Protein 8I6O (pdb70)

Secondary structure (DSSP, 8-state):
--THHHHHHHHHHHHHHHHSSHHHHHHHHHHHHHHHHHHHHHHHHHHHHGGGHHHHSSSSPEE----SS--HHHHHHHHHHHHT-TTEEEEEEE-HHHHHHHHHHHH------SS-SS--PPPEEEEEES---HHHHHHHHHHHTTSTT-------HHHHHHHHHHHHHHHHHHHHHHHHHHHHHHHHHHHHHHHHHHH--HHHHHHHHSS--HHHHHHHHHHHHHHHHHHHHHHHHTTHHHHHHHHHHHHHHHHHHHTS--------HHHHHHHHHHHHHHHHHHHHHHHHHHHHHT---/--EEEEEEE--SSS---EEEE------SSB----S--SS-THHHHHHHTTSS--SEEEEESSS-BTTS--TTTSTTTGGG-EE--SS----TTS-HHHHTTHHHHHH---HHHHHHHHHHHHHHSS--S-SSS-STTSPTTHHHHHHHHHTTSS--SEEE-S-TTSSS-HHHHHHHHHHHHHHHHS--EEE-----HHHHTSS----EEEETTEEEEE----/--HHHHHHHHHHHHHHHHHTSTTSSSHHHHHHHHHHHHHHTTHHHHHHHHH-TTTTSSSS-EEEEE-SS--HHHHHHHHHHHHHSSS-S-EEEE-HHHHHHHHHHSSSS-SSTTTSSS--PPPEEEE--S---HHHHHHHHHHHH--TTEEEEE--HHHHSSSHHHHHHHHHHHHHHHHHHHHHHHHHHHHHHHHHHHTTTTHHHHHHHS---HHHHHHHHHHHHHHHHHHHHHHHHHHHHHHHHHHHHHHHHHHHHSS---------HHHHHHHHHHTTTTTTTHHHHHHHHHHHHSS--/--EEEEEE-B-SSS-B---SB--B--SSSBEEE---GGGTHHHHHHHHTTSS--SEEEEESSS-BTTS--TTTHHHHHTSEEEE-SS----TTS-HHHHTTHHHHHH---HHHHHHHHHHHHHHHT--S-SSS-SSSS-TTHHHHHHHHHTTSS--SEEEEE--SSSS-HHHHHHHHHHHHHHHHTT-EEEEE---SGGGTTS--EEE--BTTB---EEE--/-TTHHHHHHHHHHHHHHHHHHHHHHHHHHHHHHHHHHHHHHHHHHHHTTHHHHHHHHHHHHHHHHTS---THHHHTTT--TTTTTHHHHHHHHHHHHHHHHHHHHHHHHHHHHHHHHHHHHHHHHHHHHHHHHHHTTHHHHHHHHHHHH-

B-factor: mean 118.04, std 97.19, range [27.87, 594.45]

Structure (mmCIF, N/CA/C/O backbone):
data_8I6O
#
_entry.id   8I6O
#
_cell.length_a   1.00
_cell.length_b   1.00
_cell.length_c   1.00
_cell.angle_alpha   90.00
_cell.angle_beta   90.00
_cell.angle_gamma   90.00
#
_symmetry.space_group_name_H-M   'P 1'
#
loop_
_entity.id
_entity.type
_entity.pdbx_description
1 polymer 'Cell division protein FtsX'
2 polymer 'Cell division ATP-binding protein FtsE'
3 polymer 'Membrane-bound metallopeptidase'
#
loop_
_atom_site.group_PDB
_atom_site.id
_atom_site.type_symbol
_atom_site.label_atom_id
_atom_site.label_alt_id
_atom_site.label_comp_id
_atom_site.label_asym_id
_atom_site.label_entity_id
_atom_site.label_seq_id
_atom_site.pdbx_PDB_ins_code
_atom_site.Cartn_x
_atom_site.Cartn_y
_atom_site.Cartn_z
_atom_site.occupancy
_atom_site.B_iso_or_equiv
_atom_site.auth_seq_id
_atom_site.auth_comp_id
_atom_site.auth_asym_id
_atom_site.auth_atom_id
_atom_site.pdbx_PDB_model_num
ATOM 1 N N . SER A 1 35 ? 203.381 246.577 193.238 1.00 77.53 35 SER A N 1
ATOM 2 C CA . SER A 1 35 ? 203.090 246.463 191.814 1.00 77.53 35 SER A CA 1
ATOM 3 C C . SER A 1 35 ? 201.994 245.437 191.560 1.00 77.53 35 SER A C 1
ATOM 4 O O . SER A 1 35 ? 201.055 245.310 192.345 1.00 77.53 35 SER A O 1
ATOM 7 N N . ALA A 1 36 ? 202.120 244.707 190.456 1.00 76.07 36 ALA A N 1
ATOM 8 C CA . ALA A 1 36 ? 201.165 243.676 190.069 1.00 76.07 36 ALA A CA 1
ATOM 9 C C . ALA A 1 36 ? 201.766 242.281 190.211 1.00 76.07 36 ALA A C 1
ATOM 10 O O . ALA A 1 36 ? 201.491 241.384 189.412 1.00 76.07 36 ALA A O 1
ATOM 12 N N . TYR A 1 37 ? 202.599 242.084 191.235 1.00 77.65 37 TYR A N 1
ATOM 13 C CA . TYR A 1 37 ? 203.206 240.779 191.461 1.00 77.65 37 TYR A CA 1
ATOM 14 C C . TYR A 1 37 ? 202.369 239.892 192.374 1.00 77.65 37 TYR A C 1
ATOM 15 O O . TYR A 1 37 ? 202.780 238.764 192.664 1.00 77.65 37 TYR A O 1
ATOM 24 N N . LEU A 1 38 ? 201.203 240.368 192.818 1.00 74.31 38 LEU A N 1
ATOM 25 C CA . LEU A 1 38 ? 200.313 239.537 193.621 1.00 74.31 38 LEU A CA 1
ATOM 26 C C . LEU A 1 38 ? 199.850 238.299 192.868 1.00 74.31 38 LEU A C 1
ATOM 27 O O . LEU A 1 38 ? 199.439 237.314 193.498 1.00 74.31 38 LEU A O 1
ATOM 32 N N . GLU A 1 39 ? 199.894 238.329 191.534 1.00 73.37 39 GLU A N 1
ATOM 33 C CA . GLU A 1 39 ? 199.577 237.136 190.760 1.00 73.37 39 GLU A CA 1
ATOM 34 C C . GLU A 1 39 ? 200.538 236.001 191.078 1.00 73.37 39 GLU A C 1
ATOM 35 O O . GLU A 1 39 ? 200.136 234.832 191.082 1.00 73.37 39 GLU A O 1
ATOM 41 N N . SER A 1 40 ? 201.805 236.322 191.349 1.00 68.47 40 SER A N 1
ATOM 42 C CA . SER A 1 40 ? 202.762 235.293 191.740 1.00 68.47 40 SER A CA 1
ATOM 43 C C . SER A 1 40 ? 202.328 234.607 193.029 1.00 68.47 40 SER A C 1
ATOM 44 O O . SER A 1 40 ? 202.339 233.373 193.123 1.00 68.47 40 SER A O 1
ATOM 47 N N . HIS A 1 41 ? 201.932 235.394 194.033 1.00 63.08 41 HIS A N 1
ATOM 48 C CA . HIS A 1 41 ? 201.467 234.812 195.289 1.00 63.08 41 HIS A CA 1
ATOM 49 C C . HIS A 1 41 ? 200.214 233.977 195.076 1.00 63.08 41 HIS A C 1
ATOM 50 O O . HIS A 1 41 ? 200.088 232.880 195.632 1.00 63.08 41 HIS A O 1
ATOM 57 N N . ARG A 1 42 ? 199.273 234.484 194.276 1.00 66.77 42 ARG A N 1
ATOM 58 C CA . ARG A 1 42 ? 198.044 233.740 194.020 1.00 66.77 42 ARG A CA 1
ATOM 59 C C . ARG A 1 42 ? 198.344 232.392 193.377 1.00 66.77 42 ARG A C 1
ATOM 60 O O . ARG A 1 42 ? 197.840 231.350 193.821 1.00 66.77 42 ARG A O 1
ATOM 66 N N . ALA A 1 43 ? 199.173 232.395 192.330 1.00 66.76 43 ALA A N 1
ATOM 67 C CA . ALA A 1 43 ? 199.506 231.153 191.641 1.00 66.76 43 ALA A CA 1
ATOM 68 C C . ALA A 1 43 ? 200.247 230.194 192.561 1.00 66.76 43 ALA A C 1
ATOM 69 O O . ALA A 1 43 ? 199.958 228.991 192.577 1.00 66.76 43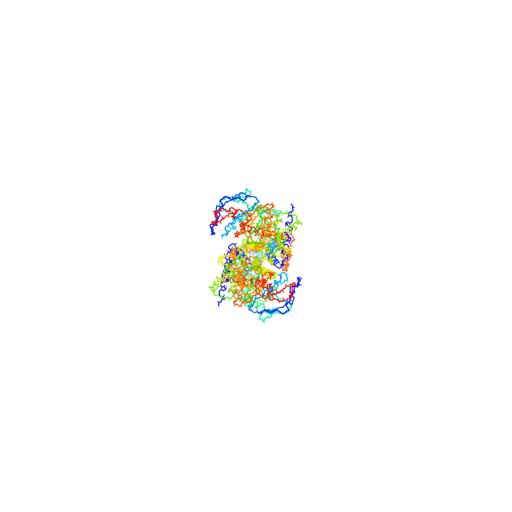 ALA A O 1
ATOM 71 N N . SER A 1 44 ? 201.198 230.707 193.343 1.00 60.20 44 SER A N 1
ATOM 72 C CA . SER A 1 44 ? 201.945 229.848 194.252 1.00 60.20 44 SER A CA 1
ATOM 73 C C . SER A 1 44 ? 201.021 229.196 195.270 1.00 60.20 44 SER A C 1
ATOM 74 O O . SER A 1 44 ? 201.110 227.989 195.523 1.00 60.20 44 SER A O 1
ATOM 77 N N . LEU A 1 45 ? 200.111 229.978 195.854 1.00 59.68 45 LEU A N 1
ATOM 78 C CA . LEU A 1 45 ? 199.236 229.430 196.885 1.00 59.68 45 LEU A CA 1
ATOM 79 C C . LEU A 1 45 ? 198.263 228.412 196.304 1.00 59.68 45 LEU A C 1
ATOM 80 O O . LEU A 1 45 ? 198.036 227.355 196.907 1.00 59.68 45 LEU A O 1
ATOM 85 N N . VAL A 1 46 ? 197.677 228.699 195.137 1.00 61.62 46 VAL A N 1
ATOM 86 C CA . VAL A 1 46 ? 196.732 227.741 194.570 1.00 61.62 46 VAL A CA 1
ATOM 87 C C . VAL A 1 46 ? 197.452 226.464 194.150 1.00 61.62 46 VAL A C 1
ATOM 88 O O . VAL A 1 46 ? 196.925 225.358 194.322 1.00 61.62 46 VAL A O 1
ATOM 92 N N . ASP A 1 47 ? 198.674 226.584 193.621 1.00 62.03 47 ASP A N 1
ATOM 93 C CA . ASP A 1 47 ? 199.437 225.392 193.265 1.00 62.03 47 ASP A CA 1
ATOM 94 C C . ASP A 1 47 ? 199.783 224.572 194.500 1.00 62.03 47 ASP A C 1
ATOM 95 O O . ASP A 1 47 ? 199.694 223.337 194.481 1.00 62.03 47 ASP A O 1
ATOM 100 N N . SER A 1 48 ? 200.185 225.239 195.584 1.00 54.32 48 SER A N 1
ATOM 101 C CA . SER A 1 48 ? 200.514 224.521 196.809 1.00 54.32 48 SER A CA 1
ATOM 102 C C . SER A 1 48 ? 199.295 223.801 197.368 1.00 54.32 48 SER A C 1
ATOM 103 O O . SER A 1 48 ? 199.391 222.645 197.795 1.00 54.32 48 SER A O 1
ATOM 106 N N . LEU A 1 49 ? 198.135 224.464 197.366 1.00 57.60 49 LEU A N 1
ATOM 107 C CA . LEU A 1 49 ? 196.917 223.811 197.838 1.00 57.60 49 LEU A CA 1
ATOM 108 C C . LEU A 1 49 ? 196.554 222.617 196.964 1.00 57.60 49 LEU A C 1
ATOM 109 O O . LEU A 1 49 ? 196.182 221.554 197.477 1.00 57.60 49 LEU A O 1
ATOM 114 N N . ARG A 1 50 ? 196.658 222.770 195.641 1.00 61.83 50 ARG A N 1
ATOM 115 C CA . ARG A 1 50 ? 196.322 221.668 194.747 1.00 61.83 50 ARG A CA 1
ATOM 116 C C . ARG A 1 50 ? 197.242 220.476 194.968 1.00 61.83 50 ARG A C 1
ATOM 117 O O . ARG A 1 50 ? 196.787 219.327 194.986 1.00 61.83 50 ARG A O 1
ATOM 123 N N . ARG A 1 51 ? 198.542 220.727 195.137 1.00 61.07 51 ARG A N 1
ATOM 124 C CA . ARG A 1 51 ? 199.471 219.627 195.371 1.00 61.07 51 ARG A CA 1
ATOM 125 C C . ARG A 1 51 ? 199.236 218.978 196.729 1.00 61.07 51 ARG A C 1
ATOM 126 O O . ARG A 1 51 ? 199.320 217.751 196.857 1.00 61.07 51 ARG A O 1
ATOM 132 N N . LEU A 1 52 ? 198.942 219.779 197.756 1.00 60.24 52 LEU A N 1
ATOM 133 C CA . LEU A 1 52 ? 198.753 219.220 199.090 1.00 60.24 52 LEU A CA 1
ATOM 134 C C . LEU A 1 52 ? 197.481 218.387 199.166 1.00 60.24 52 LEU A C 1
ATOM 135 O O . LEU A 1 52 ? 197.448 217.359 199.851 1.00 60.24 52 LEU A O 1
ATOM 140 N N . PHE A 1 53 ? 196.422 218.812 198.477 1.00 68.33 53 PHE A N 1
ATOM 141 C CA . PHE A 1 53 ? 195.164 218.077 198.521 1.00 68.33 53 PHE A CA 1
ATOM 142 C C . PHE A 1 53 ? 195.178 216.814 197.671 1.00 68.33 53 PHE A C 1
ATOM 143 O O . PHE A 1 53 ? 194.247 216.009 197.775 1.00 68.33 53 PHE A O 1
ATOM 151 N N . GLY A 1 54 ? 196.197 216.619 196.837 1.00 69.53 54 GLY A N 1
ATOM 152 C CA . GLY A 1 54 ? 196.312 215.381 196.083 1.00 69.53 54 GLY A CA 1
ATOM 153 C C . GLY A 1 54 ? 197.051 214.319 196.882 1.00 69.53 54 GLY A C 1
ATOM 154 O O . GLY A 1 54 ? 198.060 214.589 197.533 1.00 69.53 54 GLY A O 1
ATOM 155 N N . HIS A 1 55 ? 196.537 213.089 196.810 1.00 77.49 55 HIS A N 1
ATOM 156 C CA . HIS A 1 55 ? 197.040 211.956 197.582 1.00 77.49 55 HIS A CA 1
ATOM 157 C C . HIS A 1 55 ? 197.093 212.325 199.061 1.00 77.49 55 HIS A C 1
ATOM 158 O O . HIS A 1 55 ? 198.180 212.543 199.609 1.00 77.49 55 HIS A O 1
ATOM 165 N N . PRO A 1 56 ? 195.939 212.415 199.729 1.00 72.40 56 PRO A N 1
ATOM 166 C CA . PRO A 1 56 ? 195.923 212.964 201.097 1.00 72.40 56 PRO A CA 1
ATOM 167 C C . PRO A 1 56 ? 196.774 212.198 202.095 1.00 72.40 56 PRO A C 1
ATOM 168 O O . PRO A 1 56 ? 197.323 212.811 203.018 1.00 72.40 56 PRO A O 1
ATOM 172 N N . PHE A 1 57 ? 196.895 210.876 201.946 1.00 68.70 57 PHE A N 1
ATOM 173 C CA . PHE A 1 57 ? 197.584 210.078 202.958 1.00 68.70 57 PHE A CA 1
ATOM 174 C C . PHE A 1 57 ? 199.054 210.460 203.085 1.00 68.70 57 PHE A C 1
ATOM 175 O O . PHE A 1 57 ? 199.589 210.509 204.202 1.00 68.70 57 PHE A O 1
ATOM 183 N N . GLY A 1 58 ? 199.723 210.718 201.960 1.00 66.53 58 GLY A N 1
ATOM 184 C CA . GLY A 1 58 ? 201.131 211.079 202.015 1.00 66.53 58 GLY A CA 1
ATOM 185 C C . GLY A 1 58 ? 201.377 212.355 202.796 1.00 66.53 58 GLY A C 1
ATOM 186 O O . GLY A 1 58 ? 202.332 212.445 203.571 1.00 66.53 58 GLY A O 1
ATOM 187 N N . SER A 1 59 ? 200.522 213.358 202.602 1.00 58.55 59 SER A N 1
ATOM 188 C CA . SER A 1 59 ? 200.638 214.588 203.376 1.00 58.55 59 SER A CA 1
ATOM 189 C C . SER A 1 59 ? 200.247 214.371 204.833 1.00 58.55 59 SER A C 1
ATOM 190 O O . SER A 1 59 ? 200.880 214.928 205.740 1.00 58.55 59 SER A O 1
ATOM 193 N N . PHE A 1 60 ? 199.208 213.567 205.071 1.00 54.65 60 PHE A N 1
ATOM 194 C CA . PHE A 1 60 ? 198.715 213.369 206.429 1.00 54.65 60 PHE A CA 1
ATOM 195 C C . PHE A 1 60 ? 199.755 212.689 207.306 1.00 54.65 60 PHE A C 1
ATOM 196 O O . PHE A 1 60 ? 199.933 213.064 208.470 1.00 54.65 60 PHE A O 1
ATOM 204 N N . PHE A 1 61 ? 200.442 211.676 206.773 1.00 52.35 61 PHE A N 1
ATOM 205 C CA . PHE A 1 61 ? 201.440 210.979 207.581 1.00 52.35 61 PHE A CA 1
ATOM 206 C C . PHE A 1 61 ? 202.593 211.902 207.959 1.00 52.35 61 PHE A C 1
ATOM 207 O O . PHE A 1 61 ? 203.052 211.892 209.109 1.00 52.35 61 PHE A O 1
ATOM 215 N N . THR A 1 62 ? 203.067 212.711 207.010 1.00 45.35 62 THR A N 1
ATOM 216 C CA . THR A 1 62 ? 204.133 213.662 207.308 1.00 45.35 62 THR A CA 1
ATOM 217 C C . THR A 1 62 ? 203.685 214.671 208.358 1.00 45.35 62 THR A C 1
ATOM 218 O O . THR A 1 62 ? 204.423 214.975 209.308 1.00 45.35 62 THR A O 1
ATOM 222 N N . CYS A 1 63 ? 202.463 215.191 208.209 1.00 47.48 63 CYS A N 1
ATOM 223 C CA . CYS A 1 63 ? 201.950 216.142 209.187 1.00 47.48 63 CYS A CA 1
ATOM 224 C C . CYS A 1 63 ? 201.866 215.512 210.569 1.00 47.48 63 CYS A C 1
ATOM 225 O O . CYS A 1 63 ? 202.215 216.147 211.569 1.00 47.48 63 CYS A O 1
ATOM 228 N N . LEU A 1 64 ? 201.422 214.256 210.645 1.00 44.67 64 LEU A N 1
ATOM 229 C CA . LEU A 1 64 ? 201.277 213.603 211.942 1.00 44.67 64 LEU A CA 1
ATOM 230 C C . LEU A 1 64 ? 202.635 213.348 212.587 1.00 44.67 64 LEU A C 1
ATOM 231 O O . LEU A 1 64 ? 202.791 213.509 213.805 1.00 44.67 64 LEU A O 1
ATOM 236 N N . VAL A 1 65 ? 203.628 212.944 211.790 1.00 40.15 65 VAL A N 1
ATOM 237 C CA . VAL A 1 65 ? 204.967 212.717 212.332 1.00 40.15 65 VAL A CA 1
ATOM 238 C C . VAL A 1 65 ? 205.538 214.011 212.897 1.00 40.15 65 VAL A C 1
ATOM 239 O O . VAL A 1 65 ? 206.052 214.047 214.027 1.00 40.15 65 VAL A O 1
ATOM 243 N N . MET A 1 66 ? 205.448 215.097 212.124 1.00 44.90 66 MET A N 1
ATOM 244 C CA . MET A 1 66 ? 205.945 216.375 212.621 1.00 44.90 66 MET A CA 1
ATOM 245 C C . MET A 1 66 ? 205.173 216.818 213.857 1.00 44.90 66 MET A C 1
ATOM 246 O O . MET A 1 66 ? 205.757 217.369 214.799 1.00 44.90 66 MET A O 1
ATOM 251 N N . GLY A 1 67 ? 203.864 216.561 213.885 1.00 44.49 67 GLY A N 1
ATOM 252 C CA . GLY A 1 67 ? 203.068 216.944 215.038 1.00 44.49 67 GLY A CA 1
ATOM 253 C C . GLY A 1 67 ? 203.488 216.228 216.306 1.00 44.49 67 GLY A C 1
ATOM 254 O O . GLY A 1 67 ? 203.619 216.844 217.362 1.00 44.49 67 GLY A O 1
ATOM 255 N N . ILE A 1 68 ? 203.706 214.914 216.218 1.00 39.28 68 ILE A N 1
ATOM 256 C CA . ILE A 1 68 ? 204.135 214.156 217.395 1.00 39.28 68 ILE A CA 1
ATOM 257 C C . ILE A 1 68 ? 205.510 214.624 217.858 1.00 39.28 68 ILE A C 1
ATOM 258 O O . ILE A 1 68 ? 205.756 214.833 219.062 1.00 39.28 68 ILE A O 1
ATOM 263 N N . THR A 1 69 ? 206.433 214.789 216.905 1.00 39.92 69 THR A N 1
ATOM 264 C CA . THR A 1 69 ? 207.793 215.170 217.264 1.00 39.92 69 THR A CA 1
ATOM 265 C C . THR A 1 69 ? 207.822 216.547 217.914 1.00 39.92 69 THR A C 1
ATOM 266 O O . THR A 1 69 ? 208.625 216.796 218.820 1.00 39.92 69 THR A O 1
ATOM 270 N N . LEU A 1 70 ? 206.948 217.455 217.471 1.00 41.37 70 LEU A N 1
ATOM 271 C CA . LEU A 1 70 ? 206.853 218.754 218.127 1.00 41.37 70 LEU A CA 1
ATOM 272 C C . LEU A 1 70 ? 206.124 218.660 219.461 1.00 41.37 70 LEU A C 1
ATOM 273 O O . LEU A 1 70 ? 206.437 219.410 220.392 1.00 41.37 70 LEU A O 1
ATOM 278 N N . SER A 1 71 ? 205.158 217.746 219.576 1.00 41.94 71 SER A N 1
ATOM 279 C CA . SER A 1 71 ? 204.376 217.637 220.801 1.00 41.94 71 SER A CA 1
ATOM 280 C C . SER A 1 71 ? 205.220 217.168 221.971 1.00 41.94 71 SER A C 1
ATOM 281 O O . SER A 1 71 ? 204.952 217.550 223.116 1.00 41.94 71 SER A O 1
ATOM 284 N N . LEU A 1 72 ? 206.222 216.325 221.714 1.00 42.91 72 LEU A N 1
ATOM 285 C CA . LEU A 1 72 ? 207.025 215.803 222.822 1.00 42.91 72 LEU A CA 1
ATOM 286 C C . LEU A 1 72 ? 207.663 216.905 223.673 1.00 42.91 72 LEU A C 1
ATOM 287 O O . LEU A 1 72 ? 207.328 217.012 224.870 1.00 42.91 72 LEU A O 1
ATOM 292 N N . PRO A 1 73 ? 208.570 217.746 223.148 1.00 42.08 73 PRO A N 1
ATOM 293 C CA . PRO A 1 73 ? 209.209 218.743 224.024 1.00 42.08 73 PRO A CA 1
ATOM 294 C C . PRO A 1 73 ? 208.233 219.749 224.603 1.00 42.08 73 PRO A C 1
ATOM 295 O O . PRO A 1 73 ? 208.408 220.195 225.744 1.00 42.08 73 PRO A O 1
ATOM 299 N N . MET A 1 74 ? 207.207 220.126 223.838 1.00 42.13 74 MET A N 1
ATOM 300 C CA . MET A 1 74 ? 206.200 221.039 224.364 1.00 42.13 74 MET A CA 1
ATOM 301 C C . MET A 1 74 ? 205.468 220.414 225.542 1.00 42.13 74 MET A C 1
ATOM 302 O O . MET A 1 74 ? 205.188 221.089 226.539 1.00 42.13 74 MET A O 1
ATOM 307 N N . GLY A 1 75 ? 205.152 219.122 225.443 1.00 44.27 75 GLY A N 1
ATOM 308 C CA . GLY A 1 75 ? 204.539 218.435 226.565 1.00 44.27 75 GLY A CA 1
ATOM 309 C C . GLY A 1 75 ? 205.430 218.419 227.790 1.00 44.27 75 GLY A C 1
ATOM 310 O O . GLY A 1 75 ? 204.963 218.643 228.912 1.00 44.27 75 GLY A O 1
ATOM 311 N N . LEU A 1 76 ? 206.726 218.159 227.596 1.00 44.17 76 LEU A N 1
ATOM 312 C CA . LEU A 1 76 ? 207.638 218.183 228.738 1.00 44.17 76 LEU A CA 1
ATOM 313 C C . LEU A 1 76 ? 207.682 219.563 229.383 1.00 44.17 76 LEU A C 1
ATOM 314 O O . LEU A 1 76 ? 207.646 219.685 230.615 1.00 44.17 76 LEU A O 1
ATOM 319 N N . SER A 1 77 ? 207.765 220.615 228.566 1.00 48.34 77 SER A N 1
ATOM 320 C CA . SER A 1 77 ? 207.816 221.968 229.112 1.00 48.34 77 SER A CA 1
ATOM 321 C C . SER A 1 77 ? 206.537 222.305 229.866 1.00 48.34 77 SER A C 1
ATOM 322 O O . SER A 1 77 ? 206.581 222.930 230.933 1.00 48.34 77 SER A O 1
ATOM 325 N N . LEU A 1 78 ? 205.387 221.900 229.325 1.00 49.98 78 LEU A N 1
ATOM 326 C CA . LEU A 1 78 ? 204.122 222.177 229.996 1.00 49.98 78 LEU A CA 1
ATOM 327 C C . LEU A 1 78 ? 204.040 221.445 231.330 1.00 49.98 78 LEU A C 1
ATOM 328 O O . LEU A 1 78 ? 203.574 222.009 232.327 1.00 49.98 78 LEU A O 1
ATOM 333 N N . LEU A 1 79 ? 204.488 220.187 231.368 1.00 51.08 79 LEU A N 1
ATOM 334 C CA . LEU A 1 79 ? 204.482 219.448 232.627 1.00 51.08 79 LEU A CA 1
ATOM 335 C C . LEU A 1 79 ? 205.394 220.105 233.655 1.00 51.08 79 LEU A C 1
ATOM 336 O O . LEU A 1 79 ? 205.040 220.207 234.836 1.00 51.08 79 LEU A O 1
ATOM 341 N N . LEU A 1 80 ? 206.575 220.556 233.225 1.00 59.29 80 LEU A N 1
ATOM 342 C CA . LEU A 1 80 ? 207.483 221.231 234.148 1.00 59.29 80 LEU A CA 1
ATOM 343 C C . LEU A 1 80 ? 206.858 222.511 234.692 1.00 59.29 80 LEU A C 1
ATOM 344 O O . LEU A 1 80 ? 206.927 222.791 235.896 1.00 59.29 80 LEU A O 1
ATOM 349 N N . ASN A 1 81 ? 206.228 223.297 233.815 1.00 62.16 81 ASN A N 1
ATOM 350 C CA . ASN A 1 81 ? 205.577 224.525 234.259 1.00 62.16 81 ASN A CA 1
ATOM 351 C C . ASN A 1 81 ? 204.461 224.230 235.251 1.00 62.16 81 ASN A C 1
ATOM 352 O O . ASN A 1 81 ? 204.290 224.953 236.239 1.00 62.16 81 ASN A O 1
ATOM 357 N N . ASN A 1 82 ? 203.685 223.174 235.000 1.00 68.95 82 ASN A N 1
ATOM 358 C CA . ASN A 1 82 ? 202.600 222.828 235.911 1.00 68.95 82 ASN A CA 1
ATOM 359 C C . ASN A 1 82 ? 203.134 222.375 237.265 1.00 68.95 82 ASN A C 1
ATOM 360 O O . ASN A 1 82 ? 202.557 222.707 238.307 1.00 68.95 82 ASN A O 1
ATOM 365 N N . VAL A 1 83 ? 204.230 221.611 237.273 1.00 71.13 83 VAL A N 1
ATOM 366 C CA . VAL A 1 83 ? 204.828 221.197 238.542 1.00 71.13 83 VAL A CA 1
ATOM 367 C C . VAL A 1 83 ? 205.395 222.397 239.291 1.00 71.13 83 VAL A C 1
ATOM 368 O O . VAL A 1 83 ? 205.417 222.412 240.528 1.00 71.13 83 VAL A O 1
ATOM 372 N N . GLU A 1 84 ? 205.843 223.425 238.565 1.00 79.65 84 GLU A N 1
ATOM 373 C CA . GLU A 1 84 ? 206.446 224.588 239.212 1.00 79.65 84 GLU A CA 1
ATOM 374 C C . GLU A 1 84 ? 205.488 225.308 240.159 1.00 79.65 84 GLU A C 1
ATOM 375 O O . GLU A 1 84 ? 205.946 226.061 241.025 1.00 79.65 84 GLU A O 1
ATOM 381 N N . ARG A 1 85 ? 204.177 225.092 240.025 1.00 78.99 85 ARG A N 1
ATOM 382 C CA . ARG A 1 85 ? 203.216 225.830 240.842 1.00 78.99 85 ARG A CA 1
ATOM 383 C C . ARG A 1 85 ? 203.393 225.539 242.329 1.00 78.99 85 ARG A C 1
ATOM 384 O O . ARG A 1 85 ? 203.117 226.400 243.172 1.00 78.99 85 ARG A O 1
ATOM 390 N N . LEU A 1 86 ? 203.847 224.336 242.672 1.00 87.12 86 LEU A N 1
ATOM 391 C CA . LEU A 1 86 ? 204.014 223.923 244.065 1.00 87.12 86 LEU A CA 1
ATOM 392 C C . LEU A 1 86 ? 205.465 224.015 244.520 1.00 87.12 86 LEU A C 1
ATOM 393 O O . LEU A 1 86 ? 205.930 223.187 245.308 1.00 87.12 86 LEU A O 1
ATOM 398 N N . GLY A 1 87 ? 206.200 225.019 244.043 1.00 92.50 87 GLY A N 1
ATOM 399 C CA . GLY A 1 87 ? 207.615 225.139 244.351 1.00 92.50 87 GLY A CA 1
ATOM 400 C C . GLY A 1 87 ? 207.929 225.492 245.790 1.00 92.50 87 GLY A C 1
ATOM 401 O O . GLY A 1 87 ? 209.088 225.360 246.198 1.00 92.50 87 GLY A O 1
ATOM 402 N N . GLY A 1 88 ? 206.937 225.936 246.564 1.00 98.41 88 GLY A N 1
ATOM 403 C CA . GLY A 1 88 ? 207.200 226.314 247.942 1.00 98.41 88 GLY A CA 1
ATOM 404 C C . GLY A 1 88 ? 207.501 225.135 248.845 1.00 98.41 88 GLY A C 1
ATOM 405 O O . GLY A 1 88 ? 208.155 225.294 249.879 1.00 98.41 88 GLY A O 1
ATOM 406 N N . SER A 1 89 ? 207.032 223.942 248.475 1.00 100.11 89 SER A N 1
ATOM 407 C CA . SER A 1 89 ? 207.256 222.770 249.315 1.00 100.11 89 SER A CA 1
ATOM 408 C C . SER A 1 89 ? 208.697 222.282 249.220 1.00 100.11 89 SER A C 1
ATOM 409 O O . SER A 1 89 ? 209.270 221.832 250.219 1.00 100.11 89 SER A O 1
ATOM 412 N N . TRP A 1 90 ? 209.296 222.353 248.028 1.00 101.16 90 TRP A N 1
ATOM 413 C CA . TRP A 1 90 ? 210.677 221.905 247.864 1.00 101.16 90 TRP A CA 1
ATOM 414 C C . TRP A 1 90 ? 211.625 222.728 248.726 1.00 101.16 90 TRP A C 1
ATOM 415 O O . TRP A 1 90 ? 212.517 222.183 249.385 1.00 101.16 90 TRP A O 1
ATOM 426 N N . GLN A 1 91 ? 211.446 224.044 248.735 1.00 102.62 91 GLN A N 1
ATOM 427 C CA . GLN A 1 91 ? 212.237 224.920 249.583 1.00 102.62 91 GLN A CA 1
ATOM 428 C C . GLN A 1 91 ? 211.630 224.935 250.984 1.00 102.62 91 GLN A C 1
ATOM 429 O O . GLN A 1 91 ? 210.698 224.185 251.287 1.00 102.62 91 GLN A O 1
ATOM 435 N N . ARG A 1 92 ? 212.165 225.787 251.858 1.00 98.25 92 ARG A N 1
ATOM 436 C CA . ARG A 1 92 ? 211.696 225.934 253.234 1.00 98.25 92 ARG A CA 1
ATOM 437 C C . ARG A 1 92 ? 211.771 224.626 254.016 1.00 98.25 92 ARG A C 1
ATOM 438 O O . ARG A 1 92 ? 211.091 224.465 255.033 1.00 98.25 92 ARG A O 1
ATOM 444 N N . ALA A 1 93 ? 212.588 223.679 253.558 1.00 93.29 93 ALA A N 1
ATOM 445 C CA . ALA A 1 93 ? 212.747 222.405 254.245 1.00 93.29 93 ALA A CA 1
ATOM 446 C C . ALA A 1 93 ? 213.902 222.401 255.232 1.00 93.29 93 ALA A C 1
ATOM 447 O O . ALA A 1 93 ? 213.811 221.741 256.271 1.00 93.29 93 ALA A O 1
ATOM 449 N N . ALA A 1 94 ? 214.978 223.124 254.937 1.00 91.99 94 ALA A N 1
ATOM 450 C CA . ALA A 1 94 ? 216.144 223.221 255.810 1.00 91.99 94 ALA A CA 1
ATOM 451 C C . ALA A 1 94 ? 216.255 224.670 256.267 1.00 91.99 94 ALA A C 1
ATOM 452 O O . ALA A 1 94 ? 216.951 225.477 255.648 1.00 91.99 94 ALA A O 1
ATOM 454 N N . GLN A 1 95 ? 215.566 224.996 257.355 1.00 101.63 95 GLN A N 1
ATOM 455 C CA . GLN A 1 95 ? 215.557 226.345 257.899 1.00 101.63 95 GLN A CA 1
ATOM 456 C C . GLN A 1 95 ? 216.489 226.430 259.100 1.00 101.63 95 GLN A C 1
ATOM 457 O O . GLN A 1 95 ? 216.551 225.511 259.921 1.00 101.63 95 GLN A O 1
ATOM 463 N N . ILE A 1 96 ? 217.226 227.531 259.188 1.00 104.34 96 ILE A N 1
ATOM 464 C CA . ILE A 1 96 ? 218.210 227.724 260.245 1.00 104.34 96 ILE A CA 1
ATOM 465 C C . ILE A 1 96 ? 217.499 228.244 261.486 1.00 104.34 96 ILE A C 1
ATOM 466 O O . ILE A 1 96 ? 216.822 229.276 261.439 1.00 104.34 96 ILE A O 1
ATOM 471 N N . SER A 1 97 ? 217.655 227.531 262.597 1.00 108.89 97 SER A N 1
ATOM 472 C CA . SER A 1 97 ? 217.082 227.962 263.861 1.00 108.89 97 SER A CA 1
ATOM 473 C C . SER A 1 97 ? 218.021 228.931 264.571 1.00 108.89 97 SER A C 1
ATOM 474 O O . SER A 1 97 ? 219.244 228.773 264.552 1.00 108.89 97 SER A O 1
ATOM 477 N N . LEU A 1 98 ? 217.431 229.949 265.199 1.00 115.14 98 LEU A N 1
ATOM 478 C CA . LEU A 1 98 ? 218.175 231.017 265.867 1.00 115.14 98 LEU A CA 1
ATOM 479 C C . LEU A 1 98 ? 217.657 231.189 267.296 1.00 115.14 98 LEU A C 1
ATOM 480 O O . LEU A 1 98 ? 217.257 232.278 267.704 1.00 115.14 98 LEU A O 1
ATOM 485 N N . PHE A 1 99 ? 217.630 230.087 268.045 1.00 118.16 99 PHE A N 1
ATOM 486 C CA . PHE A 1 99 ? 217.158 230.080 269.425 1.00 118.16 99 PHE A CA 1
ATOM 487 C C . PHE A 1 99 ? 217.764 231.219 270.232 1.00 118.16 99 PHE A C 1
ATOM 488 O O . PHE A 1 99 ? 218.987 231.376 270.289 1.00 118.16 99 PHE A O 1
ATOM 496 N N . LEU A 1 100 ? 216.901 232.011 270.862 1.00 124.06 100 LEU A N 1
ATOM 497 C CA . LEU A 1 100 ? 217.320 233.184 271.608 1.00 124.06 100 LEU A CA 1
ATOM 498 C C . LEU A 1 100 ? 217.665 232.800 273.045 1.00 124.06 100 LEU A C 1
ATOM 499 O O . LEU A 1 100 ? 217.635 231.628 273.429 1.00 124.06 100 LEU A O 1
ATOM 504 N N . ASP A 1 101 ? 217.999 233.801 273.853 1.00 131.78 101 ASP A N 1
ATOM 505 C CA . ASP A 1 101 ? 218.271 233.570 275.261 1.00 131.78 101 ASP A CA 1
ATOM 506 C C . ASP A 1 101 ? 216.962 233.413 276.033 1.00 131.78 101 ASP A C 1
ATOM 507 O O . ASP A 1 101 ? 215.872 233.696 275.530 1.00 131.78 101 ASP A O 1
ATOM 512 N N . LEU A 1 102 ? 217.081 232.952 277.278 1.00 131.42 102 LEU A N 1
ATOM 513 C CA . LEU A 1 102 ? 215.910 232.699 278.107 1.00 131.42 102 LEU A CA 1
ATOM 514 C C . LEU A 1 102 ? 215.185 233.976 278.512 1.00 131.42 102 LEU A C 1
ATOM 515 O O . LEU A 1 102 ? 213.961 233.944 278.681 1.00 131.42 102 LEU A O 1
ATOM 520 N N . LYS A 1 103 ? 215.896 235.090 278.664 1.00 134.08 103 LYS A N 1
ATOM 521 C CA . LYS A 1 103 ? 215.291 236.366 279.026 1.00 134.08 103 LYS A CA 1
ATOM 522 C C . LYS A 1 103 ? 215.325 237.274 277.808 1.00 134.08 103 LYS A C 1
ATOM 523 O O . LYS A 1 103 ? 216.403 237.692 277.374 1.00 134.08 103 LYS A O 1
ATOM 529 N N . THR A 1 104 ? 214.151 237.577 277.259 1.00 138.33 104 THR A N 1
ATOM 530 C CA . THR A 1 104 ? 214.060 238.384 276.053 1.00 138.33 104 THR A CA 1
ATOM 531 C C . THR A 1 104 ? 212.743 239.144 276.049 1.00 138.33 104 THR A C 1
ATOM 532 O O . THR A 1 104 ? 211.681 238.559 276.277 1.00 138.33 104 THR A O 1
ATOM 536 N N . SER A 1 105 ? 212.823 240.446 275.791 1.00 140.16 105 SER A N 1
ATOM 537 C CA . SER A 1 105 ? 211.620 241.252 275.638 1.00 140.16 105 SER A CA 1
ATOM 538 C C . SER A 1 105 ? 210.910 240.900 274.337 1.00 140.16 105 SER A C 1
ATOM 539 O O . SER A 1 105 ? 211.548 240.614 273.320 1.00 140.16 105 SER A O 1
ATOM 542 N N . GLU A 1 106 ? 209.576 240.915 274.377 1.00 139.49 106 GLU A N 1
ATOM 543 C CA . GLU A 1 106 ? 208.800 240.614 273.178 1.00 139.49 106 GLU A CA 1
ATOM 544 C C . GLU A 1 106 ? 209.057 241.642 272.084 1.00 139.49 106 GLU A C 1
ATOM 545 O O . GLU A 1 106 ? 209.251 241.284 270.915 1.00 139.49 106 GLU A O 1
ATOM 551 N N . ASN A 1 107 ? 209.073 242.927 272.450 1.00 140.60 107 ASN A N 1
ATOM 552 C CA . ASN A 1 107 ? 209.361 243.976 271.477 1.00 140.60 107 ASN A CA 1
ATOM 553 C C . ASN A 1 107 ? 210.740 243.775 270.865 1.00 140.60 107 ASN A C 1
ATOM 554 O O . ASN A 1 107 ? 210.928 243.971 269.659 1.00 140.60 107 ASN A O 1
ATOM 559 N N . GLN A 1 108 ? 211.716 243.376 271.682 1.00 138.03 108 GLN A N 1
ATOM 560 C CA . GLN A 1 108 ? 213.022 243.012 271.146 1.00 138.03 108 GLN A CA 1
ATOM 561 C C . GLN A 1 108 ? 212.904 241.844 270.175 1.00 138.03 108 GLN A C 1
ATOM 562 O O . GLN A 1 108 ? 213.611 241.793 269.163 1.00 138.03 108 GLN A O 1
ATOM 568 N N . GLY A 1 109 ? 212.006 240.899 270.461 1.00 137.28 109 GLY A N 1
ATOM 569 C CA . GLY A 1 109 ? 211.802 239.791 269.542 1.00 137.28 109 GLY A CA 1
ATOM 570 C C . GLY A 1 109 ? 211.300 240.245 268.185 1.00 137.28 109 GLY A C 1
ATOM 571 O O . GLY A 1 109 ? 211.819 239.823 267.148 1.00 137.28 109 GLY A O 1
ATOM 572 N N . GLN A 1 110 ? 210.293 241.123 268.171 1.00 137.94 110 GLN A N 1
ATOM 573 C CA . GLN A 1 110 ? 209.810 241.648 266.896 1.00 137.94 110 GLN A CA 1
ATOM 574 C C . GLN A 1 110 ? 210.877 242.486 266.203 1.00 137.94 110 GLN A C 1
ATOM 575 O O . GLN A 1 110 ? 210.976 242.481 264.970 1.00 137.94 110 GLN A O 1
ATOM 581 N N . ASP A 1 111 ? 211.685 243.215 266.976 1.00 139.21 111 ASP A N 1
ATOM 582 C CA . ASP A 1 111 ? 212.753 244.010 266.379 1.00 139.21 111 ASP A CA 1
ATOM 583 C C . ASP A 1 111 ? 213.774 243.124 265.675 1.00 139.21 111 ASP A C 1
ATOM 584 O O . ASP A 1 111 ? 214.170 243.403 264.537 1.00 139.21 111 ASP A O 1
ATOM 589 N N . LEU A 1 112 ? 214.205 242.046 266.333 1.00 136.46 112 LEU A N 1
ATOM 590 C CA . LEU A 1 112 ? 215.116 241.105 265.687 1.00 136.46 112 LEU A CA 1
ATOM 591 C C . LEU A 1 112 ? 214.466 240.423 264.493 1.00 136.46 112 LEU A C 1
ATOM 592 O O . LEU A 1 112 ? 215.138 240.169 263.488 1.00 136.46 112 LEU A O 1
ATOM 597 N N . ARG A 1 113 ? 213.170 240.113 264.579 1.00 134.82 113 ARG A N 1
ATOM 598 C CA . ARG A 1 113 ? 212.468 239.562 263.424 1.00 134.82 113 ARG A CA 1
ATOM 599 C C . ARG A 1 113 ? 212.551 240.511 262.235 1.00 134.82 113 ARG A C 1
ATOM 600 O O . ARG A 1 113 ? 212.865 240.099 261.111 1.00 134.82 113 ARG A O 1
ATOM 606 N N . GLU A 1 114 ? 212.288 241.796 262.475 1.00 138.22 114 GLU A N 1
ATOM 607 C CA . GLU A 1 114 ? 212.354 242.784 261.403 1.00 138.22 114 GLU A CA 1
ATOM 608 C C . GLU A 1 114 ? 213.767 242.903 260.845 1.00 138.22 114 GLU A C 1
ATOM 609 O O . GLU A 1 114 ? 213.953 242.981 259.625 1.00 138.22 114 GLU A O 1
ATOM 615 N N . GLN A 1 115 ? 214.775 242.922 261.721 1.00 138.69 115 GLN A N 1
ATOM 616 C CA . GLN A 1 115 ? 216.153 243.041 261.251 1.00 138.69 115 GLN A CA 1
ATOM 617 C C . GLN A 1 115 ? 216.560 241.843 260.402 1.00 138.69 115 GLN A C 1
ATOM 618 O O . GLN A 1 115 ? 217.210 242.004 259.362 1.00 138.69 115 GLN A O 1
ATOM 624 N N . ILE A 1 116 ? 216.191 240.632 260.827 1.00 134.02 116 ILE A N 1
ATOM 625 C CA . ILE A 1 116 ? 216.507 239.446 260.036 1.00 134.02 116 ILE A CA 1
ATOM 626 C C . ILE A 1 116 ? 215.767 239.484 258.706 1.00 134.02 116 ILE A C 1
ATOM 627 O O . ILE A 1 116 ? 216.293 239.050 257.674 1.00 134.02 116 ILE A O 1
ATOM 632 N N . GLU A 1 117 ? 214.541 240.014 258.705 1.00 133.59 117 GLU A N 1
ATOM 633 C CA . GLU A 1 117 ? 213.800 240.141 257.454 1.00 133.59 117 GLU A CA 1
ATOM 634 C C . GLU A 1 117 ? 214.513 241.053 256.464 1.00 133.59 117 GLU A C 1
ATOM 635 O O . GLU A 1 117 ? 214.312 240.928 255.250 1.00 133.59 117 GLU A O 1
ATOM 641 N N . ARG A 1 118 ? 215.350 241.971 256.956 1.00 135.03 118 ARG A N 1
ATOM 642 C CA . ARG A 1 118 ? 216.029 242.907 256.066 1.00 135.03 118 ARG A CA 1
ATOM 643 C C . ARG A 1 118 ? 217.171 242.245 255.305 1.00 135.03 118 ARG A C 1
ATOM 644 O O . ARG A 1 118 ? 217.700 242.831 254.353 1.00 135.03 118 ARG A O 1
ATOM 650 N N . LEU A 1 119 ? 217.570 241.043 255.705 1.00 128.30 119 LEU A N 1
ATOM 651 C CA . LEU A 1 119 ? 218.657 240.365 255.016 1.00 128.30 119 LEU A CA 1
ATOM 652 C C . LEU A 1 119 ? 218.243 240.028 253.585 1.00 128.30 119 LEU A C 1
ATOM 653 O O . LEU A 1 119 ? 217.137 239.524 253.358 1.00 128.30 119 LEU A O 1
ATOM 658 N N . PRO A 1 120 ? 219.095 240.311 252.597 1.00 122.43 120 PRO A N 1
ATOM 659 C CA . PRO A 1 120 ? 218.717 240.022 251.203 1.00 122.43 120 PRO A CA 1
ATOM 660 C C . PRO A 1 120 ? 218.558 238.542 250.904 1.00 122.43 120 PRO A C 1
ATOM 661 O O . PRO A 1 120 ? 217.916 238.186 249.908 1.00 122.43 120 PRO A O 1
ATOM 665 N N . ASP A 1 121 ? 219.133 237.667 251.726 1.00 119.48 121 ASP A N 1
ATOM 666 C CA . ASP A 1 121 ? 219.192 236.246 251.406 1.00 119.48 121 ASP A CA 1
ATOM 667 C C . ASP A 1 121 ? 218.147 235.427 252.162 1.00 119.48 121 ASP A C 1
ATOM 668 O O . ASP A 1 121 ? 218.291 234.205 252.263 1.00 119.48 121 ASP A O 1
ATOM 673 N N . VAL A 1 122 ? 217.112 236.057 252.712 1.00 118.44 122 VAL A N 1
ATOM 674 C CA . VAL A 1 122 ? 216.076 235.360 253.469 1.00 118.44 122 VAL A CA 1
ATOM 675 C C . VAL A 1 122 ? 214.736 235.561 252.770 1.00 118.44 122 VAL A C 1
ATOM 676 O O . VAL A 1 122 ? 214.456 236.645 252.243 1.00 118.44 122 VAL A O 1
ATOM 680 N N . ILE A 1 123 ? 213.920 234.504 252.738 1.00 116.10 123 ILE A N 1
ATOM 681 C CA . ILE A 1 123 ? 212.574 234.622 252.182 1.00 116.10 123 ILE A CA 1
ATOM 682 C C . ILE A 1 123 ? 211.594 235.080 253.250 1.00 116.10 123 ILE A C 1
ATOM 683 O O . ILE A 1 123 ? 210.871 236.068 253.071 1.00 116.10 123 ILE A O 1
ATOM 688 N N . GLU A 1 124 ? 211.556 234.375 254.377 1.00 122.16 124 GLU A N 1
ATOM 689 C CA . GLU A 1 124 ? 210.520 234.583 255.376 1.00 122.16 124 GLU A CA 1
ATOM 690 C C . GLU A 1 124 ? 211.131 234.469 256.763 1.00 122.16 124 GLU A C 1
ATOM 691 O O . GLU A 1 124 ? 212.183 233.854 256.954 1.00 122.16 124 GLU A O 1
ATOM 697 N N . ALA A 1 125 ? 210.450 235.072 257.734 1.00 122.98 125 ALA A N 1
ATOM 698 C CA . ALA A 1 125 ? 210.846 234.991 259.130 1.00 122.98 125 ALA A CA 1
ATOM 699 C C . ALA A 1 125 ? 209.612 234.721 259.976 1.00 122.98 125 ALA A C 1
ATOM 700 O O . ALA A 1 125 ? 208.487 235.052 259.594 1.00 122.98 125 ALA A O 1
ATOM 702 N N . GLN A 1 126 ? 209.835 234.112 261.136 1.00 121.79 126 GLN A N 1
ATOM 703 C CA . GLN A 1 126 ? 208.745 233.767 262.036 1.00 121.79 126 GLN A CA 1
ATOM 704 C C . GLN A 1 126 ? 209.233 233.929 263.467 1.00 121.79 126 GLN A C 1
ATOM 705 O O . GLN A 1 126 ? 210.401 234.234 263.715 1.00 121.79 126 GLN A O 1
ATOM 711 N N . LEU A 1 127 ? 208.316 233.724 264.409 1.00 120.32 127 LEU A N 1
ATOM 712 C CA . LEU A 1 127 ? 208.646 233.826 265.828 1.00 120.32 127 LEU A CA 1
ATOM 713 C C . LEU A 1 127 ? 207.700 232.912 266.592 1.00 120.32 127 LEU A C 1
ATOM 714 O O . LEU A 1 127 ? 206.526 233.248 266.775 1.00 120.32 127 LEU A O 1
ATOM 719 N N . ILE A 1 128 ? 208.209 231.764 267.032 1.00 119.95 128 ILE A N 1
ATOM 720 C CA . ILE A 1 128 ? 207.421 230.823 267.819 1.00 119.95 128 ILE A CA 1
ATOM 721 C C . ILE A 1 128 ? 207.518 231.219 269.286 1.00 119.95 128 ILE A C 1
ATOM 722 O O . ILE A 1 128 ? 208.562 231.696 269.743 1.00 119.95 128 ILE A O 1
ATOM 727 N N . SER A 1 129 ? 206.435 231.022 270.031 1.00 117.65 129 SER A N 1
ATOM 728 C CA . SER A 1 129 ? 206.360 231.420 271.427 1.00 117.65 129 SER A CA 1
ATOM 729 C C . SER A 1 129 ? 206.471 230.191 272.318 1.00 117.65 129 SER A C 1
ATOM 730 O O . SER A 1 129 ? 206.322 229.054 271.865 1.00 117.65 129 SER A O 1
ATOM 733 N N . ARG A 1 130 ? 206.738 230.441 273.602 1.00 121.99 130 ARG A N 1
ATOM 734 C CA . ARG A 1 130 ? 206.932 229.344 274.545 1.00 121.99 130 ARG A CA 1
ATOM 735 C C . ARG A 1 130 ? 205.671 228.502 274.689 1.00 121.99 130 ARG A C 1
ATOM 736 O O . ARG A 1 130 ? 205.741 227.268 274.724 1.00 121.99 130 ARG A O 1
ATOM 742 N N . GLU A 1 131 ? 204.508 229.150 274.780 1.00 122.27 131 GLU A N 1
ATOM 743 C CA . GLU A 1 131 ? 203.260 228.403 274.903 1.00 122.27 131 GLU A CA 1
ATOM 744 C C . GLU A 1 131 ? 202.978 227.593 273.642 1.00 122.27 131 GLU A C 1
ATOM 745 O O . GLU A 1 131 ? 202.471 226.469 273.714 1.00 122.27 131 GLU A O 1
ATOM 751 N N . GLN A 1 132 ? 203.301 228.149 272.472 1.00 121.54 132 GLN A N 1
ATOM 752 C CA . GLN A 1 132 ? 203.169 227.382 271.238 1.00 121.54 132 GLN A CA 1
ATOM 753 C C . GLN A 1 132 ? 204.197 226.259 271.174 1.00 121.54 132 GLN A C 1
ATOM 754 O O . GLN A 1 132 ? 203.894 225.157 270.701 1.00 121.54 132 GLN A O 1
ATOM 760 N N . ALA A 1 133 ? 205.418 226.524 271.646 1.00 121.65 133 ALA A N 1
ATOM 761 C CA . ALA A 1 133 ? 206.468 225.511 271.603 1.00 121.65 133 ALA A CA 1
ATOM 762 C C . ALA A 1 133 ? 206.128 224.321 272.490 1.00 121.65 133 ALA A C 1
ATOM 763 O O . ALA A 1 133 ? 206.422 223.173 272.139 1.00 121.65 133 ALA A O 1
ATOM 765 N N . LEU A 1 134 ? 205.521 224.576 273.652 1.00 118.64 134 LEU A N 1
ATOM 766 C CA . LEU A 1 134 ? 205.126 223.479 274.530 1.00 118.64 134 LEU A CA 1
ATOM 767 C C . LEU A 1 134 ? 204.124 222.559 273.844 1.00 118.64 134 LEU A C 1
ATOM 768 O O . LEU A 1 134 ? 204.274 221.332 273.876 1.00 118.64 134 LEU A O 1
ATOM 773 N N . SER A 1 135 ? 203.102 223.135 273.209 1.00 120.13 135 SER A N 1
ATOM 774 C CA . SER A 1 135 ? 202.120 222.321 272.499 1.00 120.13 135 SER A CA 1
ATOM 775 C C . SER A 1 135 ? 202.755 221.595 271.321 1.00 120.13 135 SER A C 1
ATOM 776 O O . SER A 1 135 ? 202.408 220.442 271.035 1.00 120.13 135 SER A O 1
ATOM 779 N N . GLU A 1 136 ? 203.681 222.256 270.622 1.00 121.42 136 GLU A N 1
ATOM 780 C CA . GLU A 1 136 ? 204.360 221.611 269.503 1.00 121.42 136 GLU A CA 1
ATOM 781 C C . GLU A 1 136 ? 205.157 220.401 269.970 1.00 121.42 136 GLU A C 1
ATOM 782 O O . GLU A 1 136 ? 205.145 219.350 269.318 1.00 121.42 136 GLU A O 1
ATOM 788 N N . LEU A 1 137 ? 205.861 220.532 271.096 1.00 119.25 137 LEU A N 1
ATOM 789 C CA . LEU A 1 137 ? 206.590 219.396 271.649 1.00 119.25 137 LEU A CA 1
ATOM 790 C C . LEU A 1 137 ? 205.636 218.292 272.085 1.00 119.25 137 LEU A C 1
ATOM 791 O O . LEU A 1 137 ? 205.892 217.108 271.839 1.00 119.25 137 LEU A O 1
ATOM 796 N N . GLN A 1 138 ? 204.527 218.663 272.731 1.00 121.50 138 GLN A N 1
ATOM 797 C CA . GLN A 1 138 ? 203.582 217.662 273.214 1.00 121.50 138 GLN A CA 1
ATOM 798 C C . GLN A 1 138 ? 202.978 216.866 272.065 1.00 121.50 138 GLN A C 1
ATOM 799 O O . GLN A 1 138 ? 202.799 215.647 272.173 1.00 121.50 138 GLN A O 1
ATOM 805 N N . GLU A 1 139 ? 202.649 217.538 270.960 1.00 121.42 139 GLU A N 1
ATOM 806 C CA . GLU A 1 139 ? 201.975 216.857 269.859 1.00 121.42 139 GLU A CA 1
ATOM 807 C C . GLU A 1 139 ? 202.867 215.794 269.230 1.00 121.42 139 GLU A C 1
ATOM 808 O O . GLU A 1 139 ? 202.437 214.652 269.031 1.00 121.42 139 GLU A O 1
ATOM 814 N N . GLN A 1 140 ? 204.112 216.148 268.906 1.00 118.15 140 GLN A N 1
ATOM 815 C CA . GLN A 1 140 ? 204.990 215.199 268.228 1.00 118.15 140 GLN A CA 1
ATOM 816 C C . GLN A 1 140 ? 205.546 214.159 269.192 1.00 118.15 140 GLN A C 1
ATOM 817 O O . GLN A 1 140 ? 205.689 212.986 268.829 1.00 118.15 140 GLN A O 1
ATOM 823 N N . SER A 1 141 ? 205.875 214.568 270.420 1.00 119.68 141 SER A N 1
ATOM 824 C CA . SER A 1 141 ? 206.470 213.636 271.372 1.00 119.68 141 SER A CA 1
ATOM 825 C C . SER A 1 141 ? 205.498 212.527 271.751 1.00 119.68 141 SER A C 1
ATOM 826 O O . SER A 1 141 ? 205.880 211.353 271.815 1.00 119.68 141 SER A O 1
ATOM 829 N N . GLY A 1 142 ? 204.241 212.878 272.007 1.00 119.24 142 GLY A N 1
ATOM 830 C CA . GLY A 1 142 ? 203.266 211.922 272.479 1.00 119.24 142 GLY A CA 1
ATOM 831 C C . GLY A 1 142 ? 203.372 211.590 273.949 1.00 119.24 142 GLY A C 1
ATOM 832 O O . GLY A 1 142 ? 202.574 210.783 274.445 1.00 119.24 142 GLY A O 1
ATOM 833 N N . LEU A 1 143 ? 204.330 212.184 274.664 1.00 120.90 143 LEU A N 1
ATOM 834 C CA . LEU A 1 143 ? 204.483 211.894 276.085 1.00 120.90 143 LEU A CA 1
ATOM 835 C C . LEU A 1 143 ? 203.395 212.571 276.909 1.00 120.90 143 LEU A C 1
ATOM 836 O O . LEU A 1 143 ? 203.114 212.156 278.039 1.00 120.90 143 LEU A O 1
ATOM 841 N N . GLY A 1 144 ? 202.775 213.610 276.364 1.00 123.76 144 GLY A N 1
ATOM 842 C CA . GLY A 1 144 ? 201.723 214.292 277.101 1.00 123.76 144 GLY A CA 1
ATOM 843 C C . GLY A 1 144 ? 202.309 215.232 278.135 1.00 123.76 144 GLY A C 1
ATOM 844 O O . GLY A 1 144 ? 203.041 216.172 277.806 1.00 123.76 144 GLY A O 1
ATOM 845 N N . GLU A 1 145 ? 201.983 214.983 279.402 1.00 129.04 145 GLU A N 1
ATOM 846 C CA . GLU A 1 145 ? 202.467 215.826 280.487 1.00 129.04 145 GLU A CA 1
ATOM 847 C C . GLU A 1 145 ? 203.986 215.748 280.580 1.00 129.04 145 GLU A C 1
ATOM 848 O O . GLU A 1 145 ? 204.564 214.659 280.591 1.00 129.04 145 GLU A O 1
ATOM 854 N N . ALA A 1 146 ? 204.633 216.916 280.657 1.00 131.29 146 ALA A N 1
ATOM 855 C CA . ALA A 1 146 ? 206.084 216.985 280.577 1.00 131.29 146 ALA A CA 1
ATOM 856 C C . ALA A 1 146 ? 206.637 217.485 281.894 1.00 131.29 146 ALA A C 1
ATOM 857 O O . ALA A 1 146 ? 207.469 216.797 282.518 1.00 131.29 146 ALA A O 1
ATOM 859 N N . LEU A 1 147 ? 206.232 218.660 282.377 1.00 134.51 147 LEU A N 1
ATOM 860 C CA . LEU A 1 147 ? 206.851 219.272 283.554 1.00 134.51 147 LEU A CA 1
ATOM 861 C C . LEU A 1 147 ? 206.029 218.935 284.799 1.00 134.51 147 LEU A C 1
ATOM 862 O O . LEU A 1 147 ? 205.250 219.737 285.319 1.00 134.51 147 LEU A O 1
ATOM 867 N N . LYS A 1 148 ? 206.219 217.704 285.279 1.00 134.82 148 LYS A N 1
ATOM 868 C CA . LYS A 1 148 ? 205.426 217.222 286.405 1.00 134.82 148 LYS A CA 1
ATOM 869 C C . LYS A 1 148 ? 205.840 217.890 287.710 1.00 134.82 148 LYS A C 1
ATOM 870 O O . LYS A 1 148 ? 204.985 218.306 288.500 1.00 134.82 148 LYS A O 1
ATOM 876 N N . GLU A 1 149 ? 207.147 218.003 287.956 1.00 137.35 149 GLU A N 1
ATOM 877 C CA . GLU A 1 149 ? 207.672 218.555 289.204 1.00 137.35 149 GLU A CA 1
ATOM 878 C C . GLU A 1 149 ? 208.763 219.575 288.870 1.00 137.35 149 GLU A C 1
ATOM 879 O O . GLU A 1 149 ? 209.851 219.564 289.449 1.00 137.35 149 GLU A O 1
ATOM 885 N N . LEU A 1 150 ? 208.461 220.461 287.929 1.00 139.38 150 LEU A N 1
ATOM 886 C CA . LEU A 1 150 ? 209.392 221.491 287.499 1.00 139.38 150 LEU A CA 1
ATOM 887 C C . LEU A 1 150 ? 208.780 222.856 287.774 1.00 139.38 150 LEU A C 1
ATOM 888 O O . LEU A 1 150 ? 207.636 223.117 287.383 1.00 139.38 150 LEU A O 1
ATOM 893 N N . PRO A 1 151 ? 209.515 223.741 288.452 1.00 137.00 151 PRO A N 1
ATOM 894 C CA . PRO A 1 151 ? 208.909 225.020 288.869 1.00 137.00 151 PRO A CA 1
ATOM 895 C C . PRO A 1 151 ? 208.491 225.914 287.713 1.00 137.00 151 PRO A C 1
ATOM 896 O O . PRO A 1 151 ? 207.333 226.349 287.659 1.00 137.00 151 PRO A O 1
ATOM 900 N N . GLU A 1 152 ? 209.397 226.205 286.781 1.00 136.51 152 GLU A N 1
ATOM 901 C CA . GLU A 1 152 ? 209.120 227.161 285.719 1.00 136.51 152 GLU A CA 1
ATOM 902 C C . GLU A 1 152 ? 209.463 226.549 284.368 1.00 136.51 152 GLU A C 1
ATOM 903 O O . GLU A 1 152 ? 210.260 225.614 284.270 1.00 136.51 152 GLU A O 1
ATOM 909 N N . ASN A 1 153 ? 208.841 227.091 283.326 1.00 128.47 153 ASN A N 1
ATOM 910 C CA . ASN A 1 153 ? 209.097 226.613 281.977 1.00 128.47 153 ASN A CA 1
ATOM 911 C C . ASN A 1 153 ? 210.466 227.097 281.505 1.00 128.47 153 ASN A C 1
ATOM 912 O O . ASN A 1 153 ? 210.727 228.306 281.488 1.00 128.47 153 ASN A O 1
ATOM 917 N N . PRO A 1 154 ? 211.362 226.190 281.121 1.00 126.04 154 PRO A N 1
ATOM 918 C CA . PRO A 1 154 ? 212.700 226.609 280.688 1.00 126.04 154 PRO A CA 1
ATOM 919 C C . PRO A 1 154 ? 212.816 226.766 279.181 1.00 126.04 154 PRO A C 1
ATOM 920 O O . PRO A 1 154 ? 213.865 227.183 278.680 1.00 126.04 154 PRO A O 1
ATOM 924 N N . LEU A 1 155 ? 211.759 226.432 278.449 1.00 124.01 155 LEU A N 1
ATOM 925 C CA . LEU A 1 155 ? 211.825 226.498 276.997 1.00 124.01 155 LEU A CA 1
ATOM 926 C C . LEU A 1 155 ? 211.920 227.953 276.543 1.00 124.01 155 LEU A C 1
ATOM 927 O O . LEU A 1 155 ? 211.033 228.759 276.843 1.00 124.01 155 LEU A O 1
ATOM 932 N N . PRO A 1 156 ? 212.974 228.319 275.821 1.00 122.03 156 PRO A N 1
ATOM 933 C CA . PRO A 1 156 ? 213.171 229.719 275.444 1.00 122.03 156 PRO A CA 1
ATOM 934 C C . PRO A 1 156 ? 212.491 230.036 274.125 1.00 122.03 156 PRO A C 1
ATOM 935 O O . PRO A 1 156 ? 212.219 229.130 273.323 1.00 122.03 156 PRO A O 1
ATOM 939 N N . PRO A 1 157 ? 212.196 231.310 273.868 1.00 120.33 157 PRO A N 1
ATOM 940 C CA . PRO A 1 157 ? 211.604 231.689 272.580 1.00 120.33 157 PRO A CA 1
ATOM 941 C C . PRO A 1 157 ? 212.526 231.341 271.419 1.00 120.33 157 PRO A C 1
ATOM 942 O O . PRO A 1 157 ? 213.751 231.425 271.526 1.00 120.33 157 PRO A O 1
ATOM 946 N N . VAL A 1 158 ? 211.923 230.946 270.299 1.00 118.17 158 VAL A N 1
ATOM 947 C CA . VAL A 1 158 ? 212.660 230.454 269.142 1.00 118.17 158 VAL A CA 1
ATOM 948 C C . VAL A 1 158 ? 212.111 231.105 267.880 1.00 118.17 158 VAL A C 1
ATOM 949 O O . VAL A 1 158 ? 210.941 231.492 267.817 1.00 118.17 158 VAL A O 1
ATOM 953 N N . ILE A 1 159 ? 212.969 231.225 266.867 1.00 116.86 159 ILE A N 1
ATOM 954 C CA . ILE A 1 159 ? 212.600 231.811 265.586 1.00 116.86 159 ILE A CA 1
ATOM 955 C C . ILE A 1 159 ? 213.099 230.904 264.463 1.00 116.86 159 ILE A C 1
ATOM 956 O O . ILE A 1 159 ? 213.850 229.954 264.686 1.00 116.86 159 ILE A O 1
ATOM 961 N N . SER A 1 160 ?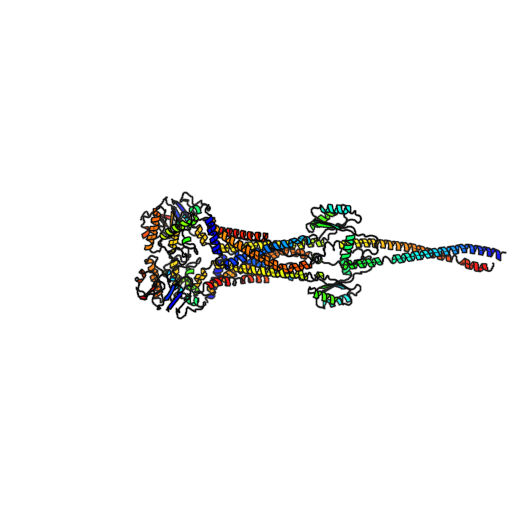 212.664 231.212 263.241 1.00 111.59 160 SER A N 1
ATOM 962 C CA . SER A 1 160 ? 213.024 230.433 262.064 1.00 111.59 160 SER A CA 1
ATOM 963 C C . SER A 1 160 ? 213.406 231.364 260.922 1.00 111.59 160 SER A C 1
ATOM 964 O O . SER A 1 160 ? 212.865 232.466 260.803 1.00 111.59 160 SER A O 1
ATOM 967 N N . VAL A 1 161 ? 214.341 230.912 260.087 1.00 109.19 161 VAL A N 1
ATOM 968 C CA . VAL A 1 161 ? 214.839 231.681 258.950 1.00 109.19 161 VAL A CA 1
ATOM 969 C C . VAL A 1 161 ? 214.949 230.753 257.747 1.00 109.19 161 VAL A C 1
ATOM 970 O O . VAL A 1 161 ? 215.428 229.621 257.869 1.00 109.19 161 VAL A O 1
ATOM 974 N N . THR A 1 162 ? 214.517 231.235 256.581 1.00 109.14 162 THR A N 1
ATOM 975 C CA . THR A 1 162 ? 214.517 230.433 255.365 1.00 109.14 162 THR A CA 1
ATOM 976 C C . THR A 1 162 ? 215.261 231.163 254.252 1.00 109.14 162 THR A C 1
ATOM 977 O O . THR A 1 162 ? 214.952 232.331 253.964 1.00 109.14 162 THR A O 1
ATOM 981 N N . PRO A 1 163 ? 216.234 230.524 253.609 1.00 107.70 163 PRO A N 1
ATOM 982 C CA . PRO A 1 163 ? 216.981 231.168 252.526 1.00 107.70 163 PRO A CA 1
ATOM 983 C C . PRO A 1 163 ? 216.420 230.842 251.143 1.00 107.70 163 PRO A C 1
ATOM 984 O O . PRO A 1 163 ? 215.555 229.981 250.978 1.00 107.70 163 PRO A O 1
ATOM 988 N N . LYS A 1 164 ? 216.942 231.559 250.139 1.00 113.34 164 LYS A N 1
ATOM 989 C CA . LYS A 1 164 ? 216.543 231.302 248.755 1.00 113.34 164 LYS A CA 1
ATOM 990 C C . LYS A 1 164 ? 217.037 229.942 248.276 1.00 113.34 164 LYS A C 1
ATOM 991 O O . LYS A 1 164 ? 216.266 229.152 247.718 1.00 113.34 164 LYS A O 1
ATOM 997 N N . GLN A 1 165 ? 218.318 229.655 248.481 1.00 108.00 165 GLN A N 1
ATOM 998 C CA . GLN A 1 165 ? 218.974 228.491 247.908 1.00 108.00 165 GLN A CA 1
ATOM 999 C C . GLN A 1 165 ? 219.502 227.583 249.010 1.00 108.00 165 GLN A C 1
ATOM 1000 O O . GLN A 1 165 ? 219.703 228.013 250.149 1.00 108.00 165 GLN A O 1
ATOM 1006 N N . ILE A 1 166 ? 219.727 226.320 248.659 1.00 94.42 166 ILE A N 1
ATOM 1007 C CA . ILE A 1 166 ? 220.163 225.301 249.605 1.00 94.42 166 ILE A CA 1
ATOM 1008 C C . ILE A 1 166 ? 221.480 224.725 249.102 1.00 94.42 166 ILE A C 1
ATOM 1009 O O . ILE A 1 166 ? 221.523 224.088 248.042 1.00 94.42 166 ILE A O 1
ATOM 1014 N N . ASP A 1 167 ? 222.549 224.940 249.864 1.00 103.19 167 ASP A N 1
ATOM 1015 C CA . ASP A 1 167 ? 223.857 224.378 249.556 1.00 103.19 167 ASP A CA 1
ATOM 1016 C C . ASP A 1 167 ? 224.685 224.345 250.833 1.00 103.19 167 ASP A C 1
ATOM 1017 O O . ASP A 1 167 ? 224.391 225.049 251.801 1.00 103.19 167 ASP A O 1
ATOM 1022 N N . ARG A 1 168 ? 225.728 223.512 250.824 1.00 102.07 168 ARG A N 1
ATOM 1023 C CA . ARG A 1 168 ? 226.523 223.323 252.032 1.00 102.07 168 ARG A CA 1
ATOM 1024 C C . ARG A 1 168 ? 227.394 224.528 252.363 1.00 102.07 168 ARG A C 1
ATOM 1025 O O . ARG A 1 168 ? 227.726 224.729 253.536 1.00 102.07 168 ARG A O 1
ATOM 1031 N N . ALA A 1 169 ? 227.768 225.333 251.370 1.00 106.35 169 ALA A N 1
ATOM 1032 C CA . ALA A 1 169 ? 228.661 226.466 251.586 1.00 106.35 169 ALA A CA 1
ATOM 1033 C C . ALA A 1 169 ? 227.913 227.753 251.910 1.00 106.35 169 ALA A C 1
ATOM 1034 O O . ALA A 1 169 ? 228.252 228.441 252.880 1.00 106.35 169 ALA A O 1
ATOM 1036 N N . GLY A 1 170 ? 226.905 228.099 251.107 1.00 108.50 170 GLY A N 1
ATOM 1037 C CA . GLY A 1 170 ? 226.155 229.317 251.361 1.00 108.50 170 GLY A CA 1
ATOM 1038 C C . GLY A 1 170 ? 225.416 229.283 252.684 1.00 108.50 170 GLY A C 1
ATOM 1039 O O . GLY A 1 170 ? 225.345 230.291 253.392 1.00 108.50 170 GLY A O 1
ATOM 1040 N N . LEU A 1 171 ? 224.853 228.125 253.036 1.00 105.95 171 LEU A N 1
ATOM 1041 C CA . LEU A 1 171 ? 224.165 228.001 254.316 1.00 105.95 171 LEU A CA 1
ATOM 1042 C C . LEU A 1 171 ? 225.127 228.162 255.485 1.00 105.95 171 LEU A C 1
ATOM 1043 O O . LEU A 1 171 ? 224.794 228.830 256.470 1.00 105.95 171 LEU A O 1
ATOM 1048 N N . GLU A 1 172 ? 226.318 227.567 255.395 1.00 109.42 172 GLU A N 1
ATOM 1049 C CA . GLU A 1 172 ? 227.314 227.750 256.445 1.00 109.42 172 GLU A CA 1
ATOM 1050 C C . GLU A 1 172 ? 227.739 229.209 256.551 1.00 109.42 172 GLU A C 1
ATOM 1051 O O . GLU A 1 172 ? 227.898 229.740 257.657 1.00 109.42 172 GLU A O 1
ATOM 1057 N N . ALA A 1 173 ? 227.925 229.874 255.408 1.00 114.00 173 ALA A N 1
ATOM 1058 C CA . ALA A 1 173 ? 228.303 231.283 255.431 1.00 114.00 173 ALA A CA 1
ATOM 1059 C C . ALA A 1 173 ? 227.216 232.135 256.074 1.00 114.00 173 ALA A C 1
ATOM 1060 O O . ALA A 1 173 ? 227.509 233.038 256.866 1.00 114.00 173 ALA A O 1
ATOM 1062 N N . LEU A 1 174 ? 225.951 231.859 255.750 1.00 111.27 174 LEU A N 1
ATOM 1063 C CA . LEU A 1 174 ? 224.858 232.634 256.328 1.00 111.27 174 LEU A CA 1
ATOM 1064 C C . LEU A 1 174 ? 224.721 232.358 257.821 1.00 111.27 174 LEU A C 1
ATOM 1065 O O . LEU A 1 174 ? 224.399 233.264 258.599 1.00 111.27 174 LEU A O 1
ATOM 1070 N N . ARG A 1 175 ? 224.954 231.112 258.243 1.00 110.79 175 ARG A N 1
ATOM 1071 C CA . ARG A 1 175 ? 224.951 230.808 259.671 1.00 110.79 175 ARG A CA 1
ATOM 1072 C C . ARG A 1 175 ? 226.057 231.565 260.393 1.00 110.79 175 ARG A C 1
ATOM 1073 O O . ARG A 1 175 ? 225.844 232.098 261.490 1.00 110.79 175 ARG A O 1
ATOM 1079 N N . GLN A 1 176 ? 227.248 231.620 259.795 1.00 118.73 176 GLN A N 1
ATOM 1080 C CA . GLN A 1 176 ? 228.331 232.396 260.387 1.00 118.73 176 GLN A CA 1
ATOM 1081 C C . GLN A 1 176 ? 227.962 233.871 260.465 1.00 118.73 176 GLN A C 1
ATOM 1082 O O . GLN A 1 176 ? 228.265 234.544 261.456 1.00 118.73 176 GLN A O 1
ATOM 1088 N N . GLN A 1 177 ? 227.306 234.390 259.425 1.00 119.19 177 GLN A N 1
ATOM 1089 C CA . GLN A 1 177 ? 226.863 235.780 259.441 1.00 119.19 177 GLN A CA 1
ATOM 1090 C C . GLN A 1 177 ? 225.861 236.032 260.561 1.00 119.19 177 GLN A C 1
ATOM 1091 O O . GLN A 1 177 ? 225.923 237.063 261.241 1.00 119.19 177 GLN A O 1
ATOM 1097 N N . LEU A 1 178 ? 224.929 235.102 260.765 1.00 118.49 178 LEU A N 1
ATOM 1098 C CA . LEU A 1 178 ? 223.885 235.264 261.768 1.00 118.49 178 LEU A CA 1
ATOM 1099 C C . LEU A 1 178 ? 224.360 234.957 263.183 1.00 118.49 178 LEU A C 1
ATOM 1100 O O . LEU A 1 178 ? 223.652 235.287 264.140 1.00 118.49 178 LEU A O 1
ATOM 1105 N N . ALA A 1 179 ? 225.526 234.327 263.339 1.00 124.02 179 ALA A N 1
ATOM 1106 C CA . ALA A 1 179 ? 225.979 233.930 264.667 1.00 124.02 179 ALA A CA 1
ATOM 1107 C C . ALA A 1 179 ? 226.388 235.108 265.547 1.00 124.02 179 ALA A C 1
ATOM 1108 O O . ALA A 1 179 ? 226.523 234.929 266.762 1.00 124.02 179 ALA A O 1
ATOM 1110 N N . GLU A 1 180 ? 226.589 236.297 264.983 1.00 127.00 180 GLU A N 1
ATOM 1111 C CA . GLU A 1 180 ? 227.058 237.450 265.746 1.00 127.00 180 GLU A CA 1
ATOM 1112 C C . GLU A 1 180 ? 225.976 238.515 265.891 1.00 127.00 180 GLU A C 1
ATOM 1113 O O . GLU A 1 180 ? 226.260 239.714 265.930 1.00 127.00 180 GLU A O 1
ATOM 1119 N N . LEU A 1 181 ? 224.719 238.091 265.976 1.00 125.53 181 LEU A N 1
ATOM 1120 C CA . LEU A 1 181 ? 223.636 239.022 266.245 1.00 125.53 181 LEU A CA 1
ATOM 1121 C C . LEU A 1 181 ? 223.654 239.419 267.722 1.00 125.53 181 LEU A C 1
ATOM 1122 O O . LEU A 1 181 ? 224.232 238.714 268.552 1.00 125.53 181 LEU A O 1
ATOM 1127 N N . PRO A 1 182 ? 223.050 240.562 268.072 1.00 130.07 182 PRO A N 1
ATOM 1128 C CA . PRO A 1 182 ? 223.134 241.026 269.469 1.00 130.07 182 PRO A CA 1
ATOM 1129 C C . PRO A 1 182 ? 222.609 240.030 270.491 1.00 130.07 182 PRO A C 1
ATOM 1130 O O . PRO A 1 182 ? 223.183 239.920 271.581 1.00 130.07 182 PRO A O 1
ATOM 1134 N N . HIS A 1 183 ? 221.536 239.298 270.180 1.00 129.31 183 HIS A N 1
ATOM 1135 C CA . HIS A 1 183 ? 220.978 238.304 271.102 1.00 129.31 183 HIS A CA 1
ATOM 1136 C C . HIS A 1 183 ? 220.811 236.984 270.352 1.00 129.31 183 HIS A C 1
ATOM 1137 O O . HIS A 1 183 ? 219.725 236.664 269.865 1.00 129.31 183 HIS A O 1
ATOM 1144 N N . VAL A 1 184 ? 221.893 236.214 270.283 1.00 126.30 184 VAL A N 1
ATOM 1145 C CA . VAL A 1 184 ? 221.881 234.855 269.752 1.00 126.30 184 VAL A CA 1
ATOM 1146 C C . VAL A 1 184 ? 222.881 234.036 270.552 1.00 126.30 184 VAL A C 1
ATOM 1147 O O . VAL A 1 184 ? 223.933 234.543 270.955 1.00 126.30 184 VAL A O 1
ATOM 1151 N N . GLN A 1 185 ? 222.549 232.768 270.793 1.00 122.16 185 GLN A N 1
ATOM 1152 C CA . GLN A 1 185 ? 223.432 231.875 271.524 1.00 122.16 185 GLN A CA 1
ATOM 1153 C C . GLN A 1 185 ? 223.661 230.535 270.845 1.00 122.16 185 GLN A C 1
ATOM 1154 O O . GLN A 1 185 ? 224.657 229.873 271.157 1.00 122.16 185 GLN A O 1
ATOM 1160 N N . GLN A 1 186 ? 222.783 230.115 269.935 1.00 115.55 186 GLN A N 1
ATOM 1161 C CA . GLN A 1 186 ? 222.956 228.853 269.231 1.00 115.55 186 GLN A CA 1
ATOM 1162 C C . GLN A 1 186 ? 222.324 228.951 267.851 1.00 115.55 186 GLN A C 1
ATOM 1163 O O . GLN A 1 186 ? 221.473 229.805 267.591 1.00 115.55 186 GLN A O 1
ATOM 1169 N N . ALA A 1 187 ? 222.759 228.055 266.964 1.00 107.14 187 ALA A N 1
ATOM 1170 C CA . ALA A 1 187 ? 222.220 227.977 265.608 1.00 107.14 187 ALA A CA 1
ATOM 1171 C C . ALA A 1 187 ? 222.257 226.508 265.199 1.00 107.14 187 ALA A C 1
ATOM 1172 O O . ALA A 1 187 ? 223.285 226.021 264.719 1.00 107.14 187 ALA A O 1
ATOM 1174 N N . GLN A 1 188 ? 221.136 225.814 265.389 1.00 108.12 188 GLN A N 1
ATOM 1175 C CA . GLN A 1 188 ? 221.070 224.367 265.193 1.00 108.12 188 GLN A CA 1
ATOM 1176 C C . GLN A 1 188 ? 220.660 224.071 263.754 1.00 108.12 188 GLN A C 1
ATOM 1177 O O . GLN A 1 188 ? 219.484 223.917 263.425 1.00 108.12 188 GLN A O 1
ATOM 1183 N N . LEU A 1 189 ? 221.663 223.988 262.887 1.00 98.88 189 LEU A N 1
ATOM 1184 C CA . LEU A 1 189 ? 221.464 223.570 261.509 1.00 98.88 189 LEU A CA 1
ATOM 1185 C C . LEU A 1 189 ? 222.005 222.158 261.334 1.00 98.88 189 LEU A C 1
ATOM 1186 O O . LEU A 1 189 ? 223.140 221.871 261.725 1.00 98.88 189 LEU A O 1
ATOM 1191 N N . ASP A 1 190 ? 221.190 221.277 260.761 1.00 92.50 190 ASP A N 1
ATOM 1192 C CA . ASP A 1 190 ? 221.583 219.882 260.567 1.00 92.50 190 ASP A CA 1
ATOM 1193 C C . ASP A 1 190 ? 222.351 219.779 259.255 1.00 92.50 190 ASP A C 1
ATOM 1194 O O . ASP A 1 190 ? 221.778 219.559 258.187 1.00 92.50 190 ASP A O 1
ATOM 1199 N N . LEU A 1 191 ? 223.675 219.936 259.339 1.00 85.16 191 LEU A N 1
ATOM 1200 C CA . LEU A 1 191 ? 224.507 219.957 258.140 1.00 85.16 191 LEU A CA 1
ATOM 1201 C C . LEU A 1 191 ? 224.515 218.630 257.395 1.00 85.16 191 LEU A C 1
ATOM 1202 O O . LEU A 1 191 ? 224.729 218.624 256.179 1.00 85.16 191 LEU A O 1
ATOM 1207 N N . VAL A 1 192 ? 224.298 217.510 258.085 1.00 84.07 192 VAL A N 1
ATOM 1208 C CA . VAL A 1 192 ? 224.306 216.223 257.398 1.00 84.07 192 VAL A CA 1
ATOM 1209 C C . VAL A 1 192 ? 223.130 216.128 256.433 1.00 84.07 192 VAL A C 1
ATOM 1210 O O . VAL A 1 192 ? 223.227 215.495 255.376 1.00 84.07 192 VAL A O 1
ATOM 1214 N N . TRP A 1 193 ? 222.010 216.768 256.767 1.00 82.79 193 TRP A N 1
ATOM 1215 C CA . TRP A 1 193 ? 220.820 216.707 255.927 1.00 82.79 193 TRP A CA 1
ATOM 1216 C C . TRP A 1 193 ? 220.842 217.739 254.806 1.00 82.79 193 TRP A C 1
ATOM 1217 O O . TRP A 1 193 ? 220.429 217.439 253.681 1.00 82.79 193 TRP A O 1
ATOM 1228 N N . VAL A 1 194 ? 221.309 218.956 255.096 1.00 79.00 194 VAL A N 1
ATOM 1229 C CA . VAL A 1 194 ? 221.283 220.021 254.096 1.00 79.00 194 VAL A CA 1
ATOM 1230 C C . VAL A 1 194 ? 222.117 219.644 252.883 1.00 79.00 194 VAL A C 1
ATOM 1231 O O . VAL A 1 194 ? 221.741 219.941 251.743 1.00 79.00 194 VAL A O 1
ATOM 1235 N N . GLU A 1 195 ? 223.250 218.977 253.100 1.00 74.54 195 GLU A N 1
ATOM 1236 C CA . GLU A 1 195 ? 224.082 218.543 251.986 1.00 74.54 195 GLU A CA 1
ATOM 1237 C C . GLU A 1 195 ? 223.373 217.510 251.117 1.00 74.54 195 GLU A C 1
ATOM 1238 O O . GLU A 1 195 ? 223.512 217.542 249.890 1.00 74.54 195 GLU A O 1
ATOM 1244 N N . ARG A 1 196 ? 222.617 216.594 251.727 1.00 70.28 196 ARG A N 1
ATOM 1245 C CA . ARG A 1 196 ? 221.861 215.619 250.947 1.00 70.28 196 ARG A CA 1
ATOM 1246 C C . ARG A 1 196 ? 220.789 216.296 250.104 1.00 70.28 196 ARG A C 1
ATOM 1247 O O . ARG A 1 196 ? 220.530 215.883 248.967 1.00 70.28 196 ARG A O 1
ATOM 1253 N N . LEU A 1 197 ? 220.146 217.329 250.650 1.00 63.30 197 LEU A N 1
ATOM 1254 C CA . LEU A 1 197 ? 219.101 218.024 249.908 1.00 63.30 197 LEU A CA 1
ATOM 1255 C C . LEU A 1 197 ? 219.660 218.678 248.652 1.00 63.30 197 LEU A C 1
ATOM 1256 O O . LEU A 1 197 ? 218.994 218.709 247.611 1.00 63.30 197 LEU A O 1
ATOM 1261 N N . SER A 1 198 ? 220.879 219.216 248.731 1.00 64.19 198 SER A N 1
ATOM 1262 C CA . SER A 1 198 ? 221.492 219.825 247.556 1.00 64.19 198 SER A CA 1
ATOM 1263 C C . SER A 1 198 ? 221.719 218.796 246.456 1.00 64.19 198 SER A C 1
ATOM 1264 O O . SER A 1 198 ? 221.462 219.070 245.278 1.00 64.19 198 SER A O 1
ATOM 1267 N N . ALA A 1 199 ? 222.203 217.608 246.819 1.00 59.65 199 ALA A N 1
ATOM 1268 C CA . ALA A 1 199 ? 222.428 216.569 245.820 1.00 59.65 199 ALA A CA 1
ATOM 1269 C C . ALA A 1 199 ? 221.115 216.061 245.240 1.00 59.65 199 ALA A C 1
ATOM 1270 O O . ALA A 1 199 ? 221.012 215.835 244.029 1.00 59.65 199 ALA A O 1
ATOM 1272 N N . ILE A 1 200 ? 220.096 215.876 246.087 1.00 55.89 200 ILE A N 1
ATOM 1273 C CA . ILE A 1 200 ? 218.820 215.338 245.618 1.00 55.89 200 ILE A CA 1
ATOM 1274 C C . ILE A 1 200 ? 218.043 216.325 244.764 1.00 55.89 200 ILE A C 1
ATOM 1275 O O . ILE A 1 200 ? 217.060 215.932 244.122 1.00 55.89 200 ILE A O 1
ATOM 1280 N N . LEU A 1 201 ? 218.448 217.593 244.730 1.00 55.85 201 LEU A N 1
ATOM 1281 C CA . LEU A 1 201 ? 217.849 218.575 243.835 1.00 55.85 201 LEU A CA 1
ATOM 1282 C C . LEU A 1 201 ? 218.695 218.835 242.598 1.00 55.85 201 LEU A C 1
ATOM 1283 O O . LEU A 1 201 ? 218.151 219.148 241.536 1.00 55.85 201 LEU A O 1
ATOM 1288 N N . LYS A 1 202 ? 220.018 218.716 242.711 1.00 51.77 202 LYS A N 1
ATOM 1289 C CA . LYS A 1 202 ? 220.883 218.865 241.550 1.00 51.77 202 LYS A CA 1
ATOM 1290 C C . LYS A 1 202 ? 220.754 217.700 240.579 1.00 51.77 202 LYS A C 1
ATOM 1291 O O . LYS A 1 202 ? 220.941 217.893 239.373 1.00 51.77 202 LYS A O 1
ATOM 1297 N N . LEU A 1 203 ? 220.429 216.504 241.075 1.00 50.06 203 LEU A N 1
ATOM 1298 C CA . LEU A 1 203 ? 220.257 215.358 240.188 1.00 50.06 203 LEU A CA 1
ATOM 1299 C C . LEU A 1 203 ? 219.100 215.578 239.222 1.00 50.06 203 LEU A C 1
ATOM 1300 O O . LEU A 1 203 ? 219.177 215.192 238.050 1.00 50.06 203 LEU A O 1
ATOM 1305 N N . GLY A 1 204 ? 218.015 216.189 239.698 1.00 50.52 204 GLY A N 1
ATOM 1306 C CA . GLY A 1 204 ? 216.882 216.445 238.825 1.00 50.52 204 GLY A CA 1
ATOM 1307 C C . GLY A 1 204 ? 217.195 217.444 237.728 1.00 50.52 204 GLY A C 1
ATOM 1308 O O . GLY A 1 204 ? 216.708 217.314 236.602 1.00 50.52 204 GLY A O 1
ATOM 1309 N N . GLU A 1 205 ? 218.008 218.456 238.038 1.00 50.96 205 GLU A N 1
ATOM 1310 C CA . GLU A 1 205 ? 218.274 219.518 237.072 1.00 50.96 205 GLU A CA 1
ATOM 1311 C C . GLU A 1 205 ? 219.005 218.987 235.844 1.00 50.96 205 GLU A C 1
ATOM 1312 O O . GLU A 1 205 ? 218.632 219.292 234.705 1.00 50.96 205 GLU A O 1
ATOM 1318 N N . ARG A 1 206 ? 220.053 218.187 236.058 1.00 48.68 206 ARG A N 1
ATOM 1319 C CA . ARG A 1 206 ? 220.833 217.676 234.934 1.00 48.68 206 ARG A CA 1
ATOM 1320 C C . ARG A 1 206 ? 219.989 216.779 234.041 1.00 48.68 206 ARG A C 1
ATOM 1321 O O . ARG A 1 206 ? 220.125 216.807 232.811 1.00 48.68 206 ARG A O 1
ATOM 1327 N N . PHE A 1 207 ? 219.118 215.968 234.644 1.00 44.01 207 PHE A N 1
ATOM 1328 C CA . PHE A 1 207 ? 218.241 215.099 233.868 1.00 44.01 207 PHE A CA 1
ATOM 1329 C C . PHE A 1 207 ? 217.357 215.912 232.931 1.00 44.01 207 PHE A C 1
ATOM 1330 O O . PHE A 1 207 ? 217.263 215.619 231.732 1.00 44.01 207 PHE A O 1
ATOM 1338 N N . VAL A 1 208 ? 216.713 216.954 233.463 1.00 43.62 208 VAL A N 1
ATOM 1339 C CA . VAL A 1 208 ? 215.840 217.793 232.648 1.00 43.62 208 VAL A CA 1
ATOM 1340 C C . VAL A 1 208 ? 216.639 218.500 231.562 1.00 43.62 208 VAL A C 1
ATOM 1341 O O . VAL A 1 208 ? 216.200 218.593 230.409 1.00 43.62 208 VAL A O 1
ATOM 1345 N N . PHE A 1 209 ? 217.821 219.013 231.911 1.00 41.88 209 PHE A N 1
ATOM 1346 C CA . PHE A 1 209 ? 218.656 219.706 230.934 1.00 41.88 209 PHE A CA 1
ATOM 1347 C C . PHE A 1 209 ? 219.005 218.794 229.762 1.00 41.88 209 PHE A C 1
ATOM 1348 O O . PHE A 1 209 ? 218.792 219.148 228.591 1.00 41.88 209 PHE A O 1
ATOM 1356 N N . GLY A 1 210 ? 219.529 217.605 230.063 1.00 40.18 210 GLY A N 1
ATOM 1357 C CA . GLY A 1 210 ? 219.896 216.681 229.004 1.00 40.18 210 GLY A CA 1
ATOM 1358 C C . GLY A 1 210 ? 218.708 216.243 228.171 1.00 40.18 210 GLY A C 1
ATOM 1359 O O . GLY A 1 210 ? 218.795 216.161 226.942 1.00 40.18 210 GLY A O 1
ATOM 1360 N N . LEU A 1 211 ? 217.580 215.956 228.826 1.00 37.72 211 LEU A N 1
ATOM 1361 C CA . LEU A 1 211 ? 216.406 215.507 228.090 1.00 37.72 211 LEU A CA 1
ATOM 1362 C C . LEU A 1 211 ? 215.888 216.600 227.162 1.00 37.72 211 LEU A C 1
ATOM 1363 O O . LEU A 1 211 ? 215.504 216.322 226.019 1.00 37.72 211 LEU A O 1
ATOM 1368 N N . THR A 1 212 ? 215.883 217.852 227.630 1.00 36.43 212 THR A N 1
ATOM 1369 C CA . THR A 1 212 ? 215.455 218.958 226.781 1.00 36.43 212 THR A CA 1
ATOM 1370 C C . THR A 1 212 ? 216.373 219.114 225.577 1.00 36.43 212 THR A C 1
ATOM 1371 O O . THR A 1 212 ? 215.902 219.302 224.446 1.00 36.43 212 THR A O 1
ATOM 1375 N N . ILE A 1 213 ? 217.689 219.027 225.795 1.00 34.47 213 ILE A N 1
ATOM 1376 C CA . ILE A 1 213 ? 218.626 219.151 224.680 1.00 34.47 213 ILE A CA 1
ATOM 1377 C C . ILE A 1 213 ? 218.375 218.052 223.653 1.00 34.47 213 ILE A C 1
ATOM 1378 O O . ILE A 1 213 ? 218.298 218.308 222.441 1.00 34.47 213 ILE A O 1
ATOM 1383 N N . LEU A 1 214 ? 218.223 216.813 224.128 1.00 32.62 214 LEU A N 1
ATOM 1384 C CA . LEU A 1 214 ? 218.012 215.691 223.220 1.00 32.62 214 LEU A CA 1
ATOM 1385 C C . LEU A 1 214 ? 216.724 215.861 222.421 1.00 32.62 214 LEU A C 1
ATOM 1386 O O . LEU A 1 214 ? 216.702 215.644 221.202 1.00 32.62 214 LEU A O 1
ATOM 1391 N N . LEU A 1 215 ? 215.637 216.255 223.091 1.00 34.29 215 LEU A N 1
ATOM 1392 C CA . LEU A 1 215 ? 214.361 216.395 222.396 1.00 34.29 215 LEU A CA 1
ATOM 1393 C C . LEU A 1 215 ? 214.407 217.511 221.359 1.00 34.29 215 LEU A C 1
ATOM 1394 O O . LEU A 1 215 ? 213.879 217.355 220.249 1.00 34.29 215 LEU A O 1
ATOM 1399 N N . VAL A 1 216 ? 215.027 218.645 221.698 1.00 31.22 216 VAL A N 1
ATOM 1400 C CA . VAL A 1 216 ? 215.122 219.741 220.738 1.00 31.22 216 VAL A CA 1
ATOM 1401 C C . VAL A 1 216 ? 215.925 219.310 219.518 1.00 31.22 216 VAL A C 1
ATOM 1402 O O . VAL A 1 216 ? 215.541 219.586 218.369 1.00 31.22 216 VAL A O 1
ATOM 1406 N N . LEU A 1 217 ? 217.045 218.616 219.744 1.00 31.32 217 LEU A N 1
ATOM 1407 C CA . LEU A 1 217 ? 217.846 218.140 218.621 1.00 31.32 217 LEU A CA 1
ATOM 1408 C C . LEU A 1 217 ? 217.049 217.184 217.741 1.00 31.32 217 LEU A C 1
ATOM 1409 O O . LEU A 1 217 ? 217.106 217.267 216.506 1.00 31.32 217 LEU A O 1
ATOM 1414 N N . THR A 1 218 ? 216.294 216.273 218.362 1.00 31.56 218 THR A N 1
ATOM 1415 C CA . THR A 1 218 ? 215.497 215.322 217.594 1.00 31.56 218 THR A CA 1
ATOM 1416 C C . THR A 1 218 ? 214.461 216.036 216.736 1.00 31.56 218 THR A C 1
ATOM 1417 O O . THR A 1 218 ? 214.288 215.714 215.553 1.00 31.56 218 THR A O 1
ATOM 1421 N N . LEU A 1 219 ? 213.762 217.015 217.317 1.00 31.26 219 LEU A N 1
ATOM 1422 C CA . LEU A 1 219 ? 212.746 217.741 216.558 1.00 31.26 219 LEU A CA 1
ATOM 1423 C C . LEU A 1 219 ? 213.365 218.463 215.368 1.00 31.26 219 LEU A C 1
ATOM 1424 O O . LEU A 1 219 ? 212.845 218.397 214.242 1.00 31.26 219 LEU A O 1
ATOM 1429 N N . LEU A 1 220 ? 214.485 219.153 215.600 1.00 30.05 220 LEU A N 1
ATOM 1430 C CA . LEU A 1 220 ? 215.129 219.887 214.516 1.00 30.05 220 LEU A CA 1
ATOM 1431 C C . LEU A 1 220 ? 215.544 218.947 213.392 1.00 30.05 220 LEU A C 1
ATOM 1432 O O . LEU A 1 220 ? 215.282 219.217 212.211 1.00 30.05 220 LEU A O 1
ATOM 1437 N N . LEU A 1 221 ? 216.176 217.823 213.742 1.00 31.35 221 LEU A N 1
ATOM 1438 C CA . LEU A 1 221 ? 216.629 216.891 212.714 1.00 31.35 221 LEU A CA 1
ATOM 1439 C C . LEU A 1 221 ? 215.460 216.312 211.929 1.00 31.35 221 LEU A C 1
ATOM 1440 O O . LEU A 1 221 ? 215.526 216.204 210.697 1.00 31.35 221 LEU A O 1
ATOM 1445 N N . VAL A 1 222 ? 214.378 215.937 212.618 1.00 27.87 222 VAL A N 1
ATOM 1446 C CA . VAL A 1 222 ? 213.241 215.329 211.929 1.00 27.87 222 VAL A CA 1
ATOM 1447 C C . VAL A 1 222 ? 212.635 216.310 210.934 1.00 27.87 222 VAL A C 1
ATOM 1448 O O . VAL A 1 222 ? 212.401 215.972 209.762 1.00 27.87 222 VAL A O 1
ATOM 1452 N N . VAL A 1 223 ? 212.379 217.543 211.382 1.00 28.53 223 VAL A N 1
ATOM 1453 C CA . VAL A 1 223 ? 211.769 218.529 210.493 1.00 28.53 223 VAL A CA 1
ATOM 1454 C C . VAL A 1 223 ? 212.677 218.798 209.299 1.00 28.53 223 VAL A C 1
ATOM 1455 O O . VAL A 1 223 ? 212.229 218.813 208.141 1.00 28.53 223 VAL A O 1
ATOM 1459 N N . GLY A 1 224 ? 213.973 218.992 209.562 1.00 30.88 224 GLY A N 1
ATOM 1460 C CA . GLY A 1 224 ? 214.894 219.292 208.481 1.00 30.88 224 GLY A CA 1
ATOM 1461 C C . GLY A 1 224 ? 214.951 218.190 207.443 1.00 30.88 224 GLY A C 1
ATOM 1462 O O . GLY A 1 224 ? 214.882 218.451 206.241 1.00 30.88 224 GLY A O 1
ATOM 1463 N N . ASN A 1 225 ? 215.061 216.938 207.894 1.00 33.62 225 ASN A N 1
ATOM 1464 C CA . ASN A 1 225 ? 215.169 215.833 206.948 1.00 33.62 225 ASN A CA 1
ATOM 1465 C C . ASN A 1 225 ? 213.891 215.653 206.140 1.00 33.62 225 ASN A C 1
ATOM 1466 O O . ASN A 1 225 ? 213.952 215.421 204.926 1.00 33.62 225 ASN A O 1
ATOM 1471 N N . THR A 1 226 ? 212.723 215.748 206.781 1.00 31.24 226 THR A N 1
ATOM 1472 C CA . THR A 1 226 ? 211.483 215.567 206.029 1.00 31.24 226 THR A CA 1
ATOM 1473 C C . THR A 1 226 ? 211.324 216.650 204.965 1.00 31.24 226 THR A C 1
ATOM 1474 O O . THR A 1 226 ? 210.987 216.361 203.802 1.00 31.24 226 THR A O 1
ATOM 1478 N N . ILE A 1 227 ? 211.586 217.907 205.336 1.00 33.15 227 ILE A N 1
ATOM 1479 C CA . ILE A 1 227 ? 211.463 218.985 204.362 1.00 33.15 227 ILE A CA 1
ATOM 1480 C C . ILE A 1 227 ? 212.490 218.820 203.248 1.00 33.15 227 ILE A C 1
ATOM 1481 O O . ILE A 1 227 ? 212.190 219.060 202.070 1.00 33.15 227 ILE A O 1
ATOM 1486 N N . ARG A 1 228 ? 213.709 218.396 203.592 1.00 31.09 228 ARG A N 1
ATOM 1487 C CA . ARG A 1 228 ? 214.731 218.189 202.572 1.00 31.09 228 ARG A CA 1
ATOM 1488 C C . ARG A 1 228 ? 214.308 217.117 201.581 1.00 31.09 228 ARG A C 1
ATOM 1489 O O . ARG A 1 228 ? 214.521 217.264 200.374 1.00 31.09 228 ARG A O 1
ATOM 1495 N N . LEU A 1 229 ? 213.714 216.026 202.068 1.00 32.51 229 LEU A N 1
ATOM 1496 C CA . LEU A 1 229 ? 213.266 214.973 201.160 1.00 32.51 229 LEU A CA 1
ATOM 1497 C C . LEU A 1 229 ? 212.176 215.477 200.219 1.00 32.51 229 LEU A C 1
ATOM 1498 O O . LEU A 1 229 ? 212.247 215.266 198.998 1.00 32.51 229 LEU A O 1
ATOM 1503 N N . HIS A 1 230 ? 211.163 216.161 200.761 1.00 37.83 230 HIS A N 1
ATOM 1504 C CA . HIS A 1 230 ? 210.109 216.669 199.881 1.00 37.83 230 HIS A CA 1
ATOM 1505 C C . HIS A 1 230 ? 210.653 217.662 198.860 1.00 37.83 230 HIS A C 1
ATOM 1506 O O . HIS A 1 230 ? 210.209 217.674 197.706 1.00 37.83 230 HIS A O 1
ATOM 1513 N N . ILE A 1 231 ? 211.608 218.505 199.256 1.00 37.34 231 ILE A N 1
ATOM 1514 C CA . ILE A 1 231 ? 212.178 219.453 198.302 1.00 37.34 231 ILE A CA 1
ATOM 1515 C C . ILE A 1 231 ? 212.992 218.724 197.239 1.00 37.34 231 ILE A C 1
ATOM 1516 O O . ILE A 1 231 ? 212.917 219.050 196.049 1.00 37.34 231 ILE A O 1
ATOM 1521 N N . GLU A 1 232 ? 213.775 217.722 197.648 1.00 42.57 232 GLU A N 1
ATOM 1522 C CA . GLU A 1 232 ? 214.571 216.951 196.699 1.00 42.57 232 GLU A CA 1
ATOM 1523 C C . GLU A 1 232 ? 213.692 216.215 195.700 1.00 42.57 232 GLU A C 1
ATOM 1524 O O . GLU A 1 232 ? 214.128 215.938 194.576 1.00 42.57 232 GLU A O 1
ATOM 1530 N N . ASN A 1 233 ? 212.453 215.897 196.085 1.00 47.00 233 ASN A N 1
ATOM 1531 C CA . ASN A 1 233 ? 211.537 215.242 195.153 1.00 47.00 233 ASN A CA 1
ATOM 1532 C C . ASN A 1 233 ? 211.390 216.043 193.860 1.00 47.00 233 ASN A C 1
ATOM 1533 O O . ASN A 1 233 ? 211.306 215.466 192.769 1.00 47.00 233 ASN A O 1
ATOM 1538 N N . ARG A 1 234 ? 211.373 217.374 193.957 1.00 44.99 234 ARG A N 1
ATOM 1539 C CA . ARG A 1 234 ? 211.208 218.247 192.793 1.00 44.99 234 ARG A CA 1
ATOM 1540 C C . ARG A 1 234 ? 212.554 218.891 192.466 1.00 44.99 234 ARG A C 1
ATOM 1541 O O . ARG A 1 234 ? 213.075 219.724 193.206 1.00 44.99 234 ARG A O 1
ATOM 1547 N N . ARG A 1 235 ? 213.122 218.490 191.329 1.00 50.30 235 ARG A N 1
ATOM 1548 C CA . ARG A 1 235 ? 214.383 219.060 190.866 1.00 50.30 235 ARG A CA 1
ATOM 1549 C C . ARG A 1 235 ? 214.285 219.608 189.447 1.00 50.30 235 ARG A C 1
ATOM 1550 O O . ARG A 1 235 ? 214.858 220.664 189.144 1.00 50.30 235 ARG A O 1
ATOM 1556 N N . ASN A 1 236 ? 213.568 218.899 188.573 1.00 57.15 236 ASN A N 1
ATOM 1557 C CA . ASN A 1 236 ? 213.451 219.315 187.181 1.00 57.15 236 ASN A CA 1
ATOM 1558 C C . ASN A 1 236 ? 212.792 220.684 187.071 1.00 57.15 236 ASN A C 1
ATOM 1559 O O . ASN A 1 236 ? 213.149 221.478 186.192 1.00 57.15 236 ASN A O 1
ATOM 1564 N N . GLU A 1 237 ? 211.838 220.979 187.956 1.00 51.82 237 GLU A N 1
ATOM 1565 C CA . GLU A 1 237 ? 211.212 222.297 187.966 1.00 51.82 237 GLU A CA 1
ATOM 1566 C C . GLU A 1 237 ? 212.243 223.393 188.196 1.00 51.82 237 GLU A C 1
ATOM 1567 O O . GLU A 1 237 ? 212.276 224.392 187.469 1.00 51.82 237 GLU A O 1
ATOM 1573 N N . ILE A 1 238 ? 213.097 223.219 189.207 1.00 48.01 238 ILE A N 1
ATOM 1574 C CA . ILE A 1 238 ? 214.125 224.216 189.492 1.00 48.01 238 ILE A CA 1
ATOM 1575 C C . ILE A 1 238 ? 215.085 224.336 188.319 1.00 48.01 238 ILE A C 1
ATOM 1576 O O . ILE A 1 238 ? 215.468 225.444 187.920 1.00 48.01 238 ILE A O 1
ATOM 1581 N N . GLU A 1 239 ? 215.485 223.199 187.745 1.00 56.43 239 GLU A N 1
ATOM 1582 C CA . GLU A 1 239 ? 216.406 223.228 186.612 1.00 56.43 239 GLU A CA 1
ATOM 1583 C C . GLU A 1 239 ? 215.835 224.035 185.451 1.00 56.43 239 GLU A C 1
ATOM 1584 O O . GLU A 1 239 ? 216.514 224.904 184.892 1.00 56.43 239 GLU A O 1
ATOM 1590 N N . VAL A 1 240 ? 214.581 223.768 185.080 1.00 51.74 240 VAL A N 1
ATOM 1591 C CA . VAL A 1 240 ? 213.998 224.459 183.934 1.00 51.74 240 VAL A CA 1
ATOM 1592 C C . VAL A 1 240 ? 213.766 225.930 184.249 1.00 51.74 240 VAL A C 1
ATOM 1593 O O . VAL A 1 240 ? 213.996 226.801 183.402 1.00 51.74 240 VAL A O 1
ATOM 1597 N N . ILE A 1 241 ? 213.309 226.238 185.466 1.00 49.35 241 ILE A N 1
ATOM 1598 C CA . ILE A 1 241 ? 213.052 227.631 185.821 1.00 49.35 241 ILE A CA 1
ATOM 1599 C C . ILE A 1 241 ? 214.343 228.437 185.788 1.00 49.35 241 ILE A C 1
ATOM 1600 O O . ILE A 1 241 ? 214.355 229.595 185.356 1.00 49.35 241 ILE A O 1
ATOM 1605 N N . LYS A 1 242 ? 215.451 227.843 186.235 1.00 51.40 242 LYS A N 1
ATOM 1606 C CA . LYS A 1 242 ? 216.716 228.566 186.195 1.00 51.40 242 LYS A CA 1
ATOM 1607 C C . LYS A 1 242 ? 217.306 228.628 184.791 1.00 51.40 242 LYS A C 1
ATOM 1608 O O . LYS A 1 242 ? 217.993 229.602 184.462 1.00 51.40 242 LYS A O 1
ATOM 1614 N N . LEU A 1 243 ? 217.067 227.611 183.959 1.00 53.83 243 LEU A N 1
ATOM 1615 C CA . LEU A 1 243 ? 217.573 227.647 182.588 1.00 53.83 243 LEU A CA 1
ATOM 1616 C C . LEU A 1 243 ? 216.953 228.798 181.807 1.00 53.83 243 LEU A C 1
ATOM 1617 O O . LEU A 1 243 ? 217.641 229.499 181.057 1.00 53.83 243 LEU A O 1
ATOM 1622 N N . VAL A 1 244 ? 215.646 229.001 181.963 1.00 53.02 244 VAL A N 1
ATOM 1623 C CA . VAL A 1 244 ? 214.997 230.163 181.376 1.00 53.02 244 VAL A CA 1
ATOM 1624 C C . VAL A 1 244 ? 215.191 231.353 182.309 1.00 53.02 244 VAL A C 1
ATOM 1625 O O . VAL A 1 244 ? 215.499 231.195 183.497 1.00 53.02 244 VAL A O 1
ATOM 1629 N N . GLY A 1 245 ? 215.040 232.559 181.767 1.00 62.90 245 GLY A N 1
ATOM 1630 C CA . GLY A 1 245 ? 215.163 233.755 182.575 1.00 62.90 245 GLY A CA 1
ATOM 1631 C C . GLY A 1 245 ? 214.193 233.780 183.737 1.00 62.90 245 GLY A C 1
ATOM 1632 O O . GLY A 1 245 ? 212.982 233.910 183.543 1.00 62.90 245 GLY A O 1
ATOM 1633 N N . GLY A 1 246 ? 214.715 233.645 184.952 1.00 62.16 246 GLY A N 1
ATOM 1634 C CA . GLY A 1 246 ? 213.921 233.651 186.159 1.00 62.16 246 GLY A CA 1
ATOM 1635 C C . GLY A 1 246 ? 214.554 234.533 187.218 1.00 62.16 246 GLY A C 1
ATOM 1636 O O . GLY A 1 246 ? 215.257 235.497 186.918 1.00 62.16 246 GLY A O 1
ATOM 1637 N N . THR A 1 247 ? 214.284 234.190 188.472 1.00 58.07 247 THR A N 1
ATOM 1638 C CA . THR A 1 247 ? 214.874 234.880 189.613 1.00 58.07 247 THR A CA 1
ATOM 1639 C C . THR A 1 247 ? 214.675 234.004 190.841 1.00 58.07 247 THR A C 1
ATOM 1640 O O . THR A 1 247 ? 213.906 233.039 190.821 1.00 58.07 247 THR A O 1
ATOM 1644 N N . ASP A 1 248 ? 215.385 234.352 191.916 1.00 51.32 248 ASP A N 1
ATOM 1645 C CA . ASP A 1 248 ? 215.373 233.522 193.117 1.00 51.32 248 ASP A CA 1
ATOM 1646 C C . ASP A 1 248 ? 213.985 233.468 193.746 1.00 51.32 248 ASP A C 1
ATOM 1647 O O . ASP A 1 248 ? 213.514 232.398 194.150 1.00 51.32 248 ASP A O 1
ATOM 1652 N N . GLY A 1 249 ? 213.316 234.616 193.847 1.00 47.92 249 GLY A N 1
ATOM 1653 C CA . GLY A 1 249 ? 212.004 234.636 194.473 1.00 47.92 249 GLY A CA 1
ATOM 1654 C C . GLY A 1 249 ? 210.976 233.823 193.710 1.00 47.92 249 GLY A C 1
ATOM 1655 O O . GLY A 1 249 ? 210.184 233.085 194.306 1.00 47.92 249 GLY A O 1
ATOM 1656 N N . TYR A 1 250 ? 210.975 233.944 192.382 1.00 49.76 250 TYR A N 1
ATOM 1657 C CA . TYR A 1 250 ? 209.987 233.260 191.562 1.00 49.76 250 TYR A CA 1
ATOM 1658 C C . TYR A 1 250 ? 210.169 231.750 191.544 1.00 49.76 250 TYR A C 1
ATOM 1659 O O . TYR A 1 250 ? 209.234 231.036 191.166 1.00 49.76 250 TYR A O 1
ATOM 1668 N N . VAL A 1 251 ? 211.340 231.245 191.935 1.00 42.03 251 VAL A N 1
ATOM 1669 C CA . VAL A 1 251 ? 211.542 229.806 192.065 1.00 42.03 251 VAL A CA 1
ATOM 1670 C C . VAL A 1 251 ? 211.459 229.353 193.516 1.00 42.03 251 VAL A C 1
ATOM 1671 O O . VAL A 1 251 ? 211.279 228.151 193.771 1.00 42.03 251 VAL A O 1
ATOM 1675 N N . ARG A 1 252 ? 211.543 230.275 194.472 1.00 42.75 252 ARG A N 1
ATOM 1676 C CA . ARG A 1 252 ? 211.545 229.924 195.885 1.00 42.75 252 ARG A CA 1
ATOM 1677 C C . ARG A 1 252 ? 210.180 230.041 196.549 1.00 42.75 252 ARG A C 1
ATOM 1678 O O . ARG A 1 252 ? 209.951 229.391 197.573 1.00 42.75 252 ARG A O 1
ATOM 1684 N N . ARG A 1 253 ? 209.270 230.849 196.001 1.00 46.96 253 ARG A N 1
ATOM 1685 C CA . ARG A 1 253 ? 208.001 231.099 196.686 1.00 46.96 253 ARG A CA 1
ATOM 1686 C C . ARG A 1 253 ? 207.141 229.851 196.888 1.00 46.96 253 ARG A C 1
ATOM 1687 O O . ARG A 1 253 ? 206.680 229.627 198.024 1.00 46.96 253 ARG A O 1
ATOM 1693 N N . PRO A 1 254 ? 206.862 229.021 195.869 1.00 44.25 254 PRO A N 1
ATOM 1694 C CA . PRO A 1 254 ? 205.970 227.869 196.112 1.00 44.25 254 PRO A CA 1
ATOM 1695 C C . PRO A 1 254 ? 206.478 226.921 197.182 1.00 44.25 254 PRO A C 1
ATOM 1696 O O . PRO A 1 254 ? 205.680 226.385 197.963 1.00 44.25 254 PRO A O 1
ATOM 1700 N N . PHE A 1 255 ? 207.791 226.697 197.244 1.00 41.09 255 PHE A N 1
ATOM 1701 C CA . PHE A 1 255 ? 208.337 225.827 198.278 1.00 41.09 255 PHE A CA 1
ATOM 1702 C C . PHE A 1 255 ? 208.144 226.433 199.663 1.00 41.09 255 PHE A C 1
ATOM 1703 O O . PHE A 1 255 ? 207.863 225.713 200.629 1.00 41.09 255 PHE A O 1
ATOM 1711 N N . LEU A 1 256 ? 208.284 227.755 199.777 1.00 41.53 256 LEU A N 1
ATOM 1712 C CA . LEU A 1 256 ? 208.005 228.419 201.045 1.00 41.53 256 LEU A CA 1
ATOM 1713 C C . LEU A 1 256 ? 206.554 228.224 201.461 1.00 41.53 256 LEU A C 1
ATOM 1714 O O . LEU A 1 256 ? 206.268 227.938 202.631 1.00 41.53 256 LEU A O 1
ATOM 1719 N N . TYR A 1 257 ? 205.620 228.373 200.518 1.00 46.03 257 TYR A N 1
ATOM 1720 C CA . TYR A 1 257 ? 204.214 228.164 200.857 1.00 46.03 257 TYR A CA 1
ATOM 1721 C C . TYR A 1 257 ? 203.950 226.724 201.282 1.00 46.03 257 TYR A C 1
ATOM 1722 O O . TYR A 1 257 ? 203.193 226.480 202.231 1.00 46.03 257 TYR A O 1
ATOM 1731 N N . MET A 1 258 ? 204.560 225.758 200.592 1.00 45.41 258 MET A N 1
ATOM 1732 C CA . MET A 1 258 ? 204.379 224.359 200.970 1.00 45.41 258 MET A CA 1
ATOM 1733 C C . MET A 1 258 ? 204.919 224.090 202.370 1.00 45.41 258 MET A C 1
ATOM 1734 O O . MET A 1 258 ? 204.281 223.390 203.171 1.00 45.41 258 MET A O 1
ATOM 1739 N N . GLY A 1 259 ? 206.093 224.640 202.685 1.00 42.61 259 GLY A N 1
ATOM 1740 C CA . GLY A 1 259 ? 206.637 224.477 204.022 1.00 42.61 259 GLY A CA 1
ATOM 1741 C C . GLY A 1 259 ? 205.753 225.096 205.087 1.00 42.61 259 GLY A C 1
ATOM 1742 O O . GLY A 1 259 ? 205.546 224.511 206.154 1.00 42.61 259 GLY A O 1
ATOM 1743 N N . ALA A 1 260 ? 205.210 226.283 204.808 1.00 43.86 260 ALA A N 1
ATOM 1744 C CA . ALA A 1 260 ? 204.312 226.924 205.763 1.00 43.86 260 ALA A CA 1
ATOM 1745 C C . ALA A 1 260 ? 203.058 226.088 205.989 1.00 43.86 260 ALA A C 1
ATOM 1746 O O . ALA A 1 260 ? 202.593 225.947 207.128 1.00 43.86 260 ALA A O 1
ATOM 1748 N N . LEU A 1 261 ? 202.489 225.533 204.916 1.00 44.90 261 LEU A N 1
ATOM 1749 C CA . LEU A 1 261 ? 201.303 224.697 205.072 1.00 44.90 261 LEU A CA 1
ATOM 1750 C C . LEU A 1 261 ? 201.597 223.448 205.891 1.00 44.90 261 LEU A C 1
ATOM 1751 O O . LEU A 1 261 ? 200.800 223.080 206.764 1.00 44.90 261 LEU A O 1
ATOM 1756 N N . TYR A 1 262 ? 202.725 222.783 205.630 1.00 46.28 262 TYR A N 1
ATOM 1757 C CA . TYR A 1 262 ? 203.075 221.619 206.439 1.00 46.28 262 TYR A CA 1
ATOM 1758 C C . TYR A 1 262 ? 203.275 221.998 207.900 1.00 46.28 262 TYR A C 1
ATOM 1759 O O . TYR A 1 262 ? 202.858 221.262 208.802 1.00 46.28 262 TYR A O 1
ATOM 1768 N N . GLY A 1 263 ? 203.905 223.145 208.154 1.00 46.59 263 GLY A N 1
ATOM 1769 C CA . GLY A 1 263 ? 204.067 223.593 209.527 1.00 46.59 263 GLY A CA 1
ATOM 1770 C C . GLY A 1 263 ? 202.744 223.824 210.228 1.00 46.59 263 GLY A C 1
ATOM 1771 O O . GLY A 1 263 ? 202.555 223.408 211.374 1.00 46.59 263 GLY A O 1
ATOM 1772 N N . LEU A 1 264 ? 201.805 224.487 209.547 1.00 42.30 264 LEU A N 1
ATOM 1773 C CA . LEU A 1 264 ? 200.503 224.741 210.159 1.00 42.30 264 LEU A CA 1
ATOM 1774 C C . LEU A 1 264 ? 199.751 223.441 210.415 1.00 42.30 264 LEU A C 1
ATOM 1775 O O . LEU A 1 264 ? 199.114 223.282 211.466 1.00 42.30 264 LEU A O 1
ATOM 1780 N N . GLY A 1 265 ? 199.806 222.505 209.468 1.00 44.00 265 GLY A N 1
ATOM 1781 C CA . GLY A 1 265 ? 199.165 221.220 209.686 1.00 44.00 265 GLY A CA 1
ATOM 1782 C C . GLY A 1 265 ? 199.749 220.479 210.872 1.00 44.00 265 GLY A C 1
ATOM 1783 O O . GLY A 1 265 ? 199.014 219.919 211.692 1.00 44.00 265 GLY A O 1
ATOM 1784 N N . ALA A 1 266 ? 201.079 220.480 210.989 1.00 43.94 266 ALA A N 1
ATOM 1785 C CA . ALA A 1 266 ? 201.719 219.830 212.126 1.00 43.94 266 ALA A CA 1
ATOM 1786 C C . ALA A 1 266 ? 201.317 220.492 213.435 1.00 43.94 266 ALA A C 1
ATOM 1787 O O . ALA A 1 266 ? 201.069 219.808 214.434 1.00 43.94 266 ALA A O 1
ATOM 1789 N N . GLY A 1 267 ? 201.248 221.823 213.451 1.00 44.70 267 GLY A N 1
ATOM 1790 C CA . GLY A 1 267 ? 200.849 222.513 214.666 1.00 44.70 267 GLY A CA 1
ATOM 1791 C C . GLY A 1 267 ? 199.435 222.169 215.092 1.00 44.70 267 GLY A C 1
ATOM 1792 O O . GLY A 1 267 ? 199.174 221.895 216.267 1.00 44.70 267 GLY A O 1
ATOM 1793 N N . ILE A 1 268 ? 198.501 222.170 214.137 1.00 43.12 268 ILE A N 1
ATOM 1794 C CA . ILE A 1 268 ? 197.117 221.836 214.466 1.00 43.12 268 ILE A CA 1
ATOM 1795 C C . ILE A 1 268 ? 197.011 220.399 214.958 1.00 43.12 268 ILE A C 1
ATOM 1796 O O . ILE A 1 268 ? 196.300 220.114 215.928 1.00 43.12 268 ILE A O 1
ATOM 1801 N N . LEU A 1 269 ? 197.708 219.469 214.299 1.00 43.68 269 LEU A N 1
ATOM 1802 C CA . LEU A 1 269 ? 197.651 218.076 214.735 1.00 43.68 269 LEU A CA 1
ATOM 1803 C C . LEU A 1 269 ? 198.232 217.906 216.133 1.00 43.68 269 LEU A C 1
ATOM 1804 O O . LEU A 1 269 ? 197.677 217.171 216.958 1.00 43.68 269 LEU A O 1
ATOM 1809 N N . SER A 1 270 ? 199.352 218.572 216.419 1.00 45.15 270 SER A N 1
ATOM 1810 C CA . SER A 1 270 ? 199.970 218.448 217.735 1.00 45.15 270 SER A CA 1
ATOM 1811 C C . SER A 1 270 ? 199.091 219.046 218.825 1.00 45.15 270 SER A C 1
ATOM 1812 O O . SER A 1 270 ? 198.946 218.459 219.902 1.00 45.15 270 SER A O 1
ATOM 1815 N N . TRP A 1 271 ? 198.496 220.210 218.566 1.00 48.46 271 TRP A N 1
ATOM 1816 C CA . TRP A 1 271 ? 197.712 220.892 219.589 1.00 48.46 271 TRP A CA 1
ATOM 1817 C C . TRP A 1 271 ? 196.426 220.156 219.945 1.00 48.46 271 TRP A C 1
ATOM 1818 O O . TRP A 1 271 ? 195.848 220.433 221.001 1.00 48.46 271 TRP A O 1
ATOM 1829 N N . ALA A 1 272 ? 195.968 219.231 219.105 1.00 44.52 272 ALA A N 1
ATOM 1830 C CA . ALA A 1 272 ? 194.750 218.479 219.366 1.00 44.52 272 ALA A CA 1
ATOM 1831 C C . ALA A 1 272 ? 195.015 217.110 219.974 1.00 44.52 272 ALA A C 1
ATOM 1832 O O . ALA A 1 272 ? 194.066 216.349 220.187 1.00 44.52 272 ALA A O 1
ATOM 1834 N N . LEU A 1 273 ? 196.271 216.776 220.254 1.00 43.80 273 LEU A N 1
ATOM 1835 C CA . LEU A 1 273 ? 196.632 215.496 220.851 1.00 43.80 273 LEU A CA 1
ATOM 1836 C C . LEU A 1 273 ? 197.192 215.630 222.255 1.00 43.80 273 LEU A C 1
ATOM 1837 O O . LEU A 1 273 ? 196.966 214.753 223.091 1.00 43.80 273 LEU A O 1
ATOM 1842 N N . LEU A 1 274 ? 197.924 216.709 222.529 1.00 43.84 274 LEU A N 1
ATOM 1843 C CA . LEU A 1 274 ? 198.500 216.903 223.855 1.00 43.84 274 LEU A CA 1
ATOM 1844 C C . LEU A 1 274 ? 197.410 217.084 224.905 1.00 43.84 274 LEU A C 1
ATOM 1845 O O . LEU A 1 274 ? 197.539 216.598 226.037 1.00 43.84 274 LEU A O 1
ATOM 1850 N N . ALA A 1 275 ? 196.324 217.773 224.543 1.00 43.13 275 ALA A N 1
ATOM 1851 C CA . ALA A 1 275 ? 195.226 217.976 225.480 1.00 43.13 275 ALA A CA 1
ATOM 1852 C C . ALA A 1 275 ? 194.617 216.652 225.914 1.00 43.13 275 ALA A C 1
ATOM 1853 O O . ALA A 1 275 ? 194.322 216.454 227.098 1.00 43.13 275 ALA A O 1
ATOM 1855 N N . TYR A 1 276 ? 194.418 215.731 224.970 1.00 40.87 276 TYR A N 1
ATOM 1856 C CA . TYR A 1 276 ? 193.877 214.423 225.314 1.00 40.87 276 TYR A CA 1
ATOM 1857 C C . TYR A 1 276 ? 194.812 213.641 226.225 1.00 40.87 276 TYR A C 1
ATOM 1858 O O . TYR A 1 276 ? 194.347 212.984 227.163 1.00 40.87 276 TYR A O 1
ATOM 1867 N N . SER A 1 277 ? 196.119 213.691 225.967 1.00 39.59 277 SER A N 1
ATOM 1868 C CA . SER A 1 277 ? 197.065 212.992 226.827 1.00 39.59 277 SER A CA 1
ATOM 1869 C C . SER A 1 277 ? 197.031 213.550 228.244 1.00 39.59 277 SER A C 1
ATOM 1870 O O . SER A 1 277 ? 197.021 212.791 229.222 1.00 39.59 277 SER A O 1
ATOM 1873 N N . LEU A 1 278 ? 197.004 214.879 228.377 1.00 39.87 278 LEU A N 1
ATOM 1874 C CA . LEU A 1 278 ? 196.938 215.471 229.710 1.00 39.87 278 LEU A CA 1
ATOM 1875 C C . LEU A 1 278 ? 195.630 215.126 230.409 1.00 39.87 278 LEU A C 1
ATOM 1876 O O . LEU A 1 278 ? 195.619 214.858 231.615 1.00 39.87 278 LEU A O 1
ATOM 1881 N N . ASN A 1 279 ? 194.515 215.132 229.674 1.00 41.80 279 ASN A N 1
ATOM 1882 C CA . ASN A 1 279 ? 193.240 214.764 230.279 1.00 41.80 279 ASN A CA 1
ATOM 1883 C C . ASN A 1 279 ? 193.255 213.317 230.753 1.00 41.80 279 ASN A C 1
ATOM 1884 O O . ASN A 1 279 ? 192.728 213.003 231.826 1.00 41.80 279 ASN A O 1
ATOM 1889 N N . TRP A 1 280 ? 193.845 212.419 229.962 1.00 42.26 280 TRP A N 1
ATOM 1890 C CA . TRP A 1 280 ? 193.933 211.024 230.378 1.00 42.26 280 TRP A CA 1
ATOM 1891 C C . TRP A 1 280 ? 194.809 210.870 231.613 1.00 42.26 280 TRP A C 1
ATOM 1892 O O . TRP A 1 280 ? 194.480 210.102 232.524 1.00 42.26 280 TRP A O 1
ATOM 1903 N N . LEU A 1 281 ? 195.931 211.589 231.663 1.00 44.05 281 LEU A N 1
ATOM 1904 C CA . LEU A 1 281 ? 196.825 211.465 232.808 1.00 44.05 281 LEU A CA 1
ATOM 1905 C C . LEU A 1 281 ? 196.254 212.123 234.058 1.00 44.05 281 LEU A C 1
ATOM 1906 O O . LEU A 1 281 ? 196.608 211.721 235.170 1.00 44.05 281 LEU A O 1
ATOM 1911 N N . ASN A 1 282 ? 195.369 213.110 233.901 1.00 48.89 282 ASN A N 1
ATOM 1912 C CA . ASN A 1 282 ? 194.785 213.810 235.039 1.00 48.89 282 ASN A CA 1
ATOM 1913 C C . ASN A 1 282 ? 193.924 212.912 235.918 1.00 48.89 282 ASN A C 1
ATOM 1914 O O . ASN A 1 282 ? 193.641 213.284 237.061 1.00 48.89 282 ASN A O 1
ATOM 1919 N N . GLY A 1 283 ? 193.510 211.745 235.424 1.00 54.96 283 GLY A N 1
ATOM 1920 C CA . GLY A 1 283 ? 192.642 210.886 236.211 1.00 54.96 283 GLY A CA 1
ATOM 1921 C C . GLY A 1 283 ? 193.313 210.309 237.441 1.00 54.96 283 GLY A C 1
ATOM 1922 O O . GLY A 1 283 ? 192.635 209.901 238.388 1.00 54.96 283 GLY A O 1
ATOM 1923 N N . SER A 1 284 ? 194.645 210.264 237.451 1.00 56.71 284 SER A N 1
ATOM 1924 C CA . SER A 1 284 ? 195.372 209.665 238.563 1.00 56.71 284 SER A CA 1
ATOM 1925 C C . SER A 1 284 ? 195.882 210.698 239.562 1.00 56.71 284 SER A C 1
ATOM 1926 O O . SER A 1 284 ? 195.887 210.437 240.769 1.00 56.71 284 SER A O 1
ATOM 1929 N N . VAL A 1 285 ? 196.314 211.866 239.083 1.00 53.32 285 VAL A N 1
ATOM 1930 C CA . VAL A 1 285 ? 196.911 212.861 239.969 1.00 53.32 285 VAL A CA 1
ATOM 1931 C C . VAL A 1 285 ? 195.880 213.421 240.944 1.00 53.32 285 VAL A C 1
ATOM 1932 O O . VAL A 1 285 ? 196.222 213.794 242.076 1.00 53.32 285 VAL A O 1
ATOM 1936 N N . VAL A 1 286 ? 194.610 213.481 240.538 1.00 56.14 286 VAL A N 1
ATOM 1937 C CA . VAL A 1 286 ? 193.582 214.036 241.411 1.00 56.14 286 VAL A CA 1
ATOM 1938 C C . VAL A 1 286 ? 193.409 213.177 242.658 1.00 56.14 286 VAL A C 1
ATOM 1939 O O . VAL A 1 286 ? 193.145 213.701 243.746 1.00 56.14 286 VAL A O 1
ATOM 1943 N N . ASN A 1 287 ? 193.564 211.857 242.534 1.00 58.96 287 ASN A N 1
ATOM 1944 C CA . ASN A 1 287 ? 193.435 210.978 243.693 1.00 58.96 287 ASN A CA 1
ATOM 1945 C C . ASN A 1 287 ? 194.514 211.271 244.730 1.00 58.96 287 ASN A C 1
ATOM 1946 O O . ASN A 1 287 ? 194.228 211.396 245.928 1.00 58.96 287 ASN A O 1
ATOM 1951 N N . LEU A 1 288 ? 195.767 211.385 244.284 1.00 61.87 288 LEU A N 1
ATOM 1952 C CA . LEU A 1 288 ? 196.856 211.706 245.202 1.00 61.87 288 LEU A CA 1
ATOM 1953 C C . LEU A 1 288 ? 196.667 213.087 245.815 1.00 61.87 288 LEU A C 1
ATOM 1954 O O . LEU A 1 288 ? 196.905 213.283 247.016 1.00 61.87 288 LEU A O 1
ATOM 1959 N N . SER A 1 289 ? 196.234 214.057 245.007 1.00 64.99 289 SER A N 1
ATOM 1960 C CA . SER A 1 289 ? 195.986 215.395 245.532 1.00 64.99 289 SER A CA 1
ATOM 1961 C C . SER A 1 289 ? 194.907 215.369 246.607 1.00 64.99 289 SER A C 1
ATOM 1962 O O . SER A 1 289 ? 195.021 216.053 247.630 1.00 64.99 289 SER A O 1
ATOM 1965 N N . GLY A 1 290 ? 193.851 214.584 246.391 1.00 66.34 290 GLY A N 1
ATOM 1966 C CA . GLY A 1 290 ? 192.818 214.454 247.404 1.00 66.34 290 GLY A CA 1
ATOM 1967 C C . GLY A 1 290 ? 193.321 213.783 248.667 1.00 66.34 290 GLY A C 1
ATOM 1968 O O . GLY A 1 290 ? 192.927 214.152 249.776 1.00 66.34 290 GLY A O 1
ATOM 1969 N N . LEU A 1 291 ? 194.191 212.780 248.518 1.00 68.54 291 LEU A N 1
ATOM 1970 C CA . LEU A 1 291 ? 194.761 212.134 249.697 1.00 68.54 291 LEU A CA 1
ATOM 1971 C C . LEU A 1 291 ? 195.594 213.112 250.516 1.00 68.54 291 LEU A C 1
ATOM 1972 O O . LEU A 1 291 ? 195.519 213.117 251.750 1.00 68.54 291 LEU A O 1
ATOM 1977 N N . TYR A 1 292 ? 196.394 213.952 249.853 1.00 72.26 292 TYR A N 1
ATOM 1978 C CA . TYR A 1 292 ? 197.044 215.033 250.589 1.00 72.26 292 TYR A CA 1
ATOM 1979 C C . TYR A 1 292 ? 196.061 216.079 251.097 1.00 72.26 292 TYR A C 1
ATOM 1980 O O . TYR A 1 292 ? 196.406 216.829 252.015 1.00 72.26 292 TYR A O 1
ATOM 1989 N N . GLY A 1 293 ? 194.859 216.149 250.531 1.00 70.85 293 GLY A N 1
ATOM 1990 C CA . GLY A 1 293 ? 193.870 217.103 250.991 1.00 70.85 293 GLY A CA 1
ATOM 1991 C C . GLY A 1 293 ? 193.963 218.448 250.303 1.00 70.85 293 GLY A C 1
ATOM 1992 O O . GLY A 1 293 ? 193.970 219.492 250.961 1.00 70.85 293 GLY A O 1
ATOM 1993 N N . SER A 1 294 ? 194.037 218.434 248.975 1.00 73.38 294 SER A N 1
ATOM 1994 C CA . SER A 1 294 ? 194.112 219.660 248.193 1.00 73.38 294 SER A CA 1
ATOM 1995 C C . SER A 1 294 ? 193.684 219.345 246.767 1.00 73.38 294 SER A C 1
ATOM 1996 O O . SER A 1 294 ? 193.590 218.183 246.368 1.00 73.38 294 SER A O 1
ATOM 1999 N N . ASP A 1 295 ? 193.421 220.401 246.003 1.00 74.02 295 ASP A N 1
ATOM 2000 C CA . ASP A 1 295 ? 193.022 220.287 244.606 1.00 74.02 295 ASP A CA 1
ATOM 2001 C C . ASP A 1 295 ? 194.179 220.739 243.727 1.00 74.02 295 ASP A C 1
ATOM 2002 O O . ASP A 1 295 ? 194.600 221.899 243.798 1.00 74.02 295 ASP A O 1
ATOM 2007 N N . PHE A 1 296 ? 194.688 219.828 242.903 1.00 69.90 296 PHE A N 1
ATOM 2008 C CA . PHE A 1 296 ? 195.806 220.114 242.011 1.00 69.90 296 PHE A CA 1
ATOM 2009 C C . PHE A 1 296 ? 195.502 219.545 240.626 1.00 69.90 296 PHE A C 1
ATOM 2010 O O . PHE A 1 296 ? 196.301 218.821 240.032 1.00 69.90 296 PHE A O 1
ATOM 2018 N N . GLY A 1 297 ? 194.314 219.848 240.110 1.00 68.44 297 GLY A N 1
ATOM 2019 C CA . GLY A 1 297 ? 193.930 219.390 238.789 1.00 68.44 297 GLY A CA 1
ATOM 2020 C C . GLY A 1 297 ? 194.866 219.869 237.700 1.00 68.44 297 GLY A C 1
ATOM 2021 O O . GLY A 1 297 ? 195.198 221.056 237.638 1.00 68.44 297 GLY A O 1
ATOM 2022 N N . LEU A 1 298 ? 195.305 218.956 236.838 1.00 62.09 298 LEU A N 1
ATOM 2023 C CA . LEU A 1 298 ? 196.239 219.305 235.774 1.00 62.09 298 LEU A CA 1
ATOM 2024 C C . LEU A 1 298 ? 195.495 220.014 234.651 1.00 62.09 298 LEU A C 1
ATOM 2025 O O . LEU A 1 298 ? 194.959 219.367 233.746 1.00 62.09 298 LEU A O 1
ATOM 2030 N N . GLN A 1 299 ? 195.461 221.341 234.699 1.00 71.83 299 GLN A N 1
ATOM 2031 C CA . GLN A 1 299 ? 194.907 222.139 233.617 1.00 71.83 299 GLN A CA 1
ATOM 2032 C C . GLN A 1 299 ? 195.982 222.354 232.562 1.00 71.83 299 GLN A C 1
ATOM 2033 O O . GLN A 1 299 ? 197.151 222.579 232.890 1.00 71.83 299 GLN A O 1
ATOM 2039 N N . GLY A 1 300 ? 195.589 222.255 231.293 1.00 70.49 300 GLY A N 1
ATOM 2040 C CA . GLY A 1 300 ? 196.543 222.289 230.205 1.00 70.49 300 GLY A CA 1
ATOM 2041 C C . GLY A 1 300 ? 196.031 223.087 229.023 1.00 70.49 300 GLY A C 1
ATOM 2042 O O . GLY A 1 300 ? 194.905 223.588 229.023 1.00 70.49 300 GLY A O 1
ATOM 2043 N N . VAL A 1 301 ? 196.890 223.178 228.010 1.00 66.72 301 VAL A N 1
ATOM 2044 C CA . VAL A 1 301 ? 196.668 223.844 226.724 1.00 66.72 301 VAL A CA 1
ATOM 2045 C C . VAL A 1 301 ? 195.825 225.112 226.838 1.00 66.72 301 VAL A C 1
ATOM 2046 O O . VAL A 1 301 ? 194.688 225.147 226.344 1.00 66.72 301 VAL A O 1
ATOM 2050 N N . PRO A 1 302 ? 196.325 226.174 227.466 1.00 72.13 302 PRO A N 1
ATOM 2051 C CA . PRO A 1 302 ? 195.691 227.484 227.291 1.00 72.13 302 PRO A CA 1
ATOM 2052 C C . PRO A 1 302 ? 195.860 227.962 225.858 1.00 72.13 302 PRO A C 1
ATOM 2053 O O . PRO A 1 302 ? 196.807 227.585 225.163 1.00 72.13 302 PRO A O 1
ATOM 2057 N N . LEU A 1 303 ? 194.918 228.800 225.414 1.00 72.47 303 LEU A N 1
ATOM 2058 C CA . LEU A 1 303 ? 194.898 229.215 224.014 1.00 72.47 303 LEU A CA 1
ATOM 2059 C C . LEU A 1 303 ? 196.183 229.928 223.608 1.00 72.47 303 LEU A C 1
ATOM 2060 O O . LEU A 1 303 ? 196.627 229.800 222.459 1.00 72.47 303 LEU A O 1
ATOM 2065 N N . ASP A 1 304 ? 196.794 230.675 224.530 1.00 72.81 304 ASP A N 1
ATOM 2066 C CA . ASP A 1 304 ? 198.050 231.349 224.217 1.00 72.81 304 ASP A CA 1
ATOM 2067 C C . ASP A 1 304 ? 199.139 230.342 223.866 1.00 72.81 304 ASP A C 1
ATOM 2068 O O . ASP A 1 304 ? 199.896 230.539 222.907 1.00 72.81 304 ASP A O 1
ATOM 2073 N N . ASP A 1 305 ? 199.224 229.250 224.629 1.00 74.44 305 ASP A N 1
ATOM 2074 C CA . ASP A 1 305 ? 200.212 228.219 224.334 1.00 74.44 305 ASP A CA 1
ATOM 2075 C C . ASP A 1 305 ? 199.948 227.555 222.990 1.00 74.44 305 ASP A C 1
ATOM 2076 O O . ASP A 1 305 ? 200.895 227.256 222.258 1.00 74.44 305 ASP A O 1
ATOM 2081 N N . GLY A 1 306 ? 198.681 227.311 222.651 1.00 65.42 306 GLY A N 1
ATOM 2082 C CA . GLY A 1 306 ? 198.375 226.743 221.347 1.00 65.42 306 GLY A CA 1
ATOM 2083 C C . GLY A 1 306 ? 198.766 227.661 220.205 1.00 65.42 306 GLY A C 1
ATOM 2084 O O . GLY A 1 306 ? 199.298 227.211 219.183 1.00 65.42 306 GLY A O 1
ATOM 2085 N N . LEU A 1 307 ? 198.505 228.962 220.359 1.00 60.21 307 LEU A N 1
ATOM 2086 C CA . LEU A 1 307 ? 198.925 229.920 219.341 1.00 60.21 307 LEU A CA 1
ATOM 2087 C C . LEU A 1 307 ? 200.442 229.938 219.201 1.00 60.21 307 LEU A C 1
ATOM 2088 O O . LEU A 1 307 ? 200.972 229.946 218.081 1.00 60.21 307 LEU A O 1
ATOM 2093 N N . SER A 1 308 ? 201.158 229.925 220.327 1.00 57.36 308 SER A N 1
ATOM 2094 C CA . SER A 1 308 ? 202.615 229.874 220.270 1.00 57.36 308 SER A CA 1
ATOM 2095 C C . SER A 1 308 ? 203.091 228.611 219.564 1.00 57.36 308 SER A C 1
ATOM 2096 O O . SER A 1 308 ? 204.015 228.659 218.743 1.00 57.36 308 SER A O 1
ATOM 2099 N N . LEU A 1 309 ? 202.459 227.475 219.862 1.00 54.13 309 LEU A N 1
ATOM 2100 C CA . LEU A 1 309 ? 202.864 226.206 219.267 1.00 54.13 309 LEU A CA 1
ATOM 2101 C C . LEU A 1 309 ? 202.675 226.216 217.755 1.00 54.13 309 LEU A C 1
ATOM 2102 O O . LEU A 1 309 ? 203.581 225.835 217.000 1.00 54.13 309 LEU A O 1
ATOM 2107 N N . THR A 1 310 ? 201.500 226.649 217.290 1.00 51.58 310 THR A N 1
ATOM 2108 C CA . THR A 1 310 ? 201.256 226.643 215.850 1.00 51.58 310 THR A CA 1
ATOM 2109 C C . THR A 1 310 ? 202.155 227.646 215.132 1.00 51.58 310 THR A C 1
ATOM 2110 O O . THR A 1 310 ? 202.658 227.361 214.034 1.00 51.58 310 THR A O 1
ATOM 2114 N N . VAL A 1 311 ? 202.396 228.813 215.739 1.00 46.64 311 VAL A N 1
ATOM 2115 C CA . VAL A 1 311 ? 203.297 229.783 215.125 1.00 46.64 311 VAL A CA 1
ATOM 2116 C C . VAL A 1 311 ? 204.705 229.211 215.021 1.00 46.64 311 VAL A C 1
ATOM 2117 O O . VAL A 1 311 ? 205.378 229.361 213.992 1.00 46.64 311 VAL A O 1
ATOM 2121 N N . GLY A 1 312 ? 205.172 228.544 216.079 1.00 47.83 312 GLY A N 1
ATOM 2122 C CA . GLY A 1 312 ? 206.491 227.937 216.033 1.00 47.83 312 GLY A CA 1
ATOM 2123 C C . GLY A 1 312 ? 206.606 226.871 214.961 1.00 47.83 312 GLY A C 1
ATOM 2124 O O . GLY A 1 312 ? 207.617 226.792 214.257 1.00 47.83 312 GLY A O 1
ATOM 2125 N N . ALA A 1 313 ? 205.572 226.039 214.819 1.00 46.74 313 ALA A N 1
ATOM 2126 C CA . ALA A 1 313 ? 205.600 225.013 213.779 1.00 46.74 313 ALA A CA 1
ATOM 2127 C C . ALA A 1 313 ? 205.663 225.635 212.388 1.00 46.74 313 ALA A C 1
ATOM 2128 O O . ALA A 1 313 ? 206.447 225.194 211.533 1.00 46.74 313 ALA A O 1
ATOM 2130 N N . VAL A 1 314 ? 204.850 226.669 212.148 1.00 41.55 314 VAL A N 1
ATOM 2131 C CA . VAL A 1 314 ? 204.858 227.330 210.844 1.00 41.55 314 VAL A CA 1
ATOM 2132 C C . VAL A 1 314 ? 206.231 227.923 210.558 1.00 41.55 314 VAL A C 1
ATOM 2133 O O . VAL A 1 314 ? 206.776 227.778 209.456 1.00 41.55 314 VAL A O 1
ATOM 2137 N N . LEU A 1 315 ? 206.815 228.595 211.552 1.00 39.58 315 LEU A N 1
ATOM 2138 C CA . LEU A 1 315 ? 208.117 229.222 211.352 1.00 39.58 315 LEU A CA 1
ATOM 2139 C C . LEU A 1 315 ? 209.197 228.181 211.078 1.00 39.58 315 LEU A C 1
ATOM 2140 O O . LEU A 1 315 ? 210.072 228.390 210.228 1.00 39.58 315 LEU A O 1
ATOM 2145 N N . LEU A 1 316 ? 209.157 227.053 211.793 1.00 39.12 316 LEU A N 1
ATOM 2146 C CA . LEU A 1 316 ? 210.150 226.006 211.577 1.00 39.12 316 LEU A CA 1
ATOM 2147 C C . LEU A 1 316 ? 210.054 225.442 210.165 1.00 39.12 316 LEU A C 1
ATOM 2148 O O . LEU A 1 316 ? 211.074 225.260 209.484 1.00 39.12 316 LEU A O 1
ATOM 2153 N N . GLY A 1 317 ? 208.833 225.161 209.704 1.00 37.97 317 GLY A N 1
ATOM 2154 C CA . GLY A 1 317 ? 208.675 224.685 208.338 1.00 37.97 317 GLY A CA 1
ATOM 2155 C C . GLY A 1 317 ? 209.161 225.695 207.315 1.00 37.97 317 GLY A C 1
ATOM 2156 O O . GLY A 1 317 ? 209.821 225.337 206.330 1.00 37.97 317 GLY A O 1
ATOM 2157 N N . TRP A 1 318 ? 208.855 226.974 207.544 1.00 38.77 318 TRP A N 1
ATOM 2158 C CA . TRP A 1 318 ? 209.272 228.028 206.630 1.00 38.77 318 TRP A CA 1
ATOM 2159 C C . TRP A 1 318 ? 210.785 228.179 206.563 1.00 38.77 318 TRP A C 1
ATOM 2160 O O . TRP A 1 318 ? 211.317 228.470 205.487 1.00 38.77 318 TRP A O 1
ATOM 2171 N N . VAL A 1 319 ? 211.487 228.001 207.678 1.00 36.73 319 VAL A N 1
ATOM 2172 C CA . VAL A 1 319 ? 212.948 228.052 207.655 1.00 36.73 319 VAL A CA 1
ATOM 2173 C C . VAL A 1 319 ? 213.537 226.821 206.973 1.00 36.73 319 VAL A C 1
ATOM 2174 O O . VAL A 1 319 ? 214.502 226.929 206.203 1.00 36.73 319 VAL A O 1
ATOM 2178 N N . GLY A 1 320 ? 212.974 225.641 207.245 1.00 36.61 320 GLY A N 1
ATOM 2179 C CA . GLY A 1 320 ? 213.478 224.434 206.609 1.00 36.61 320 GLY A CA 1
ATOM 2180 C C . GLY A 1 320 ? 213.361 224.477 205.097 1.00 36.61 320 GLY A C 1
ATOM 2181 O O . GLY A 1 320 ? 214.279 224.062 204.379 1.00 36.61 320 GLY A O 1
ATOM 2182 N N . ALA A 1 321 ? 212.233 224.985 204.592 1.00 37.47 321 ALA A N 1
ATOM 2183 C CA . ALA A 1 321 ? 212.069 225.092 203.145 1.00 37.47 321 ALA A CA 1
ATOM 2184 C C . ALA A 1 321 ? 213.111 226.022 202.536 1.00 37.47 321 ALA A C 1
ATOM 2185 O O . ALA A 1 321 ? 213.683 225.722 201.480 1.00 37.47 321 ALA A O 1
ATOM 2187 N N . TRP A 1 322 ? 213.372 227.157 203.188 1.00 39.36 322 TRP A N 1
ATOM 2188 C CA . TRP A 1 322 ? 214.345 228.109 202.668 1.00 39.36 322 TRP A CA 1
ATOM 2189 C C . TRP A 1 322 ? 215.767 227.569 202.712 1.00 39.36 322 TRP A C 1
ATOM 2190 O O . TRP A 1 322 ? 216.582 227.944 201.864 1.00 39.36 322 TRP A O 1
ATOM 2201 N N . LEU A 1 323 ? 216.091 226.710 203.678 1.00 39.56 323 LEU A N 1
ATOM 2202 C CA . LEU A 1 323 ? 217.405 226.069 203.654 1.00 39.56 323 LEU A CA 1
ATOM 2203 C C . LEU A 1 323 ? 217.504 225.044 202.527 1.00 39.56 323 LEU A C 1
ATOM 2204 O O . LEU A 1 323 ? 218.506 225.000 201.792 1.00 39.56 323 LEU A O 1
ATOM 2209 N N . ALA A 1 324 ? 216.471 224.209 202.380 1.00 41.30 324 ALA A N 1
ATOM 2210 C CA . ALA A 1 324 ? 216.513 223.156 201.371 1.00 41.30 324 ALA A CA 1
ATOM 2211 C C . ALA A 1 324 ? 216.600 223.735 199.965 1.00 41.30 324 ALA A C 1
ATOM 2212 O O . ALA A 1 324 ? 217.360 223.236 199.129 1.00 41.30 324 ALA A O 1
ATOM 2214 N N . VAL A 1 325 ? 215.829 224.788 199.682 1.00 38.18 325 VAL A N 1
ATOM 2215 C CA . VAL A 1 325 ? 215.888 225.403 198.357 1.00 38.18 325 VAL A CA 1
ATOM 2216 C C . VAL A 1 325 ? 217.254 226.029 198.119 1.00 38.18 325 VAL A C 1
ATOM 2217 O O . VAL A 1 325 ? 217.809 225.946 197.015 1.00 38.18 325 VAL A O 1
ATOM 2221 N N . ALA A 1 326 ? 217.810 226.677 199.146 1.00 41.70 326 ALA A N 1
ATOM 2222 C CA . ALA A 1 326 ? 219.099 227.341 198.998 1.00 41.70 326 ALA A CA 1
ATOM 2223 C C . ALA A 1 326 ? 220.205 226.351 198.677 1.00 41.70 326 ALA A C 1
ATOM 2224 O O . ALA A 1 326 ? 221.114 226.672 197.903 1.00 41.70 326 ALA A O 1
ATOM 2226 N N . ARG A 1 327 ? 220.152 225.149 199.254 1.00 42.88 327 ARG A N 1
ATOM 2227 C CA . ARG A 1 327 ? 221.178 224.153 198.939 1.00 42.88 327 ARG A CA 1
ATOM 2228 C C . ARG A 1 327 ? 221.188 223.817 197.448 1.00 42.88 327 ARG A C 1
ATOM 2229 O O . ARG A 1 327 ? 222.235 223.884 196.788 1.00 42.88 327 ARG A O 1
ATOM 2235 N N . HIS A 1 328 ? 220.024 223.463 196.896 1.00 44.59 328 HIS A N 1
ATOM 2236 C CA . HIS A 1 328 ? 219.954 223.117 195.479 1.00 44.59 328 HIS A CA 1
ATOM 2237 C C . HIS A 1 328 ? 220.320 224.304 194.602 1.00 44.59 328 HIS A C 1
ATOM 2238 O O . HIS A 1 328 ? 220.987 224.141 193.574 1.00 44.59 328 HIS A O 1
ATOM 2245 N N . LEU A 1 329 ? 219.888 225.508 194.984 1.00 48.52 329 LEU A N 1
ATOM 2246 C CA . LEU A 1 329 ? 220.222 226.684 194.190 1.00 48.52 329 LEU A CA 1
ATOM 2247 C C . LEU A 1 329 ? 221.723 226.937 194.176 1.00 48.52 329 LEU A C 1
ATOM 2248 O O . LEU A 1 329 ? 222.275 227.341 193.146 1.00 48.52 329 LEU A O 1
ATOM 2253 N N . ARG A 1 330 ? 222.399 226.708 195.304 1.00 51.73 330 ARG A N 1
ATOM 2254 C CA . ARG A 1 330 ? 223.849 226.851 195.335 1.00 51.73 330 ARG A CA 1
ATOM 2255 C C . ARG A 1 330 ? 224.529 225.771 194.506 1.00 51.73 330 ARG A C 1
ATOM 2256 O O . ARG A 1 330 ? 225.587 226.011 193.914 1.00 51.73 330 ARG A O 1
ATOM 2262 N N . GLU A 1 331 ? 223.942 224.571 194.456 1.00 57.12 331 GLU A N 1
ATOM 2263 C CA . GLU A 1 331 ? 224.560 223.494 193.685 1.00 57.12 331 GLU A CA 1
ATOM 2264 C C . GLU A 1 331 ? 224.599 223.808 192.194 1.00 57.12 331 GLU A C 1
ATOM 2265 O O . GLU A 1 331 ? 225.440 223.265 191.470 1.00 57.12 331 GLU A O 1
ATOM 2271 N N . LEU A 1 332 ? 223.705 224.676 191.714 1.00 68.72 332 LEU A N 1
ATOM 2272 C CA . LEU A 1 332 ? 223.666 225.067 190.309 1.00 68.72 332 LEU A CA 1
ATOM 2273 C C . LEU A 1 332 ? 224.433 226.353 190.034 1.00 68.72 332 LEU A C 1
ATOM 2274 O O . LEU A 1 332 ? 224.081 227.092 189.105 1.00 68.72 332 LEU A O 1
ATOM 2279 N N . ALA A 1 333 ? 225.465 226.645 190.818 1.00 82.74 333 ALA A N 1
ATOM 2280 C CA . ALA A 1 333 ? 226.251 227.844 190.592 1.00 82.74 333 ALA A CA 1
ATOM 2281 C C . ALA A 1 333 ? 227.014 227.738 189.273 1.00 82.74 333 ALA A C 1
ATOM 2282 O O . ALA A 1 333 ? 227.403 226.644 188.857 1.00 82.74 333 ALA A O 1
ATOM 2284 N N . PRO A 1 334 ? 227.231 228.864 188.589 1.00 96.73 334 PRO A N 1
ATOM 2285 C CA . PRO A 1 334 ? 227.982 228.815 187.324 1.00 96.73 334 PRO A CA 1
ATOM 2286 C C . PRO A 1 334 ? 229.397 228.292 187.484 1.00 96.73 334 PRO A C 1
ATOM 2287 O O . PRO A 1 334 ? 229.936 227.705 186.537 1.00 96.73 334 PRO A O 1
ATOM 2291 N N . ARG A 1 335 ? 230.011 228.493 188.648 1.00 108.15 335 ARG A N 1
ATOM 2292 C CA . ARG A 1 335 ? 231.370 228.029 188.930 1.00 108.15 335 ARG A CA 1
ATOM 2293 C C . ARG A 1 335 ? 232.379 228.609 187.941 1.00 108.15 335 ARG A C 1
ATOM 2294 O O . ARG A 1 335 ? 232.697 227.992 186.924 1.00 108.15 335 ARG A O 1
ATOM 2300 N N . MET B 2 1 ? 225.737 241.384 168.337 1.00 120.34 1 MET B N 1
ATOM 2301 C CA . MET B 2 1 ? 226.940 241.891 168.986 1.00 120.34 1 MET B CA 1
ATOM 2302 C C . MET B 2 1 ? 227.707 240.790 169.705 1.00 120.34 1 MET B C 1
ATOM 2303 O O . MET B 2 1 ? 228.404 241.047 170.684 1.00 120.34 1 MET B O 1
ATOM 2308 N N . ILE B 2 2 ? 227.579 239.560 169.212 1.00 121.17 2 ILE B N 1
ATOM 2309 C CA . ILE B 2 2 ? 228.323 238.447 169.787 1.00 121.17 2 ILE B CA 1
ATOM 2310 C C . ILE B 2 2 ? 229.789 238.605 169.411 1.00 121.17 2 ILE B C 1
ATOM 2311 O O . ILE B 2 2 ? 230.143 238.610 168.227 1.00 121.17 2 ILE B O 1
ATOM 2316 N N . ARG B 2 3 ? 230.651 238.737 170.419 1.00 126.05 3 ARG B N 1
ATOM 2317 C CA . ARG B 2 3 ? 232.068 238.996 170.203 1.00 126.05 3 ARG B CA 1
ATOM 2318 C C . ARG B 2 3 ? 232.905 238.006 170.997 1.00 126.05 3 ARG B C 1
ATOM 2319 O O . ARG B 2 3 ? 232.642 237.769 172.180 1.00 126.05 3 ARG B O 1
ATOM 2325 N N . PHE B 2 4 ? 233.911 237.437 170.340 1.00 131.97 4 PHE B N 1
ATOM 2326 C CA . PHE B 2 4 ? 234.873 236.544 170.964 1.00 131.97 4 PHE B CA 1
ATOM 2327 C C . PHE B 2 4 ? 236.279 237.007 170.613 1.00 131.97 4 PHE B C 1
ATOM 2328 O O . PHE B 2 4 ? 236.544 237.433 169.486 1.00 131.97 4 PHE B O 1
ATOM 2336 N N . GLU B 2 5 ? 237.181 236.936 171.595 1.00 136.97 5 GLU B N 1
ATOM 2337 C CA . GLU B 2 5 ? 238.571 237.368 171.413 1.00 136.97 5 GLU B CA 1
ATOM 2338 C C . GLU B 2 5 ? 239.482 236.343 172.086 1.00 136.97 5 GLU B C 1
ATOM 2339 O O . GLU B 2 5 ? 239.810 236.475 173.269 1.00 136.97 5 GLU B O 1
ATOM 2345 N N . GLN B 2 6 ? 239.891 235.333 171.319 1.00 140.23 6 GLN B N 1
ATOM 2346 C CA . GLN B 2 6 ? 240.844 234.317 171.764 1.00 140.23 6 GLN B CA 1
ATOM 2347 C C . GLN B 2 6 ? 240.399 233.667 173.074 1.00 140.23 6 GLN B C 1
ATOM 2348 O O . GLN B 2 6 ? 241.071 233.747 174.104 1.00 140.23 6 GLN B O 1
ATOM 2354 N N . VAL B 2 7 ? 239.244 233.015 173.021 1.00 137.47 7 VAL B N 1
ATOM 2355 C CA . VAL B 2 7 ? 238.689 232.334 174.183 1.00 137.47 7 VAL B CA 1
ATOM 2356 C C . VAL B 2 7 ? 239.206 230.904 174.214 1.00 137.47 7 VAL B C 1
ATOM 2357 O O . VAL B 2 7 ? 239.396 230.260 173.176 1.00 137.47 7 VAL B O 1
ATOM 2361 N N . GLY B 2 8 ? 239.443 230.403 175.423 1.00 135.02 8 GLY B N 1
ATOM 2362 C CA . GLY B 2 8 ? 239.926 229.050 175.599 1.00 135.02 8 GLY B CA 1
ATOM 2363 C C . GLY B 2 8 ? 239.472 228.444 176.909 1.00 135.02 8 GLY B C 1
ATOM 2364 O O . GLY B 2 8 ? 239.630 229.054 177.971 1.00 135.02 8 GLY B O 1
ATOM 2365 N N . LYS B 2 9 ? 238.906 227.242 176.850 1.00 139.70 9 LYS B N 1
ATOM 2366 C CA . LYS B 2 9 ? 238.354 226.587 178.024 1.00 139.70 9 LYS B CA 1
ATOM 2367 C C . LYS B 2 9 ? 238.877 225.160 178.109 1.00 139.70 9 LYS B C 1
ATOM 2368 O O . LYS B 2 9 ? 238.974 224.456 177.100 1.00 139.70 9 LYS B O 1
ATOM 2374 N N . ARG B 2 10 ? 239.211 224.737 179.327 1.00 151.88 10 ARG B N 1
ATOM 2375 C CA . ARG B 2 10 ? 239.792 223.422 179.568 1.00 151.88 10 ARG B CA 1
ATOM 2376 C C . ARG B 2 10 ? 239.135 222.778 180.779 1.00 151.88 10 ARG B C 1
ATOM 2377 O O . ARG B 2 10 ? 239.016 223.409 181.834 1.00 151.88 10 ARG B O 1
ATOM 2383 N N . TYR B 2 11 ? 238.708 221.528 180.624 1.00 160.01 11 TYR B N 1
ATOM 2384 C CA . TYR B 2 11 ? 238.215 220.768 181.764 1.00 160.01 11 TYR B CA 1
ATOM 2385 C C . TYR B 2 11 ? 239.352 220.512 182.749 1.00 160.01 11 TYR B C 1
ATOM 2386 O O . TYR B 2 11 ? 240.459 220.143 182.337 1.00 160.01 11 TYR B O 1
ATOM 2395 N N . PRO B 2 12 ? 239.122 220.697 184.051 1.00 161.07 12 PRO B N 1
ATOM 2396 C CA . PRO B 2 12 ? 240.164 220.345 185.028 1.00 161.07 12 PRO B CA 1
ATOM 2397 C C . PRO B 2 12 ? 240.569 218.884 184.971 1.00 161.07 12 PRO B C 1
ATOM 2398 O O . PRO B 2 12 ? 241.737 218.564 185.223 1.00 161.07 12 PRO B O 1
ATOM 2402 N N . ASN B 2 13 ? 239.638 217.985 184.649 1.00 164.32 13 ASN B N 1
ATOM 2403 C CA . ASN B 2 13 ? 239.938 216.562 184.552 1.00 164.32 13 ASN B CA 1
ATOM 2404 C C . ASN B 2 13 ? 239.359 215.878 183.321 1.00 164.32 13 ASN B C 1
ATOM 2405 O O . ASN B 2 13 ? 239.817 214.779 182.987 1.00 164.32 13 ASN B O 1
ATOM 2410 N N . GLY B 2 14 ? 238.380 216.472 182.644 1.00 163.94 14 GLY B N 1
ATOM 2411 C CA . GLY B 2 14 ? 237.742 215.818 181.517 1.00 163.94 14 GLY B CA 1
ATOM 2412 C C . GLY B 2 14 ? 238.632 215.672 180.301 1.00 163.94 14 GLY B C 1
ATOM 2413 O O . GLY B 2 14 ? 239.015 214.555 179.938 1.00 163.94 14 GLY B O 1
ATOM 2414 N N . HIS B 2 15 ? 238.972 216.788 179.665 1.00 160.86 15 HIS B N 1
ATOM 2415 C CA . HIS B 2 15 ? 239.837 216.780 178.490 1.00 160.86 15 HIS B CA 1
ATOM 2416 C C . HIS B 2 15 ? 240.411 218.182 178.305 1.00 160.86 15 HIS B C 1
ATOM 2417 O O . HIS B 2 15 ? 240.336 219.026 179.205 1.00 160.86 15 HIS B O 1
ATOM 2424 N N . VAL B 2 16 ? 240.993 218.427 177.134 1.00 160.13 16 VAL B N 1
ATOM 2425 C CA . VAL B 2 16 ? 241.738 219.659 176.907 1.00 160.13 16 VAL B CA 1
ATOM 2426 C C . VAL B 2 16 ? 240.834 220.809 176.453 1.00 160.13 16 VAL B C 1
ATOM 2427 O O . VAL B 2 16 ? 241.035 221.953 176.872 1.00 160.13 16 VAL B O 1
ATOM 2431 N N . GLY B 2 17 ? 239.829 220.532 175.626 1.00 155.77 17 GLY B N 1
ATOM 2432 C CA . GLY B 2 17 ? 238.811 221.521 175.317 1.00 155.77 17 GLY B CA 1
ATOM 2433 C C . GLY B 2 17 ? 239.086 222.462 174.160 1.00 155.77 17 GLY B C 1
ATOM 2434 O O . GLY B 2 17 ? 239.751 222.094 173.187 1.00 155.77 17 GLY B O 1
ATOM 2435 N N . LEU B 2 18 ? 238.582 223.691 174.270 1.00 149.33 18 LEU B N 1
ATOM 2436 C CA . LEU B 2 18 ? 238.523 224.646 173.172 1.00 149.33 18 LEU B CA 1
ATOM 2437 C C . LEU B 2 18 ? 239.577 225.735 173.351 1.00 149.33 18 LEU B C 1
ATOM 2438 O O . LEU B 2 18 ? 239.982 226.046 174.474 1.00 149.33 18 LEU B O 1
ATOM 2443 N N . HIS B 2 19 ? 240.024 226.313 172.233 1.00 150.64 19 HIS B N 1
ATOM 2444 C CA . HIS B 2 19 ? 241.146 227.245 172.246 1.00 150.64 19 HIS B CA 1
ATOM 2445 C C . HIS B 2 19 ? 240.985 228.333 171.195 1.00 150.64 19 HIS B C 1
ATOM 2446 O O . HIS B 2 19 ? 240.644 228.042 170.045 1.00 150.64 19 HIS B O 1
ATOM 2453 N N . GLU B 2 20 ? 241.241 229.576 171.607 1.00 148.81 20 GLU B N 1
ATOM 2454 C CA . GLU B 2 20 ? 241.506 230.724 170.733 1.00 148.81 20 GLU B CA 1
ATOM 2455 C C . GLU B 2 20 ? 240.520 230.787 169.558 1.00 148.81 20 GLU B C 1
ATOM 2456 O O . GLU B 2 20 ? 240.861 230.664 168.386 1.00 148.81 20 GLU B O 1
ATOM 2462 N N . VAL B 2 21 ? 239.260 230.995 169.924 1.00 144.09 21 VAL B N 1
ATOM 2463 C CA . VAL B 2 21 ? 238.173 231.147 168.965 1.00 144.09 21 VAL B CA 1
ATOM 2464 C C . VAL B 2 21 ? 237.674 232.584 169.030 1.00 144.09 21 VAL B C 1
ATOM 2465 O O . VAL B 2 21 ? 237.449 233.123 170.120 1.00 144.09 21 VAL B O 1
ATOM 2469 N N . SER B 2 22 ? 237.512 233.209 167.865 1.00 136.56 22 SER B N 1
ATOM 2470 C CA . SER B 2 22 ? 237.129 234.613 167.813 1.00 136.56 22 SER B CA 1
ATOM 2471 C C . SER B 2 22 ? 236.180 234.863 166.649 1.00 136.56 22 SER B C 1
ATOM 2472 O O . SER B 2 22 ? 236.248 234.182 165.623 1.00 136.56 22 SER B O 1
ATOM 2475 N N . PHE B 2 23 ? 235.301 235.851 166.822 1.00 133.52 23 PHE B N 1
ATOM 2476 C CA . PHE B 2 23 ? 234.393 236.302 165.773 1.00 133.52 23 PHE B CA 1
ATOM 2477 C C . PHE B 2 23 ? 234.342 237.824 165.752 1.00 133.52 23 PHE B C 1
ATOM 2478 O O . PHE B 2 23 ? 235.168 238.484 166.391 1.00 133.52 23 PHE B O 1
ATOM 2486 N N . ARG B 2 24 ? 233.381 238.392 165.028 1.00 130.56 24 ARG B N 1
ATOM 2487 C CA . ARG B 2 24 ? 233.211 239.837 164.940 1.00 130.56 24 ARG B CA 1
ATOM 2488 C C . ARG B 2 24 ? 231.781 240.205 165.320 1.00 130.56 24 ARG B C 1
ATOM 2489 O O . ARG B 2 24 ? 230.943 239.342 165.596 1.00 130.56 24 ARG B O 1
ATOM 2495 N N . VAL B 2 25 ? 231.504 241.509 165.328 1.00 128.71 25 VAL B N 1
ATOM 2496 C CA . VAL B 2 25 ? 230.192 242.017 165.710 1.00 128.71 25 VAL B CA 1
ATOM 2497 C C . VAL B 2 25 ? 229.205 241.816 164.568 1.00 128.71 25 VAL B C 1
ATOM 2498 O O . VAL B 2 25 ? 229.570 241.840 163.386 1.00 128.71 25 VAL B O 1
ATOM 2502 N N . HIS B 2 26 ? 227.938 241.620 164.923 1.00 118.61 26 HIS B N 1
ATOM 2503 C CA . HIS B 2 26 ? 226.885 241.416 163.937 1.00 118.61 26 HIS B CA 1
ATOM 2504 C C . HIS B 2 26 ? 225.541 241.656 164.608 1.00 118.61 26 HIS B C 1
ATOM 2505 O O . HIS B 2 26 ? 225.428 241.620 165.836 1.00 118.61 26 HIS B O 1
ATOM 2512 N N . ARG B 2 27 ? 224.521 241.893 163.785 1.00 116.96 27 ARG B N 1
ATOM 2513 C CA . ARG B 2 27 ? 223.171 242.114 164.291 1.00 116.96 27 ARG B CA 1
ATOM 2514 C C . ARG B 2 27 ? 222.149 241.716 163.237 1.00 116.96 27 ARG B C 1
ATOM 2515 O O . ARG B 2 27 ? 222.240 242.150 162.085 1.00 116.96 27 ARG B O 1
ATOM 2521 N N . GLY B 2 28 ? 221.184 240.893 163.640 1.00 110.55 28 GLY B N 1
ATOM 2522 C CA . GLY B 2 28 ? 220.025 240.599 162.822 1.00 110.55 28 GLY B CA 1
ATOM 2523 C C . GLY B 2 28 ? 220.295 239.902 161.505 1.00 110.55 28 GLY B C 1
ATOM 2524 O O . GLY B 2 28 ? 219.758 240.307 160.470 1.00 110.55 28 GLY B O 1
ATOM 2525 N N . GLU B 2 29 ? 221.124 238.862 161.519 1.00 108.78 29 GLU B N 1
ATOM 2526 C CA . GLU B 2 29 ? 221.330 238.061 160.321 1.00 108.78 29 GLU B CA 1
ATOM 2527 C C . GLU B 2 29 ? 221.808 236.675 160.726 1.00 108.78 29 GLU B C 1
ATOM 2528 O O . GLU B 2 29 ? 222.404 236.488 161.789 1.00 108.78 29 GLU B O 1
ATOM 2534 N N . ILE B 2 30 ? 221.530 235.702 159.857 1.00 104.93 30 ILE B N 1
ATOM 2535 C CA . ILE B 2 30 ? 221.906 234.320 160.126 1.00 104.93 30 ILE B CA 1
ATOM 2536 C C . ILE B 2 30 ? 223.424 234.186 160.105 1.00 104.93 30 ILE B C 1
ATOM 2537 O O . ILE B 2 30 ? 224.120 234.838 159.315 1.00 104.93 30 ILE B O 1
ATOM 2542 N N . LEU B 2 31 ? 223.948 233.335 160.990 1.00 110.73 31 LEU B N 1
ATOM 2543 C CA . LEU B 2 31 ? 225.390 233.106 161.055 1.00 110.73 31 LEU B CA 1
ATOM 2544 C C . LEU B 2 31 ? 225.614 231.704 161.622 1.00 110.73 31 LEU B C 1
ATOM 2545 O O . LEU B 2 31 ? 225.508 231.505 162.834 1.00 110.73 31 LEU B O 1
ATOM 2550 N N . PHE B 2 32 ? 225.921 230.751 160.745 1.00 121.96 32 PHE B N 1
ATOM 2551 C CA . PHE B 2 32 ? 226.250 229.409 161.201 1.00 121.96 32 PHE B CA 1
ATOM 2552 C C . PHE B 2 32 ? 227.602 229.406 161.908 1.00 121.96 32 PHE B C 1
ATOM 2553 O O . PHE B 2 32 ? 228.477 230.234 161.641 1.00 121.96 32 PHE B O 1
ATOM 2561 N N . VAL B 2 33 ? 227.764 228.460 162.830 1.00 128.92 33 VAL B N 1
ATOM 2562 C CA . VAL B 2 33 ? 229.006 228.318 163.582 1.00 128.92 33 VAL B CA 1
ATOM 2563 C C . VAL B 2 33 ? 229.408 226.846 163.564 1.00 128.92 33 VAL B C 1
ATOM 2564 O O . VAL B 2 33 ? 230.561 226.496 163.845 1.00 128.92 33 VAL B O 1
ATOM 2568 N N . THR B 2 34 ? 228.470 225.985 163.158 1.00 136.92 34 THR B N 1
ATOM 2569 C CA . THR B 2 34 ? 228.605 224.551 163.402 1.00 136.92 34 THR B CA 1
ATOM 2570 C C . THR B 2 34 ? 229.892 223.976 162.815 1.00 136.92 34 THR B C 1
ATOM 2571 O O . THR B 2 34 ? 230.618 223.253 163.507 1.00 136.92 34 THR B O 1
ATOM 2575 N N . GLY B 2 35 ? 230.206 224.301 161.566 1.00 141.11 35 GLY B N 1
ATOM 2576 C CA . GLY B 2 35 ? 231.387 223.729 160.939 1.00 141.11 35 GLY B CA 1
ATOM 2577 C C . GLY B 2 35 ? 231.339 222.212 160.986 1.00 141.11 35 GLY B C 1
ATOM 2578 O O . GLY B 2 35 ? 230.400 221.579 160.490 1.00 141.11 35 GLY B O 1
ATOM 2579 N N . HIS B 2 36 ? 232.361 221.616 161.594 1.00 147.78 36 HIS B N 1
ATOM 2580 C CA . HIS B 2 36 ? 232.413 220.181 161.839 1.00 147.78 36 HIS B CA 1
ATOM 2581 C C . HIS B 2 36 ? 232.090 219.933 163.307 1.00 147.78 36 HIS B C 1
ATOM 2582 O O . HIS B 2 36 ? 232.735 220.505 164.192 1.00 147.78 36 HIS B O 1
ATOM 2589 N N . SER B 2 37 ? 231.097 219.085 163.563 1.00 146.95 37 SER B N 1
ATOM 2590 C CA . SER B 2 37 ? 230.612 218.810 164.912 1.00 146.95 37 SER B CA 1
ATOM 2591 C C . SER B 2 37 ? 230.966 217.396 165.363 1.00 146.95 37 SER B C 1
ATOM 2592 O O . SER B 2 37 ? 230.157 216.705 165.986 1.00 146.95 37 SER B O 1
ATOM 2595 N N . GLY B 2 38 ? 232.181 216.947 165.041 1.00 144.48 38 GLY B N 1
ATOM 2596 C CA . GLY B 2 38 ? 232.611 215.626 165.474 1.00 144.48 38 GLY B CA 1
ATOM 2597 C C . GLY B 2 38 ? 232.643 215.491 166.984 1.00 144.48 38 GLY B C 1
ATOM 2598 O O . GLY B 2 38 ? 232.246 214.461 167.535 1.00 144.48 38 GLY B O 1
ATOM 2599 N N . ALA B 2 39 ? 233.115 216.524 167.672 1.00 139.89 39 ALA B N 1
ATOM 2600 C CA . ALA B 2 39 ? 233.096 216.577 169.124 1.00 139.89 39 ALA B CA 1
ATOM 2601 C C . ALA B 2 39 ? 231.905 217.400 169.601 1.00 139.89 39 ALA B C 1
ATOM 2602 O O . ALA B 2 39 ? 231.260 218.110 168.826 1.00 139.89 39 ALA B O 1
ATOM 2604 N N . GLY B 2 40 ? 231.615 217.287 170.895 1.00 134.15 40 GLY B N 1
ATOM 2605 C CA . GLY B 2 40 ? 230.519 218.027 171.486 1.00 134.15 40 GLY B CA 1
ATOM 2606 C C . GLY B 2 40 ? 230.681 219.527 171.354 1.00 134.15 40 GLY B C 1
ATOM 2607 O O . GLY B 2 40 ? 231.535 220.128 172.013 1.00 134.15 40 GLY B O 1
ATOM 2608 N N . LYS B 2 41 ? 229.866 220.141 170.500 1.00 127.85 41 LYS B N 1
ATOM 2609 C CA . LYS B 2 41 ? 229.923 221.576 170.260 1.00 127.85 41 LYS B CA 1
ATOM 2610 C C . LYS B 2 41 ? 228.974 222.360 171.154 1.00 127.85 41 LYS B C 1
ATOM 2611 O O . LYS B 2 41 ? 228.864 223.581 171.001 1.00 127.85 41 LYS B O 1
ATOM 2617 N N . SER B 2 42 ? 228.290 221.690 172.082 1.00 110.76 42 SER B N 1
ATOM 2618 C CA . SER B 2 42 ? 227.416 222.380 173.021 1.00 110.76 42 SER B CA 1
ATOM 2619 C C . SER B 2 42 ? 228.186 223.218 174.029 1.00 110.76 42 SER B C 1
ATOM 2620 O O . SER B 2 42 ? 227.564 223.977 174.779 1.00 110.76 42 SER B O 1
ATOM 2623 N N . THR B 2 43 ? 229.514 223.087 174.075 1.00 109.13 43 THR B N 1
ATOM 2624 C CA . THR B 2 43 ? 230.312 223.896 174.991 1.00 109.13 43 THR B CA 1
ATOM 2625 C C . THR B 2 43 ? 230.158 225.380 174.684 1.00 109.13 43 THR B C 1
ATOM 2626 O O . THR B 2 43 ? 230.000 226.201 175.594 1.00 109.13 43 THR B O 1
ATOM 2630 N N . LEU B 2 44 ? 230.189 225.743 173.400 1.00 102.32 44 LEU B N 1
ATOM 2631 C CA . LEU B 2 44 ? 230.026 227.144 173.027 1.00 102.32 44 LEU B CA 1
ATOM 2632 C C . LEU B 2 44 ? 228.641 227.660 173.401 1.00 102.32 44 LEU B C 1
ATOM 2633 O O . LEU B 2 44 ? 228.505 228.771 173.931 1.00 102.32 44 LEU B O 1
ATOM 2638 N N . LEU B 2 45 ? 227.603 226.865 173.139 1.00 97.51 45 LEU B N 1
ATOM 2639 C CA . LEU B 2 45 ? 226.245 227.276 173.481 1.00 97.51 45 LEU B CA 1
ATOM 2640 C C . LEU B 2 45 ? 226.099 227.470 174.984 1.00 97.51 45 LEU B C 1
ATOM 2641 O O . LEU B 2 45 ? 225.487 228.442 175.441 1.00 97.51 45 LEU B O 1
ATOM 2646 N N . ARG B 2 46 ? 226.660 226.550 175.772 1.00 98.09 46 ARG B N 1
ATOM 2647 C CA . ARG B 2 46 ? 226.639 226.709 177.220 1.00 98.09 46 ARG B CA 1
ATOM 2648 C C . ARG B 2 46 ? 227.412 227.947 177.650 1.00 98.09 46 ARG B C 1
ATOM 2649 O O . ARG B 2 46 ? 227.026 228.620 178.612 1.00 98.09 46 ARG B O 1
ATOM 2655 N N . LEU B 2 47 ? 228.504 228.259 176.951 1.00 99.02 47 LEU B N 1
ATOM 2656 C CA . LEU B 2 47 ? 229.307 229.423 177.301 1.00 99.02 47 LEU B CA 1
ATOM 2657 C C . LEU B 2 47 ? 228.575 230.724 176.996 1.00 99.02 47 LEU B C 1
ATOM 2658 O O . LEU B 2 47 ? 228.787 231.726 177.689 1.00 99.02 47 LEU B O 1
ATOM 2663 N N . ILE B 2 48 ? 227.724 230.735 175.967 1.00 93.36 48 ILE B N 1
ATOM 2664 C CA . ILE B 2 48 ? 226.947 231.937 175.661 1.00 93.36 48 ILE B CA 1
ATOM 2665 C C . ILE B 2 48 ? 226.007 232.274 176.812 1.00 93.36 48 ILE B C 1
ATOM 2666 O O . ILE B 2 48 ? 225.897 233.433 177.229 1.00 93.36 48 ILE B O 1
ATOM 2671 N N . LEU B 2 49 ? 225.324 231.267 177.349 1.00 88.55 49 LEU B N 1
ATOM 2672 C CA . LEU B 2 49 ? 224.300 231.477 178.373 1.00 88.55 49 LEU B CA 1
ATOM 2673 C C . LEU B 2 49 ? 224.868 231.788 179.747 1.00 88.55 49 LEU B C 1
ATOM 2674 O O . LEU B 2 49 ? 224.082 231.761 180.704 1.00 88.55 49 LEU B O 1
ATOM 2679 N N . ALA B 2 50 ? 226.169 232.058 179.871 1.00 89.98 50 ALA B N 1
ATOM 2680 C CA . ALA B 2 50 ? 226.798 232.379 181.152 1.00 89.98 50 ALA B CA 1
ATOM 2681 C C . ALA B 2 50 ? 226.624 231.256 182.169 1.00 89.98 50 ALA B C 1
ATOM 2682 O O . ALA B 2 50 ? 226.690 231.483 183.379 1.00 89.98 50 ALA B O 1
ATOM 2684 N N . MET B 2 51 ? 226.394 230.035 181.685 1.00 96.52 51 MET B N 1
ATOM 2685 C CA . MET B 2 51 ? 226.278 228.889 182.577 1.00 96.52 51 MET B CA 1
ATOM 2686 C C . MET B 2 51 ? 227.638 228.429 183.083 1.00 96.52 51 MET B C 1
ATOM 2687 O O . MET B 2 51 ? 227.734 227.889 184.190 1.00 96.52 51 MET B O 1
ATOM 2692 N N . GLU B 2 52 ? 228.691 228.638 182.296 1.00 109.85 52 GLU B N 1
ATOM 2693 C CA . GLU B 2 52 ? 230.041 228.235 182.672 1.00 109.85 52 GLU B CA 1
ATOM 2694 C C . GLU B 2 52 ? 231.006 229.325 182.231 1.00 109.85 52 GLU B C 1
ATOM 2695 O O . GLU B 2 52 ? 231.062 229.661 181.045 1.00 109.85 52 GLU B O 1
ATOM 2701 N N . ARG B 2 53 ? 231.758 229.874 183.182 1.00 109.34 53 ARG B N 1
ATOM 2702 C CA . ARG B 2 53 ? 232.665 230.968 182.879 1.00 109.34 53 ARG B CA 1
ATOM 2703 C C . ARG B 2 53 ? 233.884 230.461 182.108 1.00 109.34 53 ARG B C 1
ATOM 2704 O O . ARG B 2 53 ? 234.369 229.354 182.354 1.00 109.34 53 ARG B O 1
ATOM 2710 N N . PRO B 2 54 ? 234.403 231.257 181.174 1.00 112.86 54 PRO B N 1
ATOM 2711 C CA . PRO B 2 54 ? 235.541 230.801 180.370 1.00 112.86 54 PRO B CA 1
ATOM 2712 C C . PRO B 2 54 ? 236.806 230.659 181.202 1.00 112.86 54 PRO B C 1
ATOM 2713 O O . PRO B 2 54 ? 237.027 231.383 182.174 1.00 112.86 54 PRO B O 1
ATOM 2717 N N . THR B 2 55 ? 237.643 229.699 180.801 1.00 129.22 55 THR B N 1
ATOM 2718 C CA . THR B 2 55 ? 238.913 229.488 181.488 1.00 129.22 55 THR B CA 1
ATOM 2719 C C . THR B 2 55 ? 239.920 230.575 181.131 1.00 129.22 55 THR B C 1
ATOM 2720 O O . THR B 2 55 ? 240.633 231.087 182.002 1.00 129.22 55 THR B O 1
ATOM 2724 N N . SER B 2 56 ? 239.989 230.943 179.854 1.00 129.64 56 SER B N 1
ATOM 2725 C CA . SER B 2 56 ? 240.954 231.928 179.392 1.00 129.64 56 SER B CA 1
ATOM 2726 C C . SER B 2 56 ? 240.330 232.758 178.281 1.00 129.64 56 SER B C 1
ATOM 2727 O O . SER B 2 56 ? 239.382 232.326 177.621 1.00 129.64 56 SER B O 1
ATOM 2730 N N . GLY B 2 57 ? 240.878 233.950 178.078 1.00 126.56 57 GLY B N 1
ATOM 2731 C CA . GLY B 2 57 ? 240.374 234.876 177.087 1.00 126.56 57 GLY B CA 1
ATOM 2732 C C . GLY B 2 57 ? 239.286 235.776 177.645 1.00 126.56 57 GLY B C 1
ATOM 2733 O O . GLY B 2 57 ? 238.865 235.669 178.799 1.00 126.56 57 GLY B O 1
ATOM 2734 N N . LYS B 2 58 ? 238.827 236.688 176.792 1.00 127.29 58 LYS B N 1
ATOM 2735 C CA . LYS B 2 58 ? 237.795 237.645 177.155 1.00 127.29 58 LYS B CA 1
ATOM 2736 C C . LYS B 2 58 ? 236.722 237.679 176.077 1.00 127.29 58 LYS B C 1
ATOM 2737 O O . LYS B 2 58 ? 236.991 237.413 174.902 1.00 127.29 58 LYS B O 1
ATOM 2743 N N . LEU B 2 59 ? 235.500 238.008 176.489 1.00 120.27 59 LEU B N 1
ATOM 2744 C CA . LEU B 2 59 ? 234.384 238.097 175.562 1.00 120.27 59 LEU B CA 1
ATOM 2745 C C . LEU B 2 59 ? 233.350 239.066 176.111 1.00 120.27 59 LEU B C 1
ATOM 2746 O O . LEU B 2 59 ? 233.373 239.432 177.289 1.00 120.27 59 LEU B O 1
ATOM 2751 N N . LEU B 2 60 ? 232.436 239.473 175.235 1.00 119.72 60 LEU B N 1
ATOM 2752 C CA . LEU B 2 60 ? 231.332 240.350 175.596 1.00 119.72 60 LEU B CA 1
ATOM 2753 C C . LEU B 2 60 ? 230.289 240.287 174.492 1.00 119.72 60 LEU B C 1
ATOM 2754 O O . LEU B 2 60 ? 230.635 240.258 173.308 1.00 119.72 60 LEU B O 1
ATOM 2759 N N . LEU B 2 61 ? 229.015 240.243 174.887 1.00 114.13 61 LEU B N 1
ATOM 2760 C CA . LEU B 2 61 ? 227.916 240.173 173.936 1.00 114.13 61 LEU B CA 1
ATOM 2761 C C . LEU B 2 61 ? 227.037 241.414 173.927 1.00 114.13 61 LEU B C 1
ATOM 2762 O O . LEU B 2 61 ? 226.407 241.694 172.904 1.00 114.13 61 LEU B O 1
ATOM 2767 N N . GLY B 2 62 ? 226.979 242.155 175.029 1.00 112.56 62 GLY B N 1
ATOM 2768 C CA . GLY B 2 62 ? 226.223 243.389 175.078 1.00 112.56 62 GLY B CA 1
ATOM 2769 C C . GLY B 2 62 ? 226.993 244.487 175.778 1.00 112.56 62 GLY B C 1
ATOM 2770 O O . GLY B 2 62 ? 226.404 245.351 176.435 1.00 112.56 62 GLY B O 1
ATOM 2771 N N . GLY B 2 63 ? 228.316 244.462 175.645 1.00 115.87 63 GLY B N 1
ATOM 2772 C CA . GLY B 2 63 ? 229.162 245.385 176.369 1.00 115.87 63 GLY B CA 1
ATOM 2773 C C . GLY B 2 63 ? 229.475 244.973 177.787 1.00 115.87 63 GLY B C 1
ATOM 2774 O O . GLY B 2 63 ? 230.027 245.781 178.543 1.00 115.87 63 GLY B O 1
ATOM 2775 N N . GLN B 2 64 ? 229.146 243.744 178.172 1.00 112.26 64 GLN B N 1
ATOM 2776 C CA . GLN B 2 64 ? 229.351 243.252 179.527 1.00 112.26 64 GLN B CA 1
ATOM 2777 C C . GLN B 2 64 ? 230.410 242.159 179.513 1.00 112.26 64 GLN B C 1
ATOM 2778 O O . GLN B 2 64 ? 230.359 241.249 178.679 1.00 112.26 64 GLN B O 1
ATOM 2784 N N . ASP B 2 65 ? 231.363 242.250 180.437 1.00 111.96 65 ASP B N 1
ATOM 2785 C CA . ASP B 2 65 ? 232.418 241.249 180.557 1.00 111.96 65 ASP B CA 1
ATOM 2786 C C . ASP B 2 65 ? 231.847 240.012 181.240 1.00 111.96 65 ASP B C 1
ATOM 2787 O O . ASP B 2 65 ? 231.616 240.016 182.454 1.00 111.96 65 ASP B O 1
ATOM 2792 N N . LEU B 2 66 ? 231.617 238.952 180.462 1.00 108.91 66 LEU B N 1
ATOM 2793 C CA . LEU B 2 66 ? 231.083 237.718 181.027 1.00 108.91 66 LEU B CA 1
ATOM 2794 C C . LEU B 2 66 ? 232.029 237.089 182.039 1.00 108.91 66 LEU B C 1
ATOM 2795 O O . LEU B 2 66 ? 231.572 236.347 182.914 1.00 108.91 66 LEU B O 1
ATOM 2800 N N . GLY B 2 67 ? 233.330 237.364 181.939 1.00 109.73 67 GLY B N 1
ATOM 2801 C CA . GLY B 2 67 ? 234.262 236.836 182.921 1.00 109.73 67 GLY B CA 1
ATOM 2802 C C . GLY B 2 67 ? 233.990 237.359 184.317 1.00 109.73 67 GLY B C 1
ATOM 2803 O O . GLY B 2 67 ? 234.171 236.645 185.306 1.00 109.73 67 GLY B O 1
ATOM 2804 N N . ARG B 2 68 ? 233.551 238.609 184.417 1.00 108.35 68 ARG B N 1
ATOM 2805 C CA . ARG B 2 68 ? 233.215 239.237 185.691 1.00 108.35 68 ARG B CA 1
ATOM 2806 C C . ARG B 2 68 ? 231.712 239.509 185.686 1.00 108.35 68 ARG B C 1
ATOM 2807 O O . ARG B 2 68 ? 231.263 240.600 185.332 1.00 108.35 68 ARG B O 1
ATOM 2813 N N . ILE B 2 69 ? 230.939 238.502 186.082 1.00 98.15 69 ILE B N 1
ATOM 2814 C CA . ILE B 2 69 ? 229.488 238.600 186.165 1.00 98.15 69 ILE B CA 1
ATOM 2815 C C . ILE B 2 69 ? 229.049 238.068 187.522 1.00 98.15 69 ILE B C 1
ATOM 2816 O O . ILE B 2 69 ? 229.581 237.064 188.010 1.00 98.15 69 ILE B O 1
ATOM 2821 N N . THR B 2 70 ? 228.103 238.760 188.147 1.00 91.30 70 THR B N 1
ATOM 2822 C CA . THR B 2 70 ? 227.615 238.372 189.461 1.00 91.30 70 THR B CA 1
ATOM 2823 C C . THR B 2 70 ? 226.302 237.614 189.333 1.00 91.30 70 THR B C 1
ATOM 2824 O O . THR B 2 70 ? 225.499 237.883 188.434 1.00 91.30 70 THR B O 1
ATOM 2828 N N . THR B 2 71 ? 226.091 236.660 190.242 1.00 85.90 71 THR B N 1
ATOM 2829 C CA . THR B 2 71 ? 224.870 235.863 190.228 1.00 85.90 71 THR B CA 1
ATOM 2830 C C . THR B 2 71 ? 223.626 236.719 190.430 1.00 85.90 71 THR B C 1
ATOM 2831 O O . THR B 2 71 ? 222.535 236.324 190.004 1.00 85.90 71 THR B O 1
ATOM 2835 N N . ALA B 2 72 ? 223.763 237.884 191.064 1.00 86.05 72 ALA B N 1
ATOM 2836 C CA . ALA B 2 72 ? 222.612 238.761 191.247 1.00 86.05 72 ALA B CA 1
ATOM 2837 C C . ALA B 2 72 ? 222.072 239.254 189.910 1.00 86.05 72 ALA B C 1
ATOM 2838 O O . ALA B 2 72 ? 220.853 239.314 189.709 1.00 86.05 72 ALA B O 1
ATOM 2840 N N . GLN B 2 73 ? 222.959 239.611 188.983 1.00 88.51 73 GLN B N 1
ATOM 2841 C CA . GLN B 2 73 ? 222.557 240.189 187.709 1.00 88.51 73 GLN B CA 1
ATOM 2842 C C . GLN B 2 73 ? 222.588 239.197 186.553 1.00 88.51 73 GLN B C 1
ATOM 2843 O O . GLN B 2 73 ? 222.279 239.583 185.422 1.00 88.51 73 GLN B O 1
ATOM 2849 N N . ILE B 2 74 ? 222.959 237.936 186.798 1.00 82.06 74 ILE B N 1
ATOM 2850 C CA . ILE B 2 74 ? 222.946 236.943 185.719 1.00 82.06 74 ILE B CA 1
ATOM 2851 C C . ILE B 2 74 ? 221.552 236.684 185.160 1.00 82.06 74 ILE B C 1
ATOM 2852 O O . ILE B 2 74 ? 221.422 236.580 183.932 1.00 82.06 74 ILE B O 1
ATOM 2857 N N . PRO B 2 75 ? 220.476 236.569 185.956 1.00 81.81 75 PRO B N 1
ATOM 2858 C CA . PRO B 2 75 ? 219.182 236.236 185.344 1.00 81.81 75 PRO B CA 1
ATOM 2859 C C . PRO B 2 75 ? 218.537 237.400 184.615 1.00 81.81 75 PRO B C 1
ATOM 2860 O O . PRO B 2 75 ? 217.584 237.177 183.858 1.00 81.81 75 PRO B O 1
ATOM 2864 N N . PHE B 2 76 ? 219.014 238.629 184.818 1.00 81.98 76 PHE B N 1
ATOM 2865 C CA . PHE B 2 76 ? 218.541 239.755 184.025 1.00 81.98 76 PHE B CA 1
ATOM 2866 C C . PHE B 2 76 ? 219.083 239.730 182.604 1.00 81.98 76 PHE B C 1
ATOM 2867 O O . PHE B 2 76 ? 218.598 240.489 181.759 1.00 81.98 76 PHE B O 1
ATOM 2875 N N . LEU B 2 77 ? 220.072 238.883 182.326 1.00 78.90 77 LEU B N 1
ATOM 2876 C CA . LEU B 2 77 ? 220.623 238.710 180.989 1.00 78.90 77 LEU B CA 1
ATOM 2877 C C . LEU B 2 77 ? 219.966 237.555 180.245 1.00 78.90 77 LEU B C 1
ATOM 2878 O O . LEU B 2 77 ? 219.561 237.712 179.092 1.00 78.90 77 LEU B O 1
ATOM 2883 N N . ARG B 2 78 ? 219.834 236.402 180.893 1.00 67.44 78 ARG B N 1
ATOM 2884 C CA . ARG B 2 78 ? 219.251 235.202 180.299 1.00 67.44 78 ARG B CA 1
ATOM 2885 C C . ARG B 2 78 ? 217.757 235.326 180.042 1.00 67.44 78 ARG B C 1
ATOM 2886 O O . ARG B 2 78 ? 217.137 234.340 179.629 1.00 67.44 78 ARG B O 1
ATOM 2892 N N . ARG B 2 79 ? 217.158 236.491 180.272 1.00 70.36 79 ARG B N 1
ATOM 2893 C CA . ARG B 2 79 ? 215.723 236.677 180.116 1.00 70.36 79 ARG B CA 1
ATOM 2894 C C . ARG B 2 79 ? 215.313 237.060 178.700 1.00 70.36 79 ARG B C 1
ATOM 2895 O O . ARG B 2 79 ? 214.112 237.089 178.410 1.00 70.36 79 ARG B O 1
ATOM 2901 N N . GLN B 2 80 ? 216.265 237.350 177.814 1.00 74.88 80 GLN B N 1
ATOM 2902 C CA . GLN B 2 80 ? 215.957 237.822 176.469 1.00 74.88 80 GLN B CA 1
ATOM 2903 C C . GLN B 2 80 ? 216.689 237.020 175.397 1.00 74.88 80 GLN B C 1
ATOM 2904 O O . GLN B 2 80 ? 216.986 237.540 174.320 1.00 74.88 80 GLN B O 1
ATOM 2910 N N . ILE B 2 81 ? 216.985 235.753 175.673 1.00 73.22 81 ILE B N 1
ATOM 2911 C CA . ILE B 2 81 ? 217.633 234.863 174.712 1.00 73.22 81 ILE B CA 1
ATOM 2912 C C . ILE B 2 81 ? 216.848 233.559 174.698 1.00 73.22 81 ILE B C 1
ATOM 2913 O O . ILE B 2 81 ? 217.025 232.709 175.578 1.00 73.22 81 ILE B O 1
ATOM 2918 N N . GLY B 2 82 ? 215.971 233.399 173.712 1.00 75.30 82 GLY B N 1
ATOM 2919 C CA . GLY B 2 82 ? 215.305 232.121 173.522 1.00 75.30 82 GLY B CA 1
ATOM 2920 C C . GLY B 2 82 ? 216.313 231.055 173.139 1.00 75.30 82 GLY B C 1
ATOM 2921 O O . GLY B 2 82 ? 217.124 231.247 172.225 1.00 75.30 82 GLY B O 1
ATOM 2922 N N . VAL B 2 83 ? 216.272 229.924 173.837 1.00 73.32 83 VAL B N 1
ATOM 2923 C CA . VAL B 2 83 ? 217.277 228.879 173.682 1.00 73.32 83 VAL B CA 1
ATOM 2924 C C . VAL B 2 83 ? 216.583 227.530 173.573 1.00 73.32 83 VAL B C 1
ATOM 2925 O O . VAL B 2 83 ? 215.691 227.219 174.369 1.00 73.32 83 VAL B O 1
ATOM 2929 N N . VAL B 2 84 ? 216.993 226.731 172.592 1.00 81.15 84 VAL B N 1
ATOM 2930 C CA . VAL B 2 84 ? 216.547 225.350 172.453 1.00 81.15 84 VAL B CA 1
ATOM 2931 C C . VAL B 2 84 ? 217.781 224.455 172.448 1.00 81.15 84 VAL B C 1
ATOM 2932 O O . VAL B 2 84 ? 218.753 224.733 171.736 1.00 81.15 84 VAL B O 1
ATOM 2936 N N . PHE B 2 85 ? 217.759 223.410 173.269 1.00 84.90 85 PHE B N 1
ATOM 2937 C CA . PHE B 2 85 ? 218.856 222.463 173.368 1.00 84.90 85 PHE B CA 1
ATOM 2938 C C . PHE B 2 85 ? 218.531 221.193 172.587 1.00 84.90 85 PHE B C 1
ATOM 2939 O O . PHE B 2 85 ? 217.509 221.096 171.902 1.00 84.90 85 PHE B O 1
ATOM 2947 N N . GLN B 2 86 ? 219.414 220.202 172.691 1.00 95.23 86 GLN B N 1
ATOM 2948 C CA . GLN B 2 86 ? 219.215 218.914 172.038 1.00 95.23 86 GLN B CA 1
ATOM 2949 C C . GLN B 2 86 ? 218.402 217.962 172.911 1.00 95.23 86 GLN B C 1
ATOM 2950 O O . GLN B 2 86 ? 217.314 217.529 172.521 1.00 95.23 86 GLN B O 1
ATOM 2956 N N . ASN B 2 87 ? 218.918 217.632 174.095 1.00 93.72 87 ASN B N 1
ATOM 2957 C CA . ASN B 2 87 ? 218.190 216.788 175.041 1.00 93.72 87 ASN B CA 1
ATOM 2958 C C . ASN B 2 87 ? 217.283 217.697 175.863 1.00 93.72 87 ASN B C 1
ATOM 2959 O O . ASN B 2 87 ? 217.515 217.974 177.042 1.00 93.72 87 ASN B O 1
ATOM 2964 N N . HIS B 2 88 ? 216.227 218.171 175.208 1.00 90.66 88 HIS B N 1
ATOM 2965 C CA . HIS B 2 88 ? 215.315 219.122 175.825 1.00 90.66 88 HIS B CA 1
ATOM 2966 C C . HIS B 2 88 ? 214.589 218.495 177.008 1.00 90.66 88 HIS B C 1
ATOM 2967 O O . HIS B 2 88 ? 214.260 217.306 177.000 1.00 90.66 88 HIS B O 1
ATOM 2974 N N . GLN B 2 89 ? 214.338 219.310 178.027 1.00 81.52 89 GLN B N 1
ATOM 2975 C CA . GLN B 2 89 ? 213.611 218.898 179.218 1.00 81.52 89 GLN B CA 1
ATOM 2976 C C . GLN B 2 89 ? 212.429 219.832 179.438 1.00 81.52 89 GLN B C 1
ATOM 2977 O O . GLN B 2 89 ? 212.524 221.040 179.195 1.00 81.52 89 GLN B O 1
ATOM 2983 N N . LEU B 2 90 ? 211.311 219.264 179.881 1.00 78.16 90 LEU B N 1
ATOM 2984 C CA . LEU B 2 90 ? 210.072 220.005 180.051 1.00 78.16 90 LEU B CA 1
ATOM 2985 C C . LEU B 2 90 ? 209.463 219.689 181.409 1.00 78.16 90 LEU B C 1
ATOM 2986 O O . LEU B 2 90 ? 209.765 218.665 182.027 1.00 78.16 90 LEU B O 1
ATOM 2991 N N . LEU B 2 91 ? 208.593 220.587 181.867 1.00 73.93 91 LEU B N 1
ATOM 2992 C CA . LEU B 2 91 ? 207.921 220.402 183.146 1.00 73.93 91 LEU B CA 1
ATOM 2993 C C . LEU B 2 91 ? 206.866 219.311 183.046 1.00 73.93 91 LEU B C 1
ATOM 2994 O O . LEU B 2 91 ? 205.742 219.565 182.601 1.00 73.93 91 LEU B O 1
ATOM 2999 N N . THR B 2 92 ? 207.218 218.096 183.451 1.00 77.51 92 THR B N 1
ATOM 3000 C CA . THR B 2 92 ? 206.245 217.017 183.496 1.00 77.51 92 THR B CA 1
ATOM 3001 C C . THR B 2 92 ? 205.204 217.304 184.573 1.00 77.51 92 THR B C 1
ATOM 3002 O O . THR B 2 92 ? 205.452 218.051 185.523 1.00 77.51 92 THR B O 1
ATOM 3006 N N . ASP B 2 93 ? 204.017 216.717 184.402 1.00 82.64 93 ASP B N 1
ATOM 3007 C CA . ASP B 2 93 ? 202.886 216.897 185.312 1.00 82.64 93 ASP B CA 1
ATOM 3008 C C . ASP B 2 93 ? 202.387 218.339 185.328 1.00 82.64 93 ASP B C 1
ATOM 3009 O O . ASP B 2 93 ? 201.866 218.812 186.340 1.00 82.64 93 ASP B O 1
ATOM 3014 N N . ARG B 2 94 ? 202.548 219.045 184.212 1.00 79.05 94 ARG B N 1
ATOM 3015 C CA . ARG B 2 94 ? 201.957 220.360 184.014 1.00 79.05 94 ARG B CA 1
ATOM 3016 C C . ARG B 2 94 ? 201.479 220.451 182.575 1.00 79.05 94 ARG B C 1
ATOM 3017 O O . ARG B 2 94 ? 202.142 219.948 181.665 1.00 79.05 94 ARG B O 1
ATOM 3023 N N . THR B 2 95 ? 200.328 221.089 182.374 1.00 84.60 95 THR B N 1
ATOM 3024 C CA . THR B 2 95 ? 199.711 221.111 181.055 1.00 84.60 95 THR B CA 1
ATOM 3025 C C . THR B 2 95 ? 200.605 221.827 180.049 1.00 84.60 95 THR B C 1
ATOM 3026 O O . THR B 2 95 ? 201.371 222.730 180.394 1.00 84.60 95 THR B O 1
ATOM 3030 N N . VAL B 2 96 ? 200.506 221.401 178.787 1.00 83.52 96 VAL B N 1
ATOM 3031 C CA . VAL B 2 96 ? 201.383 221.932 177.747 1.00 83.52 96 VAL B CA 1
ATOM 3032 C C . VAL B 2 96 ? 201.125 223.415 177.520 1.00 83.52 96 VAL B C 1
ATOM 3033 O O . VAL B 2 96 ? 202.050 224.168 177.194 1.00 83.52 96 VAL B O 1
ATOM 3037 N N . ALA B 2 97 ? 199.879 223.863 177.694 1.00 81.61 97 ALA B N 1
ATOM 3038 C CA . ALA B 2 97 ? 199.580 225.282 177.531 1.00 81.61 97 ALA B CA 1
ATOM 3039 C C . ALA B 2 97 ? 200.334 226.125 178.551 1.00 81.61 97 ALA B C 1
ATOM 3040 O O . ALA B 2 97 ? 200.871 227.187 178.214 1.00 81.61 97 ALA B O 1
ATOM 3042 N N . ASP B 2 98 ? 200.382 225.673 179.804 1.00 83.18 98 ASP B N 1
ATOM 3043 C CA . ASP B 2 98 ? 201.158 226.377 180.818 1.00 83.18 98 ASP B CA 1
ATOM 3044 C C . ASP B 2 98 ? 202.651 226.109 180.682 1.00 83.18 98 ASP B C 1
ATOM 3045 O O . ASP B 2 98 ? 203.463 226.985 181.001 1.00 83.18 98 ASP B O 1
ATOM 3050 N N . ASN B 2 99 ? 203.030 224.915 180.220 1.00 75.40 99 ASN B N 1
ATOM 3051 C CA . ASN B 2 99 ? 204.444 224.592 180.059 1.00 75.40 99 ASN B CA 1
ATOM 3052 C C . ASN B 2 99 ? 205.106 225.543 179.071 1.00 75.40 99 ASN B C 1
ATOM 3053 O O . ASN B 2 99 ? 206.179 226.094 179.341 1.00 75.40 99 ASN B O 1
ATOM 3058 N N . ILE B 2 100 ? 204.475 225.750 177.919 1.00 76.36 100 ILE B N 1
ATOM 3059 C CA . ILE B 2 100 ? 204.918 226.756 176.964 1.00 76.36 100 ILE B CA 1
ATOM 3060 C C . ILE B 2 100 ? 204.410 228.098 177.474 1.00 76.36 100 ILE B C 1
ATOM 3061 O O . ILE B 2 100 ? 203.574 228.144 178.384 1.00 76.36 100 ILE B O 1
ATOM 3066 N N . ALA B 2 101 ? 204.924 229.193 176.918 1.00 76.49 101 ALA B N 1
ATOM 3067 C CA . ALA B 2 101 ? 204.629 230.556 177.351 1.00 76.49 101 ALA B CA 1
ATOM 3068 C C . ALA B 2 101 ? 205.072 230.821 178.784 1.00 76.49 101 ALA B C 1
ATOM 3069 O O . ALA B 2 101 ? 204.606 231.783 179.405 1.00 76.49 101 ALA B O 1
ATOM 3071 N N . LEU B 2 102 ? 205.953 229.982 179.325 1.00 74.21 102 LEU B N 1
ATOM 3072 C CA . LEU B 2 102 ? 206.478 230.219 180.665 1.00 74.21 102 LEU B CA 1
ATOM 3073 C C . LEU B 2 102 ? 207.223 231.543 180.804 1.00 74.21 102 LEU B C 1
ATOM 3074 O O . LEU B 2 102 ? 206.976 232.247 181.798 1.00 74.21 102 LEU B O 1
ATOM 3079 N N . PRO B 2 103 ? 208.116 231.945 179.889 1.00 73.49 103 PRO B N 1
ATOM 3080 C CA . PRO B 2 103 ? 208.837 233.214 180.097 1.00 73.49 103 PRO B CA 1
ATOM 3081 C C . PRO B 2 103 ? 207.927 234.424 180.203 1.00 73.49 103 PRO B C 1
ATOM 3082 O O . PRO B 2 103 ? 208.320 235.431 180.805 1.00 73.49 103 PRO B O 1
ATOM 3086 N N . LEU B 2 104 ? 206.722 234.358 179.633 1.00 74.38 104 LEU B N 1
ATOM 3087 C CA . LEU B 2 104 ? 205.799 235.483 179.725 1.00 74.38 104 LEU B CA 1
ATOM 3088 C C . LEU B 2 104 ? 205.414 235.765 181.172 1.00 74.38 104 LEU B C 1
ATOM 3089 O O . LEU B 2 104 ? 205.318 236.928 181.581 1.00 74.38 104 LEU B O 1
ATOM 3094 N N . GLN B 2 105 ? 205.187 234.712 181.961 1.00 68.08 105 GLN B N 1
ATOM 3095 C CA . GLN B 2 105 ? 204.824 234.905 183.361 1.00 68.08 105 GLN B CA 1
ATOM 3096 C C . GLN B 2 105 ? 205.943 235.595 184.132 1.00 68.08 105 GLN B C 1
ATOM 3097 O O . GLN B 2 105 ? 205.682 236.469 184.967 1.00 68.08 105 GLN B O 1
ATOM 3103 N N . ILE B 2 106 ? 207.195 235.214 183.872 1.00 68.60 106 ILE B N 1
ATOM 3104 C CA . ILE B 2 106 ? 208.321 235.904 184.496 1.00 68.60 106 ILE B CA 1
ATOM 3105 C C . ILE B 2 106 ? 208.373 237.356 184.042 1.00 68.60 106 ILE B C 1
ATOM 3106 O O . ILE B 2 106 ? 208.592 238.267 184.850 1.00 68.60 106 ILE B O 1
ATOM 3111 N N . LEU B 2 107 ? 208.175 237.595 182.743 1.00 73.77 107 LEU B N 1
ATOM 3112 C CA . LEU B 2 107 ? 208.208 238.963 182.234 1.00 73.77 107 LEU B CA 1
ATOM 3113 C C . LEU B 2 107 ? 207.126 239.817 182.879 1.00 73.77 107 LEU B C 1
ATOM 3114 O O . LEU B 2 107 ? 207.388 240.947 183.308 1.00 73.77 107 LEU B O 1
ATOM 3119 N N . GLY B 2 108 ? 205.906 239.296 182.958 1.00 79.44 108 GLY B N 1
ATOM 3120 C CA . GLY B 2 108 ? 204.830 239.991 183.633 1.00 79.44 108 GLY B CA 1
ATOM 3121 C C . GLY B 2 108 ? 203.896 240.708 182.682 1.00 79.44 108 GLY B C 1
ATOM 3122 O O . GLY B 2 108 ? 204.197 241.813 182.220 1.00 79.44 108 GLY B O 1
ATOM 3123 N N . MET B 2 109 ? 202.759 240.091 182.386 1.00 88.94 109 MET B N 1
ATOM 3124 C CA . MET B 2 109 ? 201.733 240.682 181.544 1.00 88.94 109 MET B CA 1
ATOM 3125 C C . MET B 2 109 ? 200.363 240.307 182.086 1.00 88.94 109 MET B C 1
ATOM 3126 O O . MET B 2 109 ? 200.230 239.314 182.810 1.00 88.94 109 MET B O 1
ATOM 3131 N N . PRO B 2 110 ? 199.335 241.092 181.769 1.00 93.45 110 PRO B N 1
ATOM 3132 C CA . PRO B 2 110 ? 197.972 240.706 182.146 1.00 93.45 110 PRO B CA 1
ATOM 3133 C C . PRO B 2 110 ? 197.599 239.343 181.579 1.00 93.45 110 PRO B C 1
ATOM 3134 O O . PRO B 2 110 ? 198.017 238.967 180.482 1.00 93.45 110 PRO B O 1
ATOM 3138 N N . LYS B 2 111 ? 196.811 238.602 182.355 1.00 95.35 111 LYS B N 1
ATOM 3139 C CA . LYS B 2 111 ? 196.461 237.230 181.993 1.00 95.35 111 LYS B CA 1
ATOM 3140 C C . LYS B 2 111 ? 195.716 237.099 180.668 1.00 95.35 111 LYS B C 1
ATOM 3141 O O . LYS B 2 111 ? 196.071 236.205 179.880 1.00 95.35 111 LYS B O 1
ATOM 3147 N N . PRO B 2 112 ? 194.688 237.907 180.359 1.00 94.83 112 PRO B N 1
ATOM 3148 C CA . PRO B 2 112 ? 193.837 237.577 179.197 1.00 94.83 112 PRO B CA 1
ATOM 3149 C C . PRO B 2 112 ? 194.573 237.461 177.869 1.00 94.83 112 PRO B C 1
ATOM 3150 O O . PRO B 2 112 ? 194.245 236.573 177.073 1.00 94.83 112 PRO B O 1
ATOM 3154 N N . GLU B 2 113 ? 195.556 238.321 177.598 1.00 94.13 113 GLU B N 1
ATOM 3155 C CA . GLU B 2 113 ? 196.219 238.274 176.300 1.00 94.13 113 GLU B CA 1
ATOM 3156 C C . GLU B 2 113 ? 197.302 237.208 176.219 1.00 94.13 113 GLU B C 1
ATOM 3157 O O . GLU B 2 113 ? 197.760 236.895 175.114 1.00 94.13 113 GLU B O 1
ATOM 3163 N N . ILE B 2 114 ? 197.724 236.645 177.353 1.00 92.13 114 ILE B N 1
ATOM 3164 C CA . ILE B 2 114 ? 198.673 235.538 177.315 1.00 92.13 114 ILE B CA 1
ATOM 3165 C C . ILE B 2 114 ? 198.071 234.359 176.565 1.00 92.13 114 ILE B C 1
ATOM 3166 O O . ILE B 2 114 ? 198.765 233.656 175.820 1.00 92.13 114 ILE B O 1
ATOM 3171 N N . ALA B 2 115 ? 196.767 234.135 176.739 1.00 92.81 115 ALA B N 1
ATOM 3172 C CA . ALA B 2 115 ? 196.100 233.036 176.049 1.00 92.81 115 ALA B CA 1
ATOM 3173 C C . ALA B 2 115 ? 196.170 233.208 174.536 1.00 92.81 115 ALA B C 1
ATOM 3174 O O . ALA B 2 115 ? 196.519 232.271 173.811 1.00 92.81 115 ALA B O 1
ATOM 3176 N N . LYS B 2 116 ? 195.859 234.406 174.037 1.00 92.96 116 LYS B N 1
ATOM 3177 C CA . LYS B 2 116 ? 195.891 234.612 172.592 1.00 92.96 116 LYS B CA 1
ATOM 3178 C C . LYS B 2 116 ? 197.321 234.594 172.064 1.00 92.96 116 LYS B C 1
ATOM 3179 O O . LYS B 2 116 ? 197.573 234.094 170.961 1.00 92.96 116 LYS B O 1
ATOM 3185 N N . ARG B 2 117 ? 198.274 235.117 172.842 1.00 88.29 117 ARG B N 1
ATOM 3186 C CA . ARG B 2 117 ? 199.667 235.091 172.410 1.00 88.29 117 ARG B CA 1
ATOM 3187 C C . ARG B 2 117 ? 200.170 233.659 172.279 1.00 88.29 117 ARG B C 1
ATOM 3188 O O . ARG B 2 117 ? 200.792 233.294 171.273 1.00 88.29 117 ARG B O 1
ATOM 3194 N N . VAL B 2 118 ? 199.892 232.823 173.283 1.00 89.21 118 VAL B N 1
ATOM 3195 C CA . VAL B 2 118 ? 200.337 231.437 173.217 1.00 89.21 118 VAL B CA 1
ATOM 3196 C C . VAL B 2 118 ? 199.571 230.677 172.143 1.00 89.21 118 VAL B C 1
ATOM 3197 O O . VAL B 2 118 ? 200.124 229.771 171.507 1.00 89.21 118 VAL B O 1
ATOM 3201 N N . ALA B 2 119 ? 198.303 231.027 171.907 1.00 93.07 119 ALA B N 1
ATOM 3202 C CA . ALA B 2 119 ? 197.556 230.392 170.828 1.00 93.07 119 ALA B CA 1
ATOM 3203 C C . ALA B 2 119 ? 198.190 230.690 169.478 1.00 93.07 119 ALA B C 1
ATOM 3204 O O . ALA B 2 119 ? 198.362 229.786 168.653 1.00 93.07 119 ALA B O 1
ATOM 3206 N N . SER B 2 120 ? 198.563 231.949 169.243 1.00 97.16 120 SER B N 1
ATOM 3207 C CA . SER B 2 120 ? 199.250 232.292 168.002 1.00 97.16 120 SER B CA 1
ATOM 3208 C C . SER B 2 120 ? 200.595 231.582 167.905 1.00 97.16 120 SER B C 1
ATOM 3209 O O . SER B 2 120 ? 200.973 231.092 166.833 1.00 97.16 120 SER B O 1
ATOM 3212 N N . ALA B 2 121 ? 201.328 231.513 169.019 1.00 96.76 121 ALA B N 1
ATOM 3213 C CA . ALA B 2 121 ? 202.637 230.869 169.007 1.00 96.76 121 ALA B CA 1
ATOM 3214 C C . ALA B 2 121 ? 202.524 229.392 168.649 1.00 96.76 121 ALA B C 1
ATOM 3215 O O . ALA B 2 121 ? 203.307 228.875 167.844 1.00 96.76 121 ALA B O 1
ATOM 3217 N N . LEU B 2 122 ? 201.549 228.692 169.236 1.00 98.27 122 LEU B N 1
ATOM 3218 C CA . LEU B 2 122 ? 201.382 227.277 168.925 1.00 98.27 122 LEU B CA 1
ATOM 3219 C C . LEU B 2 122 ? 200.782 227.076 167.540 1.00 98.27 122 LEU B C 1
ATOM 3220 O O . LEU B 2 122 ? 201.003 226.031 166.918 1.00 98.27 122 LEU B O 1
ATOM 3225 N N . GLU B 2 123 ? 200.018 228.052 167.043 1.00 104.89 123 GLU B N 1
ATOM 3226 C CA . GLU B 2 123 ? 199.507 227.965 165.681 1.00 104.89 123 GLU B CA 1
ATOM 3227 C C . GLU B 2 123 ? 200.621 228.147 164.660 1.00 104.89 123 GLU B C 1
ATOM 3228 O O . GLU B 2 123 ? 200.538 227.608 163.551 1.00 104.89 123 GLU B O 1
ATOM 3234 N N . ARG B 2 124 ? 201.667 228.899 165.015 1.00 102.07 124 ARG B N 1
ATOM 3235 C CA . ARG B 2 124 ? 202.815 229.031 164.122 1.00 102.07 124 ARG B CA 1
ATOM 3236 C C . ARG B 2 124 ? 203.443 227.674 163.835 1.00 102.07 124 ARG B C 1
ATOM 3237 O O . ARG B 2 124 ? 203.803 227.376 162.690 1.00 102.07 124 ARG B O 1
ATOM 3243 N N . VAL B 2 125 ? 203.581 226.838 164.861 1.00 101.25 125 VAL B N 1
ATOM 3244 C CA . VAL B 2 125 ? 204.035 225.469 164.664 1.00 101.25 125 VAL B CA 1
ATOM 3245 C C . VAL B 2 125 ? 202.863 224.614 164.187 1.00 101.25 125 VAL B C 1
ATOM 3246 O O . VAL B 2 125 ? 201.697 224.891 164.479 1.00 101.25 125 VAL B O 1
ATOM 3250 N N . ASN B 2 126 ? 203.179 223.565 163.421 1.00 108.70 126 ASN B N 1
ATOM 3251 C CA . ASN B 2 126 ? 202.142 222.742 162.809 1.00 108.70 126 ASN B CA 1
ATOM 3252 C C . ASN B 2 126 ? 201.247 222.050 163.831 1.00 108.70 126 ASN B C 1
ATOM 3253 O O . ASN B 2 126 ? 200.136 221.639 163.478 1.00 108.70 126 ASN B O 1
ATOM 3258 N N . LEU B 2 127 ? 201.695 221.905 165.075 1.00 109.81 127 LEU B N 1
ATOM 3259 C CA . LEU B 2 127 ? 200.881 221.238 166.082 1.00 109.81 127 LEU B CA 1
ATOM 3260 C C . LEU B 2 127 ? 199.658 222.079 166.427 1.00 109.81 127 LEU B C 1
ATOM 3261 O O . LEU B 2 127 ? 199.712 223.312 166.433 1.00 109.81 127 LEU B O 1
ATOM 3266 N N . LYS B 2 128 ? 198.551 221.401 166.711 1.00 118.64 128 LYS B N 1
ATOM 3267 C CA . LYS B 2 128 ? 197.293 222.060 167.033 1.00 118.64 128 LYS B CA 1
ATOM 3268 C C . LYS B 2 128 ? 196.418 221.057 167.781 1.00 118.64 128 LYS B C 1
ATOM 3269 O O . LYS B 2 128 ? 196.765 219.878 167.897 1.00 118.64 128 LYS B O 1
ATOM 3275 N N . GLU B 2 129 ? 195.305 221.543 168.330 1.00 119.81 129 GLU B N 1
ATOM 3276 C CA . GLU B 2 129 ? 194.241 220.768 168.968 1.00 119.81 129 GLU B CA 1
ATOM 3277 C C . GLU B 2 129 ? 194.735 219.891 170.115 1.00 119.81 129 GLU B C 1
ATOM 3278 O O . GLU B 2 129 ? 193.972 219.062 170.627 1.00 119.81 129 GLU B O 1
ATOM 3284 N N . LYS B 2 130 ? 195.981 220.058 170.548 1.00 108.73 130 LYS B N 1
ATOM 3285 C CA . LYS B 2 130 ? 196.539 219.323 171.679 1.00 108.73 130 LYS B CA 1
ATOM 3286 C C . LYS B 2 130 ? 197.109 220.294 172.702 1.00 108.73 130 LYS B C 1
ATOM 3287 O O . LYS B 2 130 ? 198.221 220.132 173.208 1.00 108.73 130 LYS B O 1
ATOM 3293 N N . GLY B 2 131 ? 196.335 221.328 173.017 1.00 102.67 131 GLY B N 1
ATOM 3294 C CA . GLY B 2 131 ? 196.743 222.347 173.958 1.00 102.67 131 GLY B CA 1
ATOM 3295 C C . GLY B 2 131 ? 196.480 222.039 175.411 1.00 102.67 131 GLY B C 1
ATOM 3296 O O . GLY B 2 131 ? 196.702 222.903 176.263 1.00 102.67 131 GLY B O 1
ATOM 3297 N N . GLU B 2 132 ? 196.004 220.834 175.729 1.00 101.30 132 GLU B N 1
ATOM 3298 C CA . GLU B 2 132 ? 195.739 220.460 177.110 1.00 101.30 132 GLU B CA 1
ATOM 3299 C C . GLU B 2 132 ? 196.337 219.123 177.520 1.00 101.30 132 GLU B C 1
ATOM 3300 O O . GLU B 2 132 ? 196.345 218.820 178.718 1.00 101.30 132 GLU B O 1
ATOM 3306 N N . ALA B 2 133 ? 196.832 218.320 176.584 1.00 95.44 133 ALA B N 1
ATOM 3307 C CA . ALA B 2 133 ? 197.423 217.040 176.940 1.00 95.44 133 ALA B CA 1
ATOM 3308 C C . ALA B 2 133 ? 198.755 217.238 177.653 1.00 95.44 133 ALA B C 1
ATOM 3309 O O . ALA B 2 133 ? 199.481 218.205 177.409 1.00 95.44 133 ALA B O 1
ATOM 3311 N N . LEU B 2 134 ? 199.070 216.306 178.549 1.00 93.43 134 LEU B N 1
ATOM 3312 C CA . LEU B 2 134 ? 200.320 216.360 179.284 1.00 93.43 134 LEU B CA 1
ATOM 3313 C C . LEU B 2 134 ? 201.494 216.049 178.357 1.00 93.43 134 LEU B C 1
ATOM 3314 O O . LEU B 2 134 ? 201.321 215.418 177.312 1.00 93.43 134 LEU B O 1
ATOM 3319 N N . PRO B 2 135 ? 202.699 216.510 178.708 1.00 90.98 135 PRO B N 1
ATOM 3320 C CA . PRO B 2 135 ? 203.878 216.122 177.915 1.00 90.98 135 PRO B CA 1
ATOM 3321 C C . PRO B 2 135 ? 204.047 214.618 177.805 1.00 90.98 135 PRO B C 1
ATOM 3322 O O . PRO B 2 135 ? 204.462 214.121 176.751 1.00 90.98 135 PRO B O 1
ATOM 3326 N N . SER B 2 136 ? 203.742 213.879 178.867 1.00 93.83 136 SER B N 1
ATOM 3327 C CA . SER B 2 136 ? 203.725 212.427 178.779 1.00 93.83 136 SER B CA 1
ATOM 3328 C C . SER B 2 136 ? 202.566 211.974 177.899 1.00 93.83 136 SER B C 1
ATOM 3329 O O . SER B 2 136 ? 201.548 212.660 177.774 1.00 93.83 136 SER B O 1
ATOM 3332 N N . ASP B 2 137 ? 202.740 210.810 177.273 1.00 97.70 137 ASP B N 1
ATOM 3333 C CA . ASP B 2 137 ? 201.823 210.219 176.301 1.00 97.70 137 ASP B CA 1
ATOM 3334 C C . ASP B 2 137 ? 201.739 211.030 175.015 1.00 97.70 137 ASP B C 1
ATOM 3335 O O . ASP B 2 137 ? 200.985 210.654 174.110 1.00 97.70 137 ASP B O 1
ATOM 3340 N N . LEU B 2 138 ? 202.480 212.128 174.901 1.00 95.15 138 LEU B N 1
ATOM 3341 C CA . LEU B 2 138 ? 202.550 212.896 173.669 1.00 95.15 138 LEU B CA 1
ATOM 3342 C C . LEU B 2 138 ? 203.632 212.317 172.769 1.00 95.15 138 LEU B C 1
ATOM 3343 O O . LEU B 2 138 ? 204.716 211.955 173.237 1.00 95.15 138 LEU B O 1
ATOM 3348 N N . SER B 2 139 ? 203.327 212.225 171.478 1.00 98.94 139 SER B N 1
ATOM 3349 C CA . SER B 2 139 ? 204.255 211.615 170.536 1.00 98.94 139 SER B CA 1
ATOM 3350 C C . SER B 2 139 ? 205.546 212.419 170.450 1.00 98.94 139 SER B C 1
ATOM 3351 O O . SER B 2 139 ? 205.536 213.651 170.505 1.00 98.94 139 SER B O 1
ATOM 3354 N N . THR B 2 140 ? 206.663 211.708 170.317 1.00 98.54 140 THR B N 1
ATOM 3355 C CA . THR B 2 140 ? 207.951 212.364 170.171 1.00 98.54 140 THR B CA 1
ATOM 3356 C C . THR B 2 140 ? 208.010 213.123 168.849 1.00 98.54 140 THR B C 1
ATOM 3357 O O . THR B 2 140 ? 207.333 212.787 167.874 1.00 98.54 140 THR B O 1
ATOM 3361 N N . GLY B 2 141 ? 208.821 214.162 168.831 1.00 98.01 141 GLY B N 1
ATOM 3362 C CA . GLY B 2 141 ? 208.853 215.072 167.694 1.00 98.01 141 GLY B CA 1
ATOM 3363 C C . GLY B 2 141 ? 207.891 216.226 167.858 1.00 98.01 141 GLY B C 1
ATOM 3364 O O . GLY B 2 141 ? 208.258 217.379 167.643 1.00 98.01 141 GLY B O 1
ATOM 3365 N N . GLN B 2 142 ? 206.647 215.929 168.235 1.00 100.96 142 GLN B N 1
ATOM 3366 C CA . GLN B 2 142 ? 205.720 216.997 168.589 1.00 100.96 142 GLN B CA 1
ATOM 3367 C C . GLN B 2 142 ? 206.160 217.696 169.869 1.00 100.96 142 GLN B C 1
ATOM 3368 O O . GLN B 2 142 ? 206.092 218.927 169.969 1.00 100.96 142 GLN B O 1
ATOM 3374 N N . GLN B 2 143 ? 206.622 216.926 170.855 1.00 96.44 143 GLN B N 1
ATOM 3375 C CA . GLN B 2 143 ? 207.088 217.523 172.100 1.00 96.44 143 GLN B CA 1
ATOM 3376 C C . GLN B 2 143 ? 208.387 218.297 171.905 1.00 96.44 143 GLN B C 1
ATOM 3377 O O . GLN B 2 143 ? 208.594 219.328 172.555 1.00 96.44 143 GLN B O 1
ATOM 3383 N N . GLN B 2 144 ? 209.265 217.845 171.007 1.00 96.09 144 GLN B N 1
ATOM 3384 C CA . GLN B 2 144 ? 210.437 218.661 170.709 1.00 96.09 144 GLN B CA 1
ATOM 3385 C C . GLN B 2 144 ? 210.041 219.923 169.953 1.00 96.09 144 GLN B C 1
ATOM 3386 O O . GLN B 2 144 ? 210.697 220.960 170.094 1.00 96.09 144 GLN B O 1
ATOM 3392 N N . ARG B 2 145 ? 208.962 219.867 169.169 1.00 95.77 145 ARG B N 1
ATOM 3393 C CA . ARG B 2 145 ? 208.431 221.087 168.569 1.00 95.77 145 ARG B CA 1
ATOM 3394 C C . ARG B 2 145 ? 207.900 222.034 169.639 1.00 95.77 145 ARG B C 1
ATOM 3395 O O . ARG B 2 145 ? 208.042 223.256 169.522 1.00 95.77 145 ARG B O 1
ATOM 3401 N N . VAL B 2 146 ? 207.285 221.487 170.689 1.00 89.43 146 VAL B N 1
ATOM 3402 C CA . VAL B 2 146 ? 206.872 222.311 171.824 1.00 89.43 146 VAL B CA 1
ATOM 3403 C C . VAL B 2 146 ? 208.088 222.963 172.470 1.00 89.43 146 VAL B C 1
ATOM 3404 O O . VAL B 2 146 ? 208.072 224.148 172.826 1.00 89.43 146 VAL B O 1
ATOM 3408 N N . GLY B 2 147 ? 209.158 222.187 172.639 1.00 87.88 147 GLY B N 1
ATOM 3409 C CA . GLY B 2 147 ? 210.387 222.744 173.181 1.00 87.88 147 GLY B CA 1
ATOM 3410 C C . GLY B 2 147 ? 210.948 223.861 172.321 1.00 87.88 147 GLY B C 1
ATOM 3411 O O . GLY B 2 147 ? 211.441 224.867 172.837 1.00 87.88 147 GLY B O 1
ATOM 3412 N N . ILE B 2 148 ? 210.886 223.696 170.998 1.00 89.72 148 ILE B N 1
ATOM 3413 C CA . ILE B 2 148 ? 211.321 224.757 170.091 1.00 89.72 148 ILE B CA 1
ATOM 3414 C C . ILE B 2 148 ? 210.452 225.994 170.265 1.00 89.72 148 ILE B C 1
ATOM 3415 O O . ILE B 2 148 ? 210.956 227.121 170.347 1.00 89.72 148 ILE B O 1
ATOM 3420 N N . ALA B 2 149 ? 209.134 225.803 170.331 1.00 82.58 149 ALA B N 1
ATOM 3421 C CA . ALA B 2 149 ? 208.220 226.932 170.447 1.00 82.58 149 ALA B CA 1
ATOM 3422 C C . ALA B 2 149 ? 208.333 227.633 171.793 1.00 82.58 149 ALA B C 1
ATOM 3423 O O . ALA B 2 149 ? 207.909 228.787 171.912 1.00 82.58 149 ALA B O 1
ATOM 3425 N N . ARG B 2 150 ? 208.885 226.962 172.808 1.00 80.30 150 ARG B N 1
ATOM 3426 C CA . ARG B 2 150 ? 209.107 227.625 174.092 1.00 80.30 150 ARG B CA 1
ATOM 3427 C C . ARG B 2 150 ? 209.977 228.866 173.951 1.00 80.30 150 ARG B C 1
ATOM 3428 O O . ARG B 2 150 ? 209.812 229.827 174.710 1.00 80.30 150 ARG B O 1
ATOM 3434 N N . ALA B 2 151 ? 210.906 228.864 173.001 1.00 77.68 151 ALA B N 1
ATOM 3435 C CA . ALA B 2 151 ? 211.847 229.961 172.827 1.00 77.68 151 ALA B CA 1
ATOM 3436 C C . ALA B 2 151 ? 211.369 231.008 171.831 1.00 77.68 151 ALA B C 1
ATOM 3437 O O . ALA B 2 151 ? 212.123 231.937 171.525 1.00 77.68 151 ALA B O 1
ATOM 3439 N N . ILE B 2 152 ? 210.148 230.885 171.320 1.00 82.78 152 ILE B N 1
ATOM 3440 C CA . ILE B 2 152 ? 209.656 231.773 170.272 1.00 82.78 152 ILE B CA 1
ATOM 3441 C C . ILE B 2 152 ? 208.399 232.529 170.676 1.00 82.78 152 ILE B C 1
ATOM 3442 O O . ILE B 2 152 ? 207.959 233.411 169.922 1.00 82.78 152 ILE B O 1
ATOM 3447 N N . VAL B 2 153 ? 207.810 232.232 171.837 1.00 81.63 153 VAL B N 1
ATOM 3448 C CA . VAL B 2 153 ? 206.533 232.842 172.203 1.00 81.63 153 VAL B CA 1
ATOM 3449 C C . VAL B 2 153 ? 206.680 234.352 172.342 1.00 81.63 153 VAL B C 1
ATOM 3450 O O . VAL B 2 153 ? 205.884 235.124 171.796 1.00 81.63 153 VAL B O 1
ATOM 3454 N N . HIS B 2 154 ? 207.698 234.797 173.071 1.00 85.81 154 HIS B N 1
ATOM 3455 C CA . HIS B 2 154 ? 207.941 236.223 173.231 1.00 85.81 154 HIS B CA 1
ATOM 3456 C C . HIS B 2 154 ? 208.784 236.723 172.061 1.00 85.81 154 HIS B C 1
ATOM 3457 O O . HIS B 2 154 ? 208.980 236.028 171.060 1.00 85.81 154 HIS B O 1
ATOM 3464 N N . GLN B 2 155 ? 209.296 237.947 172.173 1.00 90.80 155 GLN B N 1
ATOM 3465 C CA . GLN B 2 155 ? 210.090 238.553 171.110 1.00 90.80 155 GLN B CA 1
ATOM 3466 C C . GLN B 2 155 ? 211.527 238.719 171.583 1.00 90.80 155 GLN B C 1
ATOM 3467 O O . GLN B 2 155 ? 211.851 239.716 172.246 1.00 90.80 155 GLN B O 1
ATOM 3473 N N . PRO B 2 156 ? 212.419 237.784 171.275 1.00 85.24 156 PRO B N 1
ATOM 3474 C CA . PRO B 2 156 ? 213.805 237.890 171.732 1.00 85.24 156 PRO B CA 1
ATOM 3475 C C . PRO B 2 156 ? 214.692 238.599 170.718 1.00 85.24 156 PRO B C 1
ATOM 3476 O O . PRO B 2 156 ? 214.418 238.633 169.518 1.00 85.24 156 PRO B O 1
ATOM 3480 N N . ALA B 2 157 ? 215.774 239.171 171.235 1.00 84.94 157 ALA B N 1
ATOM 3481 C CA . ALA B 2 157 ? 216.777 239.819 170.403 1.00 84.94 157 ALA B CA 1
ATOM 3482 C C . ALA B 2 157 ? 217.875 238.865 169.959 1.00 84.94 157 ALA B C 1
ATOM 3483 O O . ALA B 2 157 ? 218.783 239.281 169.233 1.00 84.94 157 ALA B O 1
ATOM 3485 N N . LEU B 2 158 ? 217.814 237.602 170.375 1.00 79.50 158 LEU B N 1
ATOM 3486 C CA . LEU B 2 158 ? 218.825 236.622 170.011 1.00 79.50 158 LEU B CA 1
ATOM 3487 C C . LEU B 2 158 ? 218.218 235.237 170.170 1.00 79.50 158 LEU B C 1
ATOM 3488 O O . LEU B 2 158 ? 217.458 234.995 171.111 1.00 79.50 158 LEU B O 1
ATOM 3493 N N . LEU B 2 159 ? 218.553 234.337 169.250 1.00 79.21 159 LEU B N 1
ATOM 3494 C CA . LEU B 2 159 ? 218.038 232.978 169.270 1.00 79.21 159 LEU B CA 1
ATOM 3495 C C . LEU B 2 159 ? 219.191 232.005 169.079 1.00 79.21 159 LEU B C 1
ATOM 3496 O O . LEU B 2 159 ? 220.175 232.310 168.403 1.00 79.21 159 LEU B O 1
ATOM 3501 N N . LEU B 2 160 ? 219.060 230.828 169.686 1.00 80.71 160 LEU B N 1
ATOM 3502 C CA . LEU B 2 160 ? 220.100 229.813 169.655 1.00 80.71 160 LEU B CA 1
ATOM 3503 C C . LEU B 2 160 ? 219.481 228.455 169.355 1.00 80.71 160 LEU B C 1
ATOM 3504 O O . LEU B 2 160 ? 218.296 228.221 169.603 1.00 80.71 160 LEU B O 1
ATOM 3509 N N . ALA B 2 161 ? 220.300 227.559 168.812 1.00 90.25 161 ALA B N 1
ATOM 3510 C CA . ALA B 2 161 ? 219.854 226.208 168.509 1.00 90.25 161 ALA B CA 1
ATOM 3511 C C . ALA B 2 161 ? 221.064 225.291 168.458 1.00 90.25 161 ALA B C 1
ATOM 3512 O O . ALA B 2 161 ? 222.161 225.711 168.080 1.00 90.25 161 ALA B O 1
ATOM 3514 N N . ASP B 2 162 ? 220.853 224.031 168.839 1.00 106.27 162 ASP B N 1
ATOM 3515 C CA . ASP B 2 162 ? 221.923 223.039 168.863 1.00 106.27 162 ASP B CA 1
ATOM 3516 C C . ASP B 2 162 ? 221.883 222.118 167.648 1.00 106.27 162 ASP B C 1
ATOM 3517 O O . ASP B 2 162 ? 222.865 222.021 166.908 1.00 106.27 162 ASP B O 1
ATOM 3522 N N . GLU B 2 163 ? 220.762 221.433 167.432 1.00 113.50 163 GLU B N 1
ATOM 3523 C CA . GLU B 2 163 ? 220.676 220.485 166.329 1.00 113.50 163 GLU B CA 1
ATOM 3524 C C . GLU B 2 163 ? 219.218 220.269 165.937 1.00 113.50 163 GLU B C 1
ATOM 3525 O O . GLU B 2 163 ? 218.639 219.220 166.248 1.00 113.50 163 GLU B O 1
ATOM 3531 N N . PRO B 2 164 ? 218.576 221.239 165.290 1.00 115.24 164 PRO B N 1
ATOM 3532 C CA . PRO B 2 164 ? 217.210 221.012 164.806 1.00 115.24 164 PRO B CA 1
ATOM 3533 C C . PRO B 2 164 ? 217.210 220.113 163.577 1.00 115.24 164 PRO B C 1
ATOM 3534 O O . PRO B 2 164 ? 218.058 220.244 162.691 1.00 115.24 164 PRO B O 1
ATOM 3538 N N . THR B 2 165 ? 216.238 219.201 163.529 1.00 124.92 165 THR B N 1
ATOM 3539 C CA . THR B 2 165 ? 216.088 218.245 162.426 1.00 124.92 165 THR B CA 1
ATOM 3540 C C . THR B 2 165 ? 217.381 217.475 162.171 1.00 124.92 165 THR B C 1
ATOM 3541 O O . THR B 2 165 ? 217.802 217.285 161.028 1.00 124.92 165 THR B O 1
ATOM 3545 N N . GLY B 2 166 ? 218.022 217.033 163.253 1.00 128.73 166 GLY B N 1
ATOM 3546 C CA . GLY B 2 166 ? 219.201 216.197 163.105 1.00 128.73 166 GLY B CA 1
ATOM 3547 C C . GLY B 2 166 ? 218.887 214.866 162.451 1.00 128.73 166 GLY B C 1
ATOM 3548 O O . GLY B 2 166 ? 219.666 214.365 161.635 1.00 128.73 166 GLY B O 1
ATOM 3549 N N . ASN B 2 167 ? 217.743 214.274 162.798 1.00 135.43 167 ASN B N 1
ATOM 3550 C CA . ASN B 2 167 ? 217.329 213.003 162.218 1.00 135.43 167 ASN B CA 1
ATOM 3551 C C . ASN B 2 167 ? 215.835 212.994 161.919 1.00 135.43 167 ASN B C 1
ATOM 3552 O O . ASN B 2 167 ? 215.208 211.930 161.904 1.00 135.43 167 ASN B O 1
ATOM 3557 N N . LEU B 2 168 ? 215.252 214.163 161.677 1.00 137.06 168 LEU B N 1
ATOM 3558 C CA . LEU B 2 168 ? 213.824 214.304 161.444 1.00 137.06 168 LEU B CA 1
ATOM 3559 C C . LEU B 2 168 ? 213.523 214.208 159.952 1.00 137.06 168 LEU B C 1
ATOM 3560 O O . LEU B 2 168 ? 214.425 214.214 159.110 1.00 137.06 168 LEU B O 1
ATOM 3565 N N . ASP B 2 169 ? 212.238 214.097 159.637 1.00 137.06 169 ASP B N 1
ATOM 3566 C CA . ASP B 2 169 ? 211.803 214.065 158.250 1.00 137.06 169 ASP B CA 1
ATOM 3567 C C . ASP B 2 169 ? 212.258 215.340 157.546 1.00 137.06 169 ASP B C 1
ATOM 3568 O O . ASP B 2 169 ? 211.958 216.445 158.021 1.00 137.06 169 ASP B O 1
ATOM 3573 N N . PRO B 2 170 ? 212.995 215.238 156.434 1.00 137.20 170 PRO B N 1
ATOM 3574 C CA . PRO B 2 170 ? 213.452 216.463 155.753 1.00 137.20 170 PRO B CA 1
ATOM 3575 C C . PRO B 2 170 ? 212.314 217.336 155.260 1.00 137.20 170 PRO B C 1
ATOM 3576 O O . PRO B 2 170 ? 212.472 218.560 155.176 1.00 137.20 170 PRO B O 1
ATOM 3580 N N . ARG B 2 171 ? 211.170 216.738 154.924 1.00 131.35 171 ARG B N 1
ATOM 3581 C CA . ARG B 2 171 ? 210.020 217.533 154.511 1.00 131.35 171 ARG B CA 1
ATOM 3582 C C . ARG B 2 171 ? 209.560 218.456 155.633 1.00 131.35 171 ARG B C 1
ATOM 3583 O O . ARG B 2 171 ? 209.226 219.622 155.391 1.00 131.35 171 ARG B O 1
ATOM 3589 N N . LEU B 2 172 ? 209.545 217.955 156.870 1.00 130.87 172 LEU B N 1
ATOM 3590 C CA . LEU B 2 172 ? 209.120 218.766 158.006 1.00 130.87 172 LEU B CA 1
ATOM 3591 C C . LEU B 2 172 ? 210.130 219.850 158.363 1.00 130.87 172 LEU B C 1
ATOM 3592 O O . LEU B 2 172 ? 209.764 220.819 159.037 1.00 130.87 172 LEU B O 1
ATOM 3597 N N . ALA B 2 173 ? 211.387 219.708 157.933 1.00 131.03 173 ALA B N 1
ATOM 3598 C CA . ALA B 2 173 ? 212.401 220.707 158.256 1.00 131.03 173 ALA B CA 1
ATOM 3599 C C . ALA B 2 173 ? 212.102 222.051 157.604 1.00 131.03 173 ALA B C 1
ATOM 3600 O O . ALA B 2 173 ? 212.511 223.097 158.125 1.00 131.03 173 ALA B O 1
ATOM 3602 N N . SER B 2 174 ? 211.401 222.039 156.468 1.00 129.71 174 SER B N 1
ATOM 3603 C CA . SER B 2 174 ? 211.103 223.280 155.763 1.00 129.71 174 SER B CA 1
ATOM 3604 C C . SER B 2 174 ? 210.247 224.207 156.613 1.00 129.71 174 SER B C 1
ATOM 3605 O O . SER B 2 174 ? 210.425 225.429 156.582 1.00 129.71 174 SER B O 1
ATOM 3608 N N . GLU B 2 175 ? 209.312 223.646 157.381 1.00 130.01 175 GLU B N 1
ATOM 3609 C CA . GLU B 2 175 ? 208.451 224.471 158.222 1.00 130.01 175 GLU B CA 1
ATOM 3610 C C . GLU B 2 175 ? 209.257 225.210 159.284 1.00 130.01 175 GLU B C 1
ATOM 3611 O O . GLU B 2 175 ? 209.079 226.418 159.485 1.00 130.01 175 GLU B O 1
ATOM 3617 N N . ILE B 2 176 ? 210.159 224.506 159.972 1.00 125.28 176 ILE B N 1
ATOM 3618 C CA . ILE B 2 176 ? 210.929 225.174 161.015 1.00 125.28 176 ILE B CA 1
ATOM 3619 C C . ILE B 2 176 ? 211.935 226.141 160.403 1.00 125.28 176 ILE B C 1
ATOM 3620 O O . ILE B 2 176 ? 212.236 227.186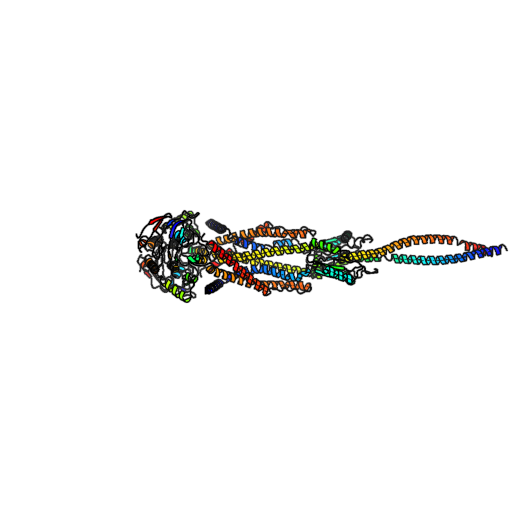 160.993 1.00 125.28 176 ILE B O 1
ATOM 3625 N N . MET B 2 177 ? 212.467 225.825 159.218 1.00 124.17 177 MET B N 1
ATOM 3626 C CA . MET B 2 177 ? 213.338 226.780 158.541 1.00 124.17 177 MET B CA 1
ATOM 3627 C C . MET B 2 177 ? 212.577 228.050 158.187 1.00 124.17 177 MET B C 1
ATOM 3628 O O . MET B 2 177 ? 213.097 229.161 158.342 1.00 124.17 177 MET B O 1
ATOM 3633 N N . GLY B 2 178 ? 211.336 227.905 157.719 1.00 124.95 178 GLY B N 1
ATOM 3634 C CA . GLY B 2 178 ? 210.518 229.071 157.445 1.00 124.95 178 GLY B CA 1
ATOM 3635 C C . GLY B 2 178 ? 210.201 229.864 158.697 1.00 124.95 178 GLY B C 1
ATOM 3636 O O . GLY B 2 178 ? 210.159 231.094 158.667 1.00 124.95 178 GLY B O 1
ATOM 3637 N N . VAL B 2 179 ? 209.974 229.170 159.813 1.00 121.51 179 VAL B N 1
ATOM 3638 C CA . VAL B 2 179 ? 209.734 229.861 161.079 1.00 121.51 179 VAL B CA 1
ATOM 3639 C C . VAL B 2 179 ? 210.961 230.668 161.487 1.00 121.51 179 VAL B C 1
ATOM 3640 O O . VAL B 2 179 ? 210.850 231.824 161.920 1.00 121.51 179 VAL B O 1
ATOM 3644 N N . PHE B 2 180 ? 212.148 230.071 161.362 1.00 118.39 180 PHE B N 1
ATOM 3645 C CA . PHE B 2 180 ? 213.375 230.790 161.689 1.00 118.39 180 PHE B CA 1
ATOM 3646 C C . PHE B 2 180 ? 213.571 231.993 160.776 1.00 118.39 180 PHE B C 1
ATOM 3647 O O . PHE B 2 180 ? 213.950 233.076 161.235 1.00 118.39 180 PHE B O 1
ATOM 3655 N N . GLU B 2 181 ? 213.309 231.830 159.478 1.00 123.22 181 GLU B N 1
ATOM 3656 C CA . GLU B 2 181 ? 213.434 232.961 158.564 1.00 123.22 181 GLU B CA 1
ATOM 3657 C C . GLU B 2 181 ? 212.436 234.062 158.906 1.00 123.22 181 GLU B C 1
ATOM 3658 O O . GLU B 2 181 ? 212.774 235.251 158.864 1.00 123.22 181 GLU B O 1
ATOM 3664 N N . ASP B 2 182 ? 211.203 233.686 159.251 1.00 125.52 182 ASP B N 1
ATOM 3665 C CA . ASP B 2 182 ? 210.190 234.677 159.597 1.00 125.52 182 ASP B CA 1
ATOM 3666 C C . ASP B 2 182 ? 210.574 235.447 160.853 1.00 125.52 182 ASP B C 1
ATOM 3667 O O . ASP B 2 182 ? 210.410 236.671 160.908 1.00 125.52 182 ASP B O 1
ATOM 3672 N N . ILE B 2 183 ? 211.081 234.752 161.875 1.00 118.41 183 ILE B N 1
ATOM 3673 C CA . ILE B 2 183 ? 211.534 235.470 163.061 1.00 118.41 183 ILE B CA 1
ATOM 3674 C C . ILE B 2 183 ? 212.786 236.282 162.760 1.00 118.41 183 ILE B C 1
ATOM 3675 O O . ILE B 2 183 ? 213.064 237.267 163.453 1.00 118.41 183 ILE B O 1
ATOM 3680 N N . ASN B 2 184 ? 213.550 235.901 161.733 1.00 114.84 184 ASN B N 1
ATOM 3681 C CA . ASN B 2 184 ? 214.671 236.729 161.306 1.00 114.84 184 ASN B CA 1
ATOM 3682 C C . ASN B 2 184 ? 214.195 237.982 160.583 1.00 114.84 184 ASN B C 1
ATOM 3683 O O . ASN B 2 184 ? 214.904 238.995 160.571 1.00 114.84 184 ASN B O 1
ATOM 3688 N N . ARG B 2 185 ? 213.009 237.930 159.972 1.00 119.64 185 ARG B N 1
ATOM 3689 C CA . ARG B 2 185 ? 212.486 239.100 159.271 1.00 119.64 185 ARG B CA 1
ATOM 3690 C C . ARG B 2 185 ? 212.291 240.272 160.225 1.00 119.64 185 ARG B C 1
ATOM 3691 O O . ARG B 2 185 ? 212.624 241.415 159.893 1.00 119.64 185 ARG B O 1
ATOM 3697 N N . LEU B 2 186 ? 211.751 240.008 161.417 1.00 117.26 186 LEU B N 1
ATOM 3698 C CA . LEU B 2 186 ? 211.622 241.058 162.421 1.00 117.26 186 LEU B CA 1
ATOM 3699 C C . LEU B 2 186 ? 212.972 241.469 162.992 1.00 117.26 186 LEU B C 1
ATOM 3700 O O . LEU B 2 186 ? 213.075 242.535 163.606 1.00 117.26 186 LEU B O 1
ATOM 3705 N N . GLY B 2 187 ? 214.000 240.647 162.803 1.00 114.29 187 GLY B N 1
ATOM 3706 C CA . GLY B 2 187 ? 215.337 240.936 163.280 1.00 114.29 187 GLY B CA 1
ATOM 3707 C C . GLY B 2 187 ? 215.685 240.160 164.531 1.00 114.29 187 GLY B C 1
ATOM 3708 O O . GLY B 2 187 ? 215.378 240.589 165.647 1.00 114.29 187 GLY B O 1
ATOM 3709 N N . THR B 2 188 ? 216.358 239.025 164.350 1.00 107.22 188 THR B N 1
ATOM 3710 C CA . THR B 2 188 ? 216.747 238.146 165.449 1.00 107.22 188 THR B CA 1
ATOM 3711 C C . THR B 2 188 ? 218.028 237.437 165.044 1.00 107.22 188 THR B C 1
ATOM 3712 O O . THR B 2 188 ? 218.030 236.681 164.068 1.00 107.22 188 THR B O 1
ATOM 3716 N N . THR B 2 189 ? 219.109 237.677 165.780 1.00 93.63 189 THR B N 1
ATOM 3717 C CA . THR B 2 189 ? 220.356 236.976 165.509 1.00 93.63 189 THR B CA 1
ATOM 3718 C C . THR B 2 189 ? 220.177 235.483 165.748 1.00 93.63 189 THR B C 1
ATOM 3719 O O . THR B 2 189 ? 219.628 235.066 166.771 1.00 93.63 189 THR B O 1
ATOM 3723 N N . VAL B 2 190 ? 220.639 234.676 164.797 1.00 90.54 190 VAL B N 1
ATOM 3724 C CA . VAL B 2 190 ? 220.481 233.227 164.836 1.00 90.54 190 VAL B CA 1
ATOM 3725 C C . VAL B 2 190 ? 221.858 232.589 164.741 1.00 90.54 190 VAL B C 1
ATOM 3726 O O . VAL B 2 190 ? 222.669 232.975 163.892 1.00 90.54 190 VAL B O 1
ATOM 3730 N N . LEU B 2 191 ? 222.121 231.619 165.613 1.00 91.16 191 LEU B N 1
ATOM 3731 C CA . LEU B 2 191 ? 223.376 230.875 165.623 1.00 91.16 191 LEU B CA 1
ATOM 3732 C C . LEU B 2 191 ? 223.069 229.381 165.560 1.00 91.16 191 LEU B C 1
ATOM 3733 O O . LEU B 2 191 ? 223.571 228.564 166.331 1.00 91.16 191 LEU B O 1
ATOM 3738 N N . ILE B 2 192 ? 222.189 229.018 164.625 1.00 100.88 192 ILE B N 1
ATOM 3739 C CA . ILE B 2 192 ? 221.796 227.626 164.462 1.00 100.88 192 ILE B CA 1
ATOM 3740 C C . ILE B 2 192 ? 222.996 226.774 164.054 1.00 100.88 192 ILE B C 1
ATOM 3741 O O . ILE B 2 192 ? 223.863 227.200 163.280 1.00 100.88 192 ILE B O 1
ATOM 3746 N N . ALA B 2 193 ? 223.050 225.557 164.591 1.00 114.27 193 ALA B N 1
ATOM 3747 C CA . ALA B 2 193 ? 224.108 224.607 164.291 1.00 114.27 193 ALA B CA 1
ATOM 3748 C C . ALA B 2 193 ? 223.493 223.297 163.818 1.00 114.27 193 ALA B C 1
ATOM 3749 O O . ALA B 2 193 ? 222.409 222.905 164.255 1.00 114.27 193 ALA B O 1
ATOM 3751 N N . SER B 2 194 ? 224.197 222.620 162.919 1.00 133.57 194 SER B N 1
ATOM 3752 C CA . SER B 2 194 ? 223.729 221.353 162.358 1.00 133.57 194 SER B CA 1
ATOM 3753 C C . SER B 2 194 ? 224.930 220.630 161.754 1.00 133.57 194 SER B C 1
ATOM 3754 O O . SER B 2 194 ? 226.077 221.069 161.899 1.00 133.57 194 SER B O 1
ATOM 3757 N N . HIS B 2 195 ? 224.668 219.505 161.079 1.00 144.16 195 HIS B N 1
ATOM 3758 C CA . HIS B 2 195 ? 225.752 218.683 160.554 1.00 144.16 195 HIS B CA 1
ATOM 3759 C C . HIS B 2 195 ? 225.441 218.106 159.174 1.00 144.16 195 HIS B C 1
ATOM 3760 O O . HIS B 2 195 ? 226.152 217.203 158.718 1.00 144.16 195 HIS B O 1
ATOM 3767 N N . ASP B 2 196 ? 224.408 218.599 158.494 1.00 148.69 196 ASP B N 1
ATOM 3768 C CA . ASP B 2 196 ? 224.038 218.114 157.168 1.00 148.69 196 ASP B CA 1
ATOM 3769 C C . ASP B 2 196 ? 224.582 219.096 156.136 1.00 148.69 196 ASP B C 1
ATOM 3770 O O . ASP B 2 196 ? 224.157 220.255 156.088 1.00 148.69 196 ASP B O 1
ATOM 3775 N N . LEU B 2 197 ? 225.518 218.626 155.308 1.00 152.34 197 LEU B N 1
ATOM 3776 C CA . LEU B 2 197 ? 226.212 219.515 154.380 1.00 152.34 197 LEU B CA 1
ATOM 3777 C C . LEU B 2 197 ? 225.260 220.116 153.351 1.00 152.34 197 LEU B C 1
ATOM 3778 O O . LEU B 2 197 ? 225.369 221.302 153.014 1.00 152.34 197 LEU B O 1
ATOM 3783 N N . ALA B 2 198 ? 224.323 219.312 152.841 1.00 151.46 198 ALA B N 1
ATOM 3784 C CA . ALA B 2 198 ? 223.452 219.776 151.765 1.00 151.46 198 ALA B CA 1
ATOM 3785 C C . ALA B 2 198 ? 222.598 220.958 152.206 1.00 151.46 198 ALA B C 1
ATOM 3786 O O . ALA B 2 198 ? 222.425 221.923 151.453 1.00 151.46 198 ALA B O 1
ATOM 3788 N N . LEU B 2 199 ? 222.050 220.901 153.421 1.00 149.10 199 LEU B N 1
ATOM 3789 C CA . LEU B 2 199 ? 221.241 222.011 153.911 1.00 149.10 199 LEU B CA 1
ATOM 3790 C C . LEU B 2 199 ? 222.105 223.227 154.225 1.00 149.10 199 LEU B C 1
ATOM 3791 O O . LEU B 2 199 ? 221.785 224.348 153.814 1.00 149.10 199 LEU B O 1
ATOM 3796 N N . ILE B 2 200 ? 223.218 223.022 154.935 1.00 147.05 200 ILE B N 1
ATOM 3797 C CA . ILE B 2 200 ? 224.057 224.148 155.333 1.00 147.05 200 ILE B CA 1
ATOM 3798 C C . ILE B 2 200 ? 224.710 224.821 154.137 1.00 147.05 200 ILE B C 1
ATOM 3799 O O . ILE B 2 200 ? 225.188 225.954 154.256 1.00 147.05 200 ILE B O 1
ATOM 3804 N N . ALA B 2 201 ? 224.731 224.165 152.976 1.00 150.19 201 ALA B N 1
ATOM 3805 C CA . ALA B 2 201 ? 225.219 224.821 151.770 1.00 150.19 201 ALA B CA 1
ATOM 3806 C C . ALA B 2 201 ? 224.290 225.926 151.280 1.00 150.19 201 ALA B C 1
ATOM 3807 O O . ALA B 2 201 ? 224.674 226.676 150.377 1.00 150.19 201 ALA B O 1
ATOM 3809 N N . ARG B 2 202 ? 223.093 226.046 151.848 1.00 145.92 202 ARG B N 1
ATOM 3810 C CA . ARG B 2 202 ? 222.076 226.979 151.392 1.00 145.92 202 ARG B CA 1
ATOM 3811 C C . ARG B 2 202 ? 221.725 227.978 152.498 1.00 145.92 202 ARG B C 1
ATOM 3812 O O . ARG B 2 202 ? 222.390 228.053 153.538 1.00 145.92 202 ARG B O 1
ATOM 3818 N N . MET B 2 203 ? 220.665 228.753 152.258 1.00 146.51 203 MET B N 1
ATOM 3819 C CA . MET B 2 203 ? 220.191 229.832 153.130 1.00 146.51 203 MET B CA 1
ATOM 3820 C C . MET B 2 203 ? 221.247 230.905 153.385 1.00 146.51 203 MET B C 1
ATOM 3821 O O . MET B 2 203 ? 221.159 231.631 154.382 1.00 146.51 203 MET B O 1
ATOM 3826 N N . ARG B 2 204 ? 222.236 231.028 152.500 1.00 149.26 204 ARG B N 1
ATOM 3827 C CA . ARG B 2 204 ? 223.197 232.133 152.514 1.00 149.26 204 ARG B CA 1
ATOM 3828 C C . ARG B 2 204 ? 223.881 232.256 153.880 1.00 149.26 204 ARG B C 1
ATOM 3829 O O . ARG B 2 204 ? 223.730 233.236 154.609 1.00 149.26 204 ARG B O 1
ATOM 3835 N N . HIS B 2 205 ? 224.641 231.217 154.201 1.00 145.73 205 HIS B N 1
ATOM 3836 C CA . HIS B 2 205 ? 225.286 231.099 155.497 1.00 145.73 205 HIS B CA 1
ATOM 3837 C C . HIS B 2 205 ? 226.513 232.002 155.585 1.00 145.73 205 HIS B C 1
ATOM 3838 O O . HIS B 2 205 ? 226.924 232.647 154.618 1.00 145.73 205 HIS B O 1
ATOM 3845 N N . ARG B 2 206 ? 227.103 232.045 156.777 1.00 133.14 206 ARG B N 1
ATOM 3846 C CA . ARG B 2 206 ? 228.407 232.650 157.021 1.00 133.14 206 ARG B CA 1
ATOM 3847 C C . ARG B 2 206 ? 229.211 231.763 157.964 1.00 133.14 206 ARG B C 1
ATOM 3848 O O . ARG B 2 206 ? 229.841 232.243 158.912 1.00 133.14 206 ARG B O 1
ATOM 3854 N N . MET B 2 207 ? 229.195 230.455 157.718 1.00 140.03 207 MET B N 1
ATOM 3855 C CA . MET B 2 207 ? 229.670 229.503 158.713 1.00 140.03 207 MET B CA 1
ATOM 3856 C C . MET B 2 207 ? 231.174 229.600 158.923 1.00 140.03 207 MET B C 1
ATOM 3857 O O . MET B 2 207 ? 231.914 230.142 158.099 1.00 140.03 207 MET B O 1
ATOM 3862 N N . LEU B 2 208 ? 231.616 229.059 160.055 1.00 140.86 208 LEU B N 1
ATOM 3863 C CA . LEU B 2 208 ? 233.023 228.863 160.355 1.00 140.86 208 LEU B CA 1
ATOM 3864 C C . LEU B 2 208 ? 233.219 227.435 160.839 1.00 140.86 208 LEU B C 1
ATOM 3865 O O . LEU B 2 208 ? 232.320 226.836 161.435 1.00 140.86 208 LEU B O 1
ATOM 3870 N N . THR B 2 209 ? 234.400 226.890 160.573 1.00 151.50 209 THR B N 1
ATOM 3871 C CA . THR B 2 209 ? 234.717 225.508 160.903 1.00 151.50 209 THR B CA 1
ATOM 3872 C C . THR B 2 209 ? 235.650 225.472 162.104 1.00 151.50 209 THR B C 1
ATOM 3873 O O . THR B 2 209 ? 236.664 226.177 162.130 1.00 151.50 209 THR B O 1
ATOM 3877 N N . LEU B 2 210 ? 235.301 224.657 163.096 1.00 150.12 210 LEU B N 1
ATOM 3878 C CA . LEU B 2 210 ? 236.123 224.468 164.281 1.00 150.12 210 LEU B CA 1
ATOM 3879 C C . LEU B 2 210 ? 236.383 222.983 164.479 1.00 150.12 210 LEU B C 1
ATOM 3880 O O . LEU B 2 210 ? 235.489 222.153 164.286 1.00 150.12 210 LEU B O 1
ATOM 3885 N N . GLN B 2 211 ? 237.618 222.652 164.847 1.00 157.96 211 GLN B N 1
ATOM 3886 C CA . GLN B 2 211 ? 238.004 221.276 165.118 1.00 157.96 211 GLN B CA 1
ATOM 3887 C C . GLN B 2 211 ? 239.207 221.294 166.048 1.00 157.96 211 GLN B C 1
ATOM 3888 O O . GLN B 2 211 ? 240.047 222.195 165.964 1.00 157.96 211 GLN B O 1
ATOM 3894 N N . ARG B 2 212 ? 239.271 220.305 166.943 1.00 160.20 212 ARG B N 1
ATOM 3895 C CA . ARG B 2 212 ? 240.326 220.209 167.951 1.00 160.20 212 ARG B CA 1
ATOM 3896 C C . ARG B 2 212 ? 240.327 221.423 168.875 1.00 160.20 212 ARG B C 1
ATOM 3897 O O . ARG B 2 212 ? 241.368 221.813 169.410 1.00 160.20 212 ARG B O 1
ATOM 3903 N N . GLY B 2 213 ? 239.158 222.029 169.065 1.00 157.70 213 GLY B N 1
ATOM 3904 C CA . GLY B 2 213 ? 239.025 223.167 169.948 1.00 157.70 213 GLY B CA 1
ATOM 3905 C C . GLY B 2 213 ? 239.474 224.490 169.374 1.00 157.70 213 GLY B C 1
ATOM 3906 O O . GLY B 2 213 ? 239.477 225.490 170.100 1.00 157.70 213 GLY B O 1
ATOM 3907 N N . ARG B 2 214 ? 239.850 224.536 168.099 1.00 157.00 214 ARG B N 1
ATOM 3908 C CA . ARG B 2 214 ? 240.342 225.754 167.476 1.00 157.00 214 ARG B CA 1
ATOM 3909 C C . ARG B 2 214 ? 239.680 225.947 166.120 1.00 157.00 214 ARG B C 1
ATOM 3910 O O . ARG B 2 214 ? 239.231 224.988 165.487 1.00 157.00 214 ARG B O 1
ATOM 3916 N N . ILE B 2 215 ? 239.623 227.204 165.682 1.00 156.28 215 ILE B N 1
ATOM 3917 C CA . ILE B 2 215 ? 239.073 227.523 164.370 1.00 156.28 215 ILE B CA 1
ATOM 3918 C C . ILE B 2 215 ? 240.022 226.998 163.301 1.00 156.28 215 ILE B C 1
ATOM 3919 O O . ILE B 2 215 ? 241.221 227.302 163.310 1.00 156.28 215 ILE B O 1
ATOM 3924 N N . ILE B 2 216 ? 239.488 226.206 162.371 1.00 158.86 216 ILE B N 1
ATOM 3925 C CA . ILE B 2 216 ? 240.324 225.631 161.323 1.00 158.86 216 ILE B CA 1
ATOM 3926 C C . ILE B 2 216 ? 240.540 226.637 160.200 1.00 158.86 216 ILE B C 1
ATOM 3927 O O . ILE B 2 216 ? 241.675 227.021 159.898 1.00 158.86 216 ILE B O 1
ATOM 3932 N N . ALA B 2 217 ? 239.458 227.083 159.571 1.00 158.06 217 ALA B N 1
ATOM 3933 C CA . ALA B 2 217 ? 239.539 228.027 158.462 1.00 158.06 217 ALA B CA 1
ATOM 3934 C C . ALA B 2 217 ? 238.180 228.702 158.317 1.00 158.06 217 ALA B C 1
ATOM 3935 O O . ALA B 2 217 ? 237.240 228.419 159.066 1.00 158.06 217 ALA B O 1
ATOM 3937 N N . ASP B 2 218 ? 238.087 229.598 157.340 1.00 159.95 218 ASP B N 1
ATOM 3938 C CA . ASP B 2 218 ? 236.871 230.347 157.057 1.00 159.95 218 ASP B CA 1
ATOM 3939 C C . ASP B 2 218 ? 236.234 229.802 155.788 1.00 159.95 218 ASP B C 1
ATOM 3940 O O . ASP B 2 218 ? 236.896 229.701 154.749 1.00 159.95 218 ASP B O 1
ATOM 3945 N N . ARG B 2 219 ? 234.953 229.454 155.875 1.00 159.11 219 ARG B N 1
ATOM 3946 C CA . ARG B 2 219 ? 234.175 228.955 154.743 1.00 159.11 219 ARG B CA 1
ATOM 3947 C C . ARG B 2 219 ? 233.062 229.968 154.495 1.00 159.11 219 ARG B C 1
ATOM 3948 O O . ARG B 2 219 ? 231.948 229.823 155.004 1.00 159.11 219 ARG B O 1
ATOM 3954 N N . GLU B 2 220 ? 233.368 230.995 153.707 1.00 158.80 220 GLU B N 1
ATOM 3955 C CA . GLU B 2 220 ? 232.462 232.120 153.497 1.00 158.80 220 GLU B CA 1
ATOM 3956 C C . GLU B 2 220 ? 231.549 231.823 152.313 1.00 158.80 220 GLU B C 1
ATOM 3957 O O . GLU B 2 220 ? 231.973 231.912 151.156 1.00 158.80 220 GLU B O 1
ATOM 3963 N N . ASP B 2 221 ? 230.297 231.476 152.607 1.00 155.86 221 ASP B N 1
ATOM 3964 C CA . ASP B 2 221 ? 229.251 231.294 151.602 1.00 155.86 221 ASP B CA 1
ATOM 3965 C C . ASP B 2 221 ? 229.658 230.257 150.554 1.00 155.86 221 ASP B C 1
ATOM 3966 O O . ASP B 2 221 ? 229.794 230.546 149.364 1.00 155.86 221 ASP B O 1
ATOM 3971 N N . GLU B 2 222 ? 229.853 229.028 151.023 1.00 156.03 222 GLU B N 1
ATOM 3972 C CA . GLU B 2 222 ? 230.208 227.924 150.138 1.00 156.03 222 GLU B CA 1
ATOM 3973 C C . GLU B 2 222 ? 228.974 227.377 149.427 1.00 156.03 222 GLU B C 1
ATOM 3974 O O . GLU B 2 222 ? 228.341 228.076 148.635 1.00 156.03 222 GLU B O 1
ATOM 3980 N N . SER C 1 35 ? 222.357 178.644 191.412 1.00 73.57 35 SER C N 1
ATOM 3981 C CA . SER C 1 35 ? 222.656 178.912 190.011 1.00 73.57 35 SER C CA 1
ATOM 3982 C C . SER C 1 35 ? 222.914 180.397 189.783 1.00 73.57 35 SER C C 1
ATOM 3983 O O . SER C 1 35 ? 223.991 180.902 190.095 1.00 73.57 35 SER C O 1
ATOM 3986 N N . ALA C 1 36 ? 221.921 181.090 189.234 1.00 80.14 36 ALA C N 1
ATOM 3987 C CA . ALA C 1 36 ? 222.012 182.523 188.989 1.00 80.14 36 ALA C CA 1
ATOM 3988 C C . ALA C 1 36 ? 221.582 183.357 190.187 1.00 80.14 36 ALA C C 1
ATOM 3989 O O . ALA C 1 36 ? 221.657 184.588 190.126 1.00 80.14 36 ALA C O 1
ATOM 3991 N N . TYR C 1 37 ? 221.132 182.719 191.266 1.00 84.49 37 TYR C N 1
ATOM 3992 C CA . TYR C 1 37 ? 220.694 183.420 192.465 1.00 84.49 37 TYR C CA 1
ATOM 3993 C C . TYR C 1 37 ? 221.823 184.253 193.057 1.00 84.49 37 TYR C C 1
ATOM 3994 O O . TYR C 1 37 ? 221.642 185.438 193.363 1.00 84.49 37 TYR C O 1
ATOM 4003 N N . LEU C 1 38 ? 222.997 183.640 193.202 1.00 82.14 38 LEU C N 1
ATOM 4004 C CA . LEU C 1 38 ? 224.140 184.291 193.830 1.00 82.14 38 LEU C CA 1
ATOM 4005 C C . LEU C 1 38 ? 224.587 185.506 193.030 1.00 82.14 38 LEU C C 1
ATOM 4006 O O . LEU C 1 38 ? 224.945 186.535 193.610 1.00 82.14 38 LEU C O 1
ATOM 4011 N N . GLU C 1 39 ? 224.576 185.395 191.701 1.00 78.93 39 GLU C N 1
ATOM 4012 C CA . GLU C 1 39 ? 225.023 186.502 190.861 1.00 78.93 39 GLU C CA 1
ATOM 4013 C C . GLU C 1 39 ? 224.136 187.728 191.049 1.00 78.93 39 GLU C C 1
ATOM 4014 O O . GLU C 1 39 ? 224.630 188.840 191.275 1.00 78.93 39 GLU C O 1
ATOM 4020 N N . SER C 1 40 ? 222.816 187.539 190.975 1.00 76.15 40 SER C N 1
ATOM 4021 C CA . SER C 1 40 ? 221.897 188.657 191.159 1.00 76.15 40 SER C CA 1
ATOM 4022 C C . SER C 1 40 ? 221.978 189.210 192.576 1.00 76.15 40 SER C C 1
ATOM 4023 O O . SER C 1 40 ? 221.898 190.427 192.781 1.00 76.15 40 SER C O 1
ATOM 4026 N N . HIS C 1 41 ? 222.128 188.329 193.567 1.00 66.37 41 HIS C N 1
ATOM 4027 C CA . HIS C 1 41 ? 222.217 188.783 194.950 1.00 66.37 41 HIS C CA 1
ATOM 4028 C C . HIS C 1 41 ? 223.455 189.650 195.162 1.00 66.37 41 HIS C C 1
ATOM 4029 O O . HIS C 1 41 ? 223.383 190.721 195.783 1.00 66.37 41 HIS C O 1
ATOM 4036 N N . ARG C 1 42 ? 224.598 189.211 194.630 1.00 65.96 42 ARG C N 1
ATOM 4037 C CA . ARG C 1 42 ? 225.824 189.996 194.726 1.00 65.96 42 ARG C CA 1
ATOM 4038 C C . ARG C 1 42 ? 225.691 191.318 193.983 1.00 65.96 42 ARG C C 1
ATOM 4039 O O . ARG C 1 42 ? 226.179 192.354 194.452 1.00 65.96 42 ARG C O 1
ATOM 4045 N N . ALA C 1 43 ? 225.051 191.300 192.811 1.00 66.66 43 ALA C N 1
ATOM 4046 C CA . ALA C 1 43 ? 224.846 192.540 192.071 1.00 66.66 43 ALA C CA 1
ATOM 4047 C C . ALA C 1 43 ? 224.008 193.524 192.875 1.00 66.66 43 ALA C C 1
ATOM 4048 O O . ALA C 1 43 ? 224.311 194.723 192.916 1.00 66.66 43 ALA C O 1
ATOM 4050 N N . SER C 1 44 ? 222.952 193.034 193.528 1.00 58.78 44 SER C N 1
ATOM 4051 C CA . SER C 1 44 ? 222.129 193.906 194.358 1.00 58.78 44 SER C CA 1
ATOM 4052 C C . SER C 1 44 ? 222.928 194.477 195.523 1.00 58.78 44 SER C C 1
ATOM 4053 O O . SER C 1 44 ? 222.809 195.666 195.843 1.00 58.78 44 SER C O 1
ATOM 4056 N N . LEU C 1 45 ? 223.746 193.644 196.171 1.00 58.13 45 LEU C N 1
ATOM 4057 C CA . LEU C 1 45 ? 224.562 194.130 197.283 1.00 58.13 45 LEU C CA 1
ATOM 4058 C C . LEU C 1 45 ? 225.522 195.223 196.823 1.00 58.13 45 LEU C C 1
ATOM 4059 O O . LEU C 1 45 ? 225.664 196.266 197.479 1.00 58.13 45 LEU C O 1
ATOM 4064 N N . VAL C 1 46 ? 226.185 195.001 195.687 1.00 62.11 46 VAL C N 1
ATOM 4065 C CA . VAL C 1 46 ? 227.140 195.981 195.177 1.00 62.11 46 VAL C CA 1
ATOM 4066 C C . VAL C 1 46 ? 226.430 197.275 194.804 1.00 62.11 46 VAL C C 1
ATOM 4067 O O . VAL C 1 46 ? 226.930 198.375 195.072 1.00 62.11 46 VAL C O 1
ATOM 4071 N N . ASP C 1 47 ? 225.252 197.168 194.183 1.00 63.99 47 ASP C N 1
ATOM 4072 C CA . ASP C 1 47 ? 224.495 198.363 193.828 1.00 63.99 47 ASP C CA 1
ATOM 4073 C C . ASP C 1 47 ? 224.090 199.148 195.068 1.00 63.99 47 ASP C C 1
ATOM 4074 O O . ASP C 1 47 ? 224.171 200.383 195.086 1.00 63.99 47 ASP C O 1
ATOM 4079 N N . SER C 1 48 ? 223.651 198.449 196.117 1.00 59.16 48 SER C N 1
ATOM 4080 C CA . SER C 1 48 ? 223.269 199.137 197.346 1.00 59.16 48 SER C CA 1
ATOM 4081 C C . SER C 1 48 ? 224.460 199.851 197.970 1.00 59.16 48 SER C C 1
ATOM 4082 O O . SER C 1 48 ? 224.338 200.997 198.421 1.00 59.16 48 SER C O 1
ATOM 4085 N N . LEU C 1 49 ? 225.623 199.193 198.006 1.00 60.75 49 LEU C N 1
ATOM 4086 C CA . LEU C 1 49 ? 226.810 199.848 198.553 1.00 60.75 49 LEU C CA 1
ATOM 4087 C C . LEU C 1 49 ? 227.207 201.067 197.729 1.00 60.75 49 LEU C C 1
ATOM 4088 O O . LEU C 1 49 ? 227.575 202.108 198.288 1.00 60.75 49 LEU C O 1
ATOM 4093 N N . ARG C 1 50 ? 227.146 200.958 196.400 1.00 63.95 50 ARG C N 1
ATOM 4094 C CA . ARG C 1 50 ? 227.493 202.098 195.558 1.00 63.95 50 ARG C CA 1
ATOM 4095 C C . ARG C 1 50 ? 226.537 203.261 195.784 1.00 63.95 50 ARG C C 1
ATOM 4096 O O . ARG C 1 50 ? 226.959 204.422 195.821 1.00 63.95 50 ARG C O 1
ATOM 4102 N N . ARG C 1 51 ? 225.243 202.971 195.929 1.00 64.50 51 ARG C N 1
ATOM 4103 C CA . ARG C 1 51 ? 224.283 204.035 196.203 1.00 64.50 51 ARG C CA 1
ATOM 4104 C C . ARG C 1 51 ? 224.534 204.674 197.563 1.00 64.50 51 ARG C C 1
ATOM 4105 O O . ARG C 1 51 ? 224.437 205.898 197.707 1.00 64.50 51 ARG C O 1
ATOM 4111 N N . LEU C 1 52 ? 224.854 203.864 198.575 1.00 61.89 52 LEU C N 1
ATOM 4112 C CA . LEU C 1 52 ? 225.045 204.408 199.917 1.00 61.89 52 LEU C CA 1
ATOM 4113 C C . LEU C 1 52 ? 226.298 205.272 199.996 1.00 61.89 52 LEU C C 1
ATOM 4114 O O . LEU C 1 52 ? 226.255 206.396 200.507 1.00 61.89 52 LEU C O 1
ATOM 4119 N N . PHE C 1 53 ? 227.423 204.767 199.496 1.00 66.94 53 PHE C N 1
ATOM 4120 C CA . PHE C 1 53 ? 228.677 205.504 199.580 1.00 66.94 53 PHE C CA 1
ATOM 4121 C C . PHE C 1 53 ? 228.845 206.524 198.464 1.00 66.94 53 PHE C C 1
ATOM 4122 O O . PHE C 1 53 ? 229.828 207.273 198.475 1.00 66.94 53 PHE C O 1
ATOM 4130 N N . GLY C 1 54 ? 227.917 206.575 197.508 1.00 72.70 54 GLY C N 1
ATOM 4131 C CA . GLY C 1 54 ? 228.093 207.453 196.366 1.00 72.70 54 GLY C CA 1
ATOM 4132 C C . GLY C 1 54 ? 227.931 208.923 196.693 1.00 72.70 54 GLY C C 1
ATOM 4133 O O . GLY C 1 54 ? 228.433 209.780 195.960 1.00 72.70 54 GLY C O 1
ATOM 4134 N N . HIS C 1 55 ? 227.239 209.240 197.785 1.00 72.62 55 HIS C N 1
ATOM 4135 C CA . HIS C 1 55 ? 226.934 210.623 198.152 1.00 72.62 55 HIS C CA 1
ATOM 4136 C C . HIS C 1 55 ? 227.321 210.880 199.602 1.00 72.62 55 HIS C C 1
ATOM 4137 O O . HIS C 1 55 ? 226.473 210.822 200.503 1.00 72.62 55 HIS C O 1
ATOM 4144 N N . PRO C 1 56 ? 228.596 211.162 199.868 1.00 73.82 56 PRO C N 1
ATOM 4145 C CA . PRO C 1 56 ? 228.984 211.629 201.205 1.00 73.82 56 PRO C CA 1
ATOM 4146 C C . PRO C 1 56 ? 228.314 212.957 201.524 1.00 73.82 56 PRO C C 1
ATOM 4147 O O . PRO C 1 56 ? 227.835 213.675 200.643 1.00 73.82 56 PRO C O 1
ATOM 4151 N N . PHE C 1 57 ? 228.268 213.273 202.818 1.00 68.50 57 PHE C N 1
ATOM 4152 C CA . PHE C 1 57 ? 227.553 214.425 203.366 1.00 68.50 57 PHE C CA 1
ATOM 4153 C C . PHE C 1 57 ? 226.059 214.366 203.080 1.00 68.50 57 PHE C C 1
ATOM 4154 O O . PHE C 1 57 ? 225.330 215.315 203.391 1.00 68.50 57 PHE C O 1
ATOM 4162 N N . GLY C 1 58 ? 225.591 213.267 202.493 1.00 59.31 58 GLY C N 1
ATOM 4163 C CA . GLY C 1 58 ? 224.182 213.005 202.304 1.00 59.31 58 GLY C CA 1
ATOM 4164 C C . GLY C 1 58 ? 223.956 211.546 202.624 1.00 59.31 58 GLY C C 1
ATOM 4165 O O . GLY C 1 58 ? 224.902 210.764 202.737 1.00 59.31 58 GLY C O 1
ATOM 4166 N N . SER C 1 59 ? 222.686 211.187 202.798 1.00 48.39 59 SER C N 1
ATOM 4167 C CA . SER C 1 59 ? 222.316 209.854 203.267 1.00 48.39 59 SER C CA 1
ATOM 4168 C C . SER C 1 59 ? 222.989 209.523 204.597 1.00 48.39 59 SER C C 1
ATOM 4169 O O . SER C 1 59 ? 223.071 208.355 204.989 1.00 48.39 59 SER C O 1
ATOM 4172 N N . PHE C 1 60 ? 223.487 210.546 205.286 1.00 40.33 60 PHE C N 1
ATOM 4173 C CA . PHE C 1 60 ? 224.010 210.426 206.637 1.00 40.33 60 PHE C CA 1
ATOM 4174 C C . PHE C 1 60 ? 223.158 211.154 207.660 1.00 40.33 60 PHE C C 1
ATOM 4175 O O . PHE C 1 60 ? 223.051 210.689 208.796 1.00 40.33 60 PHE C O 1
ATOM 4183 N N . PHE C 1 61 ? 222.545 212.280 207.286 1.00 35.75 61 PHE C N 1
ATOM 4184 C CA . PHE C 1 61 ? 221.528 212.877 208.141 1.00 35.75 61 PHE C CA 1
ATOM 4185 C C . PHE C 1 61 ? 220.359 211.924 208.327 1.00 35.75 61 PHE C C 1
ATOM 4186 O O . PHE C 1 61 ? 219.783 211.842 209.416 1.00 35.75 61 PHE C O 1
ATOM 4194 N N . THR C 1 62 ? 219.989 211.200 207.270 1.00 35.67 62 THR C N 1
ATOM 4195 C CA . THR C 1 62 ? 219.001 210.137 207.410 1.00 35.67 62 THR C CA 1
ATOM 4196 C C . THR C 1 62 ? 219.486 209.069 208.380 1.00 35.67 62 THR C C 1
ATOM 4197 O O . THR C 1 62 ? 218.744 208.631 209.269 1.00 35.67 62 THR C O 1
ATOM 4201 N N . CYS C 1 63 ? 220.742 208.649 208.229 1.00 39.67 63 CYS C N 1
ATOM 4202 C CA . CYS C 1 63 ? 221.306 207.616 209.084 1.00 39.67 63 CYS C CA 1
ATOM 4203 C C . CYS C 1 63 ? 221.426 208.069 210.532 1.00 39.67 63 CYS C C 1
ATOM 4204 O O . CYS C 1 63 ? 221.484 207.223 211.430 1.00 39.67 63 CYS C O 1
ATOM 4207 N N . LEU C 1 64 ? 221.457 209.376 210.779 1.00 35.29 64 LEU C N 1
ATOM 4208 C CA . LEU C 1 64 ? 221.538 209.881 212.142 1.00 35.29 64 LEU C CA 1
ATOM 4209 C C . LEU C 1 64 ? 220.160 210.117 212.745 1.00 35.29 64 LEU C C 1
ATOM 4210 O O . LEU C 1 64 ? 219.958 209.867 213.937 1.00 35.29 64 LEU C O 1
ATOM 4215 N N . VAL C 1 65 ? 219.206 210.601 211.945 1.00 31.96 65 VAL C N 1
ATOM 4216 C CA . VAL C 1 65 ? 217.860 210.818 212.461 1.00 31.96 65 VAL C CA 1
ATOM 4217 C C . VAL C 1 65 ? 217.174 209.488 212.728 1.00 31.96 65 VAL C C 1
ATOM 4218 O O . VAL C 1 65 ? 216.394 209.368 213.679 1.00 31.96 65 VAL C O 1
ATOM 4222 N N . MET C 1 66 ? 217.449 208.465 211.915 1.00 38.25 66 MET C N 1
ATOM 4223 C CA . MET C 1 66 ? 216.896 207.147 212.195 1.00 38.25 66 MET C CA 1
ATOM 4224 C C . MET C 1 66 ? 217.545 206.492 213.403 1.00 38.25 66 MET C C 1
ATOM 4225 O O . MET C 1 66 ? 217.023 205.487 213.897 1.00 38.25 66 MET C O 1
ATOM 4230 N N . GLY C 1 67 ? 218.660 207.031 213.887 1.00 38.37 67 GLY C N 1
ATOM 4231 C CA . GLY C 1 67 ? 219.345 206.473 215.033 1.00 38.37 67 GLY C CA 1
ATOM 4232 C C . GLY C 1 67 ? 219.022 207.176 216.335 1.00 38.37 67 GLY C C 1
ATOM 4233 O O . GLY C 1 67 ? 218.818 206.521 217.361 1.00 38.37 67 GLY C O 1
ATOM 4234 N N . ILE C 1 68 ? 218.980 208.510 216.313 1.00 35.14 68 ILE C N 1
ATOM 4235 C CA . ILE C 1 68 ? 218.717 209.252 217.542 1.00 35.14 68 ILE C CA 1
ATOM 4236 C C . ILE C 1 68 ? 217.293 209.006 218.023 1.00 35.14 68 ILE C C 1
ATOM 4237 O O . ILE C 1 68 ? 217.043 208.905 219.230 1.00 35.14 68 ILE C O 1
ATOM 4242 N N . THR C 1 69 ? 216.337 208.894 217.098 1.00 35.74 69 THR C N 1
ATOM 4243 C CA . THR C 1 69 ? 214.967 208.600 217.499 1.00 35.74 69 THR C CA 1
ATOM 4244 C C . THR C 1 69 ? 214.806 207.180 218.018 1.00 35.74 69 THR C C 1
ATOM 4245 O O . THR C 1 69 ? 213.759 206.864 218.591 1.00 35.74 69 THR C O 1
ATOM 4249 N N . LEU C 1 70 ? 215.802 206.317 217.812 1.00 37.81 70 LEU C N 1
ATOM 4250 C CA . LEU C 1 70 ? 215.816 205.006 218.444 1.00 37.81 70 LEU C CA 1
ATOM 4251 C C . LEU C 1 70 ? 216.398 205.058 219.848 1.00 37.81 70 LEU C C 1
ATOM 4252 O O . LEU C 1 70 ? 216.160 204.142 220.642 1.00 37.81 70 LEU C O 1
ATOM 4257 N N . SER C 1 71 ? 217.146 206.114 220.174 1.00 40.07 71 SER C N 1
ATOM 4258 C CA . SER C 1 71 ? 217.703 206.242 221.514 1.00 40.07 71 SER C CA 1
ATOM 4259 C C . SER C 1 71 ? 216.611 206.442 222.557 1.00 40.07 71 SER C C 1
ATOM 4260 O O . SER C 1 71 ? 216.695 205.893 223.659 1.00 40.07 71 SER C O 1
ATOM 4263 N N . LEU C 1 72 ? 215.589 207.234 222.234 1.00 40.49 72 LEU C N 1
ATOM 4264 C CA . LEU C 1 72 ? 214.545 207.533 223.213 1.00 40.49 72 LEU C CA 1
ATOM 4265 C C . LEU C 1 72 ? 213.779 206.301 223.686 1.00 40.49 72 LEU C C 1
ATOM 4266 O O . LEU C 1 72 ? 213.653 206.119 224.909 1.00 40.49 72 LEU C O 1
ATOM 4271 N N . PRO C 1 73 ? 213.245 205.425 222.814 1.00 40.34 73 PRO C N 1
ATOM 4272 C CA . PRO C 1 73 ? 212.483 204.282 223.334 1.00 40.34 73 PRO C CA 1
ATOM 4273 C C . PRO C 1 73 ? 213.376 203.169 223.853 1.00 40.34 73 PRO C C 1
ATOM 4274 O O . PRO C 1 73 ? 213.019 202.493 224.822 1.00 40.34 73 PRO C O 1
ATOM 4278 N N . MET C 1 74 ? 214.532 202.954 223.219 1.00 47.89 74 MET C N 1
ATOM 4279 C CA . MET C 1 74 ? 215.489 202.002 223.772 1.00 47.89 74 MET C CA 1
ATOM 4280 C C . MET C 1 74 ? 216.094 202.532 225.063 1.00 47.89 74 MET C C 1
ATOM 4281 O O . MET C 1 74 ? 216.333 201.767 226.004 1.00 47.89 74 MET C O 1
ATOM 4286 N N . GLY C 1 75 ? 216.347 203.832 225.128 1.00 46.44 75 GLY C N 1
ATOM 4287 C CA . GLY C 1 75 ? 216.580 204.474 226.404 1.00 46.44 75 GLY C CA 1
ATOM 4288 C C . GLY C 1 75 ? 215.324 204.441 227.248 1.00 46.44 75 GLY C C 1
ATOM 4289 O O . GLY C 1 75 ? 214.229 204.133 226.782 1.00 46.44 75 GLY C O 1
ATOM 4290 N N . LEU C 1 76 ? 215.500 204.736 228.535 1.00 51.86 76 LEU C N 1
ATOM 4291 C CA . LEU C 1 76 ? 214.475 204.616 229.567 1.00 51.86 76 LEU C CA 1
ATOM 4292 C C . LEU C 1 76 ? 214.131 203.155 229.835 1.00 51.86 76 LEU C C 1
ATOM 4293 O O . LEU C 1 76 ? 213.400 202.865 230.788 1.00 51.86 76 LEU C O 1
ATOM 4298 N N . SER C 1 77 ? 214.668 202.221 229.052 1.00 47.29 77 SER C N 1
ATOM 4299 C CA . SER C 1 77 ? 214.608 200.805 229.380 1.00 47.29 77 SER C CA 1
ATOM 4300 C C . SER C 1 77 ? 215.827 200.343 230.157 1.00 47.29 77 SER C C 1
ATOM 4301 O O . SER C 1 77 ? 215.698 199.495 231.046 1.00 47.29 77 SER C O 1
ATOM 4304 N N . LEU C 1 78 ? 217.007 200.880 229.842 1.00 49.66 78 LEU C N 1
ATOM 4305 C CA . LEU C 1 78 ? 218.164 200.669 230.704 1.00 49.66 78 LEU C CA 1
ATOM 4306 C C . LEU C 1 78 ? 218.001 201.418 232.020 1.00 49.66 78 LEU C C 1
ATOM 4307 O O . LEU C 1 78 ? 218.364 200.904 233.085 1.00 49.66 78 LEU C O 1
ATOM 4312 N N . LEU C 1 79 ? 217.454 202.635 231.963 1.00 49.15 79 LEU C N 1
ATOM 4313 C CA . LEU C 1 79 ? 217.205 203.392 233.183 1.00 49.15 79 LEU C CA 1
ATOM 4314 C C . LEU C 1 79 ? 216.215 202.675 234.087 1.00 49.15 79 LEU C C 1
ATOM 4315 O O . LEU C 1 79 ? 216.409 202.627 235.306 1.00 49.15 79 LEU C O 1
ATOM 4320 N N . LEU C 1 80 ? 215.152 202.111 233.511 1.00 56.45 80 LEU C N 1
ATOM 4321 C CA . LEU C 1 80 ? 214.195 201.354 234.307 1.00 56.45 80 LEU C CA 1
ATOM 4322 C C . LEU C 1 80 ? 214.830 200.095 234.884 1.00 56.45 80 LEU C C 1
ATOM 4323 O O . LEU C 1 80 ? 214.554 199.730 236.031 1.00 56.45 80 LEU C O 1
ATOM 4328 N N . ASN C 1 81 ? 215.679 199.420 234.104 1.00 59.30 81 ASN C N 1
ATOM 4329 C CA . ASN C 1 81 ? 216.345 198.221 234.602 1.00 59.30 81 ASN C CA 1
ATOM 4330 C C . ASN C 1 81 ? 217.259 198.542 235.777 1.00 59.30 81 ASN C C 1
ATOM 4331 O O . ASN C 1 81 ? 217.294 197.801 236.767 1.00 59.30 81 ASN C O 1
ATOM 4336 N N . ASN C 1 82 ? 218.008 199.643 235.686 1.00 62.12 82 ASN C N 1
ATOM 4337 C CA . ASN C 1 82 ? 218.913 200.007 236.772 1.00 62.12 82 ASN C CA 1
ATOM 4338 C C . ASN C 1 82 ? 218.146 200.332 238.048 1.00 62.12 82 ASN C C 1
ATOM 4339 O O . ASN C 1 82 ? 218.575 199.966 239.148 1.00 62.12 82 ASN C O 1
ATOM 4344 N N . VAL C 1 83 ? 217.012 201.024 237.924 1.00 62.44 83 VAL C N 1
ATOM 4345 C CA . VAL C 1 83 ? 216.184 201.300 239.093 1.00 62.44 83 VAL C CA 1
ATOM 4346 C C . VAL C 1 83 ? 215.616 200.006 239.664 1.00 62.44 83 VAL C C 1
ATOM 4347 O O . VAL C 1 83 ? 215.615 199.798 240.883 1.00 62.44 83 VAL C O 1
ATOM 4351 N N . GLU C 1 84 ? 215.133 199.112 238.796 1.00 71.09 84 GLU C N 1
ATOM 4352 C CA . GLU C 1 84 ? 214.589 197.840 239.259 1.00 71.09 84 GLU C CA 1
ATOM 4353 C C . GLU C 1 84 ? 215.643 197.007 239.975 1.00 71.09 84 GLU C C 1
ATOM 4354 O O . GLU C 1 84 ? 215.315 196.244 240.890 1.00 71.09 84 GLU C O 1
ATOM 4360 N N . ARG C 1 85 ? 216.909 197.141 239.577 1.00 70.42 85 ARG C N 1
ATOM 4361 C CA . ARG C 1 85 ? 217.980 196.444 240.281 1.00 70.42 85 ARG C CA 1
ATOM 4362 C C . ARG C 1 85 ? 218.075 196.908 241.729 1.00 70.42 85 ARG C C 1
ATOM 4363 O O . ARG C 1 85 ? 218.358 196.109 242.629 1.00 70.42 85 ARG C O 1
ATOM 4369 N N . LEU C 1 86 ? 217.842 198.197 241.972 1.00 75.00 86 LEU C N 1
ATOM 4370 C CA . LEU C 1 86 ? 217.857 198.758 243.323 1.00 75.00 86 LEU C CA 1
ATOM 4371 C C . LEU C 1 86 ? 216.480 198.537 243.942 1.00 75.00 86 LEU C C 1
ATOM 4372 O O . LEU C 1 86 ? 215.629 199.427 243.999 1.00 75.00 86 LEU C O 1
ATOM 4377 N N . GLY C 1 87 ? 216.258 197.311 244.406 1.00 83.58 87 GLY C N 1
ATOM 4378 C CA . GLY C 1 87 ? 214.987 196.921 244.976 1.00 83.58 87 GLY C CA 1
ATOM 4379 C C . GLY C 1 87 ? 214.802 197.215 246.445 1.00 83.58 87 GLY C C 1
ATOM 4380 O O . GLY C 1 87 ? 213.724 196.950 246.986 1.00 83.58 87 GLY C O 1
ATOM 4381 N N . GLY C 1 88 ? 215.816 197.752 247.116 1.00 94.90 88 GLY C N 1
ATOM 4382 C CA . GLY C 1 88 ? 215.729 198.031 248.534 1.00 94.90 88 GLY C CA 1
ATOM 4383 C C . GLY C 1 88 ? 215.089 199.345 248.912 1.00 94.90 88 GLY C C 1
ATOM 4384 O O . GLY C 1 88 ? 214.890 199.602 250.102 1.00 94.90 88 GLY C O 1
ATOM 4385 N N . SER C 1 89 ? 214.759 200.193 247.938 1.00 104.42 89 SER C N 1
ATOM 4386 C CA . SER C 1 89 ? 214.125 201.473 248.232 1.00 104.42 89 SER C CA 1
ATOM 4387 C C . SER C 1 89 ? 212.605 201.375 248.176 1.00 104.42 89 SER C C 1
ATOM 4388 O O . SER C 1 89 ? 211.914 201.958 249.018 1.00 104.42 89 SER C O 1
ATOM 4391 N N . TRP C 1 90 ? 212.070 200.650 247.190 1.00 105.91 90 TRP C N 1
ATOM 4392 C CA . TRP C 1 90 ? 210.632 200.405 247.160 1.00 105.91 90 TRP C CA 1
ATOM 4393 C C . TRP C 1 90 ? 210.197 199.617 248.387 1.00 105.91 90 TRP C C 1
ATOM 4394 O O . TRP C 1 90 ? 209.144 199.893 248.974 1.00 105.91 90 TRP C O 1
ATOM 4405 N N . GLN C 1 91 ? 210.997 198.634 248.789 1.00 104.35 91 GLN C N 1
ATOM 4406 C CA . GLN C 1 91 ? 210.798 197.949 250.053 1.00 104.35 91 GLN C CA 1
ATOM 4407 C C . GLN C 1 91 ? 211.505 198.717 251.166 1.00 104.35 91 GLN C C 1
ATOM 4408 O O . GLN C 1 91 ? 212.159 199.738 250.934 1.00 104.35 91 GLN C O 1
ATOM 4414 N N . ARG C 1 92 ? 211.362 198.224 252.398 1.00 97.26 92 ARG C N 1
ATOM 4415 C CA . ARG C 1 92 ? 212.023 198.807 253.570 1.00 97.26 92 ARG C CA 1
ATOM 4416 C C . ARG C 1 92 ? 211.665 200.279 253.755 1.00 97.26 92 ARG C C 1
ATOM 4417 O O . ARG C 1 92 ? 212.378 201.027 254.427 1.00 97.26 92 ARG C O 1
ATOM 4423 N N . ALA C 1 93 ? 210.553 200.707 253.158 1.00 91.84 93 ALA C N 1
ATOM 4424 C CA . ALA C 1 93 ? 210.068 202.068 253.309 1.00 91.84 93 ALA C CA 1
ATOM 4425 C C . ALA C 1 93 ? 208.871 202.183 254.236 1.00 91.84 93 ALA C C 1
ATOM 4426 O O . ALA C 1 93 ? 208.670 203.251 254.824 1.00 91.84 93 ALA C O 1
ATOM 4428 N N . ALA C 1 94 ? 208.079 201.125 254.383 1.00 90.26 94 ALA C N 1
ATOM 4429 C CA . ALA C 1 94 ? 206.984 201.060 255.348 1.00 90.26 94 ALA C CA 1
ATOM 4430 C C . ALA C 1 94 ? 207.229 199.825 256.205 1.00 90.26 94 ALA C C 1
ATOM 4431 O O . ALA C 1 94 ? 206.709 198.743 255.928 1.00 90.26 94 ALA C O 1
ATOM 4433 N N . GLN C 1 95 ? 208.029 199.994 257.252 1.00 92.98 95 GLN C N 1
ATOM 4434 C CA . GLN C 1 95 ? 208.432 198.894 258.115 1.00 92.98 95 GLN C CA 1
ATOM 4435 C C . GLN C 1 95 ? 207.597 198.902 259.386 1.00 92.98 95 GLN C C 1
ATOM 4436 O O . GLN C 1 95 ? 207.519 199.923 260.077 1.00 92.98 95 GLN C O 1
ATOM 4442 N N . ILE C 1 96 ? 206.978 197.764 259.690 1.00 96.41 96 ILE C N 1
ATOM 4443 C CA . ILE C 1 96 ? 206.281 197.612 260.960 1.00 96.41 96 ILE C CA 1
ATOM 4444 C C . ILE C 1 96 ? 207.317 197.486 262.070 1.00 96.41 96 ILE C C 1
ATOM 4445 O O . ILE C 1 96 ? 208.263 196.696 261.974 1.00 96.41 96 ILE C O 1
ATOM 4450 N N . SER C 1 97 ? 207.161 198.291 263.116 1.00 97.31 97 SER C N 1
ATOM 4451 C CA . SER C 1 97 ? 208.094 198.295 264.235 1.00 97.31 97 SER C CA 1
ATOM 4452 C C . SER C 1 97 ? 207.503 197.454 265.359 1.00 97.31 97 SER C C 1
ATOM 4453 O O . SER C 1 97 ? 206.539 197.864 266.012 1.00 97.31 97 SER C O 1
ATOM 4456 N N . LEU C 1 98 ? 208.079 196.275 265.583 1.00 99.61 98 LEU C N 1
ATOM 4457 C CA . LEU C 1 98 ? 207.616 195.371 266.634 1.00 99.61 98 LEU C CA 1
ATOM 4458 C C . LEU C 1 98 ? 208.343 195.762 267.912 1.00 99.61 98 LEU C C 1
ATOM 4459 O O . LEU C 1 98 ? 209.444 195.293 268.200 1.00 99.61 98 LEU C O 1
ATOM 4464 N N . PHE C 1 99 ? 207.714 196.638 268.688 1.00 104.35 99 PHE C N 1
ATOM 4465 C CA . PHE C 1 99 ? 208.351 197.264 269.842 1.00 104.35 99 PHE C CA 1
ATOM 4466 C C . PHE C 1 99 ? 208.248 196.296 271.015 1.00 104.35 99 PHE C C 1
ATOM 4467 O O . PHE C 1 99 ? 207.224 196.231 271.698 1.00 104.35 99 PHE C O 1
ATOM 4475 N N . LEU C 1 100 ? 209.318 195.541 271.251 1.00 108.18 100 LEU C N 1
ATOM 4476 C CA . LEU C 1 100 ? 209.284 194.415 272.173 1.00 108.18 100 LEU C CA 1
ATOM 4477 C C . LEU C 1 100 ? 209.237 194.897 273.624 1.00 108.18 100 LEU C C 1
ATOM 4478 O O . LEU C 1 100 ? 209.533 196.053 273.936 1.00 108.18 100 LEU C O 1
ATOM 4483 N N . ASP C 1 101 ? 208.844 193.984 274.512 1.00 118.27 101 ASP C N 1
ATOM 4484 C CA . ASP C 1 101 ? 208.683 194.285 275.928 1.00 118.27 101 ASP C CA 1
ATOM 4485 C C . ASP C 1 101 ? 210.000 194.754 276.546 1.00 118.27 101 ASP C C 1
ATOM 4486 O O . ASP C 1 101 ? 211.088 194.525 276.015 1.00 118.27 101 ASP C O 1
ATOM 4491 N N . LEU C 1 102 ? 209.882 195.430 277.692 1.00 123.19 102 LEU C N 1
ATOM 4492 C CA . LEU C 1 102 ? 211.056 195.994 278.350 1.00 123.19 102 LEU C CA 1
ATOM 4493 C C . LEU C 1 102 ? 211.959 194.907 278.921 1.00 123.19 102 LEU C C 1
ATOM 4494 O O . LEU C 1 102 ? 213.186 194.977 278.782 1.00 123.19 102 LEU C O 1
ATOM 4499 N N . LYS C 1 103 ? 211.379 193.902 279.574 1.00 129.86 103 LYS C N 1
ATOM 4500 C CA . LYS C 1 103 ? 212.143 192.858 280.251 1.00 129.86 103 LYS C CA 1
ATOM 4501 C C . LYS C 1 103 ? 211.935 191.541 279.514 1.00 129.86 103 LYS C C 1
ATOM 4502 O O . LYS C 1 103 ? 210.860 190.939 279.599 1.00 129.86 103 LYS C O 1
ATOM 4508 N N . THR C 1 104 ? 212.964 191.100 278.794 1.00 134.56 104 THR C N 1
ATOM 4509 C CA . THR C 1 104 ? 212.923 189.838 278.069 1.00 134.56 104 THR C CA 1
ATOM 4510 C C . THR C 1 104 ? 214.352 189.369 277.844 1.00 134.56 104 THR C C 1
ATO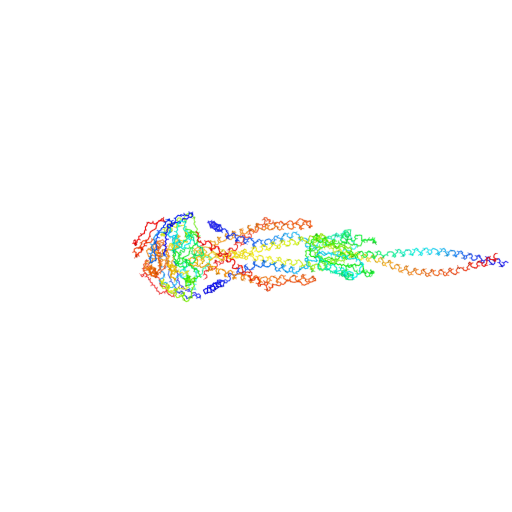M 4511 O O . THR C 1 104 ? 215.229 190.174 277.520 1.00 134.56 104 THR C O 1
ATOM 4515 N N . SER C 1 105 ? 214.579 188.070 278.022 1.00 134.12 105 SER C N 1
ATOM 4516 C CA . SER C 1 105 ? 215.905 187.508 277.809 1.00 134.12 105 SER C CA 1
ATOM 4517 C C . SER C 1 105 ? 216.287 187.587 276.335 1.00 134.12 105 SER C C 1
ATOM 4518 O O . SER C 1 105 ? 215.432 187.504 275.448 1.00 134.12 105 SER C O 1
ATOM 4521 N N . GLU C 1 106 ? 217.586 187.755 276.078 1.00 136.67 106 GLU C N 1
ATOM 4522 C CA . GLU C 1 106 ? 218.055 187.975 274.713 1.00 136.67 106 GLU C CA 1
ATOM 4523 C C . GLU C 1 106 ? 217.852 186.741 273.839 1.00 136.67 106 GLU C C 1
ATOM 4524 O O . GLU C 1 106 ? 217.522 186.864 272.653 1.00 136.67 106 GLU C O 1
ATOM 4530 N N . ASN C 1 107 ? 218.057 185.545 274.399 1.00 138.22 107 ASN C N 1
ATOM 4531 C CA . ASN C 1 107 ? 217.875 184.327 273.615 1.00 138.22 107 ASN C CA 1
ATOM 4532 C C . ASN C 1 107 ? 216.417 184.152 273.211 1.00 138.22 107 ASN C C 1
ATOM 4533 O O . ASN C 1 107 ? 216.121 183.692 272.103 1.00 138.22 107 ASN C O 1
ATOM 4538 N N . GLN C 1 108 ? 215.491 184.515 274.101 1.00 135.43 108 GLN C N 1
ATOM 4539 C CA . GLN C 1 108 ? 214.075 184.476 273.755 1.00 135.43 108 GLN C CA 1
ATOM 4540 C C . GLN C 1 108 ? 213.759 185.451 272.625 1.00 135.43 108 GLN C C 1
ATOM 4541 O O . GLN C 1 108 ? 212.990 185.126 271.711 1.00 135.43 108 GLN C O 1
ATOM 4547 N N . GLY C 1 109 ? 214.343 186.650 272.672 1.00 136.95 109 GLY C N 1
ATOM 4548 C CA . GLY C 1 109 ? 214.160 187.589 271.578 1.00 136.95 109 GLY C CA 1
ATOM 4549 C C . GLY C 1 109 ? 214.702 187.059 270.265 1.00 136.95 109 GLY C C 1
ATOM 4550 O O . GLY C 1 109 ? 214.075 187.211 269.215 1.00 136.95 109 GLY C O 1
ATOM 4551 N N . GLN C 1 110 ? 215.865 186.408 270.310 1.00 137.54 110 GLN C N 1
ATOM 4552 C CA . GLN C 1 110 ? 216.402 185.778 269.108 1.00 137.54 110 GLN C CA 1
ATOM 4553 C C . GLN C 1 110 ? 215.467 184.694 268.588 1.00 137.54 110 GLN C C 1
ATOM 4554 O O . GLN C 1 110 ? 215.255 184.576 267.374 1.00 137.54 110 GLN C O 1
ATOM 4560 N N . ASP C 1 111 ? 214.909 183.887 269.494 1.00 136.70 111 ASP C N 1
ATOM 4561 C CA . ASP C 1 111 ? 213.975 182.841 269.089 1.00 136.70 111 ASP C CA 1
ATOM 4562 C C . ASP C 1 111 ? 212.769 183.441 268.382 1.00 136.70 111 ASP C C 1
ATOM 4563 O O . ASP C 1 111 ? 212.341 182.953 267.329 1.00 136.70 111 ASP C O 1
ATOM 4568 N N . LEU C 1 112 ? 212.216 184.516 268.948 1.00 131.45 112 LEU C N 1
ATOM 4569 C CA . LEU C 1 112 ? 211.151 185.243 268.264 1.00 131.45 112 LEU C CA 1
ATOM 4570 C C . LEU C 1 112 ? 211.629 185.765 266.916 1.00 131.45 112 LEU C C 1
ATOM 4571 O O . LEU C 1 112 ? 210.847 185.858 265.963 1.00 131.45 112 LEU C O 1
ATOM 4576 N N . ARG C 1 113 ? 212.916 186.101 266.815 1.00 132.07 113 ARG C N 1
ATOM 4577 C CA . ARG C 1 113 ? 213.457 186.578 265.547 1.00 132.07 113 ARG C CA 1
ATOM 4578 C C . ARG C 1 113 ? 213.349 185.512 264.461 1.00 132.07 113 ARG C C 1
ATOM 4579 O O . ARG C 1 113 ? 212.812 185.776 263.378 1.00 132.07 113 ARG C O 1
ATOM 4585 N N . GLU C 1 114 ? 213.841 184.292 264.722 1.00 134.55 114 GLU C N 1
ATOM 4586 C CA . GLU C 1 114 ? 213.702 183.309 263.639 1.00 134.55 114 GLU C CA 1
ATOM 4587 C C . GLU C 1 114 ? 212.251 182.874 263.476 1.00 134.55 114 GLU C C 1
ATOM 4588 O O . GLU C 1 114 ? 211.853 182.461 262.380 1.00 134.55 114 GLU C O 1
ATOM 4594 N N . GLN C 1 115 ? 211.450 182.949 264.543 1.00 133.18 115 GLN C N 1
ATOM 4595 C CA . GLN C 1 115 ? 210.035 182.617 264.415 1.00 133.18 115 GLN C CA 1
ATOM 4596 C C . GLN C 1 115 ? 209.340 183.557 263.440 1.00 133.18 115 GLN C C 1
ATOM 4597 O O . GLN C 1 115 ? 208.534 183.120 262.609 1.00 133.18 115 GLN C O 1
ATOM 4603 N N . ILE C 1 116 ? 209.640 184.853 263.527 1.00 129.43 116 ILE C N 1
ATOM 4604 C CA . ILE C 1 116 ? 209.099 185.811 262.570 1.00 129.43 116 ILE C CA 1
ATOM 4605 C C . ILE C 1 116 ? 209.714 185.593 261.193 1.00 129.43 116 ILE C C 1
ATOM 4606 O O . ILE C 1 116 ? 209.033 185.720 260.167 1.00 129.43 116 ILE C O 1
ATOM 4611 N N . GLU C 1 117 ? 211.007 185.256 261.147 1.00 130.70 117 GLU C N 1
ATOM 4612 C CA . GLU C 1 117 ? 211.678 185.062 259.865 1.00 130.70 117 GLU C CA 1
ATOM 4613 C C . GLU C 1 117 ? 211.037 183.934 259.066 1.00 130.70 117 GLU C C 1
ATOM 4614 O O . GLU C 1 117 ? 210.815 184.069 257.856 1.00 130.70 117 GLU C O 1
ATOM 4620 N N . ARG C 1 118 ? 210.727 182.816 259.724 1.00 134.65 118 ARG C N 1
ATOM 4621 C CA . ARG C 1 118 ? 210.128 181.689 259.017 1.00 134.65 118 ARG C CA 1
ATOM 4622 C C . ARG C 1 118 ? 208.687 181.974 258.613 1.00 134.65 118 ARG C C 1
ATOM 4623 O O . ARG C 1 118 ? 208.212 181.438 257.605 1.00 134.65 118 ARG C O 1
ATOM 4629 N N . LEU C 1 119 ? 207.982 182.801 259.377 1.00 130.11 119 LEU C N 1
ATOM 4630 C CA . LEU C 1 119 ? 206.594 183.097 259.059 1.00 130.11 119 LEU C CA 1
ATOM 4631 C C . LEU C 1 119 ? 206.527 183.864 257.740 1.00 130.11 119 LEU C C 1
ATOM 4632 O O . LEU C 1 119 ? 207.376 184.725 257.479 1.00 130.11 119 LEU C O 1
ATOM 4637 N N . PRO C 1 120 ? 205.545 183.575 256.882 1.00 127.23 120 PRO C N 1
ATOM 4638 C CA . PRO C 1 120 ? 205.511 184.210 255.556 1.00 127.23 120 PRO C CA 1
ATOM 4639 C C . PRO C 1 120 ? 205.196 185.697 255.606 1.00 127.23 120 PRO C C 1
ATOM 4640 O O . PRO C 1 120 ? 205.109 186.289 256.685 1.00 127.23 120 PRO C O 1
ATOM 4644 N N . ASP C 1 121 ? 205.056 186.310 254.429 1.00 122.68 121 ASP C N 1
ATOM 4645 C CA . ASP C 1 121 ? 204.714 187.723 254.280 1.00 122.68 121 ASP C CA 1
ATOM 4646 C C . ASP C 1 121 ? 205.799 188.647 254.826 1.00 122.68 121 ASP C C 1
ATOM 4647 O O . ASP C 1 121 ? 205.548 189.832 255.059 1.00 122.68 121 ASP C O 1
ATOM 4652 N N . VAL C 1 122 ? 207.008 188.125 255.041 1.00 117.38 122 VAL C N 1
ATOM 4653 C CA . VAL C 1 122 ? 208.145 188.919 255.485 1.00 117.38 122 VAL C CA 1
ATOM 4654 C C . VAL C 1 122 ? 209.346 188.576 254.615 1.00 117.38 122 VAL C C 1
ATOM 4655 O O . VAL C 1 122 ? 209.356 187.578 253.891 1.00 117.38 122 VAL C O 1
ATOM 4659 N N . ILE C 1 123 ? 210.366 189.427 254.691 1.00 113.43 123 ILE C N 1
ATOM 4660 C CA . ILE C 1 123 ? 211.637 189.210 254.001 1.00 113.43 123 ILE C CA 1
ATOM 4661 C C . ILE C 1 123 ? 212.769 188.976 254.996 1.00 113.43 123 ILE C C 1
ATOM 4662 O O . ILE C 1 123 ? 213.402 187.919 254.993 1.00 113.43 123 ILE C O 1
ATOM 4667 N N . GLU C 1 124 ? 213.040 189.955 255.856 1.00 112.09 124 GLU C N 1
ATOM 4668 C CA . GLU C 1 124 ? 214.117 189.870 256.832 1.00 112.09 124 GLU C CA 1
ATOM 4669 C C . GLU C 1 124 ? 213.647 190.442 258.160 1.00 112.09 124 GLU C C 1
ATOM 4670 O O . GLU C 1 124 ? 212.922 191.442 258.189 1.00 112.09 124 GLU C O 1
ATOM 4676 N N . ALA C 1 125 ? 214.044 189.794 259.252 1.00 113.73 125 ALA C N 1
ATOM 4677 C CA . ALA C 1 125 ? 213.753 190.263 260.600 1.00 113.73 125 ALA C CA 1
ATOM 4678 C C . ALA C 1 125 ? 215.057 190.349 261.376 1.00 113.73 125 ALA C C 1
ATOM 4679 O O . ALA C 1 125 ? 215.842 189.396 261.380 1.00 113.73 125 ALA C O 1
ATOM 4681 N N . GLN C 1 126 ? 215.287 191.484 262.031 1.00 109.36 126 GLN C N 1
ATOM 4682 C CA . GLN C 1 126 ? 216.526 191.723 262.754 1.00 109.36 126 GLN C CA 1
ATOM 4683 C C . GLN C 1 126 ? 216.222 192.231 264.155 1.00 109.36 126 GLN C C 1
ATOM 4684 O O . GLN C 1 126 ? 215.212 192.900 264.387 1.00 109.36 126 GLN C O 1
ATOM 4690 N N . LEU C 1 127 ? 217.111 191.903 265.086 1.00 110.57 127 LEU C N 1
ATOM 4691 C CA . LEU C 1 127 ? 216.992 192.317 266.474 1.00 110.57 127 LEU C CA 1
ATOM 4692 C C . LEU C 1 127 ? 218.067 193.343 266.809 1.00 110.57 127 LEU C C 1
ATOM 4693 O O . LEU C 1 127 ? 219.203 193.256 266.337 1.00 110.57 127 LEU C O 1
ATOM 4698 N N . ILE C 1 128 ? 217.696 194.321 267.628 1.00 108.75 128 ILE C N 1
ATOM 4699 C CA . ILE C 1 128 ? 218.596 195.388 268.047 1.00 108.75 128 ILE C CA 1
ATOM 4700 C C . ILE C 1 128 ? 218.804 195.274 269.549 1.00 108.75 128 ILE C C 1
ATOM 4701 O O . ILE C 1 128 ? 217.834 195.243 270.314 1.00 108.75 128 ILE C O 1
ATOM 4706 N N . SER C 1 129 ? 220.065 195.209 269.966 1.00 115.28 129 SER C N 1
ATOM 4707 C CA . SER C 1 129 ? 220.382 195.073 271.378 1.00 115.28 129 SER C CA 1
ATOM 4708 C C . SER C 1 129 ? 220.147 196.387 272.117 1.00 115.28 129 SER C C 1
ATOM 4709 O O . SER C 1 129 ? 220.103 197.470 271.525 1.00 115.28 129 SER C O 1
ATOM 4712 N N . ARG C 1 130 ? 219.987 196.276 273.437 1.00 118.46 130 ARG C N 1
ATOM 4713 C CA . ARG C 1 130 ? 219.801 197.464 274.264 1.00 118.46 130 ARG C CA 1
ATOM 4714 C C . ARG C 1 130 ? 221.043 198.347 274.256 1.00 118.46 130 ARG C C 1
ATOM 4715 O O . ARG C 1 130 ? 220.935 199.578 274.213 1.00 118.46 130 ARG C O 1
ATOM 4721 N N . GLU C 1 131 ? 222.232 197.740 274.310 1.00 120.67 131 GLU C N 1
ATOM 4722 C CA . GLU C 1 131 ? 223.464 198.522 274.282 1.00 120.67 131 GLU C CA 1
ATOM 4723 C C . GLU C 1 131 ? 223.633 199.245 272.951 1.00 120.67 131 GLU C C 1
ATOM 4724 O O . GLU C 1 131 ? 224.040 200.414 272.920 1.00 120.67 131 GLU C O 1
ATOM 4730 N N . GLN C 1 132 ? 223.328 198.570 271.841 1.00 120.85 132 GLN C N 1
ATOM 4731 C CA . GLN C 1 132 ? 223.377 199.232 270.542 1.00 120.85 132 GLN C CA 1
ATOM 4732 C C . GLN C 1 132 ? 222.352 200.355 270.467 1.00 120.85 132 GLN C C 1
ATOM 4733 O O . GLN C 1 132 ? 222.611 201.406 269.868 1.00 120.85 132 GLN C O 1
ATOM 4739 N N . ALA C 1 133 ? 221.179 200.149 271.070 1.00 122.65 133 ALA C N 1
ATOM 4740 C CA . ALA C 1 133 ? 220.175 201.205 271.121 1.00 122.65 133 ALA C CA 1
ATOM 4741 C C . ALA C 1 133 ? 220.691 202.418 271.884 1.00 122.65 133 ALA C C 1
ATOM 4742 O O . ALA C 1 133 ? 220.501 203.562 271.451 1.00 122.65 133 ALA C O 1
ATOM 4744 N N . LEU C 1 134 ? 221.346 202.188 273.025 1.00 122.04 134 LEU C N 1
ATOM 4745 C CA . LEU C 1 134 ? 221.919 203.298 273.778 1.00 122.04 134 LEU C CA 1
ATOM 4746 C C . LEU C 1 134 ? 223.001 204.002 272.975 1.00 122.04 134 LEU C C 1
ATOM 4747 O O . LEU C 1 134 ? 223.106 205.230 273.014 1.00 122.04 134 LEU C O 1
ATOM 4752 N N . SER C 1 135 ? 223.827 203.242 272.255 1.00 128.42 135 SER C N 1
ATOM 4753 C CA . SER C 1 135 ? 224.855 203.865 271.426 1.00 128.42 135 SER C CA 1
ATOM 4754 C C . SER C 1 135 ? 224.233 204.736 270.341 1.00 128.42 135 SER C C 1
ATOM 4755 O O . SER C 1 135 ? 224.696 205.856 270.088 1.00 128.42 135 SER C O 1
ATOM 4758 N N . GLU C 1 136 ? 223.176 204.240 269.693 1.00 131.83 136 GLU C N 1
ATOM 4759 C CA . GLU C 1 136 ? 222.505 205.021 268.658 1.00 131.83 136 GLU C CA 1
ATOM 4760 C C . GLU C 1 136 ? 221.891 206.290 269.235 1.00 131.83 136 GLU C C 1
ATOM 4761 O O . GLU C 1 136 ? 221.980 207.363 268.627 1.00 131.83 136 GLU C O 1
ATOM 4767 N N . LEU C 1 137 ? 221.266 206.188 270.409 1.00 127.41 137 LEU C N 1
ATOM 4768 C CA . LEU C 1 137 ? 220.687 207.363 271.052 1.00 127.41 137 LEU C CA 1
ATOM 4769 C C . LEU C 1 137 ? 221.755 208.343 271.522 1.00 127.41 137 LEU C C 1
ATOM 4770 O O . LEU C 1 137 ? 221.514 209.555 271.538 1.00 127.41 137 LEU C O 1
ATOM 4775 N N . GLN C 1 138 ? 222.929 207.842 271.904 1.00 132.74 138 GLN C N 1
ATOM 4776 C CA . GLN C 1 138 ? 224.007 208.699 272.377 1.00 132.74 138 GLN C CA 1
ATOM 4777 C C . GLN C 1 138 ? 224.756 209.356 271.226 1.00 132.74 138 GLN C C 1
ATOM 4778 O O . GLN C 1 138 ? 225.414 210.383 271.427 1.00 132.74 138 GLN C O 1
ATOM 4784 N N . GLU C 1 139 ? 224.669 208.781 270.023 1.00 135.75 139 GLU C N 1
ATOM 4785 C CA . GLU C 1 139 ? 225.344 209.374 268.873 1.00 135.75 139 GLU C CA 1
ATOM 4786 C C . GLU C 1 139 ? 224.840 210.784 268.590 1.00 135.75 139 GLU C C 1
ATOM 4787 O O . GLU C 1 139 ? 225.628 211.655 268.203 1.00 135.75 139 GLU C O 1
ATOM 4793 N N . GLN C 1 140 ? 223.546 211.029 268.774 1.00 138.63 140 GLN C N 1
ATOM 4794 C CA . GLN C 1 140 ? 223.020 212.380 268.652 1.00 138.63 140 GLN C CA 1
ATOM 4795 C C . GLN C 1 140 ? 223.543 213.258 269.782 1.00 138.63 140 GLN C C 1
ATOM 4796 O O . GLN C 1 140 ? 223.805 212.790 270.894 1.00 138.63 140 GLN C O 1
ATOM 4802 N N . SER C 1 141 ? 223.704 214.550 269.482 1.00 143.75 141 SER C N 1
ATOM 4803 C CA . SER C 1 141 ? 224.189 215.487 270.490 1.00 143.75 141 SER C CA 1
ATOM 4804 C C . SER C 1 141 ? 223.222 215.579 271.663 1.00 143.75 141 SER C C 1
ATOM 4805 O O . SER C 1 141 ? 223.644 215.623 272.825 1.00 143.75 141 SER C O 1
ATOM 4808 N N . GLY C 1 142 ? 221.925 215.608 271.381 1.00 141.88 142 GLY C N 1
ATOM 4809 C CA . GLY C 1 142 ? 220.935 215.613 272.434 1.00 141.88 142 GLY C CA 1
ATOM 4810 C C . GLY C 1 142 ? 220.787 214.250 273.081 1.00 141.88 142 GLY C C 1
ATOM 4811 O O . GLY C 1 142 ? 221.306 213.236 272.611 1.00 141.88 142 GLY C O 1
ATOM 4812 N N . LEU C 1 143 ? 220.054 214.240 274.197 1.00 141.85 143 LEU C N 1
ATOM 4813 C CA . LEU C 1 143 ? 219.794 213.026 274.972 1.00 141.85 143 LEU C CA 1
ATOM 4814 C C . LEU C 1 143 ? 221.087 212.345 275.411 1.00 141.85 143 LEU C C 1
ATOM 4815 O O . LEU C 1 143 ? 221.181 211.116 275.426 1.00 141.85 143 LEU C O 1
ATOM 4820 N N . GLY C 1 144 ? 222.095 213.141 275.776 1.00 143.30 144 GLY C N 1
ATOM 4821 C CA . GLY C 1 144 ? 223.369 212.609 276.201 1.00 143.30 144 GLY C CA 1
ATOM 4822 C C . GLY C 1 144 ? 223.828 213.253 277.497 1.00 143.30 144 GLY C C 1
ATOM 4823 O O . GLY C 1 144 ? 223.210 214.192 278.007 1.00 143.30 144 GLY C O 1
ATOM 4824 N N . GLU C 1 145 ? 224.928 212.716 278.027 1.00 145.03 145 GLU C N 1
ATOM 4825 C CA . GLU C 1 145 ? 225.565 213.205 279.249 1.00 145.03 145 GLU C CA 1
ATOM 4826 C C . GLU C 1 145 ? 224.639 213.131 280.459 1.00 145.03 145 GLU C C 1
ATOM 4827 O O . GLU C 1 145 ? 224.865 213.817 281.461 1.00 145.03 145 GLU C O 1
ATOM 4833 N N . ALA C 1 146 ? 223.595 212.307 280.384 1.00 139.96 146 ALA C N 1
ATOM 4834 C CA . ALA C 1 146 ? 222.679 212.106 281.499 1.00 139.96 146 ALA C CA 1
ATOM 4835 C C . ALA C 1 146 ? 222.358 210.647 281.778 1.00 139.96 146 ALA C C 1
ATOM 4836 O O . ALA C 1 146 ? 221.918 210.340 282.892 1.00 139.96 146 ALA C O 1
ATOM 4838 N N . LEU C 1 147 ? 222.558 209.743 280.817 1.00 139.52 147 LEU C N 1
ATOM 4839 C CA . LEU C 1 147 ? 222.261 208.334 281.049 1.00 139.52 147 LEU C CA 1
ATOM 4840 C C . LEU C 1 147 ? 223.209 207.721 282.071 1.00 139.52 147 LEU C C 1
ATOM 4841 O O . LEU C 1 147 ? 222.862 206.725 282.716 1.00 139.52 147 LEU C O 1
ATOM 4846 N N . LYS C 1 148 ? 224.406 208.292 282.228 1.00 142.62 148 LYS C N 1
ATOM 4847 C CA . LYS C 1 148 ? 225.360 207.753 283.192 1.00 142.62 148 LYS C CA 1
ATOM 4848 C C . LYS C 1 148 ? 224.824 207.860 284.616 1.00 142.62 148 LYS C C 1
ATOM 4849 O O . LYS C 1 148 ? 225.051 206.966 285.440 1.00 142.62 148 LYS C O 1
ATOM 4855 N N . GLU C 1 149 ? 224.115 208.947 284.925 1.00 143.05 149 GLU C N 1
ATOM 4856 C CA . GLU C 1 149 ? 223.470 209.064 286.228 1.00 143.05 149 GLU C CA 1
ATOM 4857 C C . GLU C 1 149 ? 222.374 208.018 286.391 1.00 143.05 149 GLU C C 1
ATOM 4858 O O . GLU C 1 149 ? 222.202 207.453 287.478 1.00 143.05 149 GLU C O 1
ATOM 4864 N N . LEU C 1 150 ? 221.633 207.747 285.325 1.00 140.48 150 LEU C N 1
ATOM 4865 C CA . LEU C 1 150 ? 220.581 206.739 285.373 1.00 140.48 150 LEU C CA 1
ATOM 4866 C C . LEU C 1 150 ? 221.197 205.368 285.635 1.00 140.48 150 LEU C C 1
ATOM 4867 O O . LEU C 1 150 ? 222.212 205.024 285.017 1.00 140.48 150 LEU C O 1
ATOM 4872 N N . PRO C 1 151 ? 220.627 204.564 286.543 1.00 136.44 151 PRO C N 1
ATOM 4873 C CA . PRO C 1 151 ? 221.293 203.319 286.957 1.00 136.44 151 PRO C CA 1
ATOM 4874 C C . PRO C 1 151 ? 221.500 202.315 285.833 1.00 136.44 151 PRO C C 1
ATOM 4875 O O . PRO C 1 151 ? 222.633 201.898 285.575 1.00 136.44 151 PRO C O 1
ATOM 4879 N N . GLU C 1 152 ? 220.423 201.923 285.157 1.00 130.58 152 GLU C N 1
ATOM 4880 C CA . GLU C 1 152 ? 220.481 200.901 284.122 1.00 130.58 152 GLU C CA 1
ATOM 4881 C C . GLU C 1 152 ? 219.756 201.396 282.879 1.00 130.58 152 GLU C C 1
ATOM 4882 O O . GLU C 1 152 ? 219.147 202.469 282.873 1.00 130.58 152 GLU C O 1
ATOM 4888 N N . ASN C 1 153 ? 219.844 200.607 281.817 1.00 123.45 153 ASN C N 1
ATOM 4889 C CA . ASN C 1 153 ? 219.167 200.933 280.567 1.00 123.45 153 ASN C CA 1
ATOM 4890 C C . ASN C 1 153 ? 217.677 200.643 280.683 1.00 123.45 153 ASN C C 1
ATOM 4891 O O . ASN C 1 153 ? 217.299 199.484 280.905 1.00 123.45 153 ASN C O 1
ATOM 4896 N N . PRO C 1 154 ? 216.798 201.639 280.541 1.00 119.80 154 PRO C N 1
ATOM 4897 C CA . PRO C 1 154 ? 215.368 201.337 280.424 1.00 119.80 154 PRO C CA 1
ATOM 4898 C C . PRO C 1 154 ? 214.940 201.055 278.998 1.00 119.80 154 PRO C C 1
ATOM 4899 O O . PRO C 1 154 ? 213.771 200.716 278.773 1.00 119.80 154 PRO C O 1
ATOM 4903 N N . LEU C 1 155 ? 215.841 201.188 278.039 1.00 114.32 155 LEU C N 1
ATOM 4904 C CA . LEU C 1 155 ? 215.467 201.147 276.635 1.00 114.32 155 LEU C CA 1
ATOM 4905 C C . LEU C 1 155 ? 215.253 199.708 276.195 1.00 114.32 155 LEU C C 1
ATOM 4906 O O . LEU C 1 155 ? 216.180 198.896 276.295 1.00 114.32 155 LEU C O 1
ATOM 4911 N N . PRO C 1 156 ? 214.074 199.353 275.702 1.00 107.07 156 PRO C N 1
ATOM 4912 C CA . PRO C 1 156 ? 213.796 197.962 275.368 1.00 107.07 156 PRO C CA 1
ATOM 4913 C C . PRO C 1 156 ? 214.250 197.624 273.961 1.00 107.07 156 PRO C C 1
ATOM 4914 O O . PRO C 1 156 ? 214.367 198.510 273.101 1.00 107.07 156 PRO C O 1
ATOM 4918 N N . PRO C 1 157 ? 214.512 196.347 273.689 1.00 102.60 157 PRO C N 1
ATOM 4919 C CA . PRO C 1 157 ? 214.909 195.942 272.336 1.00 102.60 157 PRO C CA 1
ATOM 4920 C C . PRO C 1 157 ? 213.781 196.148 271.337 1.00 102.60 157 PRO C C 1
ATOM 4921 O O . PRO C 1 157 ? 212.600 196.160 271.691 1.00 102.60 157 PRO C O 1
ATOM 4925 N N . VAL C 1 158 ? 214.161 196.315 270.073 1.00 98.76 158 VAL C N 1
ATOM 4926 C CA . VAL C 1 158 ? 213.213 196.528 268.990 1.00 98.76 158 VAL C CA 1
ATOM 4927 C C . VAL C 1 158 ? 213.500 195.537 267.871 1.00 98.76 158 VAL C C 1
ATOM 4928 O O . VAL C 1 158 ? 214.609 195.006 267.754 1.00 98.76 158 VAL C O 1
ATOM 4932 N N . ILE C 1 159 ? 212.484 195.283 267.048 1.00 99.65 159 ILE C N 1
ATOM 4933 C CA . ILE C 1 159 ? 212.597 194.409 265.887 1.00 99.65 159 ILE C CA 1
ATOM 4934 C C . ILE C 1 159 ? 211.985 195.115 264.686 1.00 99.65 159 ILE C C 1
ATOM 4935 O O . ILE C 1 159 ? 210.926 195.743 264.797 1.00 99.65 159 ILE C O 1
ATOM 4940 N N . SER C 1 160 ? 212.654 195.019 263.542 1.00 102.14 160 SER C N 1
ATOM 4941 C CA . SER C 1 160 ? 212.164 195.574 262.289 1.00 102.14 160 SER C CA 1
ATOM 4942 C C . SER C 1 160 ? 211.785 194.447 261.339 1.00 102.14 160 SER C C 1
ATOM 4943 O O . SER C 1 160 ? 212.531 193.475 261.185 1.00 102.14 160 SER C O 1
ATOM 4946 N N . VAL C 1 161 ? 210.624 194.582 260.703 1.00 101.01 161 VAL C N 1
ATOM 4947 C CA . VAL C 1 161 ? 210.086 193.563 259.810 1.00 101.01 161 VAL C CA 1
ATOM 4948 C C . VAL C 1 161 ? 209.733 194.225 258.485 1.00 101.01 161 VAL C C 1
ATOM 4949 O O . VAL C 1 161 ? 209.088 195.278 258.467 1.00 101.01 161 VAL C O 1
ATOM 4953 N N . THR C 1 162 ? 210.157 193.615 257.384 1.00 105.54 162 THR C N 1
ATOM 4954 C CA . THR C 1 162 ? 209.907 194.154 256.046 1.00 105.54 162 THR C CA 1
ATOM 4955 C C . THR C 1 162 ? 209.034 193.203 255.240 1.00 105.54 162 THR C C 1
ATOM 4956 O O . THR C 1 162 ? 209.498 192.108 254.866 1.00 105.54 162 THR C O 1
ATOM 4960 N N . PRO C 1 163 ? 207.783 193.561 254.945 1.00 109.34 163 PRO C N 1
ATOM 4961 C CA . PRO C 1 163 ? 206.914 192.667 254.166 1.00 109.34 163 PRO C CA 1
ATOM 4962 C C . PRO C 1 163 ? 207.118 192.813 252.666 1.00 109.34 163 PRO C C 1
ATOM 4963 O O . PRO C 1 163 ? 207.942 193.623 252.234 1.00 109.34 163 PRO C O 1
ATOM 4967 N N . LYS C 1 164 ? 206.381 192.043 251.862 1.00 111.65 164 LYS C N 1
ATOM 4968 C CA . LYS C 1 164 ? 206.473 192.167 250.408 1.00 111.65 164 LYS C CA 1
ATOM 4969 C C . LYS C 1 164 ? 205.454 193.159 249.852 1.00 111.65 164 LYS C C 1
ATOM 4970 O O . LYS C 1 164 ? 205.825 194.145 249.209 1.00 111.65 164 LYS C O 1
ATOM 4976 N N . GLN C 1 165 ? 204.169 192.902 250.082 1.00 111.10 165 GLN C N 1
ATOM 4977 C CA . GLN C 1 165 ? 203.112 193.708 249.486 1.00 111.10 165 GLN C CA 1
ATOM 4978 C C . GLN C 1 165 ? 202.885 194.981 250.292 1.00 111.10 165 GLN C C 1
ATOM 4979 O O . GLN C 1 165 ? 202.972 194.974 251.524 1.00 111.10 165 GLN C O 1
ATOM 4985 N N . ILE C 1 166 ? 202.600 196.076 249.590 1.00 100.10 166 ILE C N 1
ATOM 4986 C CA . ILE C 1 166 ? 202.289 197.350 250.227 1.00 100.10 166 ILE C CA 1
ATOM 4987 C C . ILE C 1 166 ? 200.841 197.714 249.930 1.00 100.10 166 ILE C C 1
ATOM 4988 O O . ILE C 1 166 ? 200.542 198.326 248.898 1.00 100.10 166 ILE C O 1
ATOM 4993 N N . ASP C 1 167 ? 199.932 197.338 250.827 1.00 108.73 167 ASP C N 1
ATOM 4994 C CA . ASP C 1 167 ? 198.523 197.666 250.677 1.00 108.73 167 ASP C CA 1
ATOM 4995 C C . ASP C 1 167 ? 197.901 197.869 252.051 1.00 108.73 167 ASP C C 1
ATOM 4996 O O . ASP C 1 167 ? 198.418 197.383 253.060 1.00 108.73 167 ASP C O 1
ATOM 5001 N N . ARG C 1 168 ? 196.794 198.613 252.082 1.00 108.02 168 ARG C N 1
ATOM 5002 C CA . ARG C 1 168 ? 196.155 198.936 253.353 1.00 108.02 168 ARG C CA 1
ATOM 5003 C C . ARG C 1 168 ? 195.605 197.688 254.034 1.00 108.02 168 ARG C C 1
ATOM 5004 O O . ARG C 1 168 ? 195.926 197.406 255.194 1.00 108.02 168 ARG C O 1
ATOM 5010 N N . ALA C 1 169 ? 194.790 196.912 253.316 1.00 112.60 169 ALA C N 1
ATOM 5011 C CA . ALA C 1 169 ? 194.081 195.801 253.944 1.00 112.60 169 ALA C CA 1
ATOM 5012 C C . ALA C 1 169 ? 195.030 194.668 254.310 1.00 112.60 169 ALA C C 1
ATOM 5013 O O . ALA C 1 169 ? 194.974 194.132 255.424 1.00 112.60 169 ALA C O 1
ATOM 5015 N N . GLY C 1 170 ? 195.907 194.283 253.381 1.00 113.13 170 GLY C N 1
ATOM 5016 C CA . GLY C 1 170 ? 196.814 193.179 253.652 1.00 113.13 170 GLY C CA 1
ATOM 5017 C C . GLY C 1 170 ? 197.764 193.477 254.795 1.00 113.13 170 GLY C C 1
ATOM 5018 O O . GLY C 1 170 ? 197.963 192.650 255.688 1.00 113.13 170 GLY C O 1
ATOM 5019 N N . LEU C 1 171 ? 198.357 194.671 254.790 1.00 113.37 171 LEU C N 1
ATOM 5020 C CA . LEU C 1 171 ? 199.284 195.020 255.859 1.00 113.37 171 LEU C CA 1
ATOM 5021 C C . LEU C 1 171 ? 198.557 195.256 257.177 1.00 113.37 171 LEU C C 1
ATOM 5022 O O . LEU C 1 171 ? 199.115 194.983 258.245 1.00 113.37 171 LEU C O 1
ATOM 5027 N N . GLU C 1 172 ? 197.318 195.753 257.131 1.00 117.70 172 GLU C N 1
ATOM 5028 C CA . GLU C 1 172 ? 196.530 195.858 258.354 1.00 117.70 172 GLU C CA 1
ATOM 5029 C C . GLU C 1 172 ? 196.266 194.482 258.950 1.00 117.70 172 GLU C C 1
ATOM 5030 O O . GLU C 1 172 ? 196.375 194.291 260.167 1.00 117.70 172 GLU C O 1
ATOM 5036 N N . ALA C 1 173 ? 195.924 193.508 258.104 1.00 117.81 173 ALA C N 1
ATOM 5037 C CA . ALA C 1 173 ? 195.742 192.142 258.583 1.00 117.81 173 ALA C CA 1
ATOM 5038 C C . ALA C 1 173 ? 197.044 191.575 259.131 1.00 117.81 173 ALA C C 1
ATOM 5039 O O . ALA C 1 173 ? 197.043 190.850 260.133 1.00 117.81 173 ALA C O 1
ATOM 5041 N N . LEU C 1 174 ? 198.166 191.887 258.479 1.00 115.76 174 LEU C N 1
ATOM 5042 C CA . LEU C 1 174 ? 199.465 191.430 258.965 1.00 115.76 174 LEU C CA 1
ATOM 5043 C C . LEU C 1 174 ? 199.760 191.997 260.351 1.00 115.76 174 LEU C C 1
ATOM 5044 O O . LEU C 1 174 ? 200.211 191.272 261.247 1.00 115.76 174 LEU C O 1
ATOM 5049 N N . ARG C 1 175 ? 199.504 193.293 260.544 1.00 117.61 175 ARG C N 1
ATOM 5050 C CA . ARG C 1 175 ? 199.710 193.909 261.852 1.00 117.61 175 ARG C CA 1
ATOM 5051 C C . ARG C 1 175 ? 198.785 193.301 262.897 1.00 117.61 175 ARG C C 1
ATOM 5052 O O . ARG C 1 175 ? 199.195 193.072 264.040 1.00 117.61 175 ARG C O 1
ATOM 5058 N N . GLN C 1 176 ? 197.529 193.047 262.527 1.00 125.21 176 GLN C N 1
ATOM 5059 C CA . GLN C 1 176 ? 196.596 192.436 263.468 1.00 125.21 176 GLN C CA 1
ATOM 5060 C C . GLN C 1 176 ? 197.062 191.045 263.874 1.00 125.21 176 GLN C C 1
ATOM 5061 O O . GLN C 1 176 ? 196.979 190.672 265.049 1.00 125.21 176 GLN C O 1
ATOM 5067 N N . GLN C 1 177 ? 197.562 190.264 262.914 1.00 124.92 177 GLN C N 1
ATOM 5068 C CA . GLN C 1 177 ? 198.068 188.933 263.229 1.00 124.92 177 GLN C CA 1
ATOM 5069 C C . GLN C 1 177 ? 199.315 189.000 264.102 1.00 124.92 177 GLN C C 1
ATOM 5070 O O . GLN C 1 177 ? 199.501 188.149 264.980 1.00 124.92 177 GLN C O 1
ATOM 5076 N N . LEU C 1 178 ? 200.174 189.995 263.880 1.00 123.07 178 LEU C N 1
ATOM 5077 C CA . LEU C 1 178 ? 201.358 190.171 264.713 1.00 123.07 178 LEU C CA 1
ATOM 5078 C C . LEU C 1 178 ? 201.062 190.843 266.046 1.00 123.07 178 LEU C C 1
ATOM 5079 O O . LEU C 1 178 ? 201.962 190.932 266.888 1.00 123.07 178 LEU C O 1
ATOM 5084 N N . ALA C 1 179 ? 199.838 191.327 266.254 1.00 123.57 179 ALA C N 1
ATOM 5085 C CA . ALA C 1 179 ? 199.494 191.929 267.537 1.00 123.57 179 ALA C CA 1
ATOM 5086 C C . ALA C 1 179 ? 199.498 190.894 268.656 1.00 123.57 179 ALA C C 1
ATOM 5087 O O . ALA C 1 179 ? 199.948 191.180 269.771 1.00 123.57 179 ALA C O 1
ATOM 5089 N N . GLU C 1 180 ? 199.002 189.686 268.379 1.00 125.55 180 GLU C N 1
ATOM 5090 C CA . GLU C 1 180 ? 198.867 188.649 269.404 1.00 125.55 180 GLU C CA 1
ATOM 5091 C C . GLU C 1 180 ? 200.128 187.789 269.430 1.00 125.55 180 GLU C C 1
ATOM 5092 O O . GLU C 1 180 ? 200.186 186.687 268.880 1.00 125.55 180 GLU C O 1
ATOM 5098 N N . LEU C 1 181 ? 201.154 188.311 270.092 1.00 126.20 181 LEU C N 1
ATOM 5099 C CA . LEU C 1 181 ? 202.366 187.566 270.390 1.00 126.20 181 LEU C CA 1
ATOM 5100 C C . LEU C 1 181 ? 202.655 187.667 271.880 1.00 126.20 181 LEU C C 1
ATOM 5101 O O . LEU C 1 181 ? 202.287 188.657 272.521 1.00 126.20 181 LEU C O 1
ATOM 5106 N N . PRO C 1 182 ? 203.299 186.649 272.460 1.00 127.26 182 PRO C N 1
ATOM 5107 C CA . PRO C 1 182 ? 203.447 186.623 273.927 1.00 127.26 182 PRO C CA 1
ATOM 5108 C C . PRO C 1 182 ? 204.220 187.797 274.509 1.00 127.26 182 PRO C C 1
ATOM 5109 O O . PRO C 1 182 ? 203.916 188.227 275.629 1.00 127.26 182 PRO C O 1
ATOM 5113 N N . HIS C 1 183 ? 205.209 188.331 273.796 1.00 124.26 183 HIS C N 1
ATOM 5114 C CA . HIS C 1 183 ? 206.098 189.355 274.343 1.00 124.26 183 HIS C CA 1
ATOM 5115 C C . HIS C 1 183 ? 206.223 190.539 273.393 1.00 124.26 183 HIS C C 1
ATOM 5116 O O . HIS C 1 183 ? 207.321 190.991 273.062 1.00 124.26 183 HIS C O 1
ATOM 5123 N N . VAL C 1 184 ? 205.089 191.062 272.939 1.00 119.52 184 VAL C N 1
ATOM 5124 C CA . VAL C 1 184 ? 205.046 192.289 272.153 1.00 119.52 184 VAL C CA 1
ATOM 5125 C C . VAL C 1 184 ? 204.208 193.309 272.911 1.00 119.52 184 VAL C C 1
ATOM 5126 O O . VAL C 1 184 ? 203.156 192.970 273.467 1.00 119.52 184 VAL C O 1
ATOM 5130 N N . GLN C 1 185 ? 204.689 194.551 272.959 1.00 109.94 185 GLN C N 1
ATOM 5131 C CA . GLN C 1 185 ? 203.947 195.597 273.652 1.00 109.94 185 GLN C CA 1
ATOM 5132 C C . GLN C 1 185 ? 203.013 196.336 272.702 1.00 109.94 185 GLN C C 1
ATOM 5133 O O . GLN C 1 185 ? 201.818 196.477 272.980 1.00 109.94 185 GLN C O 1
ATOM 5139 N N . GLN C 1 186 ? 203.538 196.808 271.574 1.00 102.83 186 GLN C N 1
ATOM 5140 C CA . GLN C 1 186 ? 202.733 197.566 270.630 1.00 102.83 186 GLN C CA 1
ATOM 5141 C C . GLN C 1 186 ? 203.381 197.509 269.256 1.00 102.83 186 GLN C C 1
ATOM 5142 O O . GLN C 1 186 ? 204.585 197.270 269.132 1.00 102.83 186 GLN C O 1
ATOM 5148 N N . ALA C 1 187 ? 202.568 197.728 268.231 1.00 95.38 187 ALA C N 1
ATOM 5149 C CA . ALA C 1 187 ? 203.041 197.878 266.865 1.00 95.38 187 ALA C CA 1
ATOM 5150 C C . ALA C 1 187 ? 202.990 199.346 266.464 1.00 95.38 187 ALA C C 1
ATOM 5151 O O . ALA C 1 187 ? 202.041 200.067 266.780 1.00 95.38 187 ALA C O 1
ATOM 5153 N N . GLN C 1 188 ? 204.026 199.785 265.755 1.00 97.93 188 GLN C N 1
ATOM 5154 C CA . GLN C 1 188 ? 204.189 201.200 265.431 1.00 97.93 188 GLN C CA 1
ATOM 5155 C C . GLN C 1 188 ? 204.292 201.349 263.920 1.00 97.93 188 GLN C C 1
ATOM 5156 O O . GLN C 1 188 ? 205.339 201.057 263.334 1.00 97.93 188 GLN C O 1
ATOM 5162 N N . LEU C 1 189 ? 203.206 201.799 263.297 1.00 98.91 189 LEU C N 1
ATOM 5163 C CA . LEU C 1 189 ? 203.197 202.121 261.878 1.00 98.91 189 LEU C CA 1
ATOM 5164 C C . LEU C 1 189 ? 202.077 203.118 261.632 1.00 98.91 189 LEU C C 1
ATOM 5165 O O . LEU C 1 189 ? 201.073 203.130 262.348 1.00 98.91 189 LEU C O 1
ATOM 5170 N N . ASP C 1 190 ? 202.260 203.953 260.614 1.00 95.40 190 ASP C N 1
ATOM 5171 C CA . ASP C 1 190 ? 201.304 205.008 260.299 1.00 95.40 190 ASP C CA 1
ATOM 5172 C C . ASP C 1 190 ? 200.430 204.527 259.145 1.00 95.40 190 ASP C C 1
ATOM 5173 O O . ASP C 1 190 ? 200.906 204.383 258.015 1.00 95.40 190 ASP C O 1
ATOM 5178 N N . LEU C 1 191 ? 199.147 204.282 259.430 1.00 92.20 191 LEU C N 1
ATOM 5179 C CA . LEU C 1 191 ? 198.246 203.768 258.402 1.00 92.20 191 LEU C CA 1
ATOM 5180 C C . LEU C 1 191 ? 198.049 204.767 257.272 1.00 92.20 191 LEU C C 1
ATOM 5181 O O . LEU C 1 191 ? 197.912 204.365 256.111 1.00 92.20 191 LEU C O 1
ATOM 5186 N N . VAL C 1 192 ? 198.022 206.064 257.584 1.00 87.99 192 VAL C N 1
ATOM 5187 C CA . VAL C 1 192 ? 197.954 207.072 256.531 1.00 87.99 192 VAL C CA 1
ATOM 5188 C C . VAL C 1 192 ? 199.181 206.981 255.634 1.00 87.99 192 VAL C C 1
ATOM 5189 O O . VAL C 1 192 ? 199.109 207.277 254.435 1.00 87.99 192 VAL C O 1
ATOM 5193 N N . TRP C 1 193 ? 200.318 206.560 256.189 1.00 86.82 193 TRP C N 1
ATOM 5194 C CA . TRP C 1 193 ? 201.519 206.337 255.397 1.00 86.82 193 TRP C CA 1
ATOM 5195 C C . TRP C 1 193 ? 201.569 204.952 254.768 1.00 86.82 193 TRP C C 1
ATOM 5196 O O . TRP C 1 193 ? 202.315 204.753 253.802 1.00 86.82 193 TRP C O 1
ATOM 5207 N N . VAL C 1 194 ? 200.795 203.992 255.280 1.00 90.74 194 VAL C N 1
ATOM 5208 C CA . VAL C 1 194 ? 200.687 202.698 254.609 1.00 90.74 194 VAL C CA 1
ATOM 5209 C C . VAL C 1 194 ? 200.063 202.876 253.233 1.00 90.74 194 VAL C C 1
ATOM 5210 O O . VAL C 1 194 ? 200.590 202.396 252.223 1.00 90.74 194 VAL C O 1
ATOM 5214 N N . GLU C 1 195 ? 198.930 203.570 253.175 1.00 89.30 195 GLU C N 1
ATOM 5215 C CA . GLU C 1 195 ? 198.443 204.108 251.919 1.00 89.30 195 GLU C CA 1
ATOM 5216 C C . GLU C 1 195 ? 199.183 205.411 251.633 1.00 89.30 195 GLU C C 1
ATOM 5217 O O . GLU C 1 195 ? 200.122 205.782 252.342 1.00 89.30 195 GLU C O 1
ATOM 5223 N N . ARG C 1 196 ? 198.798 206.086 250.547 1.00 82.36 196 ARG C N 1
ATOM 5224 C CA . ARG C 1 196 ? 199.422 207.340 250.127 1.00 82.36 196 ARG C CA 1
ATOM 5225 C C . ARG C 1 196 ? 200.831 207.058 249.610 1.00 82.36 196 ARG C C 1
ATOM 5226 O O . ARG C 1 196 ? 201.493 207.938 249.051 1.00 82.36 196 ARG C O 1
ATOM 5232 N N . LEU C 1 197 ? 201.283 205.814 249.768 1.00 76.27 197 LEU C N 1
ATOM 5233 C CA . LEU C 1 197 ? 202.501 205.313 249.153 1.00 76.27 197 LEU C CA 1
ATOM 5234 C C . LEU C 1 197 ? 202.226 204.313 248.046 1.00 76.27 197 LEU C C 1
ATOM 5235 O O . LEU C 1 197 ? 202.996 204.238 247.089 1.00 76.27 197 LEU C O 1
ATOM 5240 N N . SER C 1 198 ? 201.145 203.544 248.157 1.00 75.45 198 SER C N 1
ATOM 5241 C CA . SER C 1 198 ? 200.668 202.757 247.031 1.00 75.45 198 SER C CA 1
ATOM 5242 C C . SER C 1 198 ? 200.008 203.620 245.966 1.00 75.45 198 SER C C 1
ATOM 5243 O O . SER C 1 198 ? 199.743 203.125 244.866 1.00 75.45 198 SER C O 1
ATOM 5246 N N . ALA C 1 199 ? 199.739 204.890 246.268 1.00 69.05 199 ALA C N 1
ATOM 5247 C CA . ALA C 1 199 ? 199.175 205.809 245.291 1.00 69.05 199 ALA C CA 1
ATOM 5248 C C . ALA C 1 199 ? 200.243 206.539 244.492 1.00 69.05 199 ALA C C 1
ATOM 5249 O O . ALA C 1 199 ? 200.048 206.787 243.296 1.00 69.05 199 ALA C O 1
ATOM 5251 N N . ILE C 1 200 ? 201.366 206.889 245.119 1.00 65.68 200 ILE C N 1
ATOM 5252 C CA . ILE C 1 200 ? 202.444 207.538 244.382 1.00 65.68 200 ILE C CA 1
ATOM 5253 C C . ILE C 1 200 ? 203.069 206.574 243.379 1.00 65.68 200 ILE C C 1
ATOM 5254 O O . ILE C 1 200 ? 203.503 206.992 242.300 1.00 65.68 200 ILE C O 1
ATOM 5259 N N . LEU C 1 201 ? 203.116 205.279 243.700 1.00 63.85 201 LEU C N 1
ATOM 5260 C CA . LEU C 1 201 ? 203.664 204.305 242.761 1.00 63.85 201 LEU C CA 1
ATOM 5261 C C . LEU C 1 201 ? 202.778 204.156 241.531 1.00 63.85 201 LEU C C 1
ATOM 5262 O O . LEU C 1 201 ? 203.282 204.015 240.411 1.00 63.85 201 LEU C O 1
ATOM 5267 N N . LYS C 1 202 ? 201.456 204.179 241.719 1.00 60.37 202 LYS C N 1
ATOM 5268 C CA . LYS C 1 202 ? 200.545 204.007 240.591 1.00 60.37 202 LYS C CA 1
ATOM 5269 C C . LYS C 1 202 ? 200.715 205.120 239.567 1.00 60.37 202 LYS C C 1
ATOM 5270 O O . LYS C 1 202 ? 200.686 204.869 238.355 1.00 60.37 202 LYS C O 1
ATOM 5276 N N . LEU C 1 203 ? 200.889 206.357 240.036 1.00 56.58 203 LEU C N 1
ATOM 5277 C CA . LEU C 1 203 ? 201.101 207.468 239.116 1.00 56.58 203 LEU C CA 1
ATOM 5278 C C . LEU C 1 203 ? 202.358 207.252 238.284 1.00 56.58 203 LEU C C 1
ATOM 5279 O O . LEU C 1 203 ? 202.357 207.489 237.071 1.00 56.58 203 LEU C O 1
ATOM 5284 N N . GLY C 1 204 ? 203.437 206.791 238.919 1.00 54.86 204 GLY C N 1
ATOM 5285 C CA . GLY C 1 204 ? 204.651 206.500 238.176 1.00 54.86 204 GLY C CA 1
ATOM 5286 C C . GLY C 1 204 ? 204.456 205.400 237.151 1.00 54.86 204 GLY C C 1
ATOM 5287 O O . GLY C 1 204 ? 204.964 205.486 236.031 1.00 54.86 204 GLY C O 1
ATOM 5288 N N . GLU C 1 205 ? 203.717 204.352 237.519 1.00 52.13 205 GLU C N 1
ATOM 5289 C CA . GLU C 1 205 ? 203.455 203.264 236.583 1.00 52.13 205 GLU C CA 1
ATOM 5290 C C . GLU C 1 205 ? 202.682 203.760 235.366 1.00 52.13 205 GLU C C 1
ATOM 5291 O O . GLU C 1 205 ? 203.032 203.447 234.221 1.00 52.13 205 GLU C O 1
ATOM 5297 N N . ARG C 1 206 ? 201.623 204.541 235.598 1.00 47.46 206 ARG C N 1
ATOM 5298 C CA . ARG C 1 206 ? 200.833 205.054 234.482 1.00 47.46 206 ARG C CA 1
ATOM 5299 C C . ARG C 1 206 ? 201.659 205.991 233.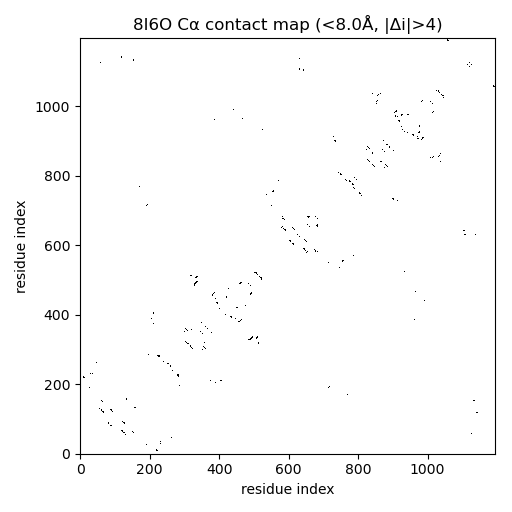611 1.00 47.46 206 ARG C C 1
ATOM 5300 O O . ARG C 1 206 ? 201.567 205.949 232.376 1.00 47.46 206 ARG C O 1
ATOM 5306 N N . PHE C 1 207 ? 202.474 206.842 234.237 1.00 42.83 207 PHE C N 1
ATOM 5307 C CA . PHE C 1 207 ? 203.328 207.749 233.480 1.00 42.83 207 PHE C CA 1
ATOM 5308 C C . PHE C 1 207 ? 204.313 206.981 232.609 1.00 42.83 207 PHE C C 1
ATOM 5309 O O . PHE C 1 207 ? 204.507 207.316 231.434 1.00 42.83 207 PHE C O 1
ATOM 5317 N N . VAL C 1 208 ? 204.935 205.937 233.163 1.00 42.50 208 VAL C N 1
ATOM 5318 C CA . VAL C 1 208 ? 205.891 205.144 232.396 1.00 42.50 208 VAL C CA 1
ATOM 5319 C C . VAL C 1 208 ? 205.196 204.446 231.234 1.00 42.50 208 VAL C C 1
ATOM 5320 O O . VAL C 1 208 ? 205.717 204.409 230.112 1.00 42.50 208 VAL C O 1
ATOM 5324 N N . PHE C 1 209 ? 204.012 203.882 231.481 1.00 42.40 209 PHE C N 1
ATOM 5325 C CA . PHE C 1 209 ? 203.278 203.196 230.421 1.00 42.40 209 PHE C CA 1
ATOM 5326 C C . PHE C 1 209 ? 202.937 204.153 229.281 1.00 42.40 209 PHE C C 1
ATOM 5327 O O . PHE C 1 209 ? 203.166 203.847 228.099 1.00 42.40 209 PHE C O 1
ATOM 5335 N N . GLY C 1 210 ? 202.409 205.330 229.623 1.00 41.20 210 GLY C N 1
ATOM 5336 C CA . GLY C 1 210 ? 202.079 206.305 228.597 1.00 41.20 210 GLY C CA 1
ATOM 5337 C C . GLY C 1 210 ? 203.296 206.771 227.823 1.00 41.20 210 GLY C C 1
ATOM 5338 O O . GLY C 1 210 ? 203.254 206.894 226.594 1.00 41.20 210 GLY C O 1
ATOM 5339 N N . LEU C 1 211 ? 204.400 207.030 228.528 1.00 38.91 211 LEU C N 1
ATOM 5340 C CA . LEU C 1 211 ? 205.615 207.477 227.858 1.00 38.91 211 LEU C CA 1
ATOM 5341 C C . LEU C 1 211 ? 206.142 206.412 226.905 1.00 38.91 211 LEU C C 1
ATOM 5342 O O . LEU C 1 211 ? 206.580 206.727 225.791 1.00 38.91 211 LEU C O 1
ATOM 5347 N N . THR C 1 212 ? 206.104 205.144 227.323 1.00 36.76 212 THR C N 1
ATOM 5348 C CA . THR C 1 212 ? 206.568 204.065 226.458 1.00 36.76 212 THR C CA 1
ATOM 5349 C C . THR C 1 212 ? 205.724 203.976 225.193 1.00 36.76 212 THR C C 1
ATOM 5350 O O . THR C 1 212 ? 206.260 203.855 224.081 1.00 36.76 212 THR C O 1
ATOM 5354 N N . ILE C 1 213 ? 204.398 204.048 225.340 1.00 35.18 213 ILE C N 1
ATOM 5355 C CA . ILE C 1 213 ? 203.530 203.991 224.163 1.00 35.18 213 ILE C CA 1
ATOM 5356 C C . ILE C 1 213 ? 203.839 205.150 223.222 1.00 35.18 213 ILE C C 1
ATOM 5357 O O . ILE C 1 213 ? 203.993 204.970 222.002 1.00 35.18 213 ILE C O 1
ATOM 5362 N N . LEU C 1 214 ? 203.954 206.357 223.782 1.00 33.21 214 LEU C N 1
ATOM 5363 C CA . LEU C 1 214 ? 204.180 207.538 222.959 1.00 33.21 214 LEU C CA 1
ATOM 5364 C C . LEU C 1 214 ? 205.507 207.463 222.217 1.00 33.21 214 LEU C C 1
ATOM 5365 O O . LEU C 1 214 ? 205.587 207.868 221.052 1.00 33.21 214 LEU C O 1
ATOM 5370 N N . LEU C 1 215 ? 206.556 206.956 222.866 1.00 35.95 215 LEU C N 1
ATOM 5371 C CA . LEU C 1 215 ? 207.847 206.868 222.194 1.00 35.95 215 LEU C CA 1
ATOM 5372 C C . LEU C 1 215 ? 207.854 205.784 221.120 1.00 35.95 215 LEU C C 1
ATOM 5373 O O . LEU C 1 215 ? 208.434 205.976 220.042 1.00 35.95 215 LEU C O 1
ATOM 5378 N N . VAL C 1 216 ? 207.217 204.641 221.389 1.00 33.69 216 VAL C N 1
ATOM 5379 C CA . VAL C 1 216 ? 207.197 203.570 220.396 1.00 33.69 216 VAL C CA 1
ATOM 5380 C C . VAL C 1 216 ? 206.474 204.026 219.134 1.00 33.69 216 VAL C C 1
ATOM 5381 O O . VAL C 1 216 ? 206.931 203.768 218.008 1.00 33.69 216 VAL C O 1
ATOM 5385 N N . LEU C 1 217 ? 205.339 204.716 219.295 1.00 34.75 217 LEU C N 1
ATOM 5386 C CA . LEU C 1 217 ? 204.592 205.162 218.120 1.00 34.75 217 LEU C CA 1
ATOM 5387 C C . LEU C 1 217 ? 205.419 206.107 217.254 1.00 34.75 217 LEU C C 1
ATOM 5388 O O . LEU C 1 217 ? 205.464 205.959 216.026 1.00 34.75 217 LEU C O 1
ATOM 5393 N N . THR C 1 218 ? 206.089 207.083 217.874 1.00 32.03 218 THR C N 1
ATOM 5394 C CA . THR C 1 218 ? 206.849 208.042 217.077 1.00 32.03 218 THR C CA 1
ATOM 5395 C C . THR C 1 218 ? 208.049 207.379 216.414 1.00 32.03 218 THR C C 1
ATOM 5396 O O . THR C 1 218 ? 208.385 207.707 215.267 1.00 32.03 218 THR C O 1
ATOM 5400 N N . LEU C 1 219 ? 208.694 206.429 217.099 1.00 32.84 219 LEU C N 1
ATOM 5401 C CA . LEU C 1 219 ? 209.801 205.713 216.472 1.00 32.84 219 LEU C CA 1
ATOM 5402 C C . LEU C 1 219 ? 209.333 204.976 215.224 1.00 32.84 219 LEU C C 1
ATOM 5403 O O . LEU C 1 219 ? 209.941 205.095 214.148 1.00 32.84 219 LEU C O 1
ATOM 5408 N N . LEU C 1 220 ? 208.239 204.218 215.346 1.00 32.70 220 LEU C N 1
ATOM 5409 C CA . LEU C 1 220 ? 207.741 203.468 214.198 1.00 32.70 220 LEU C CA 1
ATOM 5410 C C . LEU C 1 220 ? 207.361 204.400 213.055 1.00 32.70 220 LEU C C 1
ATOM 5411 O O . LEU C 1 220 ? 207.693 204.136 211.890 1.00 32.70 220 LEU C O 1
ATOM 5416 N N . LEU C 1 221 ? 206.678 205.504 213.369 1.00 31.33 221 LEU C N 1
ATOM 5417 C CA . LEU C 1 221 ? 206.233 206.408 212.315 1.00 31.33 221 LEU C CA 1
ATOM 5418 C C . LEU C 1 221 ? 207.408 207.050 211.590 1.00 31.33 221 LEU C C 1
ATOM 5419 O O . LEU C 1 221 ? 207.401 207.140 210.357 1.00 31.33 221 LEU C O 1
ATOM 5424 N N . VAL C 1 222 ? 208.428 207.500 212.327 1.00 29.05 222 VAL C N 1
ATOM 5425 C CA . VAL C 1 222 ? 209.581 208.124 211.679 1.00 29.05 222 VAL C CA 1
ATOM 5426 C C . VAL C 1 222 ? 210.297 207.118 210.787 1.00 29.05 222 VAL C C 1
ATOM 5427 O O . VAL C 1 222 ? 210.642 207.414 209.629 1.00 29.05 222 VAL C O 1
ATOM 5431 N N . VAL C 1 223 ? 210.523 205.907 211.309 1.00 31.07 223 VAL C N 1
ATOM 5432 C CA . VAL C 1 223 ? 211.249 204.901 210.540 1.00 31.07 223 VAL C CA 1
ATOM 5433 C C . VAL C 1 223 ? 210.501 204.566 209.257 1.00 31.07 223 VAL C C 1
ATOM 5434 O O . VAL C 1 223 ? 211.106 204.439 208.186 1.00 31.07 223 VAL C O 1
ATOM 54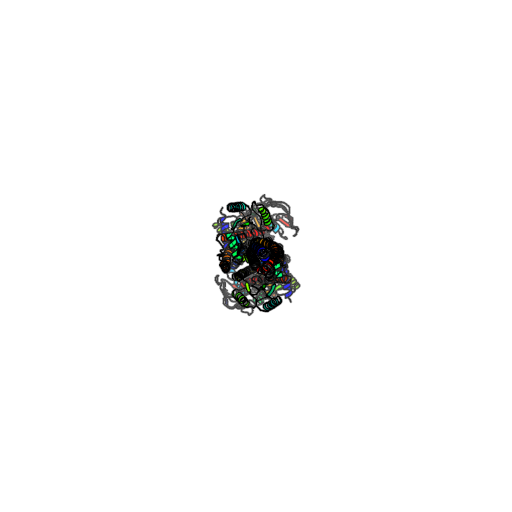38 N N . GLY C 1 224 ? 209.177 204.425 209.336 1.00 30.66 224 GLY C N 1
ATOM 5439 C CA . GLY C 1 224 ? 208.412 204.151 208.129 1.00 30.66 224 GLY C CA 1
ATOM 5440 C C . GLY C 1 224 ? 208.427 205.307 207.144 1.00 30.66 224 GLY C C 1
ATOM 5441 O O . GLY C 1 224 ? 208.634 205.112 205.940 1.00 30.66 224 GLY C O 1
ATOM 5442 N N . ASN C 1 225 ? 208.223 206.530 207.643 1.00 30.59 225 ASN C N 1
ATOM 5443 C CA . ASN C 1 225 ? 208.032 207.671 206.755 1.00 30.59 225 ASN C CA 1
ATOM 5444 C C . ASN C 1 225 ? 209.301 208.008 205.985 1.00 30.59 225 ASN C C 1
ATOM 5445 O O . ASN C 1 225 ? 209.239 208.329 204.792 1.00 30.59 225 ASN C O 1
ATOM 5450 N N . THR C 1 226 ? 210.461 207.967 206.646 1.00 28.65 226 THR C N 1
ATOM 5451 C CA . THR C 1 226 ? 211.689 208.332 205.942 1.00 28.65 226 THR C CA 1
ATOM 5452 C C . THR C 1 226 ? 211.984 207.360 204.802 1.00 28.65 226 THR C C 1
ATOM 5453 O O . THR C 1 226 ? 212.343 207.776 203.689 1.00 28.65 226 THR C O 1
ATOM 5457 N N . ILE C 1 227 ? 211.820 206.060 205.056 1.00 31.92 227 ILE C N 1
ATOM 5458 C CA . ILE C 1 227 ? 212.032 205.062 204.011 1.00 31.92 227 ILE C CA 1
ATOM 5459 C C . ILE C 1 227 ? 211.016 205.243 202.891 1.00 31.92 227 ILE C C 1
ATOM 5460 O O . ILE C 1 227 ? 211.347 205.107 201.706 1.00 31.92 227 ILE C O 1
ATOM 5465 N N . ARG C 1 228 ? 209.767 205.567 203.242 1.00 29.15 228 ARG C N 1
ATOM 5466 C CA . ARG C 1 228 ? 208.769 205.821 202.209 1.00 29.15 228 ARG C CA 1
ATOM 5467 C C . ARG C 1 228 ? 209.193 206.979 201.316 1.00 29.15 228 ARG C C 1
ATOM 5468 O O . ARG C 1 228 ? 209.059 206.914 200.090 1.00 29.15 228 ARG C O 1
ATOM 5474 N N . LEU C 1 229 ? 209.712 208.050 201.918 1.00 33.00 229 LEU C N 1
ATOM 5475 C CA . LEU C 1 229 ? 210.123 209.199 201.118 1.00 33.00 229 LEU C CA 1
ATOM 5476 C C . LEU C 1 229 ? 211.306 208.876 200.215 1.00 33.00 229 LEU C C 1
ATOM 5477 O O . LEU C 1 229 ? 211.332 209.317 199.061 1.00 33.00 229 LEU C O 1
ATOM 5482 N N . HIS C 1 230 ? 212.294 208.122 200.709 1.00 36.38 230 HIS C N 1
ATOM 5483 C CA . HIS C 1 230 ? 213.390 207.724 199.822 1.00 36.38 230 HIS C CA 1
ATOM 5484 C C . HIS C 1 230 ? 212.901 206.841 198.680 1.00 36.38 230 HIS C C 1
ATOM 5485 O O . HIS C 1 230 ? 213.342 207.001 197.536 1.00 36.38 230 HIS C O 1
ATOM 5492 N N . ILE C 1 231 ? 211.998 205.902 198.966 1.00 35.74 231 ILE C N 1
ATOM 5493 C CA . ILE C 1 231 ? 211.574 204.954 197.938 1.00 35.74 231 ILE C CA 1
ATOM 5494 C C . ILE C 1 231 ? 210.794 205.659 196.834 1.00 35.74 231 ILE C C 1
ATOM 5495 O O . ILE C 1 231 ? 210.954 205.347 195.648 1.00 35.74 231 ILE C O 1
ATOM 5500 N N . GLU C 1 232 ? 209.948 206.625 197.199 1.00 39.91 232 GLU C N 1
ATOM 5501 C CA . GLU C 1 232 ? 209.108 207.301 196.215 1.00 39.91 232 GLU C CA 1
ATOM 5502 C C . GLU C 1 232 ? 209.919 208.041 195.159 1.00 39.91 232 GLU C C 1
ATOM 5503 O O . GLU C 1 232 ? 209.433 208.227 194.038 1.00 39.91 232 GLU C O 1
ATOM 5509 N N . ASN C 1 233 ? 211.146 208.456 195.479 1.00 41.29 233 ASN C N 1
ATOM 5510 C CA . ASN C 1 233 ? 211.973 209.165 194.510 1.00 41.29 233 ASN C CA 1
ATOM 5511 C C . ASN C 1 233 ? 212.443 208.278 193.365 1.00 41.29 233 ASN C C 1
ATOM 5512 O O . ASN C 1 233 ? 212.978 208.802 192.383 1.00 41.29 233 ASN C O 1
ATOM 5517 N N . ARG C 1 234 ? 212.263 206.963 193.463 1.00 41.21 234 ARG C N 1
ATOM 5518 C CA . ARG C 1 234 ? 212.708 206.025 192.439 1.00 41.21 234 ARG C CA 1
ATOM 5519 C C . ARG C 1 234 ? 211.534 205.320 191.765 1.00 41.21 234 ARG C C 1
ATOM 5520 O O . ARG C 1 234 ? 211.628 204.150 191.396 1.00 41.21 234 ARG C O 1
ATOM 5526 N N . ARG C 1 235 ? 210.413 206.018 191.589 1.00 46.96 235 ARG C N 1
ATOM 5527 C CA . ARG C 1 235 ? 209.271 205.392 190.934 1.00 46.96 235 ARG C CA 1
ATOM 5528 C C . ARG C 1 235 ? 209.404 205.466 189.420 1.00 46.96 235 ARG C C 1
ATOM 5529 O O . ARG C 1 235 ? 208.464 205.866 188.725 1.00 46.96 235 ARG C O 1
ATOM 5535 N N . ASN C 1 236 ? 210.557 205.090 188.907 1.00 50.73 236 ASN C N 1
ATOM 5536 C CA . ASN C 1 236 ? 210.769 204.879 187.481 1.00 50.73 236 ASN C CA 1
ATOM 5537 C C . ASN C 1 236 ? 211.456 203.555 187.197 1.00 50.73 236 ASN C C 1
ATOM 5538 O O . ASN C 1 236 ? 211.148 202.910 186.192 1.00 50.73 236 ASN C O 1
ATOM 5543 N N . GLU C 1 237 ? 212.382 203.136 188.062 1.00 52.63 237 GLU C N 1
ATOM 5544 C CA . GLU C 1 237 ? 213.039 201.846 187.892 1.00 52.63 237 GLU C CA 1
ATOM 5545 C C . GLU C 1 237 ? 212.043 200.701 188.001 1.00 52.63 237 GLU C C 1
ATOM 5546 O O . GLU C 1 237 ? 212.120 199.727 187.244 1.00 52.63 237 GLU C O 1
ATOM 5552 N N . ILE C 1 238 ? 211.101 200.799 188.942 1.00 49.60 238 ILE C N 1
ATOM 5553 C CA . ILE C 1 238 ? 210.118 199.736 189.123 1.00 49.60 238 ILE C CA 1
ATOM 5554 C C . ILE C 1 238 ? 209.258 199.587 187.876 1.00 49.60 238 ILE C C 1
ATOM 5555 O O . ILE C 1 238 ? 208.983 198.469 187.424 1.00 49.60 238 ILE C O 1
ATOM 5560 N N . GLU C 1 239 ? 208.823 200.708 187.299 1.00 54.19 239 GLU C N 1
ATOM 5561 C CA . GLU C 1 239 ? 207.964 200.647 186.121 1.00 54.19 239 GLU C CA 1
ATOM 5562 C C . GLU C 1 239 ? 208.671 199.982 184.946 1.00 54.19 239 GLU C C 1
ATOM 5563 O O . GLU C 1 239 ? 208.086 199.133 184.265 1.00 54.19 239 GLU C O 1
ATOM 5569 N N . VAL C 1 240 ? 209.929 200.346 184.697 1.00 51.40 240 VAL C N 1
ATOM 5570 C CA . VAL C 1 240 ? 210.652 199.767 183.569 1.00 51.40 240 VAL C CA 1
ATOM 5571 C C . VAL C 1 240 ? 210.969 198.301 183.830 1.00 51.40 240 VAL C C 1
ATOM 5572 O O . VAL C 1 240 ? 210.858 197.460 182.930 1.00 51.40 240 VAL C O 1
ATOM 5576 N N . ILE C 1 241 ? 211.364 197.967 185.061 1.00 46.05 241 ILE C N 1
ATOM 5577 C CA . ILE C 1 241 ? 211.662 196.581 185.398 1.00 46.05 241 ILE C CA 1
ATOM 5578 C C . ILE C 1 241 ? 210.430 195.700 185.267 1.00 46.05 241 ILE C C 1
ATOM 5579 O O . ILE C 1 241 ? 210.538 194.548 184.837 1.00 46.05 241 ILE C O 1
ATOM 5584 N N . LYS C 1 242 ? 209.251 196.216 185.611 1.00 48.87 242 LYS C N 1
ATOM 5585 C CA . LYS C 1 242 ? 208.031 195.429 185.493 1.00 48.87 242 LYS C CA 1
ATOM 5586 C C . LYS C 1 242 ? 207.485 195.386 184.072 1.00 48.87 242 LYS C C 1
ATOM 5587 O O . LYS C 1 242 ? 206.852 194.393 183.696 1.00 48.87 242 LYS C O 1
ATOM 5593 N N . LEU C 1 243 ? 207.704 196.436 183.275 1.00 52.38 243 LEU C N 1
ATOM 5594 C CA . LEU C 1 243 ? 207.220 196.425 181.896 1.00 52.38 243 LEU C CA 1
ATOM 5595 C C . LEU C 1 243 ? 207.892 195.322 181.091 1.00 52.38 243 LEU C C 1
ATOM 5596 O O . LEU C 1 243 ? 207.241 194.640 180.293 1.00 52.38 243 LEU C O 1
ATOM 5601 N N . VAL C 1 244 ? 209.194 195.153 181.264 1.00 52.02 244 VAL C N 1
ATOM 5602 C CA . VAL C 1 244 ? 209.878 193.963 180.777 1.00 52.02 244 VAL C CA 1
ATOM 5603 C C . VAL C 1 244 ? 209.622 192.845 181.778 1.00 52.02 244 VAL C C 1
ATOM 5604 O O . VAL C 1 244 ? 209.315 193.107 182.946 1.00 52.02 244 VAL C O 1
ATOM 5608 N N . GLY C 1 245 ? 209.696 191.596 181.324 1.00 59.76 245 GLY C N 1
ATOM 5609 C CA . GLY C 1 245 ? 209.480 190.476 182.219 1.00 59.76 245 GLY C CA 1
ATOM 5610 C C . GLY C 1 245 ? 210.375 190.525 183.440 1.00 59.76 245 GLY C C 1
ATOM 5611 O O . GLY C 1 245 ? 211.600 190.588 183.314 1.00 59.76 245 GLY C O 1
ATOM 5612 N N . GLY C 1 246 ? 209.774 190.523 184.627 1.00 61.64 246 GLY C N 1
ATOM 5613 C CA . GLY C 1 246 ? 210.539 190.604 185.854 1.00 61.64 246 GLY C CA 1
ATOM 5614 C C . GLY C 1 246 ? 209.903 189.870 187.015 1.00 61.64 246 GLY C C 1
ATOM 5615 O O . GLY C 1 246 ? 208.737 190.107 187.344 1.00 61.64 246 GLY C O 1
ATOM 5616 N N . THR C 1 247 ? 210.662 188.979 187.646 1.00 63.23 247 THR C N 1
ATOM 5617 C CA . THR C 1 247 ? 210.158 188.232 188.786 1.00 63.23 247 THR C CA 1
ATOM 5618 C C . THR C 1 247 ? 209.918 189.175 189.964 1.00 63.23 247 THR C C 1
ATOM 5619 O O . THR C 1 247 ? 210.544 190.231 190.087 1.00 63.23 247 THR C O 1
ATOM 5623 N N . ASP C 1 248 ? 208.986 188.779 190.835 1.00 60.29 248 ASP C N 1
ATOM 5624 C CA . ASP C 1 248 ? 208.521 189.675 191.890 1.00 60.29 248 ASP C CA 1
ATOM 5625 C C . ASP C 1 248 ? 209.648 190.070 192.838 1.00 60.29 248 ASP C C 1
ATOM 5626 O O . ASP C 1 248 ? 209.764 191.240 193.218 1.00 60.29 248 ASP C O 1
ATOM 5631 N N . GLY C 1 249 ? 210.489 189.112 193.235 1.00 54.77 249 GLY C N 1
ATOM 5632 C CA . GLY C 1 249 ? 211.570 189.423 194.156 1.00 54.77 249 GLY C CA 1
ATOM 5633 C C . GLY C 1 249 ? 212.678 190.262 193.553 1.00 54.77 249 GLY C C 1
ATOM 5634 O O . GLY C 1 249 ? 213.423 190.918 194.295 1.00 54.77 249 GLY C O 1
ATOM 5635 N N . TYR C 1 250 ? 212.811 190.246 192.225 1.00 57.76 250 TYR C N 1
ATOM 5636 C CA . TYR C 1 250 ? 213.860 191.002 191.556 1.00 57.76 250 TYR C CA 1
ATOM 5637 C C . TYR C 1 250 ? 213.699 192.504 191.728 1.00 57.76 250 TYR C C 1
ATOM 5638 O O . TYR C 1 250 ? 214.704 193.218 191.786 1.00 57.76 250 TYR C O 1
ATOM 5647 N N . VAL C 1 251 ? 212.465 192.999 191.814 1.00 48.98 251 VAL C N 1
ATOM 5648 C CA . VAL C 1 251 ? 212.251 194.425 192.021 1.00 48.98 251 VAL C CA 1
ATOM 5649 C C . VAL C 1 251 ? 212.293 194.797 193.499 1.00 48.98 251 VAL C C 1
ATOM 5650 O O . VAL C 1 251 ? 212.461 195.980 193.828 1.00 48.98 251 VAL C O 1
ATOM 5654 N N . ARG C 1 252 ? 212.184 193.823 194.401 1.00 46.48 252 ARG C N 1
ATOM 5655 C CA . ARG C 1 252 ? 212.175 194.113 195.828 1.00 46.48 252 ARG C CA 1
ATOM 5656 C C . ARG C 1 252 ? 213.551 194.023 196.473 1.00 46.48 252 ARG C C 1
ATOM 5657 O O . ARG C 1 252 ? 213.809 194.735 197.449 1.00 46.48 252 ARG C O 1
ATOM 5663 N N . ARG C 1 253 ? 214.437 193.168 195.960 1.00 49.59 253 ARG C N 1
ATOM 5664 C CA . ARG C 1 253 ? 215.702 192.901 196.648 1.00 49.59 253 ARG C CA 1
ATOM 5665 C C . ARG C 1 253 ? 216.557 194.142 196.906 1.00 49.59 253 ARG C C 1
ATOM 5666 O O . ARG C 1 253 ? 216.970 194.348 198.063 1.00 49.59 253 ARG C O 1
ATOM 5672 N N . PRO C 1 254 ? 216.864 194.995 195.915 1.00 48.90 254 PRO C N 1
ATOM 5673 C CA . PRO C 1 254 ? 217.727 196.154 196.213 1.00 48.90 254 PRO C CA 1
ATOM 5674 C C . PRO C 1 254 ? 217.141 197.102 197.244 1.00 48.90 254 PRO C C 1
ATOM 5675 O O . PRO C 1 254 ? 217.888 197.674 198.049 1.00 48.90 254 PRO C O 1
ATOM 5679 N N . PHE C 1 255 ? 215.820 197.285 197.250 1.00 47.33 255 PHE C N 1
ATOM 5680 C CA . PHE C 1 255 ? 215.210 198.145 198.259 1.00 47.33 255 PHE C CA 1
ATOM 5681 C C . PHE C 1 255 ? 215.343 197.538 199.650 1.00 47.33 255 PHE C C 1
ATOM 5682 O O . PHE C 1 255 ? 215.561 198.259 200.633 1.00 47.33 255 PHE C O 1
ATOM 5690 N N . LEU C 1 256 ? 215.227 196.213 199.751 1.00 47.84 256 LEU C N 1
ATOM 5691 C CA . LEU C 1 256 ? 215.465 195.545 201.026 1.00 47.84 256 LEU C CA 1
ATOM 5692 C C . LEU C 1 256 ? 216.885 195.800 201.513 1.00 47.84 256 LEU C C 1
ATOM 5693 O O . LEU C 1 256 ? 217.107 196.095 202.695 1.00 47.84 256 LEU C O 1
ATOM 5698 N N . TYR C 1 257 ? 217.864 195.690 200.613 1.00 48.48 257 TYR C N 1
ATOM 5699 C CA . TYR C 1 257 ? 219.244 195.945 201.018 1.00 48.48 257 TYR C CA 1
ATOM 5700 C C . TYR C 1 257 ? 219.439 197.394 201.453 1.00 48.48 257 TYR C C 1
ATOM 5701 O O . TYR C 1 257 ? 220.143 197.670 202.437 1.00 48.48 257 TYR C O 1
ATOM 5710 N N . MET C 1 258 ? 218.826 198.332 200.727 1.00 50.20 258 MET C N 1
ATOM 5711 C CA . MET C 1 258 ? 218.948 199.740 201.086 1.00 50.20 258 MET C CA 1
ATOM 5712 C C . MET C 1 258 ? 218.350 200.010 202.460 1.00 50.20 258 MET C C 1
ATOM 5713 O O . MET C 1 258 ? 218.888 200.810 203.232 1.00 50.20 258 MET C O 1
ATOM 5718 N N . GLY C 1 259 ? 217.231 199.360 202.779 1.00 46.69 259 GLY C N 1
ATOM 5719 C CA . GLY C 1 259 ? 216.669 199.501 204.113 1.00 46.69 259 GLY C CA 1
ATOM 5720 C C . GLY C 1 259 ? 217.559 198.906 205.190 1.00 46.69 259 GLY C C 1
ATOM 5721 O O . GLY C 1 259 ? 217.753 199.507 206.254 1.00 46.69 259 GLY C O 1
ATOM 5722 N N . ALA C 1 260 ? 218.115 197.720 204.928 1.00 43.54 260 ALA C N 1
ATOM 5723 C CA . ALA C 1 260 ? 218.934 197.050 205.934 1.00 43.54 260 ALA C CA 1
ATOM 5724 C C . ALA C 1 260 ? 220.185 197.855 206.264 1.00 43.54 260 ALA C C 1
ATOM 5725 O O . ALA C 1 260 ? 220.582 197.947 207.434 1.00 43.54 260 ALA C O 1
ATOM 5727 N N . LEU C 1 261 ? 220.830 198.436 205.249 1.00 46.37 261 LEU C N 1
ATOM 5728 C CA . LEU C 1 261 ? 222.038 199.215 205.512 1.00 46.37 261 LEU C CA 1
ATOM 5729 C C . LEU C 1 261 ? 221.738 200.430 206.386 1.00 46.37 261 LEU C C 1
ATOM 5730 O O . LEU C 1 261 ? 222.487 200.734 207.328 1.00 46.37 261 LEU C O 1
ATOM 5735 N N . TYR C 1 262 ? 220.644 201.133 206.090 1.00 44.96 262 TYR C N 1
ATOM 5736 C CA . TYR C 1 262 ? 220.250 202.277 206.903 1.00 44.96 262 TYR C CA 1
ATOM 5737 C C . TYR C 1 262 ? 219.963 201.846 208.334 1.00 44.96 262 TYR C C 1
ATOM 5738 O O . TYR C 1 262 ? 220.335 202.535 209.292 1.00 44.96 262 TYR C O 1
ATOM 5747 N N . GLY C 1 263 ? 219.295 200.707 208.496 1.00 44.97 263 GLY C N 1
ATOM 5748 C CA . GLY C 1 263 ? 219.032 200.189 209.824 1.00 44.97 263 GLY C CA 1
ATOM 5749 C C . GLY C 1 263 ? 220.302 199.931 210.607 1.00 44.97 263 GLY C C 1
ATOM 5750 O O . GLY C 1 263 ? 220.400 200.288 211.786 1.00 44.97 263 GLY C O 1
ATOM 5751 N N . LEU C 1 264 ? 221.289 199.317 209.950 1.00 42.76 264 LEU C N 1
ATOM 5752 C CA . LEU C 1 264 ? 222.557 199.029 210.616 1.00 42.76 264 LEU C CA 1
ATOM 5753 C C . LEU C 1 264 ? 223.257 200.313 211.049 1.00 42.76 264 LEU C C 1
ATOM 5754 O O . LEU C 1 264 ? 223.756 200.420 212.181 1.00 42.76 264 LEU C O 1
ATOM 5759 N N . GLY C 1 265 ? 223.304 201.302 210.156 1.00 42.26 265 GLY C N 1
ATOM 5760 C CA . GLY C 1 265 ? 223.936 202.562 210.513 1.00 42.26 265 GLY C CA 1
ATOM 5761 C C . GLY C 1 265 ? 223.243 203.251 211.674 1.00 42.26 265 GLY C C 1
ATOM 5762 O O . GLY C 1 265 ? 223.898 203.761 212.594 1.00 42.26 265 GLY C O 1
ATOM 5763 N N . ALA C 1 266 ? 221.908 203.270 211.652 1.00 41.87 266 ALA C N 1
ATOM 5764 C CA . ALA C 1 266 ? 221.162 203.882 212.743 1.00 41.87 266 ALA C CA 1
ATOM 5765 C C . ALA C 1 266 ? 221.419 203.157 214.054 1.00 41.87 266 ALA C C 1
ATOM 5766 O O . ALA C 1 266 ? 221.536 203.792 215.109 1.00 41.87 266 ALA C O 1
ATOM 5768 N N . GLY C 1 267 ? 221.511 201.827 214.010 1.00 43.03 267 GLY C N 1
ATOM 5769 C CA . GLY C 1 267 ? 221.825 201.081 215.217 1.00 43.03 267 GLY C CA 1
ATOM 5770 C C . GLY C 1 267 ? 223.179 201.448 215.793 1.00 43.03 267 GLY C C 1
ATOM 5771 O O . GLY C 1 267 ? 223.320 201.634 217.006 1.00 43.03 267 GLY C O 1
ATOM 5772 N N . ILE C 1 268 ? 224.193 201.564 214.932 1.00 41.83 268 ILE C N 1
ATOM 5773 C CA . ILE C 1 268 ? 225.527 201.928 215.412 1.00 41.83 268 ILE C CA 1
ATOM 5774 C C . ILE C 1 268 ? 225.503 203.309 216.063 1.00 41.83 268 ILE C C 1
ATOM 5775 O O . ILE C 1 268 ? 226.047 203.515 217.161 1.00 41.83 268 ILE C O 1
ATOM 5780 N N . LEU C 1 269 ? 224.867 204.277 215.395 1.00 43.62 269 LEU C N 1
ATOM 5781 C CA . LEU C 1 269 ? 224.819 205.629 215.950 1.00 43.62 269 LEU C CA 1
ATOM 5782 C C . LEU C 1 269 ? 224.063 205.664 217.274 1.00 43.62 269 LEU C C 1
ATOM 5783 O O . LEU C 1 269 ? 224.470 206.364 218.211 1.00 43.62 269 LEU C O 1
ATOM 5788 N N . SER C 1 270 ? 222.956 204.923 217.372 1.00 41.25 270 SER C N 1
ATOM 5789 C CA . SER C 1 270 ? 222.204 204.884 218.621 1.00 41.25 270 SER C CA 1
ATOM 5790 C C . SER C 1 270 ? 223.030 204.276 219.745 1.00 41.25 270 SER C C 1
ATOM 5791 O O . SER C 1 270 ? 222.992 204.758 220.884 1.00 41.25 270 SER C O 1
ATOM 5794 N N . TRP C 1 271 ? 223.774 203.207 219.447 1.00 43.16 271 TRP C N 1
ATOM 5795 C CA . TRP C 1 271 ? 224.659 202.618 220.448 1.00 43.16 271 TRP C CA 1
ATOM 5796 C C . TRP C 1 271 ? 225.650 203.651 220.967 1.00 43.16 271 TRP C C 1
ATOM 5797 O O . TRP C 1 271 ? 225.817 203.816 222.183 1.00 43.16 271 TRP C O 1
ATOM 5808 N N . ALA C 1 272 ? 226.311 204.365 220.053 1.00 41.25 272 ALA C N 1
ATOM 5809 C CA . ALA C 1 272 ? 227.300 205.352 220.481 1.00 41.25 272 ALA C CA 1
ATOM 5810 C C . ALA C 1 272 ? 226.660 206.448 221.328 1.00 41.25 272 ALA C C 1
ATOM 5811 O O . ALA C 1 272 ? 227.200 206.837 222.376 1.00 41.25 272 ALA C O 1
ATOM 5813 N N . LEU C 1 273 ? 225.501 206.952 220.897 1.00 40.66 273 LEU C N 1
ATOM 5814 C CA . LEU C 1 273 ? 224.876 208.060 221.611 1.00 40.66 273 LEU C CA 1
ATOM 5815 C C . LEU C 1 273 ? 224.419 207.636 223.002 1.00 40.66 273 LEU C C 1
ATOM 5816 O O . LEU C 1 273 ? 224.565 208.400 223.962 1.00 40.66 273 LEU C O 1
ATOM 5821 N N . LEU C 1 274 ? 223.852 206.434 223.133 1.00 41.18 274 LEU C N 1
ATOM 5822 C CA . LEU C 1 274 ? 223.471 205.948 224.457 1.00 41.18 274 LEU C CA 1
ATOM 5823 C C . LEU C 1 274 ? 224.693 205.776 225.349 1.00 41.18 274 LEU C C 1
ATOM 5824 O O . LEU C 1 274 ? 224.680 206.166 226.525 1.00 41.18 274 LEU C O 1
ATOM 5829 N N . ALA C 1 275 ? 225.762 205.187 224.805 1.00 43.19 275 ALA C N 1
ATOM 5830 C CA . ALA C 1 275 ? 226.960 204.964 225.603 1.00 43.19 275 ALA C CA 1
ATOM 5831 C C . ALA C 1 275 ? 227.581 206.267 226.078 1.00 43.19 275 ALA C C 1
ATOM 5832 O O . ALA C 1 275 ? 228.211 206.288 227.140 1.00 43.19 275 ALA C O 1
ATOM 5834 N N . TYR C 1 276 ? 227.424 207.351 225.322 1.00 43.35 276 TYR C N 1
ATOM 5835 C CA . TYR C 1 276 ? 227.900 208.644 225.802 1.00 43.35 276 TYR C CA 1
ATOM 5836 C C . TYR C 1 276 ? 226.943 209.320 226.776 1.00 43.35 276 TYR C C 1
ATOM 5837 O O . TYR C 1 276 ? 227.396 209.890 227.777 1.00 43.35 276 TYR C O 1
ATOM 5846 N N . SER C 1 277 ? 225.635 209.275 226.511 1.00 44.32 277 SER C N 1
ATOM 5847 C CA . SER C 1 277 ? 224.683 209.969 227.371 1.00 44.32 277 SER C CA 1
ATOM 5848 C C . SER C 1 277 ? 224.624 209.346 228.759 1.00 44.32 277 SER C C 1
ATOM 5849 O O . SER C 1 277 ? 224.539 210.063 229.764 1.00 44.32 277 SER C O 1
ATOM 5852 N N . LEU C 1 278 ? 224.656 208.014 228.842 1.00 46.21 278 LEU C N 1
ATOM 5853 C CA . LEU C 1 278 ? 224.635 207.383 230.155 1.00 46.21 278 LEU C CA 1
ATOM 5854 C C . LEU C 1 278 ? 225.901 207.686 230.948 1.00 46.21 278 LEU C C 1
ATOM 5855 O O . LEU C 1 278 ? 225.824 207.870 232.168 1.00 46.21 278 LEU C O 1
ATOM 5860 N N . ASN C 1 279 ? 227.058 207.748 230.286 1.00 46.34 279 ASN C N 1
ATOM 5861 C CA . ASN C 1 279 ? 228.281 208.170 230.959 1.00 46.34 279 ASN C CA 1
ATOM 5862 C C . ASN C 1 279 ? 228.175 209.608 231.450 1.00 46.34 279 ASN C C 1
ATOM 5863 O O . ASN C 1 279 ? 228.660 209.931 232.539 1.00 46.34 279 ASN C O 1
ATOM 5868 N N . TRP C 1 280 ? 227.561 210.485 230.653 1.00 46.66 280 TRP C N 1
ATOM 5869 C CA . TRP C 1 280 ? 227.300 211.846 231.114 1.00 46.66 280 TRP C CA 1
ATOM 5870 C C . TRP C 1 280 ? 226.464 211.833 232.386 1.00 46.66 280 TRP C C 1
ATOM 5871 O O . TRP C 1 280 ? 226.787 212.510 233.368 1.00 46.66 280 TRP C O 1
ATOM 5882 N N . LEU C 1 281 ? 225.377 211.061 232.382 1.00 46.70 281 LEU C N 1
ATOM 5883 C CA . LEU C 1 281 ? 224.455 211.079 233.514 1.00 46.70 281 LEU C CA 1
ATOM 5884 C C . LEU C 1 281 ? 225.089 210.491 234.768 1.00 46.70 281 LEU C C 1
ATOM 5885 O O . LEU C 1 281 ? 224.840 210.974 235.878 1.00 46.70 281 LEU C O 1
ATOM 5890 N N . ASN C 1 282 ? 225.917 209.456 234.617 1.00 52.68 282 ASN C N 1
ATOM 5891 C CA . ASN C 1 282 ? 226.476 208.758 235.772 1.00 52.68 282 ASN C CA 1
ATOM 5892 C C . ASN C 1 282 ? 227.438 209.614 236.588 1.00 52.68 282 ASN C C 1
ATOM 5893 O O . ASN C 1 282 ? 227.992 209.115 237.573 1.00 52.68 282 ASN C O 1
ATOM 5898 N N . GLY C 1 283 ? 227.653 210.872 236.219 1.00 55.18 283 GLY C N 1
ATOM 5899 C CA . GLY C 1 283 ? 228.542 211.733 236.966 1.00 55.18 283 GLY C CA 1
ATOM 5900 C C . GLY C 1 283 ? 227.955 212.371 238.201 1.00 55.18 283 GLY C C 1
ATOM 5901 O O . GLY C 1 283 ? 228.669 213.083 238.912 1.00 55.18 283 GLY C O 1
ATOM 5902 N N . SER C 1 284 ? 226.679 212.144 238.483 1.00 57.89 284 SER C N 1
ATOM 5903 C CA . SER C 1 284 ? 226.028 212.762 239.635 1.00 57.89 284 SER C CA 1
ATOM 5904 C C . SER C 1 284 ? 225.358 211.757 240.559 1.00 57.89 284 SER C C 1
ATOM 5905 O O . SER C 1 284 ? 225.353 211.962 241.774 1.00 57.89 284 SER C O 1
ATOM 5908 N N . VAL C 1 285 ? 224.792 210.678 240.015 1.00 59.48 285 VAL C N 1
ATOM 5909 C CA . VAL C 1 285 ? 224.075 209.714 240.843 1.00 59.48 285 VAL C CA 1
ATOM 5910 C C . VAL C 1 285 ? 225.027 209.014 241.805 1.00 59.48 285 VAL C C 1
ATOM 5911 O O . VAL C 1 285 ? 224.654 208.684 242.939 1.00 59.48 285 VAL C O 1
ATOM 5915 N N . VAL C 1 286 ? 226.269 208.775 241.375 1.00 61.55 286 VAL C N 1
ATOM 5916 C CA . VAL C 1 286 ? 227.238 208.122 242.249 1.00 61.55 286 VAL C CA 1
ATOM 5917 C C . VAL C 1 286 ? 227.522 208.981 243.474 1.00 61.55 286 VAL C C 1
ATOM 5918 O O . VAL C 1 286 ? 227.725 208.456 244.575 1.00 61.55 286 VAL C O 1
ATOM 5922 N N . ASN C 1 287 ? 227.519 210.307 243.316 1.00 63.07 287 ASN C N 1
ATOM 5923 C CA . ASN C 1 287 ? 227.708 211.194 244.459 1.00 63.07 287 ASN C CA 1
ATOM 5924 C C . ASN C 1 287 ? 226.602 210.999 245.491 1.00 63.07 287 ASN C C 1
ATOM 5925 O O . ASN C 1 287 ? 226.872 210.815 246.685 1.00 63.07 287 ASN C O 1
ATOM 5930 N N . LEU C 1 288 ? 225.345 211.021 245.041 1.00 63.22 288 LEU C N 1
ATOM 5931 C CA . LEU C 1 288 ? 224.224 210.850 245.960 1.00 63.22 288 LEU C CA 1
ATOM 5932 C C . LEU C 1 288 ? 224.254 209.478 246.616 1.00 63.22 288 LEU C C 1
ATOM 5933 O O . LEU C 1 288 ? 223.967 209.347 247.811 1.00 63.22 288 LEU C O 1
ATOM 5938 N N . SER C 1 289 ? 224.592 208.439 245.849 1.00 68.40 289 SER C N 1
ATOM 5939 C CA . SER C 1 289 ? 224.700 207.106 246.430 1.00 68.40 289 SER C CA 1
ATOM 5940 C C . SER C 1 289 ? 225.803 207.043 247.477 1.00 68.40 289 SER C C 1
ATOM 5941 O O . SER C 1 289 ? 225.661 206.344 248.487 1.00 68.40 289 SER C O 1
ATOM 5944 N N . GLY C 1 290 ? 226.907 207.759 247.256 1.00 70.59 290 GLY C N 1
ATOM 5945 C CA . GLY C 1 290 ? 227.987 207.757 248.225 1.00 70.59 290 GLY C CA 1
ATOM 5946 C C . GLY C 1 290 ? 227.688 208.572 249.466 1.00 70.59 290 GLY C C 1
ATOM 5947 O O . GLY C 1 290 ? 228.254 208.310 250.531 1.00 70.59 290 GLY C O 1
ATOM 5948 N N . LEU C 1 291 ? 226.812 209.574 249.352 1.00 68.67 291 LEU C N 1
ATOM 5949 C CA . LEU C 1 291 ? 226.459 210.366 250.528 1.00 68.67 291 LEU C CA 1
ATOM 5950 C C . LEU C 1 291 ? 225.768 209.512 251.583 1.00 68.67 291 LEU C C 1
ATOM 5951 O O . LEU C 1 291 ? 226.090 209.601 252.773 1.00 68.67 291 LEU C O 1
ATOM 5956 N N . TYR C 1 292 ? 224.816 208.680 251.170 1.00 69.82 292 TYR C N 1
ATOM 5957 C CA . TYR C 1 292 ? 224.274 207.672 252.063 1.00 69.82 292 TYR C CA 1
ATOM 5958 C C . TYR C 1 292 ? 225.262 206.515 252.189 1.00 69.82 292 TYR C C 1
ATOM 5959 O O . TYR C 1 292 ? 226.298 206.471 251.519 1.00 69.82 292 TYR C O 1
ATOM 5968 N N . GLY C 1 293 ? 224.936 205.561 253.054 1.00 79.47 293 GLY C N 1
ATOM 5969 C CA . GLY C 1 293 ? 225.824 204.427 253.199 1.00 79.47 293 GLY C CA 1
ATOM 5970 C C . GLY C 1 293 ? 225.514 203.354 252.179 1.00 79.47 293 GLY C C 1
ATOM 5971 O O . GLY C 1 293 ? 224.697 202.461 252.427 1.00 79.47 293 GLY C O 1
ATOM 5972 N N . SER C 1 294 ? 226.194 203.427 251.034 1.00 81.00 294 SER C N 1
ATOM 5973 C CA . SER C 1 294 ? 225.983 202.517 249.915 1.00 81.00 294 SER C CA 1
ATOM 5974 C C . SER C 1 294 ? 226.954 202.849 248.792 1.00 81.00 294 SER C C 1
ATOM 5975 O O . SER C 1 294 ? 227.677 203.849 248.864 1.00 81.00 294 SER C O 1
ATOM 5978 N N . ASP C 1 295 ? 226.977 202.021 247.748 1.00 83.69 295 ASP C N 1
ATOM 5979 C CA . ASP C 1 295 ? 227.775 202.315 246.559 1.00 83.69 295 ASP C CA 1
ATOM 5980 C C . ASP C 1 295 ? 227.018 201.731 245.370 1.00 83.69 295 ASP C C 1
ATOM 5981 O O . ASP C 1 295 ? 227.169 200.547 245.055 1.00 83.69 295 ASP C O 1
ATOM 5986 N N . PHE C 1 296 ? 226.209 202.565 244.722 1.00 73.66 296 PHE C N 1
ATOM 5987 C CA . PHE C 1 296 ? 225.422 202.167 243.564 1.00 73.66 296 PHE C CA 1
ATOM 5988 C C . PHE C 1 296 ? 225.704 203.125 242.418 1.00 73.66 296 PHE C C 1
ATOM 5989 O O . PHE C 1 296 ? 225.736 204.343 242.617 1.00 73.66 296 PHE C O 1
ATOM 5997 N N . GLY C 1 297 ? 225.903 202.575 241.225 1.00 67.07 297 GLY C N 1
ATOM 5998 C CA . GLY C 1 297 ? 226.172 203.393 240.061 1.00 67.07 297 GLY C CA 1
ATOM 5999 C C . GLY C 1 297 ? 225.554 202.842 238.795 1.00 67.07 297 GLY C C 1
ATOM 6000 O O . GLY C 1 297 ? 225.423 201.625 238.642 1.00 67.07 297 GLY C O 1
ATOM 6001 N N . LEU C 1 298 ? 225.165 203.728 237.882 1.00 59.78 298 LEU C N 1
ATOM 6002 C CA . LEU C 1 298 ? 224.612 203.293 236.607 1.00 59.78 298 LEU C CA 1
ATOM 6003 C C . LEU C 1 298 ? 225.703 202.617 235.788 1.00 59.78 298 LEU C C 1
ATOM 6004 O O . LEU C 1 298 ? 226.759 203.207 235.540 1.00 59.78 298 LEU C O 1
ATOM 6009 N N . GLN C 1 299 ? 225.451 201.380 235.374 1.00 63.40 299 GLN C N 1
ATOM 6010 C CA . GLN C 1 299 ? 226.402 200.633 234.568 1.00 63.40 299 GLN C CA 1
ATOM 6011 C C . GLN C 1 299 ? 226.164 200.914 233.092 1.00 63.40 299 GLN C C 1
ATOM 6012 O O . GLN C 1 299 ? 225.029 201.138 232.665 1.00 63.40 299 GLN C O 1
ATOM 6018 N N . GLY C 1 300 ? 227.245 200.905 232.317 1.00 61.98 300 GLY C N 1
ATOM 6019 C CA . GLY C 1 300 ? 227.157 201.192 230.900 1.00 61.98 300 GLY C CA 1
ATOM 6020 C C . GLY C 1 300 ? 226.367 200.154 230.131 1.00 61.98 300 GLY C C 1
ATOM 6021 O O . GLY C 1 300 ? 225.866 199.188 230.714 1.00 61.98 300 GLY C O 1
ATOM 6022 N N . VAL C 1 301 ? 226.249 200.341 228.821 1.00 56.99 301 VAL C N 1
ATOM 6023 C CA . VAL C 1 301 ? 225.492 199.415 227.985 1.00 56.99 301 VAL C CA 1
ATOM 6024 C C . VAL C 1 301 ? 226.210 198.069 227.950 1.00 56.99 301 VAL C C 1
ATOM 6025 O O . VAL C 1 301 ? 227.404 198.003 227.625 1.00 56.99 301 VAL C O 1
ATOM 6029 N N . PRO C 1 302 ? 225.540 196.982 228.321 1.00 55.77 302 PRO C N 1
ATOM 6030 C CA . PRO C 1 302 ? 226.171 195.663 228.220 1.00 55.77 302 PRO C CA 1
ATOM 6031 C C . PRO C 1 302 ? 226.396 195.278 226.769 1.00 55.77 302 PRO C C 1
ATOM 6032 O O . PRO C 1 302 ? 225.664 195.697 225.870 1.00 55.77 302 PRO C O 1
ATOM 6036 N N . LEU C 1 303 ? 227.434 194.470 226.547 1.00 58.17 303 LEU C N 1
ATOM 6037 C CA . LEU C 1 303 ? 227.779 194.077 225.185 1.00 58.17 303 LEU C CA 1
ATOM 6038 C C . LEU C 1 303 ? 226.661 193.260 224.550 1.00 58.17 303 LEU C C 1
ATOM 6039 O O . LEU C 1 303 ? 226.369 193.416 223.359 1.00 58.17 303 LEU C O 1
ATOM 6044 N N . ASP C 1 304 ? 226.030 192.376 225.326 1.00 56.37 304 ASP C N 1
ATOM 6045 C CA . ASP C 1 304 ? 224.895 191.618 224.807 1.00 56.37 304 ASP C CA 1
ATOM 6046 C C . ASP C 1 304 ? 223.743 192.544 224.439 1.00 56.37 304 ASP C C 1
ATOM 6047 O O . ASP C 1 304 ? 223.124 192.396 223.378 1.00 56.37 304 ASP C O 1
ATOM 6052 N N . ASP C 1 305 ? 223.443 193.513 225.306 1.00 56.43 305 ASP C N 1
ATOM 6053 C CA . ASP C 1 305 ? 222.399 194.482 224.992 1.00 56.43 305 ASP C CA 1
ATOM 6054 C C . ASP C 1 305 ? 222.780 195.342 223.796 1.00 56.43 305 ASP C C 1
ATOM 6055 O O . ASP C 1 305 ? 221.914 195.698 222.990 1.00 56.43 305 ASP C O 1
ATOM 6060 N N . GLY C 1 306 ? 224.061 195.689 223.666 1.00 52.77 306 GLY C N 1
ATOM 6061 C CA . GLY C 1 306 ? 224.495 196.441 222.499 1.00 52.77 306 GLY C CA 1
ATOM 6062 C C . GLY C 1 306 ? 224.306 195.665 221.211 1.00 52.77 306 GLY C C 1
ATOM 6063 O O . GLY C 1 306 ? 223.862 196.213 220.199 1.00 52.77 306 GLY C O 1
ATOM 6064 N N . LEU C 1 307 ? 224.650 194.375 221.228 1.00 53.41 307 LEU C N 1
ATOM 6065 C CA . LEU C 1 307 ? 224.417 193.535 220.057 1.00 53.41 307 LEU C CA 1
ATOM 6066 C C . LEU C 1 307 ? 222.931 193.418 219.754 1.00 53.41 307 LEU C C 1
ATOM 6067 O O . LEU C 1 307 ? 222.523 193.448 218.588 1.00 53.41 307 LEU C O 1
ATOM 6072 N N . SER C 1 308 ? 222.103 193.277 220.791 1.00 49.84 308 SER C N 1
ATOM 6073 C CA . SER C 1 308 ? 220.664 193.218 220.576 1.00 49.84 308 SER C CA 1
ATOM 6074 C C . SER C 1 308 ? 220.105 194.530 220.043 1.00 49.84 308 SER C C 1
ATOM 6075 O O . SER C 1 308 ? 219.078 194.518 219.358 1.00 49.84 308 SER C O 1
ATOM 6078 N N . LEU C 1 309 ? 220.751 195.657 220.346 1.00 47.18 309 LEU C N 1
ATOM 6079 C CA . LEU C 1 309 ? 220.289 196.942 219.833 1.00 47.18 309 LEU C CA 1
ATOM 6080 C C . LEU C 1 309 ? 220.570 197.090 218.343 1.00 47.18 309 LEU C C 1
ATOM 6081 O O . LEU C 1 309 ? 219.699 197.535 217.588 1.00 47.18 309 LEU C O 1
ATOM 6086 N N . THR C 1 310 ? 221.771 196.721 217.899 1.00 45.93 310 THR C N 1
ATOM 6087 C CA . THR C 1 310 ? 222.133 196.873 216.497 1.00 45.93 310 THR C CA 1
ATOM 6088 C C . THR C 1 310 ? 221.456 195.851 215.596 1.00 45.93 310 THR C C 1
ATOM 6089 O O . THR C 1 310 ? 221.491 196.012 214.372 1.00 45.93 310 THR C O 1
ATOM 6093 N N . VAL C 1 311 ? 220.854 194.807 216.160 1.00 38.71 311 VAL C N 1
ATOM 6094 C CA . VAL C 1 311 ? 220.062 193.883 215.360 1.00 38.71 311 VAL C CA 1
ATOM 6095 C C . VAL C 1 311 ? 218.597 194.304 215.330 1.00 38.71 311 VAL C C 1
ATOM 6096 O O . VAL C 1 311 ? 217.916 194.105 214.320 1.00 38.71 311 VAL C O 1
ATOM 6100 N N . GLY C 1 312 ? 218.103 194.913 216.407 1.00 40.63 312 GLY C N 1
ATOM 6101 C CA . GLY C 1 312 ? 216.741 195.409 216.420 1.00 40.63 312 GLY C CA 1
ATOM 6102 C C . GLY C 1 312 ? 216.493 196.580 215.496 1.00 40.63 312 GLY C C 1
ATOM 6103 O O . GLY C 1 312 ? 215.330 196.875 215.202 1.00 40.63 312 GLY C O 1
ATOM 6104 N N . ALA C 1 313 ? 217.547 197.253 215.038 1.00 41.34 313 ALA C N 1
ATOM 6105 C CA . ALA C 1 313 ? 217.413 198.336 214.073 1.00 41.34 313 ALA C CA 1
ATOM 6106 C C . ALA C 1 313 ? 217.543 197.868 212.634 1.00 41.34 313 ALA C C 1
ATOM 6107 O O . ALA C 1 313 ? 216.986 198.504 211.735 1.00 41.34 313 ALA C O 1
ATOM 6109 N N . VAL C 1 314 ? 218.271 196.776 212.397 1.00 37.32 314 VAL C N 1
ATOM 6110 C CA . VAL C 1 314 ? 218.352 196.215 211.053 1.00 37.32 314 VAL C CA 1
ATOM 6111 C C . VAL C 1 314 ? 217.004 195.643 210.636 1.00 37.32 314 VAL C C 1
ATOM 6112 O O . VAL C 1 314 ? 216.595 195.762 209.475 1.00 37.32 314 VAL C O 1
ATOM 6116 N N . LEU C 1 315 ? 216.283 195.032 211.576 1.00 36.22 315 LEU C N 1
ATOM 6117 C CA . LEU C 1 315 ? 215.013 194.392 211.258 1.00 36.22 315 LEU C CA 1
ATOM 6118 C C . LEU C 1 315 ? 213.934 195.390 210.853 1.00 36.22 315 LEU C C 1
ATOM 6119 O O . LEU C 1 315 ? 212.936 194.978 210.254 1.00 36.22 315 LEU C O 1
ATOM 6124 N N . LEU C 1 316 ? 214.102 196.681 211.152 1.00 35.56 316 LEU C N 1
ATOM 6125 C CA . LEU C 1 316 ? 213.193 197.677 210.589 1.00 35.56 316 LEU C CA 1
ATOM 6126 C C . LEU C 1 316 ? 213.324 197.735 209.073 1.00 35.56 316 LEU C C 1
ATOM 6127 O O . LEU C 1 316 ? 212.318 197.826 208.360 1.00 35.56 316 LEU C O 1
ATOM 6132 N N . GLY C 1 317 ? 214.550 197.683 208.562 1.00 39.42 317 GLY C N 1
ATOM 6133 C CA . GLY C 1 317 ? 214.741 197.294 207.181 1.00 39.42 317 GLY C CA 1
ATOM 6134 C C . GLY C 1 317 ? 214.318 195.856 206.962 1.00 39.42 317 GLY C C 1
ATOM 6135 O O . GLY C 1 317 ? 214.292 195.047 207.889 1.00 39.42 317 GLY C O 1
ATOM 6136 N N . TRP C 1 318 ? 213.961 195.544 205.716 1.00 43.63 318 TRP C N 1
ATOM 6137 C CA . TRP C 1 318 ? 213.290 194.305 205.323 1.00 43.63 318 TRP C CA 1
ATOM 6138 C C . TRP C 1 318 ? 211.850 194.299 205.833 1.00 43.63 318 TRP C C 1
ATOM 6139 O O . TRP C 1 318 ? 211.096 193.361 205.570 1.00 43.63 318 TRP C O 1
ATOM 6150 N N . VAL C 1 319 ? 211.432 195.349 206.537 1.00 39.47 319 VAL C N 1
ATOM 6151 C CA . VAL C 1 319 ? 210.038 195.508 206.932 1.00 39.47 319 VAL C CA 1
ATOM 6152 C C . VAL C 1 319 ? 209.528 196.831 206.382 1.00 39.47 319 VAL C C 1
ATOM 6153 O O . VAL C 1 319 ? 208.485 196.880 205.719 1.00 39.47 319 VAL C O 1
ATOM 6157 N N . GLY C 1 320 ? 210.258 197.914 206.652 1.00 39.71 320 GLY C N 1
ATOM 6158 C CA . GLY C 1 320 ? 209.891 199.197 206.076 1.00 39.71 320 GLY C CA 1
ATOM 6159 C C . GLY C 1 320 ? 209.979 199.196 204.563 1.00 39.71 320 GLY C C 1
ATOM 6160 O O . GLY C 1 320 ? 209.089 199.705 203.877 1.00 39.71 320 GLY C O 1
ATOM 6161 N N . ALA C 1 321 ? 211.054 198.618 204.021 1.00 41.62 321 ALA C N 1
ATOM 6162 C CA . ALA C 1 321 ? 211.170 198.489 202.575 1.00 41.62 321 ALA C CA 1
ATOM 6163 C C . ALA C 1 321 ? 210.101 197.567 202.008 1.00 41.62 321 ALA C C 1
ATOM 6164 O O . ALA C 1 321 ? 209.537 197.856 200.948 1.00 41.62 321 ALA C O 1
ATOM 6166 N N . TRP C 1 322 ? 209.801 196.466 202.696 1.00 44.26 322 TRP C N 1
ATOM 6167 C CA . TRP C 1 322 ? 208.809 195.515 202.215 1.00 44.26 322 TRP C CA 1
ATOM 6168 C C . TRP C 1 322 ? 207.397 196.084 202.195 1.00 44.26 322 TRP C C 1
ATOM 6169 O O . TRP C 1 322 ? 206.524 195.503 201.543 1.00 44.26 322 TRP C O 1
ATOM 6180 N N . LEU C 1 323 ? 207.149 197.193 202.891 1.00 44.34 323 LEU C N 1
ATOM 6181 C CA . LEU C 1 323 ? 205.866 197.878 202.817 1.00 44.34 323 LEU C CA 1
ATOM 6182 C C . LEU C 1 323 ? 205.891 199.089 201.900 1.00 44.34 323 LEU C C 1
ATOM 6183 O O . LEU C 1 323 ? 204.877 199.391 201.265 1.00 44.34 323 LEU C O 1
ATOM 6188 N N . ALA C 1 324 ? 207.024 199.791 201.817 1.00 47.24 324 ALA C N 1
ATOM 6189 C CA . ALA C 1 324 ? 207.117 200.931 200.913 1.00 47.24 324 ALA C CA 1
ATOM 6190 C C . ALA C 1 324 ? 207.025 200.504 199.455 1.00 47.24 324 ALA C C 1
ATOM 6191 O O . ALA C 1 324 ? 206.407 201.204 198.646 1.00 47.24 324 ALA C O 1
ATOM 6193 N N . VAL C 1 325 ? 207.629 199.370 199.100 1.00 45.58 325 VAL C N 1
ATOM 6194 C CA . VAL C 1 325 ? 207.567 198.891 197.724 1.00 45.58 325 VAL C CA 1
ATOM 6195 C C . VAL C 1 325 ? 206.264 198.151 197.435 1.00 45.58 325 VAL C C 1
ATOM 6196 O O . VAL C 1 325 ? 205.917 197.958 196.261 1.00 45.58 325 VAL C O 1
ATOM 6200 N N . ALA C 1 326 ? 205.523 197.749 198.467 1.00 46.80 326 ALA C N 1
ATOM 6201 C CA . ALA C 1 326 ? 204.260 197.054 198.260 1.00 46.80 326 ALA C CA 1
ATOM 6202 C C . ALA C 1 326 ? 203.142 197.976 197.798 1.00 46.80 326 ALA C C 1
ATOM 6203 O O . ALA C 1 326 ? 202.124 197.483 197.301 1.00 46.80 326 ALA C O 1
ATOM 6205 N N . ARG C 1 327 ? 203.296 199.292 197.947 1.00 52.75 327 ARG C N 1
ATOM 6206 C CA . ARG C 1 327 ? 202.277 200.213 197.458 1.00 52.75 327 ARG C CA 1
ATOM 6207 C C . ARG C 1 327 ? 202.384 200.402 195.950 1.00 52.75 327 ARG C C 1
ATOM 6208 O O . ARG C 1 327 ? 201.384 200.299 195.232 1.00 52.75 327 ARG C O 1
ATOM 6214 N N . HIS C 1 328 ? 203.591 200.681 195.453 1.00 53.31 328 HIS C N 1
ATOM 6215 C CA . HIS C 1 328 ? 203.788 200.800 194.014 1.00 53.31 328 HIS C CA 1
ATOM 6216 C C . HIS C 1 328 ? 203.517 199.493 193.290 1.00 53.31 328 HIS C C 1
ATOM 6217 O O . HIS C 1 328 ? 203.172 199.512 192.104 1.00 53.31 328 HIS C O 1
ATOM 6224 N N . LEU C 1 329 ? 203.664 198.361 193.972 1.00 54.37 329 LEU C N 1
ATOM 6225 C CA . LEU C 1 329 ? 203.522 197.057 193.343 1.00 54.37 329 LEU C CA 1
ATOM 6226 C C . LEU C 1 329 ? 202.074 196.599 193.233 1.00 54.37 329 LEU C C 1
ATOM 6227 O O . LEU C 1 329 ? 201.808 195.607 192.547 1.00 54.37 329 LEU C O 1
ATOM 6232 N N . ARG C 1 330 ? 201.135 197.289 193.879 1.00 63.89 330 ARG C N 1
ATOM 6233 C CA . ARG C 1 330 ? 199.727 196.932 193.775 1.00 63.89 330 ARG C CA 1
ATOM 6234 C C . ARG C 1 330 ? 198.917 197.891 192.918 1.00 63.89 330 ARG C C 1
ATOM 6235 O O . ARG C 1 330 ? 197.887 197.487 192.376 1.00 63.89 330 ARG C O 1
ATOM 6241 N N . GLU C 1 331 ? 199.350 199.145 192.778 1.00 67.55 331 GLU C N 1
ATOM 6242 C CA . GLU C 1 331 ? 198.663 200.071 191.890 1.00 67.55 331 GLU C CA 1
ATOM 6243 C C . GLU C 1 331 ? 199.176 200.000 190.459 1.00 67.55 331 GLU C C 1
ATOM 6244 O O . GLU C 1 331 ? 198.566 200.600 189.568 1.00 67.55 331 GLU C O 1
ATOM 6250 N N . LEU C 1 332 ? 200.273 199.287 190.220 1.00 71.61 332 LEU C N 1
ATOM 6251 C CA . LEU C 1 332 ? 200.732 198.982 188.874 1.00 71.61 332 LEU C CA 1
ATOM 6252 C C . LEU C 1 332 ? 200.240 197.627 188.388 1.00 71.61 332 LEU C C 1
ATOM 6253 O O . LEU C 1 332 ? 200.574 197.224 187.270 1.00 71.61 332 LEU C O 1
ATOM 6258 N N . ALA C 1 333 ? 199.464 196.920 189.204 1.00 81.82 333 ALA C N 1
ATOM 6259 C CA . ALA C 1 333 ? 198.890 195.651 188.804 1.00 81.82 333 ALA C CA 1
ATOM 6260 C C . ALA C 1 333 ? 197.806 195.878 187.754 1.00 81.82 333 ALA C C 1
ATOM 6261 O O . ALA C 1 333 ? 197.291 196.990 187.615 1.00 81.82 333 ALA C O 1
ATOM 6263 N N . PRO C 1 334 ? 197.457 194.845 186.985 1.00 89.84 334 PRO C N 1
ATOM 6264 C CA . PRO C 1 334 ? 196.377 194.999 186.004 1.00 89.84 334 PRO C CA 1
ATOM 6265 C C . PRO C 1 334 ? 195.084 195.435 186.673 1.00 89.84 334 PRO C C 1
ATOM 6266 O O . PRO C 1 334 ? 194.732 194.964 187.756 1.00 89.84 334 PRO C O 1
ATOM 6270 N N . ARG C 1 335 ? 194.377 196.346 186.014 1.00 101.72 335 ARG C N 1
ATOM 6271 C CA . ARG C 1 335 ? 193.182 196.949 186.587 1.00 101.72 335 ARG C CA 1
ATOM 6272 C C . ARG C 1 335 ? 192.273 197.508 185.499 1.00 101.72 335 ARG C C 1
ATOM 6273 O O . ARG C 1 335 ? 192.625 198.471 184.819 1.00 101.72 335 ARG C O 1
ATOM 6279 N N . MET D 2 1 ? 200.832 183.623 167.495 1.00 130.57 1 MET D N 1
ATOM 6280 C CA . MET D 2 1 ? 199.534 183.016 167.226 1.00 130.57 1 MET D CA 1
ATOM 6281 C C . MET D 2 1 ? 198.475 183.604 168.151 1.00 130.57 1 MET D C 1
ATOM 6282 O O . MET D 2 1 ? 197.979 182.930 169.053 1.00 130.57 1 MET D O 1
ATOM 6287 N N . ILE D 2 2 ? 198.134 184.868 167.925 1.00 132.82 2 ILE D N 1
ATOM 6288 C CA . ILE D 2 2 ? 197.150 185.572 168.738 1.00 132.82 2 ILE D CA 1
ATOM 6289 C C . ILE D 2 2 ? 195.796 185.496 168.050 1.00 132.82 2 ILE D C 1
ATOM 6290 O O . ILE D 2 2 ? 195.699 185.461 166.818 1.00 132.82 2 ILE D O 1
ATOM 6295 N N . ARG D 2 3 ? 194.737 185.461 168.856 1.00 140.17 3 ARG D N 1
ATOM 6296 C CA . ARG D 2 3 ? 193.374 185.353 168.353 1.00 140.17 3 ARG D CA 1
ATOM 6297 C C . ARG D 2 3 ? 192.482 186.341 169.088 1.00 140.17 3 ARG D C 1
ATOM 6298 O O . ARG D 2 3 ? 192.444 186.349 170.323 1.00 140.17 3 ARG D O 1
ATOM 6304 N N . PHE D 2 4 ? 191.765 187.165 168.331 1.00 144.41 4 PHE D N 1
ATOM 6305 C CA . PHE D 2 4 ? 190.822 188.131 168.876 1.00 144.41 4 PHE D CA 1
ATOM 6306 C C . PHE D 2 4 ? 189.404 187.663 168.584 1.00 144.41 4 PHE D C 1
ATOM 6307 O O . PHE D 2 4 ? 189.077 187.345 167.436 1.00 144.41 4 PHE D O 1
ATOM 6315 N N . GLU D 2 5 ? 188.565 187.622 169.622 1.00 150.17 5 GLU D N 1
ATOM 6316 C CA . GLU D 2 5 ? 187.194 187.118 169.497 1.00 150.17 5 GLU D CA 1
ATOM 6317 C C . GLU D 2 5 ? 186.251 188.089 170.207 1.00 150.17 5 GLU D C 1
ATOM 6318 O O . GLU D 2 5 ? 185.958 187.925 171.395 1.00 150.17 5 GLU D O 1
ATOM 6324 N N . GLN D 2 6 ? 185.777 189.089 169.466 1.00 152.42 6 GLN D N 1
ATOM 6325 C CA . GLN D 2 6 ? 184.765 190.036 169.935 1.00 152.42 6 GLN D CA 1
ATOM 6326 C C . GLN D 2 6 ? 185.201 190.704 171.243 1.00 152.42 6 GLN D C 1
ATOM 6327 O O . GLN D 2 6 ? 184.602 190.528 172.304 1.00 152.42 6 GLN D O 1
ATOM 6333 N N . VAL D 2 7 ? 186.278 191.475 171.134 1.00 151.78 7 VAL D N 1
ATOM 6334 C CA . VAL D 2 7 ? 186.876 192.155 172.277 1.00 151.78 7 VAL D CA 1
ATOM 6335 C C . VAL D 2 7 ? 186.591 193.649 172.170 1.00 151.78 7 VAL D C 1
ATOM 6336 O O . VAL D 2 7 ? 186.834 194.270 171.127 1.00 151.78 7 VAL D O 1
ATOM 6340 N N . GLY D 2 8 ? 186.044 194.217 173.240 1.00 149.36 8 GLY D N 1
ATOM 6341 C CA . GLY D 2 8 ? 185.808 195.645 173.319 1.00 149.36 8 GLY D CA 1
ATOM 6342 C C . GLY D 2 8 ? 185.830 196.123 174.755 1.00 149.36 8 GLY D C 1
ATOM 6343 O O . GLY D 2 8 ? 185.117 195.576 175.601 1.00 149.36 8 GLY D O 1
ATOM 6344 N N . LYS D 2 9 ? 186.636 197.138 175.049 1.00 151.73 9 LYS D N 1
ATOM 6345 C CA . LYS D 2 9 ? 186.812 197.621 176.413 1.00 151.73 9 LYS D CA 1
ATOM 6346 C C . LYS D 2 9 ? 186.218 199.018 176.526 1.00 151.73 9 LYS D C 1
ATOM 6347 O O . LYS D 2 9 ? 186.326 199.823 175.594 1.00 151.73 9 LYS D O 1
ATOM 6353 N N . ARG D 2 10 ? 185.572 199.289 177.654 1.00 157.26 10 ARG D N 1
ATOM 6354 C CA . ARG D 2 10 ? 184.855 200.539 177.891 1.00 157.26 10 ARG D CA 1
ATOM 6355 C C . ARG D 2 10 ? 185.498 201.248 179.079 1.00 157.26 10 ARG D C 1
ATOM 6356 O O . ARG D 2 10 ? 185.694 200.647 180.139 1.00 157.26 10 ARG D O 1
ATOM 6362 N N . TYR D 2 11 ? 185.829 202.523 178.898 1.00 161.05 11 TYR D N 1
ATOM 6363 C CA . TYR D 2 11 ? 186.309 203.320 180.012 1.00 161.05 11 TYR D CA 1
ATOM 6364 C C . TYR D 2 11 ? 185.193 203.506 181.037 1.00 161.05 11 TYR D C 1
ATOM 6365 O O . TYR D 2 11 ? 184.017 203.608 180.674 1.00 161.05 11 TYR D O 1
ATOM 6374 N N . PRO D 2 12 ? 185.532 203.535 182.327 1.00 159.90 12 PRO D N 1
ATOM 6375 C CA . PRO D 2 12 ? 184.502 203.831 183.336 1.00 159.90 12 PRO D CA 1
ATOM 6376 C C . PRO D 2 12 ? 183.828 205.175 183.121 1.00 159.90 12 PRO D C 1
ATOM 6377 O O . PRO D 2 12 ? 182.616 205.296 183.339 1.00 159.90 12 PRO D O 1
ATOM 6381 N N . ASN D 2 13 ? 184.579 206.193 182.697 1.00 161.19 13 ASN D N 1
ATOM 6382 C CA . ASN D 2 13 ? 184.017 207.520 182.494 1.00 161.19 13 ASN D CA 1
ATOM 6383 C C . ASN D 2 13 ? 184.457 208.234 181.222 1.00 161.19 13 ASN D C 1
ATOM 6384 O O . ASN D 2 13 ? 183.732 209.124 180.763 1.00 161.19 13 ASN D O 1
ATOM 6389 N N . GLY D 2 14 ? 185.608 207.888 180.640 1.00 161.94 14 GLY D N 1
ATOM 6390 C CA . GLY D 2 14 ? 186.154 208.719 179.576 1.00 161.94 14 GLY D CA 1
ATOM 6391 C C . GLY D 2 14 ? 185.410 208.575 178.262 1.00 161.94 14 GLY D C 1
ATOM 6392 O O . GLY D 2 14 ? 184.726 209.501 177.819 1.00 161.94 14 GLY D O 1
ATOM 6393 N N . HIS D 2 15 ? 185.523 207.407 177.628 1.00 163.05 15 HIS D N 1
ATOM 6394 C CA . HIS D 2 15 ? 184.897 207.169 176.331 1.00 163.05 15 HIS D CA 1
ATOM 6395 C C . HIS D 2 15 ? 184.973 205.693 175.961 1.00 163.05 15 HIS D C 1
ATOM 6396 O O . HIS D 2 15 ? 185.296 204.851 176.804 1.00 163.05 15 HIS D O 1
ATOM 6403 N N . VAL D 2 16 ? 184.667 205.369 174.708 1.00 161.08 16 VAL D N 1
ATOM 6404 C CA . VAL D 2 16 ? 184.796 204.015 174.184 1.00 161.08 16 VAL D CA 1
ATOM 6405 C C . VAL D 2 16 ? 186.012 203.967 173.266 1.00 161.08 16 VAL D C 1
ATOM 6406 O O . VAL D 2 16 ? 186.146 204.790 172.352 1.00 161.08 16 VAL D O 1
ATOM 6410 N N . GLY D 2 17 ? 186.916 203.028 173.535 1.00 158.60 17 GLY D N 1
ATOM 6411 C CA . GLY D 2 17 ? 188.113 202.887 172.729 1.00 158.60 17 GLY D CA 1
ATOM 6412 C C . GLY D 2 17 ? 188.024 201.781 171.699 1.00 158.60 17 GLY D C 1
ATOM 6413 O O . GLY D 2 17 ? 188.352 201.987 170.527 1.00 158.60 17 GLY D O 1
ATOM 6414 N N . LEU D 2 18 ? 187.578 200.601 172.123 1.00 154.13 18 LEU D N 1
ATOM 6415 C CA . LEU D 2 18 ? 187.430 199.452 171.243 1.00 154.13 18 LEU D CA 1
ATOM 6416 C C . LEU D 2 18 ? 186.039 198.863 171.414 1.00 154.13 18 LEU D C 1
ATOM 6417 O O . LEU D 2 18 ? 185.421 198.974 172.476 1.00 154.13 18 LEU D O 1
ATOM 6422 N N . HIS D 2 19 ? 185.548 198.226 170.350 1.00 157.98 19 HIS D N 1
ATOM 6423 C CA . HIS D 2 19 ? 184.191 197.679 170.334 1.00 157.98 19 HIS D CA 1
ATOM 6424 C C . HIS D 2 19 ? 184.158 196.418 169.476 1.00 157.98 19 HIS D C 1
ATOM 6425 O O . HIS D 2 19 ? 184.016 196.498 168.252 1.00 157.98 19 HIS D O 1
ATOM 6432 N N . GLU D 2 20 ? 184.286 195.260 170.127 1.00 153.56 20 GLU D N 1
ATOM 6433 C CA . GLU D 2 20 ? 183.998 193.959 169.516 1.00 153.56 20 GLU D CA 1
ATOM 6434 C C . GLU D 2 20 ? 184.826 193.709 168.257 1.00 153.56 20 GLU D C 1
ATOM 6435 O O . GLU D 2 20 ? 184.351 193.096 167.297 1.00 153.56 20 GLU D O 1
ATOM 6441 N N . VAL D 2 21 ? 186.075 194.177 168.248 1.00 153.07 21 VAL D N 1
ATOM 6442 C CA . VAL D 2 21 ? 186.947 193.914 167.113 1.00 153.07 21 VAL D CA 1
ATOM 6443 C C . VAL D 2 21 ? 187.422 192.464 167.156 1.00 153.07 21 VAL D C 1
ATOM 6444 O O . VAL D 2 21 ? 187.480 191.834 168.220 1.00 153.07 21 VAL D O 1
ATOM 6448 N N . SER D 2 22 ? 187.759 191.925 165.985 1.00 149.91 22 SER D N 1
ATOM 6449 C CA . SER D 2 22 ? 188.219 190.547 165.897 1.00 149.91 22 SER D CA 1
ATOM 6450 C C . SER D 2 22 ? 188.986 190.345 164.598 1.00 149.91 22 SER D C 1
ATOM 6451 O O . SER D 2 22 ? 188.553 190.805 163.539 1.00 149.91 22 SER D O 1
ATOM 6454 N N . PHE D 2 23 ? 190.118 189.655 164.693 1.00 146.93 23 PHE D N 1
ATOM 6455 C CA . PHE D 2 23 ? 190.903 189.243 163.533 1.00 146.93 23 PHE D CA 1
ATOM 6456 C C . PHE D 2 23 ? 191.852 188.140 163.988 1.00 146.93 23 PHE D C 1
ATOM 6457 O O . PHE D 2 23 ? 192.043 187.916 165.188 1.00 146.93 23 PHE D O 1
ATOM 6465 N N . ARG D 2 24 ? 192.448 187.450 163.019 1.00 143.57 24 ARG D N 1
ATOM 6466 C CA . ARG D 2 24 ? 193.317 186.316 163.293 1.00 143.57 24 ARG D CA 1
ATOM 6467 C C . ARG D 2 24 ? 194.699 186.569 162.709 1.00 143.57 24 ARG D C 1
ATOM 6468 O O . ARG D 2 24 ? 194.839 187.160 161.634 1.00 143.57 24 ARG D O 1
ATOM 6474 N N . VAL D 2 25 ? 195.721 186.117 163.432 1.00 136.77 25 VAL D N 1
ATOM 6475 C CA . VAL D 2 25 ? 197.112 186.288 163.032 1.00 136.77 25 VAL D CA 1
ATOM 6476 C C . VAL D 2 25 ? 197.811 184.939 163.119 1.00 136.77 25 VAL D C 1
ATOM 6477 O O . VAL D 2 25 ? 197.690 184.231 164.124 1.00 136.77 25 VAL D O 1
ATOM 6481 N N . HIS D 2 26 ? 198.543 184.586 162.067 1.00 126.61 26 HIS D N 1
ATOM 6482 C CA . HIS D 2 26 ? 199.329 183.364 162.036 1.00 126.61 26 HIS D CA 1
ATOM 6483 C C . HIS D 2 26 ? 200.701 183.632 162.654 1.00 126.61 26 HIS D C 1
ATOM 6484 O O . HIS D 2 26 ? 200.934 184.671 163.279 1.00 126.61 26 HIS D O 1
ATOM 6491 N N . ARG D 2 27 ? 201.629 182.690 162.482 1.00 117.31 27 ARG D N 1
ATOM 6492 C CA . ARG D 2 27 ? 202.916 182.780 163.161 1.00 117.31 27 ARG D CA 1
ATOM 6493 C C . ARG D 2 27 ? 203.994 183.469 162.331 1.00 117.31 27 ARG D C 1
ATOM 6494 O O . ARG D 2 27 ? 204.608 184.434 162.799 1.00 117.31 27 ARG D O 1
ATOM 6500 N N . GLY D 2 28 ? 204.241 183.001 161.113 1.00 118.63 28 GLY D N 1
ATOM 6501 C CA . GLY D 2 28 ? 205.402 183.425 160.360 1.00 118.63 28 GLY D CA 1
ATOM 6502 C C . GLY D 2 28 ? 205.271 184.683 159.534 1.00 118.63 28 GLY D C 1
ATOM 6503 O O . GLY D 2 28 ? 206.213 185.028 158.815 1.00 118.63 28 GLY D O 1
ATOM 6504 N N . GLU D 2 29 ? 204.149 185.389 159.608 1.00 119.01 29 GLU D N 1
ATOM 6505 C CA . GLU D 2 29 ? 203.913 186.561 158.778 1.00 119.01 29 GLU D CA 1
ATOM 6506 C C . GLU D 2 29 ? 204.000 187.827 159.618 1.00 119.01 29 GLU D C 1
ATOM 6507 O O . GLU D 2 29 ? 204.076 187.785 160.848 1.00 119.01 29 GLU D O 1
ATOM 6513 N N . ILE D 2 30 ? 203.988 188.966 158.931 1.00 118.85 30 ILE D N 1
ATOM 6514 C CA . ILE D 2 30 ? 203.967 190.276 159.567 1.00 118.85 30 ILE D CA 1
ATOM 6515 C C . ILE D 2 30 ? 202.628 190.935 159.268 1.00 118.85 30 ILE D C 1
ATOM 6516 O O . ILE D 2 30 ? 202.119 190.859 158.144 1.00 118.85 30 ILE D O 1
ATOM 6521 N N . LEU D 2 31 ? 202.044 191.554 160.288 1.00 126.96 31 LEU D N 1
ATOM 6522 C CA . LEU D 2 31 ? 200.762 192.235 160.180 1.00 126.96 31 LEU D CA 1
ATOM 6523 C C . LEU D 2 31 ? 200.974 193.714 160.462 1.00 126.96 31 LEU D C 1
ATOM 6524 O O . LEU D 2 31 ? 201.649 194.071 161.433 1.00 126.96 31 LEU D O 1
ATOM 6529 N N . PHE D 2 32 ? 200.402 194.570 159.620 1.00 137.92 32 PHE D N 1
ATOM 6530 C CA . PHE D 2 32 ? 200.619 196.012 159.707 1.00 137.92 32 PHE D CA 1
ATOM 6531 C C . PHE D 2 32 ? 199.257 196.693 159.813 1.00 137.92 32 PHE D C 1
ATOM 6532 O O . PHE D 2 32 ? 198.624 197.003 158.801 1.00 137.92 32 PHE D O 1
ATOM 6540 N N . VAL D 2 33 ? 198.811 196.928 161.044 1.00 140.17 33 VAL D N 1
ATOM 6541 C CA . VAL D 2 33 ? 197.509 197.537 161.290 1.00 140.17 33 VAL D CA 1
ATOM 6542 C C . VAL D 2 33 ? 197.645 199.054 161.304 1.00 140.17 33 VAL D C 1
ATOM 6543 O O . VAL D 2 33 ? 198.606 199.611 161.845 1.00 140.17 33 VAL D O 1
ATOM 6547 N N . THR D 2 34 ? 196.668 199.730 160.704 1.00 147.61 34 THR D N 1
ATOM 6548 C CA . THR D 2 34 ? 196.618 201.182 160.675 1.00 147.61 34 THR D CA 1
ATOM 6549 C C . THR D 2 34 ? 195.418 201.677 161.473 1.00 147.61 34 THR D C 1
ATOM 6550 O O . THR D 2 34 ? 194.468 200.935 161.736 1.00 147.61 34 THR D O 1
ATOM 6554 N N . GLY D 2 35 ? 195.480 202.947 161.864 1.00 152.31 35 GLY D N 1
ATOM 6555 C CA . GLY D 2 35 ? 194.429 203.550 162.661 1.00 152.31 35 GLY D CA 1
ATOM 6556 C C . GLY D 2 35 ? 194.810 204.915 163.194 1.00 152.31 35 GLY D C 1
ATOM 6557 O O . GLY D 2 35 ? 195.293 205.767 162.443 1.00 152.31 35 GLY D O 1
ATOM 6558 N N . HIS D 2 36 ? 194.593 205.139 164.489 1.00 155.25 36 HIS D N 1
ATOM 6559 C CA . HIS D 2 36 ? 194.960 206.403 165.115 1.00 155.25 36 HIS D CA 1
ATOM 6560 C C . HIS D 2 36 ? 195.129 206.174 166.609 1.00 155.25 36 HIS D C 1
ATOM 6561 O O . HIS D 2 36 ? 194.263 205.562 167.242 1.00 155.25 36 HIS D O 1
ATOM 6568 N N . SER D 2 37 ? 196.242 206.664 167.163 1.00 152.38 37 SER D N 1
ATOM 6569 C CA . SER D 2 37 ? 196.539 206.429 168.574 1.00 152.38 37 SER D CA 1
ATOM 6570 C C . SER D 2 37 ? 195.479 207.046 169.477 1.00 152.38 37 SER D C 1
ATOM 6571 O O . SER D 2 37 ? 195.047 206.425 170.455 1.00 152.38 37 SER D O 1
ATOM 6574 N N . GLY D 2 38 ? 195.048 208.268 169.166 1.00 155.55 38 GLY D N 1
ATOM 6575 C CA . GLY D 2 38 ? 193.959 208.880 169.904 1.00 155.55 38 GLY D CA 1
ATOM 6576 C C . GLY D 2 38 ? 192.617 208.210 169.706 1.00 155.55 38 GLY D C 1
ATOM 6577 O O . GLY D 2 38 ? 191.702 208.450 170.501 1.00 155.55 38 GLY D O 1
ATOM 6578 N N . ALA D 2 39 ? 192.479 207.384 168.672 1.00 153.45 39 ALA D N 1
ATOM 6579 C CA . ALA D 2 39 ? 191.247 206.655 168.407 1.00 153.45 39 ALA D CA 1
ATOM 6580 C C . ALA D 2 39 ? 191.229 205.270 169.041 1.00 153.45 39 ALA D C 1
ATOM 6581 O O . ALA D 2 39 ? 190.261 204.529 168.844 1.00 153.45 39 ALA D O 1
ATOM 6583 N N . GLY D 2 40 ? 192.265 204.905 169.790 1.00 146.32 40 GLY D N 1
ATOM 6584 C CA . GLY D 2 40 ? 192.328 203.616 170.447 1.00 146.32 40 GLY D CA 1
ATOM 6585 C C . GLY D 2 40 ? 193.456 202.704 170.010 1.00 146.32 40 GLY D C 1
ATOM 6586 O O . GLY D 2 40 ? 193.530 201.571 170.498 1.00 146.32 40 GLY D O 1
ATOM 6587 N N . LYS D 2 41 ? 194.333 203.154 169.110 1.00 140.51 41 LYS D N 1
ATOM 6588 C CA . LYS D 2 41 ? 195.453 202.320 168.683 1.00 140.51 41 LYS D CA 1
ATOM 6589 C C . LYS D 2 41 ? 196.406 202.040 169.840 1.00 140.51 41 LYS D C 1
ATOM 6590 O O . LYS D 2 41 ? 196.861 200.904 170.023 1.00 140.51 41 LYS D O 1
ATOM 6596 N N . SER D 2 42 ? 196.715 203.066 170.638 1.00 131.91 42 SER D N 1
ATOM 6597 C CA . SER D 2 42 ? 197.578 202.865 171.798 1.00 131.91 42 SER D CA 1
ATOM 6598 C C . SER D 2 42 ? 196.921 201.944 172.818 1.00 131.91 42 SER D C 1
ATOM 6599 O O . SER D 2 42 ? 197.593 201.105 173.431 1.00 131.91 42 SER D O 1
ATOM 6602 N N . THR D 2 43 ? 195.610 202.090 173.020 1.00 130.02 43 THR D N 1
ATOM 6603 C CA . THR D 2 43 ? 194.901 201.197 173.931 1.00 130.02 43 THR D CA 1
ATOM 6604 C C . THR D 2 43 ? 194.960 199.757 173.441 1.00 130.02 43 THR D C 1
ATOM 6605 O O . THR D 2 43 ? 195.192 198.830 174.228 1.00 130.02 43 THR D O 1
ATOM 6609 N N . LEU D 2 44 ? 194.771 199.551 172.136 1.00 123.49 44 LEU D N 1
ATOM 6610 C CA . LEU D 2 44 ? 194.892 198.211 171.576 1.00 123.49 44 LEU D CA 1
ATOM 6611 C C . LEU D 2 44 ? 196.290 197.656 171.797 1.00 123.49 44 LEU D C 1
ATOM 6612 O O . LEU D 2 44 ? 196.449 196.484 172.153 1.00 123.49 44 LEU D O 1
ATOM 6617 N N . LEU D 2 45 ? 197.316 198.487 171.602 1.00 119.65 45 LEU D N 1
ATOM 6618 C CA . LEU D 2 45 ? 198.684 198.042 171.852 1.00 119.65 45 LEU D CA 1
ATOM 6619 C C . LEU D 2 45 ? 198.872 197.618 173.303 1.00 119.65 45 LEU D C 1
ATOM 6620 O O . LEU D 2 45 ? 199.466 196.569 173.580 1.00 119.65 45 LEU D O 1
ATOM 6625 N N . ARG D 2 46 ? 198.375 198.423 174.245 1.00 115.32 46 ARG D N 1
ATOM 6626 C CA . ARG D 2 46 ? 198.482 198.066 175.656 1.00 115.32 46 ARG D CA 1
ATOM 6627 C C . ARG D 2 46 ? 197.705 196.797 175.974 1.00 115.32 46 ARG D C 1
ATOM 6628 O O . ARG D 2 46 ? 198.032 196.092 176.935 1.00 115.32 46 ARG D O 1
ATOM 6634 N N . LEU D 2 47 ? 196.672 196.498 175.184 1.00 111.03 47 LEU D N 1
ATOM 6635 C CA . LEU D 2 47 ? 195.777 195.392 175.513 1.00 111.03 47 LEU D CA 1
ATOM 6636 C C . LEU D 2 47 ? 196.497 194.045 175.489 1.00 111.03 47 LEU D C 1
ATOM 6637 O O . LEU D 2 47 ? 196.201 193.169 176.309 1.00 111.03 47 LEU D O 1
ATOM 6642 N N . ILE D 2 48 ? 197.432 193.851 174.553 1.00 104.58 48 ILE D N 1
ATOM 6643 C CA . ILE D 2 48 ? 198.124 192.564 174.467 1.00 104.58 48 ILE D CA 1
ATOM 6644 C C . ILE D 2 48 ? 198.943 192.302 175.725 1.00 104.58 48 ILE D C 1
ATOM 6645 O O . ILE D 2 48 ? 198.935 191.190 176.266 1.00 104.58 48 ILE D O 1
ATOM 6650 N N . LEU D 2 49 ? 199.649 193.316 176.219 1.00 99.41 49 LEU D N 1
ATOM 6651 C CA . LEU D 2 49 ? 200.573 193.113 177.338 1.00 99.41 49 LEU D CA 1
ATOM 6652 C C . LEU D 2 49 ? 199.872 192.871 178.677 1.00 99.41 49 LEU D C 1
ATOM 6653 O O . LEU D 2 49 ? 200.567 192.877 179.702 1.00 99.41 49 LEU D O 1
ATOM 6658 N N . ALA D 2 50 ? 198.551 192.679 178.682 1.00 97.72 50 ALA D N 1
ATOM 6659 C CA . ALA D 2 50 ? 197.798 192.299 179.878 1.00 97.72 50 ALA D CA 1
ATOM 6660 C C . ALA D 2 50 ? 197.898 193.346 180.982 1.00 97.72 50 ALA D C 1
ATOM 6661 O O . ALA D 2 50 ? 197.760 193.028 182.164 1.00 97.72 50 ALA D O 1
ATOM 6663 N N . MET D 2 51 ? 198.143 194.604 180.612 1.00 103.98 51 MET D N 1
ATOM 6664 C CA . MET D 2 51 ? 198.136 195.670 181.606 1.00 103.98 51 MET D CA 1
ATOM 6665 C C . MET D 2 51 ? 196.721 196.076 181.997 1.00 103.98 51 MET D C 1
ATOM 6666 O O . MET D 2 51 ? 196.507 196.561 183.113 1.00 103.98 51 MET D O 1
ATOM 6671 N N . GLU D 2 52 ? 195.750 195.893 181.103 1.00 113.72 52 GLU D N 1
ATOM 6672 C CA . GLU D 2 52 ? 194.348 196.119 181.422 1.00 113.72 52 GLU D CA 1
ATOM 6673 C C . GLU D 2 52 ? 193.507 195.042 180.755 1.00 113.72 52 GLU D C 1
ATOM 6674 O O . GLU D 2 52 ? 193.726 194.704 179.589 1.00 113.72 52 GLU D O 1
ATOM 6680 N N . ARG D 2 53 ? 192.555 194.497 181.505 1.00 120.92 53 ARG D N 1
ATOM 6681 C CA . ARG D 2 53 ? 191.722 193.423 180.992 1.00 120.92 53 ARG D CA 1
ATOM 6682 C C . ARG D 2 53 ? 190.560 193.981 180.172 1.00 120.92 53 ARG D C 1
ATOM 6683 O O . ARG D 2 53 ? 190.073 195.082 180.441 1.00 120.92 53 ARG D O 1
ATOM 6689 N N . PRO D 2 54 ? 190.107 193.243 179.160 1.00 128.57 54 PRO D N 1
ATOM 6690 C CA . PRO D 2 54 ? 188.933 193.683 178.400 1.00 128.57 54 PRO D CA 1
ATOM 6691 C C . PRO D 2 54 ? 187.676 193.646 179.254 1.00 128.57 54 PRO D C 1
ATOM 6692 O O . PRO D 2 54 ? 187.508 192.785 180.120 1.00 128.57 54 PRO D O 1
ATOM 6696 N N . THR D 2 55 ? 186.781 194.602 178.995 1.00 138.19 55 THR D N 1
ATOM 6697 C CA . THR D 2 55 ? 185.534 194.659 179.751 1.00 138.19 55 THR D CA 1
ATOM 6698 C C . THR D 2 55 ? 184.559 193.581 179.296 1.00 138.19 55 THR D C 1
ATOM 6699 O O . THR D 2 55 ? 183.851 192.990 180.119 1.00 138.19 55 THR D O 1
ATOM 6703 N N . SER D 2 56 ? 184.506 193.313 177.993 1.00 138.84 56 SER D N 1
ATOM 6704 C CA . SER D 2 56 ? 183.564 192.354 177.438 1.00 138.84 56 SER D CA 1
ATOM 6705 C C . SER D 2 56 ? 184.273 191.472 176.422 1.00 138.84 56 SER D C 1
ATOM 6706 O O . SER D 2 56 ? 185.270 191.872 175.816 1.00 138.84 56 SER D O 1
ATOM 6709 N N . GLY D 2 57 ? 183.744 190.269 176.240 1.00 137.01 57 GLY D N 1
ATOM 6710 C CA . GLY D 2 57 ? 184.311 189.310 175.314 1.00 137.01 57 GLY D CA 1
ATOM 6711 C C . GLY D 2 57 ? 185.367 188.438 175.961 1.00 137.01 57 GLY D C 1
ATOM 6712 O O . GLY D 2 57 ? 185.629 188.494 177.166 1.00 137.01 57 GLY D O 1
ATOM 6713 N N . LYS D 2 58 ? 185.983 187.607 175.124 1.00 138.22 58 LYS D N 1
ATOM 6714 C CA . LYS D 2 58 ? 187.034 186.700 175.556 1.00 138.22 58 LYS D CA 1
ATOM 6715 C C . LYS D 2 58 ? 188.268 186.901 174.689 1.00 138.22 58 LYS D C 1
ATOM 6716 O O . LYS D 2 58 ? 188.170 187.257 173.512 1.00 138.22 58 LYS D O 1
ATOM 6722 N N . LEU D 2 59 ? 189.434 186.672 175.288 1.00 131.49 59 LEU D N 1
ATOM 6723 C CA . LEU D 2 59 ? 190.713 186.939 174.649 1.00 131.49 59 LEU D CA 1
ATOM 6724 C C . LEU D 2 59 ? 191.619 185.721 174.752 1.00 131.49 59 LEU D C 1
ATOM 6725 O O . LEU D 2 59 ? 191.672 185.061 175.794 1.00 131.49 59 LEU D O 1
ATOM 6730 N N . LEU D 2 60 ? 192.332 185.433 173.666 1.00 130.87 60 LEU D N 1
ATOM 6731 C CA . LEU D 2 60 ? 193.311 184.358 173.624 1.00 130.87 60 LEU D CA 1
ATOM 6732 C C . LEU D 2 60 ? 194.594 184.873 172.992 1.00 130.87 60 LEU D C 1
ATOM 6733 O O . LEU D 2 60 ? 194.558 185.563 171.969 1.00 130.87 60 LEU D O 1
ATOM 6738 N N . LEU D 2 61 ? 195.727 184.537 173.605 1.00 128.87 61 LEU D N 1
ATOM 6739 C CA . LEU D 2 61 ? 197.032 184.950 173.104 1.00 128.87 61 LEU D CA 1
ATOM 6740 C C . LEU D 2 61 ? 197.903 183.764 172.724 1.00 128.87 61 LEU D C 1
ATOM 6741 O O . LEU D 2 61 ? 198.534 183.779 171.661 1.00 128.87 61 LEU D O 1
ATOM 6746 N N . GLY D 2 62 ? 197.966 182.741 173.570 1.00 129.88 62 GLY D N 1
ATOM 6747 C CA . GLY D 2 62 ? 198.710 181.537 173.261 1.00 129.88 62 GLY D CA 1
ATOM 6748 C C . GLY D 2 62 ? 198.006 180.305 173.787 1.00 129.88 62 GLY D C 1
ATOM 6749 O O . GLY D 2 62 ? 198.620 179.247 173.955 1.00 129.88 62 GLY D O 1
ATOM 6750 N N . GLY D 2 63 ? 196.708 180.437 174.049 1.00 128.15 63 GLY D N 1
ATOM 6751 C CA . GLY D 2 63 ? 195.923 179.382 174.657 1.00 128.15 63 GLY D CA 1
ATOM 6752 C C . GLY D 2 63 ? 195.474 179.668 176.072 1.00 128.15 63 GLY D C 1
ATOM 6753 O O . GLY D 2 63 ? 194.954 178.761 176.731 1.00 128.15 63 GLY D O 1
ATOM 6754 N N . GLN D 2 64 ? 195.655 180.891 176.562 1.00 126.94 64 GLN D N 1
ATOM 6755 C CA . GLN D 2 64 ? 195.281 181.266 177.917 1.00 126.94 64 GLN D CA 1
ATOM 6756 C C . GLN D 2 64 ? 194.283 182.414 177.881 1.00 126.94 64 GLN D C 1
ATOM 6757 O O . GLN D 2 64 ? 194.414 183.339 177.073 1.00 126.94 64 GLN D O 1
ATOM 6763 N N . ASP D 2 65 ? 193.287 182.351 178.761 1.00 124.77 65 ASP D N 1
ATOM 6764 C CA . ASP D 2 65 ? 192.286 183.408 178.858 1.00 124.77 65 ASP D CA 1
ATOM 6765 C C . ASP D 2 65 ? 192.856 184.568 179.664 1.00 124.77 65 ASP D C 1
ATOM 6766 O O . ASP D 2 65 ? 193.009 184.472 180.886 1.00 124.77 65 ASP D O 1
ATOM 6771 N N . LEU D 2 66 ? 193.172 185.672 178.985 1.00 119.72 66 LEU D N 1
ATOM 6772 C CA . LEU D 2 66 ? 193.740 186.824 179.672 1.00 119.72 66 LEU D CA 1
ATOM 6773 C C . LEU D 2 66 ? 192.731 187.541 180.557 1.00 119.72 66 LEU D C 1
ATOM 6774 O O . LEU D 2 66 ? 193.133 188.396 181.354 1.00 119.72 66 LEU D O 1
ATOM 6779 N N . GLY D 2 67 ? 191.441 187.221 180.440 1.00 120.92 67 GLY D N 1
ATOM 6780 C CA . GLY D 2 67 ? 190.460 187.822 181.328 1.00 120.92 67 GLY D CA 1
ATOM 6781 C C . GLY D 2 67 ? 190.668 187.423 182.776 1.00 120.92 67 GLY D C 1
ATOM 6782 O O . GLY D 2 67 ? 190.549 188.252 183.682 1.00 120.92 67 GLY D O 1
ATOM 6783 N N . ARG D 2 68 ? 190.980 186.152 183.014 1.00 115.00 68 ARG D N 1
ATOM 6784 C CA . ARG D 2 68 ? 191.259 185.630 184.350 1.00 115.00 68 ARG D CA 1
ATOM 6785 C C . ARG D 2 68 ? 192.662 185.031 184.327 1.00 115.00 68 ARG D C 1
ATOM 6786 O O . ARG D 2 68 ? 192.839 183.846 184.035 1.00 115.00 68 ARG D O 1
ATOM 6792 N N . ILE D 2 69 ? 193.659 185.856 184.634 1.00 101.38 69 ILE D N 1
ATOM 6793 C CA . ILE D 2 69 ? 195.048 185.424 184.704 1.00 101.38 69 ILE D CA 1
ATOM 6794 C C . ILE D 2 69 ? 195.622 185.862 186.044 1.00 101.38 69 ILE D C 1
ATOM 6795 O O . ILE D 2 69 ? 195.429 187.006 186.472 1.00 101.38 69 ILE D O 1
ATOM 6800 N N . THR D 2 70 ? 196.304 184.942 186.719 1.00 92.74 70 THR D N 1
ATOM 6801 C CA . THR D 2 70 ? 196.865 185.238 188.029 1.00 92.74 70 THR D CA 1
ATOM 6802 C C . THR D 2 70 ? 197.976 186.273 187.916 1.00 92.74 70 THR D C 1
ATOM 6803 O O . THR D 2 70 ? 198.754 186.272 186.959 1.00 92.74 70 THR D O 1
ATOM 6807 N N . THR D 2 71 ? 198.047 187.163 188.908 1.00 87.33 71 THR D N 1
ATOM 6808 C CA . THR D 2 71 ? 199.077 188.195 188.910 1.00 87.33 71 THR D CA 1
ATOM 6809 C C . THR D 2 71 ? 200.477 187.616 189.054 1.00 87.33 71 THR D C 1
ATOM 6810 O O . THR D 2 71 ? 201.452 188.303 188.735 1.00 87.33 71 THR D O 1
ATOM 6814 N N . ALA D 2 72 ? 200.600 186.378 189.523 1.00 85.36 72 ALA D N 1
ATOM 6815 C CA . ALA D 2 72 ? 201.894 185.729 189.667 1.00 85.36 72 ALA D CA 1
ATOM 6816 C C . ALA D 2 72 ? 202.350 185.031 188.394 1.00 85.36 72 ALA D C 1
ATOM 6817 O O . ALA D 2 72 ? 203.452 184.473 188.372 1.00 85.36 72 ALA D O 1
ATOM 6819 N N . GLN D 2 73 ? 201.535 185.047 187.338 1.00 83.58 73 GLN D N 1
ATOM 6820 C CA . GLN D 2 73 ? 201.891 184.423 186.074 1.00 83.58 73 GLN D CA 1
ATOM 6821 C C . GLN D 2 73 ? 202.240 185.421 184.981 1.00 83.58 73 GLN D C 1
ATOM 6822 O O . GLN D 2 73 ? 202.813 185.020 183.963 1.00 83.58 73 GLN D O 1
ATOM 6828 N N . ILE D 2 74 ? 201.910 186.701 185.165 1.00 75.04 74 ILE D N 1
ATOM 6829 C CA . ILE D 2 74 ? 202.229 187.703 184.147 1.00 75.04 74 ILE D CA 1
ATOM 6830 C C . ILE D 2 74 ? 203.726 187.803 183.879 1.00 75.04 74 ILE D C 1
ATOM 6831 O O . ILE D 2 74 ? 204.119 187.820 182.701 1.00 75.04 74 ILE D O 1
ATOM 6836 N N . PRO D 2 75 ? 204.606 187.879 184.886 1.00 72.59 75 PRO D N 1
ATOM 6837 C CA . PRO D 2 75 ? 206.044 187.949 184.576 1.00 72.59 75 PRO D CA 1
ATOM 6838 C C . PRO D 2 75 ? 206.564 186.752 183.800 1.00 72.59 75 PRO D C 1
ATOM 6839 O O . PRO D 2 75 ? 207.496 186.907 183.001 1.00 72.59 75 PRO D O 1
ATOM 6843 N N . PHE D 2 76 ? 206.003 185.560 184.010 1.00 73.60 76 PHE D N 1
ATOM 6844 C CA . PHE D 2 76 ? 206.431 184.400 183.235 1.00 73.60 76 PHE D CA 1
ATOM 6845 C C . PHE D 2 76 ? 206.050 184.511 181.765 1.00 73.60 76 PHE D C 1
ATOM 6846 O O . PHE D 2 76 ? 206.592 183.768 180.941 1.00 73.60 76 PHE D O 1
ATOM 6854 N N . LEU D 2 77 ? 205.134 185.413 181.419 1.00 70.41 77 LEU D N 1
ATOM 6855 C CA . LEU D 2 77 ? 204.724 185.630 180.037 1.00 70.41 77 LEU D CA 1
ATOM 6856 C C . LEU D 2 77 ? 205.395 186.834 179.397 1.00 70.41 77 LEU D C 1
ATOM 6857 O O . LEU D 2 77 ? 205.844 186.750 178.250 1.00 70.41 77 LEU D O 1
ATOM 6862 N N . ARG D 2 78 ? 205.485 187.951 180.116 1.00 61.81 78 ARG D N 1
ATOM 6863 C CA . ARG D 2 78 ? 205.983 189.196 179.548 1.00 61.81 78 ARG D CA 1
ATOM 6864 C C . ARG D 2 78 ? 207.485 189.184 179.300 1.00 61.81 78 ARG D C 1
ATOM 6865 O O . ARG D 2 78 ? 208.000 190.144 178.718 1.00 61.81 78 ARG D O 1
ATOM 6871 N N . ARG D 2 79 ? 208.197 188.141 179.719 1.00 64.34 79 ARG D N 1
ATOM 6872 C CA . ARG D 2 79 ? 209.637 188.060 179.517 1.00 64.34 79 ARG D CA 1
ATOM 6873 C C . ARG D 2 79 ? 210.016 187.423 178.188 1.00 64.34 79 ARG D C 1
ATOM 6874 O O . ARG D 2 79 ? 211.210 187.293 177.901 1.00 64.34 79 ARG D O 1
ATOM 6880 N N . GLN D 2 80 ? 209.039 187.023 177.375 1.00 68.69 80 GLN D N 1
ATOM 6881 C CA . GLN D 2 80 ? 209.308 186.476 176.051 1.00 68.69 80 GLN D CA 1
ATOM 6882 C C . GLN D 2 80 ? 208.653 187.289 174.944 1.00 68.69 80 GLN D C 1
ATOM 6883 O O . GLN D 2 80 ? 208.668 186.863 173.783 1.00 68.69 80 GLN D O 1
ATOM 6889 N N . ILE D 2 81 ? 208.084 188.448 175.265 1.00 70.90 81 ILE D N 1
ATOM 6890 C CA . ILE D 2 81 ? 207.409 189.300 174.287 1.00 70.90 81 ILE D CA 1
ATOM 6891 C C . ILE D 2 81 ? 208.092 190.663 174.350 1.00 70.90 81 ILE D C 1
ATOM 6892 O O . ILE D 2 81 ? 207.741 191.514 175.172 1.00 70.90 81 ILE D O 1
ATOM 6897 N N . GLY D 2 82 ? 209.080 190.875 173.485 1.00 78.65 82 GLY D N 1
ATOM 6898 C CA . GLY D 2 82 ? 209.704 192.182 173.398 1.00 78.65 82 GLY D CA 1
ATOM 6899 C C . GLY D 2 82 ? 208.719 193.216 172.882 1.00 78.65 82 GLY D C 1
ATOM 6900 O O . GLY D 2 82 ? 207.803 192.908 172.119 1.00 78.65 82 GLY D O 1
ATOM 6901 N N . VAL D 2 83 ? 208.904 194.461 173.315 1.00 85.17 83 VAL D N 1
ATOM 6902 C CA . VAL D 2 83 ? 207.993 195.536 172.951 1.00 85.17 83 VAL D CA 1
ATOM 6903 C C . VAL D 2 83 ? 208.738 196.862 172.956 1.00 85.17 83 VAL D C 1
ATOM 6904 O O . VAL D 2 83 ? 209.623 197.101 173.783 1.00 85.17 83 VAL D O 1
ATOM 6908 N N . VAL D 2 84 ? 208.386 197.719 172.002 1.00 92.36 84 VAL D N 1
ATOM 6909 C CA . VAL D 2 84 ? 208.849 199.099 171.961 1.00 92.36 84 VAL D CA 1
ATOM 6910 C C . VAL D 2 84 ? 207.634 200.000 171.795 1.00 92.36 84 VAL D C 1
ATOM 6911 O O . VAL D 2 84 ? 206.789 199.768 170.923 1.00 92.36 84 VAL D O 1
ATOM 6915 N N . PHE D 2 85 ? 207.532 201.010 172.648 1.00 99.36 85 PHE D N 1
ATOM 6916 C CA . PHE D 2 85 ? 206.410 201.931 172.623 1.00 99.36 85 PHE D CA 1
ATOM 6917 C C . PHE D 2 85 ? 206.748 203.127 171.739 1.00 99.36 85 PHE D C 1
ATOM 6918 O O . PHE D 2 85 ? 207.881 203.285 171.273 1.00 99.36 85 PHE D O 1
ATOM 6926 N N . GLN D 2 86 ? 205.754 203.981 171.497 1.00 101.18 86 GLN D N 1
ATOM 6927 C CA . GLN D 2 86 ? 205.980 205.171 170.686 1.00 101.18 86 GLN D CA 1
ATOM 6928 C C . GLN D 2 86 ? 206.963 206.114 171.370 1.00 101.18 86 GLN D C 1
ATOM 6929 O O . GLN D 2 86 ? 207.869 206.660 170.731 1.00 101.18 86 GLN D O 1
ATOM 6935 N N . ASN D 2 87 ? 206.797 206.316 172.674 1.00 97.26 87 ASN D N 1
ATOM 6936 C CA . ASN D 2 87 ? 207.704 207.151 173.446 1.00 97.26 87 ASN D CA 1
ATOM 6937 C C . ASN D 2 87 ? 208.661 206.277 174.245 1.00 97.26 87 ASN D C 1
ATOM 6938 O O . ASN D 2 87 ? 208.264 205.259 174.821 1.00 97.26 87 ASN D O 1
ATOM 6943 N N . HIS D 2 88 ? 209.929 206.671 174.260 1.00 95.87 88 HIS D N 1
ATOM 6944 C CA . HIS D 2 88 ? 210.965 205.885 174.909 1.00 95.87 88 HIS D CA 1
ATOM 6945 C C . HIS D 2 88 ? 210.958 206.103 176.417 1.00 95.87 88 HIS D C 1
ATOM 6946 O O . HIS D 2 88 ? 210.702 207.206 176.908 1.00 95.87 88 HIS D O 1
ATOM 6953 N N . GLN D 2 89 ? 211.243 205.029 177.151 1.00 86.30 89 GLN D N 1
ATOM 6954 C CA . GLN D 2 89 ? 211.476 205.094 178.590 1.00 86.30 89 GLN D CA 1
ATOM 6955 C C . GLN D 2 89 ? 212.781 204.369 178.884 1.00 86.30 89 GLN D C 1
ATOM 6956 O O . GLN D 2 89 ? 212.957 203.214 178.484 1.00 86.30 89 GLN D O 1
ATOM 6962 N N . LEU D 2 90 ? 213.701 205.053 179.558 1.00 78.55 90 LEU D N 1
ATOM 6963 C CA . LEU D 2 90 ? 215.043 204.537 179.777 1.00 78.55 90 LEU D CA 1
ATOM 6964 C C . LEU D 2 90 ? 215.416 204.703 181.243 1.00 78.55 90 LEU D C 1
ATOM 6965 O O . LEU D 2 90 ? 214.909 205.592 181.931 1.00 78.55 90 LEU D O 1
ATOM 6970 N N . LEU D 2 91 ? 216.311 203.839 181.715 1.00 70.11 91 LEU D N 1
ATOM 6971 C CA . LEU D 2 91 ? 216.782 203.898 183.095 1.00 70.11 91 LEU D CA 1
ATOM 6972 C C . LEU D 2 91 ? 217.825 205.001 183.220 1.00 70.11 91 LEU D C 1
ATOM 6973 O O . LEU D 2 91 ? 218.956 204.853 182.745 1.00 70.11 91 LEU D O 1
ATOM 6978 N N . THR D 2 92 ? 217.450 206.103 183.860 1.00 72.35 92 THR D N 1
ATOM 6979 C CA . THR D 2 92 ? 218.388 207.191 184.087 1.00 72.35 92 THR D CA 1
ATOM 6980 C C . THR D 2 92 ? 219.455 206.763 185.090 1.00 72.35 92 THR D C 1
ATOM 6981 O O . THR D 2 92 ? 219.197 205.957 185.988 1.00 72.35 92 THR D O 1
ATOM 6985 N N . ASP D 2 93 ? 220.667 207.293 184.913 1.00 79.25 93 ASP D N 1
ATOM 6986 C CA . ASP D 2 93 ? 221.819 207.037 185.775 1.00 79.25 93 ASP D CA 1
ATOM 6987 C C . ASP D 2 93 ? 222.312 205.598 185.699 1.00 79.25 93 ASP D C 1
ATOM 6988 O O . ASP D 2 93 ? 222.975 205.120 186.624 1.00 79.25 93 ASP D O 1
ATOM 6993 N N . ARG D 2 94 ? 221.999 204.890 184.618 1.00 78.05 94 ARG D N 1
ATOM 6994 C CA . ARG D 2 94 ? 222.580 203.587 184.327 1.00 78.05 94 ARG D CA 1
ATOM 6995 C C . ARG D 2 94 ? 223.136 203.618 182.913 1.00 78.05 94 ARG D C 1
ATOM 6996 O O . ARG D 2 94 ? 222.450 204.059 181.985 1.00 78.05 94 ARG D O 1
ATOM 7002 N N . THR D 2 95 ? 224.371 203.152 182.750 1.00 85.27 95 THR D N 1
ATOM 7003 C CA . THR D 2 95 ? 225.049 203.259 181.467 1.00 85.27 95 THR D CA 1
ATOM 7004 C C . THR D 2 95 ? 224.316 202.455 180.395 1.00 85.27 95 THR D C 1
ATOM 7005 O O . THR D 2 95 ? 223.618 201.478 180.676 1.00 85.27 95 THR D O 1
ATOM 7009 N N . VAL D 2 96 ? 224.482 202.894 179.144 1.00 82.07 96 VAL D N 1
ATOM 7010 C CA . VAL D 2 96 ? 223.727 202.320 178.032 1.00 82.07 96 VAL D CA 1
ATOM 7011 C C . VAL D 2 96 ? 224.033 200.836 177.876 1.00 82.07 96 VAL D C 1
ATOM 7012 O O . VAL D 2 96 ? 223.132 200.025 177.626 1.00 82.07 96 VAL D O 1
ATOM 7016 N N . ALA D 2 97 ? 225.303 200.454 178.029 1.00 83.10 97 ALA D N 1
ATOM 7017 C CA . ALA D 2 97 ? 225.673 199.051 177.878 1.00 83.10 97 ALA D CA 1
ATOM 7018 C C . ALA D 2 97 ? 224.946 198.176 178.891 1.00 83.10 97 ALA D C 1
ATOM 7019 O O . ALA D 2 97 ? 224.464 197.089 178.552 1.00 83.10 97 ALA D O 1
ATOM 7021 N N . ASP D 2 98 ? 224.856 198.633 180.141 1.00 84.43 98 ASP D N 1
ATOM 7022 C CA . ASP D 2 98 ? 224.118 197.881 181.150 1.00 84.43 98 ASP D CA 1
ATOM 7023 C C . ASP D 2 98 ? 222.614 198.011 180.935 1.00 84.43 98 ASP D C 1
ATOM 7024 O O . ASP D 2 98 ? 221.870 197.037 181.092 1.00 84.43 98 ASP D O 1
ATOM 7029 N N . ASN D 2 99 ? 222.155 199.203 180.549 1.00 75.79 99 ASN D N 1
ATOM 7030 C CA . ASN D 2 99 ? 220.724 199.461 180.438 1.00 75.79 99 ASN D CA 1
ATOM 7031 C C . ASN D 2 99 ? 220.099 198.667 179.295 1.00 75.79 99 ASN D C 1
ATOM 7032 O O . ASN D 2 99 ? 218.904 198.358 179.333 1.00 75.79 99 ASN D O 1
ATOM 7037 N N . ILE D 2 100 ? 220.895 198.301 178.288 1.00 78.42 100 ILE D N 1
ATOM 7038 C CA . ILE D 2 100 ? 220.366 197.574 177.136 1.00 78.42 100 ILE D CA 1
ATOM 7039 C C . ILE D 2 100 ? 220.242 196.078 177.372 1.00 78.42 100 ILE D C 1
ATOM 7040 O O . ILE D 2 100 ? 219.639 195.380 176.546 1.00 78.42 100 ILE D O 1
ATOM 7045 N N . ALA D 2 101 ? 220.782 195.560 178.476 1.00 77.35 101 ALA D N 1
ATOM 7046 C CA . ALA D 2 101 ? 220.845 194.122 178.711 1.00 77.35 101 ALA D CA 1
ATOM 7047 C C . ALA D 2 101 ? 219.893 193.655 179.808 1.00 77.35 101 ALA D C 1
ATOM 7048 O O . ALA D 2 101 ? 220.173 192.655 180.476 1.00 77.35 101 ALA D O 1
ATOM 7050 N N . LEU D 2 102 ? 218.779 194.356 180.013 1.00 75.69 102 LEU D N 1
ATOM 7051 C CA . LEU D 2 102 ? 217.827 193.940 181.042 1.00 75.69 102 LEU D CA 1
ATOM 7052 C C . LEU D 2 102 ? 217.212 192.569 180.788 1.00 75.69 102 LEU D C 1
ATOM 7053 O O . LEU D 2 102 ? 217.184 191.753 181.726 1.00 75.69 102 LEU D O 1
ATOM 7058 N N . PRO D 2 103 ? 216.680 192.251 179.598 1.00 72.32 103 PRO D N 1
ATOM 7059 C CA . PRO D 2 103 ? 216.064 190.922 179.431 1.00 72.32 103 PRO D CA 1
ATOM 7060 C C . PRO D 2 103 ? 217.028 189.777 179.678 1.00 72.32 103 PRO D C 1
ATOM 7061 O O . PRO D 2 103 ? 216.647 188.766 180.284 1.00 72.32 103 PRO D O 1
ATOM 7065 N N . LEU D 2 104 ? 218.278 189.913 179.235 1.00 77.18 104 LEU D N 1
ATOM 7066 C CA . LEU D 2 104 ? 219.256 188.852 179.448 1.00 77.18 104 LEU D CA 1
ATOM 7067 C C . LEU D 2 104 ? 219.599 188.697 180.924 1.00 77.18 104 LEU D C 1
ATOM 7068 O O . LEU D 2 104 ? 219.733 187.573 181.419 1.00 77.18 104 LEU D O 1
ATOM 7073 N N . GLN D 2 105 ? 219.747 189.812 181.642 1.00 76.17 105 GLN D N 1
ATOM 7074 C CA . GLN D 2 105 ? 220.004 189.729 183.075 1.00 76.17 105 GLN D CA 1
ATOM 7075 C C . GLN D 2 105 ? 218.836 189.080 183.804 1.00 76.17 105 GLN D C 1
ATOM 7076 O O . GLN D 2 105 ? 219.036 188.295 184.737 1.00 76.17 105 GLN D O 1
ATOM 7082 N N . ILE D 2 106 ? 217.607 189.402 183.395 1.00 72.62 106 ILE D N 1
ATOM 7083 C CA . ILE D 2 106 ? 216.438 188.772 184.001 1.00 72.62 106 ILE D CA 1
ATOM 7084 C C . ILE D 2 106 ? 216.440 187.275 183.732 1.00 72.62 106 ILE D C 1
ATOM 7085 O O . ILE D 2 106 ? 216.161 186.467 184.626 1.00 72.62 106 ILE D O 1
ATOM 7090 N N . LEU D 2 107 ? 216.756 186.881 182.497 1.00 78.79 107 LEU D N 1
ATOM 7091 C CA . LEU D 2 107 ? 216.732 185.466 182.143 1.00 78.79 107 LEU D CA 1
ATOM 7092 C C . LEU D 2 107 ? 217.755 184.673 182.947 1.00 78.79 107 LEU D C 1
ATOM 7093 O O . LEU D 2 107 ? 217.473 183.555 183.395 1.00 78.79 107 LEU D O 1
ATOM 7098 N N . GLY D 2 108 ? 218.946 185.231 183.143 1.00 86.60 108 GLY D N 1
ATOM 7099 C CA . GLY D 2 108 ? 219.996 184.530 183.856 1.00 86.60 108 GLY D CA 1
ATOM 7100 C C . GLY D 2 108 ? 220.955 183.847 182.906 1.00 86.60 108 GLY D C 1
ATOM 7101 O O . GLY D 2 108 ? 220.610 182.836 182.288 1.00 86.60 108 GLY D O 1
ATOM 7102 N N . MET D 2 109 ? 222.169 184.388 182.782 1.00 97.94 109 MET D N 1
ATOM 7103 C CA . MET D 2 109 ? 223.108 183.908 181.782 1.00 97.94 109 MET D CA 1
ATOM 7104 C C . MET D 2 109 ? 224.483 184.440 182.146 1.00 97.94 109 MET D C 1
ATOM 7105 O O . MET D 2 109 ? 224.570 185.544 182.700 1.00 97.94 109 MET D O 1
ATOM 7110 N N . PRO D 2 110 ? 225.560 183.701 181.878 1.00 103.15 110 PRO D N 1
ATOM 7111 C CA . PRO D 2 110 ? 226.897 184.186 182.247 1.00 103.15 110 PRO D CA 1
ATOM 7112 C C . PRO D 2 110 ? 227.239 185.505 181.569 1.00 103.15 110 PRO D C 1
ATOM 7113 O O . PRO D 2 110 ? 226.793 185.791 180.456 1.00 103.15 110 PRO D O 1
ATOM 7117 N N . LYS D 2 111 ? 228.040 186.310 182.267 1.00 104.05 111 LYS D N 1
ATOM 7118 C CA . LYS D 2 111 ? 228.344 187.662 181.803 1.00 104.05 111 LYS D CA 1
ATOM 7119 C C . LYS D 2 111 ? 228.993 187.730 180.421 1.00 104.05 111 LYS D C 1
ATOM 7120 O O . LYS D 2 111 ? 228.591 188.605 179.634 1.00 104.05 111 LYS D O 1
ATOM 7126 N N . PRO D 2 112 ? 229.993 186.906 180.071 1.00 107.86 112 PRO D N 1
ATOM 7127 C CA . PRO D 2 112 ? 230.584 187.033 178.724 1.00 107.86 112 PRO D CA 1
ATOM 7128 C C . PRO D 2 112 ? 229.583 186.831 177.599 1.00 107.86 112 PRO D C 1
ATOM 7129 O O . PRO D 2 112 ? 229.671 187.505 176.562 1.00 107.86 112 PRO D O 1
ATOM 7133 N N . GLU D 2 113 ? 228.633 185.911 177.775 1.00 103.15 113 GLU D N 1
ATOM 7134 C CA . GLU D 2 113 ? 227.585 185.746 176.776 1.00 103.15 113 GLU D CA 1
ATOM 7135 C C . GLU D 2 113 ? 226.754 187.012 176.644 1.00 103.15 113 GLU D C 1
ATOM 7136 O O . GLU D 2 113 ? 226.417 187.418 175.527 1.00 103.15 113 GLU D O 1
ATOM 7142 N N . ILE D 2 114 ? 226.438 187.657 177.769 1.00 99.73 114 ILE D N 1
ATOM 7143 C CA . ILE D 2 114 ? 225.709 188.920 177.728 1.00 99.73 114 ILE D CA 1
ATOM 7144 C C . ILE D 2 114 ? 226.507 189.959 176.955 1.00 99.73 114 ILE D C 1
ATOM 7145 O O . ILE D 2 114 ? 225.965 190.692 176.119 1.00 99.73 114 ILE D O 1
ATOM 7150 N N . ALA D 2 115 ? 227.811 190.035 177.229 1.00 98.99 115 ALA D N 1
ATOM 7151 C CA . ALA D 2 115 ? 228.650 191.030 176.572 1.00 98.99 115 ALA D CA 1
ATOM 7152 C C . ALA D 2 115 ? 228.685 190.816 175.065 1.00 98.99 115 ALA D C 1
ATOM 7153 O O . ALA D 2 115 ? 228.536 191.771 174.293 1.00 98.99 115 ALA D O 1
ATOM 7155 N N . LYS D 2 116 ? 228.865 189.569 174.624 1.00 101.05 116 LYS D N 1
ATOM 7156 C CA . LYS D 2 116 ? 228.943 189.323 173.187 1.00 101.05 116 LYS D CA 1
ATOM 7157 C C . LYS D 2 116 ? 227.588 189.510 172.510 1.00 101.05 116 LYS D C 1
ATOM 7158 O O . LYS D 2 116 ? 227.521 190.001 171.377 1.00 101.05 116 LYS D O 1
ATOM 7164 N N . ARG D 2 117 ? 226.493 189.148 173.187 1.00 95.02 117 ARG D N 1
ATOM 7165 C CA . ARG D 2 117 ? 225.172 189.389 172.614 1.00 95.02 117 ARG D CA 1
ATOM 7166 C C . ARG D 2 117 ? 224.900 190.880 172.460 1.00 95.02 117 ARG D C 1
ATOM 7167 O O . ARG D 2 117 ? 224.365 191.319 171.434 1.00 95.02 117 ARG D O 1
ATOM 7173 N N . VAL D 2 118 ? 225.266 191.678 173.466 1.00 96.33 118 VAL D N 1
ATOM 7174 C CA . VAL D 2 118 ? 225.099 193.126 173.362 1.00 96.33 118 VAL D CA 1
ATOM 7175 C C . VAL D 2 118 ? 225.954 193.676 172.228 1.00 96.33 118 VAL D C 1
ATOM 7176 O O . VAL D 2 118 ? 225.497 194.497 171.420 1.00 96.33 118 VAL D O 1
ATOM 7180 N N . ALA D 2 119 ? 227.208 193.224 172.144 1.00 99.64 119 ALA D N 1
ATOM 7181 C CA . ALA D 2 119 ? 228.082 193.685 171.073 1.00 99.64 119 ALA D CA 1
ATOM 7182 C C . ALA D 2 119 ? 227.484 193.372 169.709 1.00 99.64 119 ALA D C 1
ATOM 7183 O O . ALA D 2 119 ? 227.500 194.219 168.811 1.00 99.64 119 ALA D O 1
ATOM 7185 N N . SER D 2 120 ? 226.924 192.169 169.549 1.00 100.93 120 SER D N 1
ATOM 7186 C CA . SER D 2 120 ? 226.284 191.800 168.290 1.00 100.93 120 SER D CA 1
ATOM 7187 C C . SER D 2 120 ? 225.038 192.634 168.020 1.00 100.93 120 SER D C 1
ATOM 7188 O O . SER D 2 120 ? 224.730 192.927 166.860 1.00 100.93 120 SER D O 1
ATOM 7191 N N . ALA D 2 121 ? 224.298 193.005 169.065 1.00 98.78 121 ALA D N 1
ATOM 7192 C CA . ALA D 2 121 ? 223.115 193.834 168.862 1.00 98.78 121 ALA D CA 1
ATOM 7193 C C . ALA D 2 121 ? 223.481 195.243 168.412 1.00 98.78 121 ALA D C 1
ATOM 7194 O O . ALA D 2 121 ? 222.724 195.870 167.657 1.00 98.78 121 ALA D O 1
ATOM 7196 N N . LEU D 2 122 ? 224.625 195.760 168.867 1.00 100.11 122 LEU D N 1
ATOM 7197 C CA . LEU D 2 122 ? 224.985 197.136 168.521 1.00 100.11 122 LEU D CA 1
ATOM 7198 C C . LEU D 2 122 ? 225.220 197.342 167.025 1.00 100.11 122 LEU D C 1
ATOM 7199 O O . LEU D 2 122 ? 224.857 198.400 166.500 1.00 100.11 122 LEU D O 1
ATOM 7204 N N . GLU D 2 123 ? 225.820 196.383 166.309 1.00 104.73 123 GLU D N 1
ATOM 7205 C CA . GLU D 2 123 ? 225.963 196.619 164.872 1.00 104.73 123 GLU D CA 1
ATOM 7206 C C . GLU D 2 123 ? 224.635 196.446 164.150 1.00 104.73 123 GLU D C 1
ATOM 7207 O O . GLU D 2 123 ? 224.411 197.079 163.112 1.00 104.73 123 GLU D O 1
ATOM 7213 N N . ARG D 2 124 ? 223.746 195.600 164.676 1.00 99.29 124 ARG D N 1
ATOM 7214 C CA . ARG D 2 124 ? 222.412 195.493 164.098 1.00 99.29 124 ARG D CA 1
ATOM 7215 C C . ARG D 2 124 ? 221.662 196.811 164.223 1.00 99.29 124 ARG D C 1
ATOM 7216 O O . ARG D 2 124 ? 220.979 197.238 163.285 1.00 99.29 124 ARG D O 1
ATOM 7222 N N . VAL D 2 125 ? 221.782 197.479 165.377 1.00 100.84 125 VAL D N 1
ATOM 7223 C CA . VAL D 2 125 ? 221.196 198.806 165.541 1.00 100.84 125 VAL D CA 1
ATOM 7224 C C . VAL D 2 125 ? 222.109 199.902 165.002 1.00 100.84 125 VAL D C 1
ATOM 7225 O O . VAL D 2 125 ? 221.697 201.069 164.942 1.00 100.84 125 VAL D O 1
ATOM 7229 N N . ASN D 2 126 ? 223.337 199.557 164.603 1.00 105.22 126 ASN D N 1
ATOM 7230 C CA . ASN D 2 126 ? 224.284 200.479 163.975 1.00 105.22 126 ASN D CA 1
ATOM 7231 C C . ASN D 2 126 ? 224.760 201.573 164.927 1.00 105.22 126 ASN D C 1
ATOM 7232 O O . ASN D 2 126 ? 224.768 202.753 164.571 1.00 105.22 126 ASN D O 1
ATOM 7237 N N . LEU D 2 127 ? 225.158 201.197 166.142 1.00 105.36 127 LEU D N 1
ATOM 7238 C CA . LEU D 2 127 ? 225.795 202.109 167.089 1.00 105.36 127 LEU D CA 1
ATOM 7239 C C . LEU D 2 127 ? 227.124 201.495 167.516 1.00 105.36 127 LEU D C 1
ATOM 7240 O O . LEU D 2 127 ? 227.150 200.416 168.116 1.00 105.36 127 LEU D O 1
ATOM 7245 N N . LYS D 2 128 ? 228.224 202.178 167.201 1.00 109.84 128 LYS D N 1
ATOM 7246 C CA . LYS D 2 128 ? 229.543 201.681 167.579 1.00 109.84 128 LYS D CA 1
ATOM 7247 C C . LYS D 2 128 ? 230.031 202.306 168.879 1.00 109.84 128 LYS D C 1
ATOM 7248 O O . LYS D 2 128 ? 230.292 201.600 169.858 1.00 109.84 128 LYS D O 1
ATOM 7254 N N . GLU D 2 129 ? 230.155 203.626 168.905 1.00 110.58 129 GLU D N 1
ATOM 7255 C CA . GLU D 2 129 ? 230.750 204.333 170.024 1.00 110.58 129 GLU D CA 1
ATOM 7256 C C . GLU D 2 129 ? 229.687 204.628 171.080 1.00 110.58 129 GLU D C 1
ATOM 7257 O O . GLU D 2 129 ? 228.581 204.079 171.048 1.00 110.58 129 GLU D O 1
ATOM 7263 N N . LYS D 2 130 ? 230.040 205.496 172.033 1.00 102.38 130 LYS D N 1
ATOM 7264 C CA . LYS D 2 130 ? 229.175 205.910 173.147 1.00 102.38 130 LYS D CA 1
ATOM 7265 C C . LYS D 2 130 ? 228.440 204.729 173.781 1.00 102.38 130 LYS D C 1
ATOM 7266 O O . LYS D 2 130 ? 227.298 204.851 174.230 1.00 102.38 130 LYS D O 1
ATOM 7272 N N . GLY D 2 131 ? 229.108 203.575 173.843 1.00 97.31 131 GLY D N 1
ATOM 7273 C CA . GLY D 2 131 ? 228.528 202.430 174.521 1.00 97.31 131 GLY D CA 1
ATOM 7274 C C . GLY D 2 131 ? 228.401 202.631 176.017 1.00 97.31 131 GLY D C 1
ATOM 7275 O O . GLY D 2 131 ? 227.421 202.193 176.625 1.00 97.31 131 GLY D O 1
ATOM 7276 N N . GLU D 2 132 ? 229.380 203.293 176.630 1.00 97.40 132 GLU D N 1
ATOM 7277 C CA . GLU D 2 132 ? 229.360 203.582 178.057 1.00 97.40 132 GLU D CA 1
ATOM 7278 C C . GLU D 2 132 ? 228.752 204.940 178.376 1.00 97.40 132 GLU D C 1
ATOM 7279 O O . GLU D 2 132 ? 228.757 205.348 179.542 1.00 97.40 132 GLU D O 1
ATOM 7285 N N . ALA D 2 133 ? 228.235 205.647 177.377 1.00 90.90 133 ALA D N 1
ATOM 7286 C CA . ALA D 2 133 ? 227.645 206.953 177.609 1.00 90.90 133 ALA D CA 1
ATOM 7287 C C . ALA D 2 133 ? 226.328 206.824 178.369 1.00 90.90 133 ALA D C 1
ATOM 7288 O O . ALA D 2 133 ? 225.675 205.778 178.366 1.00 90.90 133 ALA D O 1
ATOM 7290 N N . LEU D 2 134 ? 225.947 207.912 179.031 1.00 89.09 134 LEU D N 1
ATOM 7291 C CA . LEU D 2 134 ? 224.702 207.958 179.779 1.00 89.09 134 LEU D CA 1
ATOM 7292 C C . LEU D 2 134 ? 223.506 207.970 178.827 1.00 89.09 134 LEU D C 1
ATOM 7293 O O . LEU D 2 134 ? 223.606 208.468 177.703 1.00 89.09 134 LEU D O 1
ATOM 7298 N N . PRO D 2 135 ? 222.367 207.409 179.246 1.00 89.14 135 PRO D N 1
ATOM 7299 C CA . PRO D 2 135 ? 221.168 207.497 178.393 1.00 89.14 135 PRO D CA 1
ATOM 7300 C C . PRO D 2 135 ? 220.726 208.926 178.154 1.00 89.14 135 PRO D C 1
ATOM 7301 O O . PRO D 2 135 ? 220.210 209.243 177.075 1.00 89.14 135 PRO D O 1
ATOM 7305 N N . SER D 2 136 ? 220.912 209.801 179.138 1.00 92.64 136 SER D N 1
ATOM 7306 C CA . SER D 2 136 ? 220.696 211.223 178.942 1.00 92.64 136 SER D CA 1
ATOM 7307 C C . SER D 2 136 ? 221.928 211.836 178.280 1.00 92.64 136 SER D C 1
ATOM 7308 O O . SER D 2 136 ? 222.909 211.151 177.981 1.00 92.64 136 SER D O 1
ATOM 7311 N N . ASP D 2 137 ? 221.877 213.149 178.051 1.00 99.36 137 ASP D N 1
ATOM 7312 C CA . ASP D 2 137 ? 222.968 213.875 177.400 1.00 99.36 137 ASP D CA 1
ATOM 7313 C C . ASP D 2 137 ? 223.288 213.252 176.040 1.00 99.36 137 ASP D C 1
ATOM 7314 O O . ASP D 2 137 ? 224.449 213.085 175.660 1.00 99.36 137 ASP D O 1
ATOM 7319 N N . LEU D 2 138 ? 222.241 212.883 175.306 1.00 95.07 138 LEU D N 1
ATOM 7320 C CA . LEU D 2 138 ? 222.373 212.277 173.990 1.00 95.07 138 LEU D CA 1
ATOM 7321 C C . LEU D 2 138 ? 221.376 212.915 173.035 1.00 95.07 138 LEU D C 1
ATOM 7322 O O . LEU D 2 138 ? 220.356 213.472 173.448 1.00 95.07 138 LEU D O 1
ATOM 7327 N N . SER D 2 139 ? 221.684 212.828 171.744 1.00 97.40 139 SER D N 1
ATOM 7328 C CA . SER D 2 139 ? 220.829 213.415 170.725 1.00 97.40 139 SER D CA 1
ATOM 7329 C C . SER D 2 139 ? 219.548 212.606 170.564 1.00 97.40 139 SER D C 1
ATOM 7330 O O . SER D 2 139 ? 219.510 211.401 170.828 1.00 97.40 139 SER D O 1
ATOM 7333 N N . THR D 2 140 ? 218.492 213.285 170.122 1.00 96.75 140 THR D N 1
ATOM 7334 C CA . THR D 2 140 ? 217.218 212.621 169.907 1.00 96.75 140 THR D CA 1
ATOM 7335 C C . THR D 2 140 ? 217.337 211.599 168.781 1.00 96.75 140 THR D C 1
ATOM 7336 O O . THR D 2 140 ? 218.199 211.692 167.903 1.00 96.75 140 THR D O 1
ATOM 7340 N N . GLY D 2 141 ? 216.467 210.610 168.823 1.00 97.52 141 GLY D N 1
ATOM 7341 C CA . GLY D 2 141 ? 216.551 209.488 167.897 1.00 97.52 141 GLY D CA 1
ATOM 7342 C C . GLY D 2 141 ? 217.442 208.378 168.406 1.00 97.52 141 GLY D C 1
ATOM 7343 O O . GLY D 2 141 ? 217.124 207.201 168.245 1.00 97.52 141 GLY D O 1
ATOM 7344 N N . GLN D 2 142 ? 218.567 208.743 169.024 1.00 97.37 142 GLN D N 1
ATOM 7345 C CA . GLN D 2 142 ? 219.426 207.739 169.644 1.00 97.37 142 GLN D CA 1
ATOM 7346 C C . GLN D 2 142 ? 218.705 207.034 170.785 1.00 97.37 142 GLN D C 1
ATOM 7347 O O . GLN D 2 142 ? 218.851 205.819 170.964 1.00 97.37 142 GLN D O 1
ATOM 7353 N N . GLN D 2 143 ? 217.928 207.781 171.574 1.00 96.19 143 GLN D N 1
ATOM 7354 C CA . GLN D 2 143 ? 217.090 207.147 172.586 1.00 96.19 143 GLN D CA 1
ATOM 7355 C C . GLN D 2 143 ? 216.077 206.216 171.938 1.00 96.19 143 GLN D C 1
ATOM 7356 O O . GLN D 2 143 ? 215.829 205.111 172.431 1.00 96.19 143 GLN D O 1
ATOM 7362 N N . GLN D 2 144 ? 215.485 206.645 170.825 1.00 94.38 144 GLN D N 1
ATOM 7363 C CA . GLN D 2 144 ? 214.554 205.784 170.109 1.00 94.38 144 GLN D CA 1
ATOM 7364 C C . GLN D 2 144 ? 215.274 204.570 169.532 1.00 94.38 144 GLN D C 1
ATOM 7365 O O . GLN D 2 144 ? 214.713 203.468 169.497 1.00 94.38 144 GLN D O 1
ATOM 7371 N N . ARG D 2 145 ? 216.528 204.746 169.106 1.00 93.68 145 ARG D N 1
ATOM 7372 C CA . ARG D 2 145 ? 217.313 203.618 168.612 1.00 93.68 145 ARG D CA 1
ATOM 7373 C C . ARG D 2 145 ? 217.588 202.599 169.714 1.00 93.68 145 ARG D C 1
ATOM 7374 O O . ARG D 2 145 ? 217.459 201.389 169.493 1.00 93.68 145 ARG D O 1
ATOM 7380 N N . VAL D 2 146 ? 217.973 203.061 170.907 1.00 84.44 146 VAL D N 1
ATOM 7381 C CA . VAL D 2 146 ? 218.222 202.114 171.991 1.00 84.44 146 VAL D CA 1
ATOM 7382 C C . VAL D 2 146 ? 216.913 201.489 172.460 1.00 84.44 146 VAL D C 1
ATOM 7383 O O . VAL D 2 146 ? 216.894 200.341 172.920 1.00 84.44 146 VAL D O 1
ATOM 7387 N N . GLY D 2 147 ? 215.800 202.217 172.341 1.00 87.12 147 GLY D N 1
ATOM 7388 C CA . GLY D 2 147 ? 214.506 201.610 172.600 1.00 87.12 147 GLY D CA 1
ATOM 7389 C C . GLY D 2 147 ? 214.198 200.484 171.633 1.00 87.12 147 GLY D C 1
ATOM 7390 O O . GLY D 2 147 ? 213.655 199.448 172.024 1.00 87.12 147 GLY D O 1
ATOM 7391 N N . ILE D 2 148 ? 214.534 200.676 170.355 1.00 87.66 148 ILE D N 1
ATOM 7392 C CA . ILE D 2 148 ? 214.446 199.576 169.396 1.00 87.66 148 ILE D CA 1
ATOM 7393 C C . ILE D 2 148 ? 215.325 198.420 169.844 1.00 87.66 148 ILE D C 1
ATOM 7394 O O . ILE D 2 148 ? 214.898 197.259 169.859 1.00 87.66 148 ILE D O 1
ATOM 7399 N N . ALA D 2 149 ? 216.566 198.725 170.225 1.00 82.33 149 ALA D N 1
ATOM 7400 C CA . ALA D 2 149 ? 217.534 197.679 170.533 1.00 82.33 149 ALA D CA 1
ATOM 7401 C C . ALA D 2 149 ? 217.125 196.861 171.752 1.00 82.33 149 ALA D C 1
ATOM 7402 O O . ALA D 2 149 ? 217.437 195.668 171.826 1.00 82.33 149 ALA D O 1
ATOM 7404 N N . ARG D 2 150 ? 216.431 197.478 172.712 1.00 77.37 150 ARG D N 1
ATOM 7405 C CA . ARG D 2 150 ? 216.004 196.742 173.901 1.00 77.37 150 ARG D CA 1
ATOM 7406 C C . ARG D 2 150 ? 215.099 195.569 173.547 1.00 77.37 150 ARG D C 1
ATOM 7407 O O . ARG D 2 150 ? 215.011 194.602 174.313 1.00 77.37 150 ARG D O 1
ATOM 7413 N N . ALA D 2 151 ? 214.418 195.633 172.407 1.00 78.99 151 ALA D N 1
ATOM 7414 C CA . ALA D 2 151 ? 213.568 194.546 171.945 1.00 78.99 151 ALA D CA 1
ATOM 7415 C C . ALA D 2 151 ? 214.270 193.619 170.963 1.00 78.99 151 ALA D C 1
ATOM 7416 O O . ALA D 2 151 ? 213.631 192.704 170.434 1.00 78.99 151 ALA D O 1
ATOM 7418 N N . ILE D 2 152 ? 215.557 193.829 170.705 1.00 80.97 152 ILE D N 1
ATOM 7419 C CA . ILE D 2 152 ? 216.291 193.018 169.744 1.00 80.97 152 ILE D CA 1
ATOM 7420 C C . ILE D 2 152 ? 217.401 192.198 170.395 1.00 80.97 152 ILE D C 1
ATOM 7421 O O . ILE D 2 152 ? 217.868 191.224 169.783 1.00 80.97 152 ILE D O 1
ATOM 7426 N N . VAL D 2 153 ? 217.817 192.533 171.619 1.00 81.24 153 VAL D N 1
ATOM 7427 C CA . VAL D 2 153 ? 218.967 191.866 172.227 1.00 81.24 153 VAL D CA 1
ATOM 7428 C C . VAL D 2 153 ? 218.699 190.374 172.387 1.00 81.24 153 VAL D C 1
ATOM 7429 O O . VAL D 2 153 ? 219.548 189.536 172.065 1.00 81.24 153 VAL D O 1
ATOM 7433 N N . HIS D 2 154 ? 217.518 190.019 172.881 1.00 81.56 154 HIS D N 1
ATOM 7434 C CA . HIS D 2 154 ? 217.127 188.621 172.963 1.00 81.56 154 HIS D CA 1
ATOM 7435 C C . HIS D 2 154 ? 216.362 188.238 171.696 1.00 81.56 154 HIS D C 1
ATOM 7436 O O . HIS D 2 154 ? 216.319 188.991 170.720 1.00 81.56 154 HIS D O 1
ATOM 7443 N N . GLN D 2 155 ? 215.745 187.054 171.696 1.00 88.08 155 GLN D N 1
ATOM 7444 C CA . GLN D 2 155 ? 215.029 186.525 170.537 1.00 88.08 155 GLN D CA 1
ATOM 7445 C C . GLN D 2 155 ? 213.580 186.275 170.937 1.00 88.08 155 GLN D C 1
ATOM 7446 O O . GLN D 2 155 ? 213.203 185.144 171.280 1.00 88.08 155 GLN D O 1
ATOM 7452 N N . PRO D 2 156 ? 212.736 187.306 170.896 1.00 84.43 156 PRO D N 1
ATOM 7453 C CA . PRO D 2 156 ? 211.336 187.136 171.303 1.00 84.43 156 PRO D CA 1
ATOM 7454 C C . PRO D 2 156 ? 210.521 186.495 170.190 1.00 84.43 156 PRO D C 1
ATOM 7455 O O . PRO D 2 156 ? 210.716 186.793 169.010 1.00 84.43 156 PRO D O 1
ATOM 7459 N N . ALA D 2 157 ? 209.603 185.605 170.574 1.00 86.76 157 ALA D N 1
ATOM 7460 C CA . ALA D 2 157 ? 208.734 184.973 169.587 1.00 86.76 157 ALA D CA 1
ATOM 7461 C C . ALA D 2 157 ? 207.843 186.000 168.903 1.00 86.76 157 ALA D C 1
ATOM 7462 O O . ALA D 2 157 ? 207.634 185.940 167.686 1.00 86.76 157 ALA D O 1
ATOM 7464 N N . LEU D 2 158 ? 207.309 186.948 169.667 1.00 83.39 158 LEU D N 1
ATOM 7465 C CA . LEU D 2 158 ? 206.457 188.002 169.140 1.00 83.39 158 LEU D CA 1
ATOM 7466 C C . LEU D 2 158 ? 206.923 189.344 169.681 1.00 83.39 158 LEU D C 1
ATOM 7467 O O . LEU D 2 158 ? 207.225 189.470 170.871 1.00 83.39 158 LEU D O 1
ATOM 7472 N N . LEU D 2 159 ? 206.981 190.346 168.805 1.00 91.59 159 LEU D N 1
ATOM 7473 C CA . LEU D 2 159 ? 207.351 191.694 169.206 1.00 91.59 159 LEU D CA 1
ATOM 7474 C C . LEU D 2 159 ? 206.339 192.680 168.643 1.00 91.59 159 LEU D C 1
ATOM 7475 O O . LEU D 2 159 ? 205.794 192.481 167.555 1.00 91.59 159 LEU D O 1
ATOM 7480 N N . LEU D 2 160 ? 206.093 193.746 169.398 1.00 95.54 160 LEU D N 1
ATOM 7481 C CA . LEU D 2 160 ? 205.103 194.752 169.048 1.00 95.54 160 LEU D CA 1
ATOM 7482 C C . LEU D 2 160 ? 205.766 196.120 168.980 1.00 95.54 160 LEU D C 1
ATOM 7483 O O . LEU D 2 160 ? 206.582 196.468 169.839 1.00 95.54 160 LEU D O 1
ATOM 7488 N N . ALA D 2 161 ? 205.413 196.893 167.956 1.00 108.24 161 ALA D N 1
ATOM 7489 C CA . ALA D 2 161 ? 205.955 198.228 167.762 1.00 108.24 161 ALA D CA 1
ATOM 7490 C C . ALA D 2 161 ? 204.830 199.197 167.432 1.00 108.24 161 ALA D C 1
ATOM 7491 O O . ALA D 2 161 ? 203.803 198.811 166.870 1.00 108.24 161 ALA D O 1
ATOM 7493 N N . ASP D 2 162 ? 205.035 200.464 167.790 1.00 119.39 162 ASP D N 1
ATOM 7494 C CA . ASP D 2 162 ? 204.060 201.519 167.539 1.00 119.39 162 ASP D CA 1
ATOM 7495 C C . ASP D 2 162 ? 204.768 202.719 166.933 1.00 119.39 162 ASP D C 1
ATOM 7496 O O . ASP D 2 162 ? 205.529 203.404 167.624 1.00 119.39 162 ASP D O 1
ATOM 7501 N N . GLU D 2 163 ? 204.503 202.977 165.653 1.00 125.72 163 GLU D N 1
ATOM 7502 C CA . GLU D 2 163 ? 205.055 204.109 164.917 1.00 125.72 163 GLU D CA 1
ATOM 7503 C C . GLU D 2 163 ? 206.565 204.237 165.083 1.00 125.72 163 GLU D C 1
ATOM 7504 O O . GLU D 2 163 ? 207.044 205.276 165.554 1.00 125.72 163 GLU D O 1
ATOM 7510 N N . PRO D 2 164 ? 207.351 203.221 164.719 1.00 123.53 164 PRO D N 1
ATOM 7511 C CA . PRO D 2 164 ? 208.811 203.381 164.788 1.00 123.53 164 PRO D CA 1
ATOM 7512 C C . PRO D 2 164 ? 209.349 204.353 163.758 1.00 123.53 164 PRO D C 1
ATOM 7513 O O . PRO D 2 164 ? 210.484 204.824 163.902 1.00 123.53 164 PRO D O 1
ATOM 7517 N N . THR D 2 165 ? 208.571 204.669 162.726 1.00 132.21 165 THR D N 1
ATOM 7518 C CA . THR D 2 165 ? 209.003 205.551 161.651 1.00 132.21 165 THR D CA 1
ATOM 7519 C C . THR D 2 165 ? 207.954 206.645 161.483 1.00 132.21 165 THR D C 1
ATOM 7520 O O . THR D 2 165 ? 207.054 206.805 162.314 1.00 132.21 165 THR D O 1
ATOM 7524 N N . GLY D 2 166 ? 208.075 207.410 160.400 1.00 137.32 166 GLY D N 1
ATOM 7525 C CA . GLY D 2 166 ? 207.125 208.442 160.059 1.00 137.32 166 GLY D CA 1
ATOM 7526 C C . GLY D 2 166 ? 207.587 209.855 160.351 1.00 137.32 166 GLY D C 1
ATOM 7527 O O . GLY D 2 166 ? 206.976 210.805 159.847 1.00 137.32 166 GLY D O 1
ATOM 7528 N N . ASN D 2 167 ? 208.640 210.021 161.144 1.00 137.56 167 ASN D N 1
ATOM 7529 C CA . ASN D 2 167 ? 209.172 211.334 161.495 1.00 137.56 167 ASN D CA 1
ATOM 7530 C C . ASN D 2 167 ? 210.689 211.340 161.379 1.00 137.56 167 ASN D C 1
ATOM 7531 O O . ASN D 2 167 ? 211.407 211.803 162.268 1.00 137.56 167 ASN D O 1
ATOM 7536 N N . LEU D 2 168 ? 211.200 210.818 160.267 1.00 135.26 168 LEU D N 1
ATOM 7537 C CA . LEU D 2 168 ? 212.638 210.772 160.044 1.00 135.26 168 LEU D CA 1
ATOM 7538 C C . LEU D 2 168 ? 212.901 210.644 158.551 1.00 135.26 168 LEU D C 1
ATOM 7539 O O . LEU D 2 168 ? 211.986 210.432 157.752 1.00 135.26 168 LEU D O 1
ATOM 7544 N N . ASP D 2 169 ? 214.170 210.788 158.190 1.00 136.88 169 ASP D N 1
ATOM 7545 C CA . ASP D 2 169 ? 214.586 210.612 156.807 1.00 136.88 169 ASP D CA 1
ATOM 7546 C C . ASP D 2 169 ? 214.325 209.168 156.386 1.00 136.88 169 ASP D C 1
ATOM 7547 O O . ASP D 2 169 ? 214.754 208.240 157.086 1.00 136.88 169 ASP D O 1
ATOM 7552 N N . PRO D 2 170 ? 213.614 208.935 155.277 1.00 134.76 170 PRO D N 1
ATOM 7553 C CA . PRO D 2 170 ? 213.293 207.547 154.897 1.00 134.76 170 PRO D CA 1
ATOM 7554 C C . PRO D 2 170 ? 214.508 206.646 154.746 1.00 134.76 170 PRO D C 1
ATOM 7555 O O . PRO D 2 170 ? 214.426 205.452 155.066 1.00 134.76 170 PRO D O 1
ATOM 7559 N N . ARG D 2 171 ? 215.636 207.176 154.266 1.00 134.12 171 ARG D N 1
ATOM 7560 C CA . ARG D 2 171 ? 216.835 206.350 154.179 1.00 134.12 171 ARG D CA 1
ATOM 7561 C C . ARG D 2 171 ? 217.295 205.896 155.558 1.00 134.12 171 ARG D C 1
ATOM 7562 O O . ARG D 2 171 ? 217.857 204.804 155.695 1.00 134.12 171 ARG D O 1
ATOM 7568 N N . LEU D 2 172 ? 217.068 206.715 156.589 1.00 133.94 172 LEU D N 1
ATOM 7569 C CA . LEU D 2 172 ? 217.349 206.278 157.952 1.00 133.94 172 LEU D CA 1
ATOM 7570 C C . LEU D 2 172 ? 216.400 205.166 158.378 1.00 133.94 172 LEU D C 1
ATOM 7571 O O . LEU D 2 172 ? 216.828 204.170 158.971 1.00 133.94 172 LEU D O 1
ATOM 7576 N N . ALA D 2 173 ? 215.107 205.314 158.077 1.00 133.23 173 ALA D N 1
ATOM 7577 C CA . ALA D 2 173 ? 214.124 204.287 158.399 1.00 133.23 173 ALA D CA 1
ATOM 7578 C C . ALA D 2 173 ? 214.348 202.997 157.625 1.00 133.23 173 ALA D C 1
ATOM 7579 O O . ALA D 2 173 ? 213.781 201.961 157.999 1.00 133.23 173 ALA D O 1
ATOM 7581 N N . SER D 2 174 ? 215.144 203.041 156.554 1.00 132.88 174 SER D N 1
ATOM 7582 C CA . SER D 2 174 ? 215.443 201.827 155.805 1.00 132.88 174 SER D CA 1
ATOM 7583 C C . SER D 2 174 ? 216.148 200.799 156.681 1.00 132.88 174 SER D C 1
ATOM 7584 O O . SER D 2 174 ? 215.852 199.602 156.601 1.00 132.88 174 SER D O 1
ATOM 7587 N N . GLU D 2 175 ? 217.084 201.243 157.524 1.00 134.99 175 GLU D N 1
ATOM 7588 C CA . GLU D 2 175 ? 217.775 200.314 158.415 1.00 134.99 175 GLU D CA 1
ATOM 7589 C C . GLU D 2 175 ? 216.818 199.688 159.424 1.00 134.99 175 GLU D C 1
ATOM 7590 O O . GLU D 2 175 ? 216.913 198.489 159.714 1.00 134.99 175 GLU D O 1
ATOM 7596 N N . ILE D 2 176 ? 215.900 200.482 159.979 1.00 129.13 176 ILE D N 1
ATOM 7597 C CA . ILE D 2 176 ? 214.929 199.944 160.929 1.00 129.13 176 ILE D CA 1
ATOM 7598 C C . ILE D 2 176 ? 214.038 198.910 160.251 1.00 129.13 176 ILE D C 1
ATOM 7599 O O . ILE D 2 176 ? 213.789 197.825 160.797 1.00 129.13 176 ILE D O 1
ATOM 7604 N N . MET D 2 177 ? 213.553 199.222 159.049 1.00 131.33 177 MET D N 1
ATOM 7605 C CA . MET D 2 177 ? 212.728 198.261 158.326 1.00 131.33 177 MET D CA 1
ATOM 7606 C C . MET D 2 177 ? 213.515 196.995 158.011 1.00 131.33 177 MET D C 1
ATOM 7607 O O . MET D 2 177 ? 212.989 195.880 158.120 1.00 131.33 177 MET D O 1
ATOM 7612 N N . GLY D 2 178 ? 214.786 197.150 157.635 1.00 125.85 178 GLY D N 1
ATOM 7613 C CA . GLY D 2 178 ? 215.603 195.991 157.325 1.00 125.85 178 GLY D CA 1
ATOM 7614 C C . GLY D 2 178 ? 215.842 195.099 158.526 1.00 125.85 178 GLY D C 1
ATOM 7615 O O . GLY D 2 178 ? 215.768 193.874 158.418 1.00 125.85 178 GLY D O 1
ATOM 7616 N N . VAL D 2 179 ? 216.136 195.692 159.685 1.00 124.92 179 VAL D N 1
ATOM 7617 C CA . VAL D 2 179 ? 216.380 194.874 160.870 1.00 124.92 179 VAL D CA 1
ATOM 7618 C C . VAL D 2 179 ? 215.089 194.206 161.333 1.00 124.92 179 VAL D C 1
ATOM 7619 O O . VAL D 2 179 ? 215.107 193.062 161.807 1.00 124.92 179 VAL D O 1
ATOM 7623 N N . PHE D 2 180 ? 213.950 194.894 161.199 1.00 121.01 180 PHE D N 1
ATOM 7624 C CA . PHE D 2 180 ? 212.678 194.247 161.511 1.00 121.01 180 PHE D CA 1
ATOM 7625 C C . PHE D 2 180 ? 212.425 193.057 160.594 1.00 121.01 180 PHE D C 1
ATOM 7626 O O . PHE D 2 180 ? 212.022 191.983 161.054 1.00 121.01 180 PHE D O 1
ATOM 7634 N N . GLU D 2 181 ? 212.676 193.218 159.294 1.00 122.37 181 GLU D N 1
ATOM 7635 C CA . GLU D 2 181 ? 212.479 192.096 158.383 1.00 122.37 181 GLU D CA 1
ATOM 7636 C C . GLU D 2 181 ? 213.468 190.969 158.662 1.00 122.37 181 GLU D C 1
ATOM 7637 O O . GLU D 2 181 ? 213.122 189.791 158.516 1.00 122.37 181 GLU D O 1
ATOM 7643 N N . ASP D 2 182 ? 214.692 191.308 159.070 1.00 121.63 182 ASP D N 1
ATOM 7644 C CA . ASP D 2 182 ? 215.684 190.287 159.389 1.00 121.63 182 ASP D CA 1
ATOM 7645 C C . ASP D 2 182 ? 215.266 189.473 160.608 1.00 121.63 182 ASP D C 1
ATOM 7646 O O . ASP D 2 182 ? 215.340 188.239 160.596 1.00 121.63 182 ASP D O 1
ATOM 7651 N N . ILE D 2 183 ? 214.829 190.147 161.675 1.00 116.94 183 ILE D N 1
ATOM 7652 C CA . ILE D 2 183 ? 214.369 189.408 162.846 1.00 116.94 183 ILE D CA 1
ATOM 7653 C C . ILE D 2 183 ? 213.088 188.649 162.525 1.00 116.94 183 ILE D C 1
ATOM 7654 O O . ILE D 2 183 ? 212.790 187.625 163.153 1.00 116.94 183 ILE D O 1
ATOM 7659 N N . ASN D 2 184 ? 212.312 189.123 161.545 1.00 115.35 184 ASN D N 1
ATOM 7660 C CA . ASN D 2 184 ? 211.178 188.344 161.062 1.00 115.35 184 ASN D CA 1
ATOM 7661 C C . ASN D 2 184 ? 211.642 187.063 160.380 1.00 115.35 184 ASN D C 1
ATOM 7662 O O . ASN D 2 184 ? 211.006 186.011 160.522 1.00 115.35 184 ASN D O 1
ATOM 7667 N N . ARG D 2 185 ? 212.746 187.135 159.630 1.00 116.50 185 ARG D N 1
ATOM 7668 C CA . ARG D 2 185 ? 213.240 185.962 158.915 1.00 116.50 185 ARG D CA 1
ATOM 7669 C C . ARG D 2 185 ? 213.608 184.829 159.863 1.00 116.50 185 ARG D C 1
ATOM 7670 O O . ARG D 2 185 ? 213.468 183.654 159.508 1.00 116.50 185 ARG D O 1
ATOM 7676 N N . LEU D 2 186 ? 214.084 185.158 161.067 1.00 113.38 186 LEU D N 1
ATOM 7677 C CA . LEU D 2 186 ? 214.480 184.128 162.019 1.00 113.38 186 LEU D CA 1
ATOM 7678 C C . LEU D 2 186 ? 213.297 183.294 162.498 1.00 113.38 186 LEU D C 1
ATOM 7679 O O . LEU D 2 186 ? 213.497 182.165 162.957 1.00 113.38 186 LEU D O 1
ATOM 7684 N N . GLY D 2 187 ? 212.077 183.811 162.385 1.00 113.43 187 GLY D N 1
ATOM 7685 C CA . GLY D 2 187 ? 210.910 183.084 162.842 1.00 113.43 187 GLY D CA 1
ATOM 7686 C C . GLY D 2 187 ? 210.176 183.788 163.963 1.00 113.43 187 GLY D C 1
ATOM 7687 O O . GLY D 2 187 ? 209.583 183.141 164.832 1.00 113.43 187 GLY D O 1
ATOM 7688 N N . THR D 2 188 ? 210.212 185.116 163.956 1.00 104.67 188 THR D N 1
ATOM 7689 C CA . THR D 2 188 ? 209.580 185.931 164.983 1.00 104.67 188 THR D CA 1
ATOM 7690 C C . THR D 2 188 ? 208.419 186.705 164.376 1.00 104.67 188 THR D C 1
ATOM 7691 O O . THR D 2 188 ? 208.599 187.430 163.392 1.00 104.67 188 THR D O 1
ATOM 7695 N N . THR D 2 189 ? 207.236 186.551 164.962 1.00 98.72 189 THR D N 1
ATOM 7696 C CA . THR D 2 189 ? 206.067 187.280 164.492 1.00 98.72 189 THR D CA 1
ATOM 7697 C C . THR D 2 189 ? 206.217 188.766 164.793 1.00 98.72 189 THR D C 1
ATOM 7698 O O . THR D 2 189 ? 206.678 189.156 165.869 1.00 98.72 189 THR D O 1
ATOM 7702 N N . VAL D 2 190 ? 205.830 189.600 163.832 1.00 101.32 190 VAL D N 1
ATOM 7703 C CA . VAL D 2 190 ? 205.933 191.048 163.954 1.00 101.32 190 VAL D CA 1
ATOM 7704 C C . VAL D 2 190 ? 204.564 191.659 163.702 1.00 101.32 190 VAL D C 1
ATOM 7705 O O . VAL D 2 190 ? 203.875 191.287 162.746 1.00 101.32 190 VAL D O 1
ATOM 7709 N N . LEU D 2 191 ? 204.169 192.594 164.562 1.00 105.26 191 LEU D N 1
ATOM 7710 C CA . LEU D 2 191 ? 202.899 193.302 164.444 1.00 105.26 191 LEU D CA 1
ATOM 7711 C C . LEU D 2 191 ? 203.162 194.806 164.447 1.00 105.26 191 LEU D C 1
ATOM 7712 O O . LEU D 2 191 ? 202.587 195.579 165.212 1.00 105.26 191 LEU D O 1
ATOM 7717 N N . ILE D 2 192 ? 204.104 195.228 163.600 1.00 119.11 192 ILE D N 1
ATOM 7718 C CA . ILE D 2 192 ? 204.381 196.649 163.439 1.00 119.11 192 ILE D CA 1
ATOM 7719 C C . ILE D 2 192 ? 203.109 197.367 163.007 1.00 119.11 192 ILE D C 1
ATOM 7720 O O . ILE D 2 192 ? 202.303 196.836 162.233 1.00 119.11 192 ILE D O 1
ATOM 7725 N N . ALA D 2 193 ? 202.904 198.570 163.536 1.00 123.91 193 ALA D N 1
ATOM 7726 C CA . ALA D 2 193 ? 201.678 199.310 163.277 1.00 123.91 193 ALA D CA 1
ATOM 7727 C C . ALA D 2 193 ? 201.983 200.792 163.131 1.00 123.91 193 ALA D C 1
ATOM 7728 O O . ALA D 2 193 ? 202.777 201.350 163.893 1.00 123.91 193 ALA D O 1
ATOM 7730 N N . SER D 2 194 ? 201.341 201.422 162.150 1.00 137.95 194 SER D N 1
ATOM 7731 C CA . SER D 2 194 ? 201.521 202.843 161.892 1.00 137.95 194 SER D CA 1
ATOM 7732 C C . SER D 2 194 ? 200.320 203.352 161.110 1.00 137.95 194 SER D C 1
ATOM 7733 O O . SER D 2 194 ? 199.565 202.574 160.521 1.00 137.95 194 SER D O 1
ATOM 7736 N N . HIS D 2 195 ? 200.155 204.675 161.109 1.00 142.24 195 HIS D N 1
ATOM 7737 C CA . HIS D 2 195 ? 199.061 205.324 160.399 1.00 142.24 195 HIS D CA 1
ATOM 7738 C C . HIS D 2 195 ? 199.542 206.119 159.190 1.00 142.24 195 HIS D C 1
ATOM 7739 O O . HIS D 2 195 ? 198.903 207.102 158.804 1.00 142.24 195 HIS D O 1
ATOM 7746 N N . ASP D 2 196 ? 200.658 205.716 158.588 1.00 151.31 196 ASP D N 1
ATOM 7747 C CA . ASP D 2 196 ? 201.183 206.360 157.391 1.00 151.31 196 ASP D CA 1
ATOM 7748 C C . ASP D 2 196 ? 200.805 205.515 156.181 1.00 151.31 196 ASP D C 1
ATOM 7749 O O . ASP D 2 196 ? 201.204 204.350 156.083 1.00 151.31 196 ASP D O 1
ATOM 7754 N N . LEU D 2 197 ? 200.038 206.104 155.260 1.00 153.42 197 LEU D N 1
ATOM 7755 C CA . LEU D 2 197 ? 199.575 205.365 154.092 1.00 153.42 197 LEU D CA 1
ATOM 7756 C C . LEU D 2 197 ? 200.678 205.142 153.067 1.00 153.42 197 LEU D C 1
ATOM 7757 O O . LEU D 2 197 ? 200.541 204.261 152.212 1.00 153.42 197 LEU D O 1
ATOM 7762 N N . ALA D 2 198 ? 201.761 205.920 153.127 1.00 155.10 198 ALA D N 1
ATOM 7763 C CA . ALA D 2 198 ? 202.855 205.736 152.180 1.00 155.10 198 ALA D CA 1
ATOM 7764 C C . ALA D 2 198 ? 203.523 204.380 152.364 1.00 155.10 198 ALA D C 1
ATOM 7765 O O . ALA D 2 198 ? 203.883 203.717 151.384 1.00 155.10 198 ALA D O 1
ATOM 7767 N N . LEU D 2 199 ? 203.695 203.949 153.614 1.00 153.51 199 LEU D N 1
ATOM 7768 C CA . LEU D 2 199 ? 204.367 202.688 153.903 1.00 153.51 199 LEU D CA 1
ATOM 7769 C C . LEU D 2 199 ? 203.549 201.467 153.505 1.00 153.51 199 LEU D C 1
ATOM 7770 O O . LEU D 2 199 ? 204.092 200.357 153.511 1.00 153.51 199 LEU D O 1
ATOM 7775 N N . ILE D 2 200 ? 202.268 201.638 153.170 1.00 156.02 200 ILE D N 1
ATOM 7776 C CA . ILE D 2 200 ? 201.428 200.491 152.831 1.00 156.02 200 ILE D CA 1
ATOM 7777 C C . ILE D 2 200 ? 201.956 199.792 151.585 1.00 156.02 200 ILE D C 1
ATOM 7778 O O . ILE D 2 200 ? 202.109 198.565 151.556 1.00 156.02 200 ILE D O 1
ATOM 7783 N N . ALA D 2 201 ? 202.252 200.562 150.541 1.00 157.29 201 ALA D N 1
ATOM 7784 C CA . ALA D 2 201 ? 202.643 200.010 149.252 1.00 157.29 201 ALA D CA 1
ATOM 7785 C C . ALA D 2 201 ? 204.148 199.826 149.104 1.00 157.29 201 ALA D C 1
ATOM 7786 O O . ALA D 2 201 ? 204.592 199.295 148.082 1.00 157.29 201 ALA D O 1
ATOM 7788 N N . ARG D 2 202 ? 204.940 200.253 150.090 1.00 157.10 202 ARG D N 1
ATOM 7789 C CA . ARG D 2 202 ? 206.389 200.109 149.984 1.00 157.10 202 ARG D CA 1
ATOM 7790 C C . ARG D 2 202 ? 206.799 198.641 149.958 1.00 157.10 202 ARG D C 1
ATOM 7791 O O . ARG D 2 202 ? 207.686 198.250 149.191 1.00 157.10 202 ARG D O 1
ATOM 7797 N N . MET D 2 203 ? 206.166 197.814 150.788 1.00 158.17 203 MET D N 1
ATOM 7798 C CA . MET D 2 203 ? 206.428 196.383 150.808 1.00 158.17 203 MET D CA 1
ATOM 7799 C C . MET D 2 203 ? 205.107 195.632 150.873 1.00 158.17 203 MET D C 1
ATOM 7800 O O . MET D 2 203 ? 204.079 196.186 151.271 1.00 158.17 203 MET D O 1
ATOM 7805 N N . ARG D 2 204 ? 205.141 194.367 150.461 1.00 161.78 204 ARG D N 1
ATOM 7806 C CA . ARG D 2 204 ? 203.961 193.513 150.508 1.00 161.78 204 ARG D CA 1
ATOM 7807 C C . ARG D 2 204 ? 203.719 193.057 151.942 1.00 161.78 204 ARG D C 1
ATOM 7808 O O . ARG D 2 204 ? 204.628 192.532 152.594 1.00 161.78 204 ARG D O 1
ATOM 7814 N N . HIS D 2 205 ? 202.494 193.251 152.427 1.00 161.36 205 HIS D N 1
ATOM 7815 C CA . HIS D 2 205 ? 202.140 192.882 153.791 1.00 161.36 205 HIS D CA 1
ATOM 7816 C C . HIS D 2 205 ? 200.626 192.909 153.942 1.00 161.36 205 HIS D C 1
ATOM 7817 O O . HIS D 2 205 ? 199.956 193.781 153.385 1.00 161.36 205 HIS D O 1
ATOM 7824 N N . ARG D 2 206 ? 200.101 191.954 154.709 1.00 155.99 206 ARG D N 1
ATOM 7825 C CA . ARG D 2 206 ? 198.671 191.878 154.985 1.00 155.99 206 ARG D CA 1
ATOM 7826 C C . ARG D 2 206 ? 198.259 192.942 155.994 1.00 155.99 206 ARG D C 1
ATOM 7827 O O . ARG D 2 206 ? 198.399 192.741 157.204 1.00 155.99 206 ARG D O 1
ATOM 7833 N N . MET D 2 207 ? 197.752 194.074 155.514 1.00 157.83 207 MET D N 1
ATOM 7834 C CA . MET D 2 207 ? 197.412 195.169 156.407 1.00 157.83 207 MET D CA 1
ATOM 7835 C C . MET D 2 207 ? 195.985 195.028 156.933 1.00 157.83 207 MET D C 1
ATOM 7836 O O . MET D 2 207 ? 195.228 194.138 156.537 1.00 157.83 207 MET D O 1
ATOM 7841 N N . LEU D 2 208 ? 195.630 195.929 157.847 1.00 153.44 208 LEU D N 1
ATOM 7842 C CA . LEU D 2 208 ? 194.305 195.974 158.447 1.00 153.44 208 LEU D CA 1
ATOM 7843 C C . LEU D 2 208 ? 193.981 197.423 158.784 1.00 153.44 208 LEU D C 1
ATOM 7844 O O . LEU D 2 208 ? 194.880 198.231 159.029 1.00 153.44 208 LEU D O 1
ATOM 7849 N N . THR D 2 209 ? 192.690 197.750 158.793 1.00 160.86 209 THR D N 1
ATOM 7850 C CA . THR D 2 209 ? 192.241 199.120 158.994 1.00 160.86 209 THR D CA 1
ATOM 7851 C C . THR D 2 209 ? 191.421 199.239 160.273 1.00 160.86 209 THR D C 1
ATOM 7852 O O . THR D 2 209 ? 190.743 198.296 160.691 1.00 160.86 209 THR D O 1
ATOM 7856 N N . LEU D 2 210 ? 191.491 200.418 160.887 1.00 165.63 210 LEU D N 1
ATOM 7857 C CA . LEU D 2 210 ? 190.779 200.704 162.123 1.00 165.63 210 LEU D CA 1
ATOM 7858 C C . LEU D 2 210 ? 190.436 202.185 162.163 1.00 165.63 210 LEU D C 1
ATOM 7859 O O . LEU D 2 210 ? 191.283 203.031 161.865 1.00 165.63 210 LEU D O 1
ATOM 7864 N N . GLN D 2 211 ? 189.194 202.493 162.531 1.00 173.31 211 GLN D N 1
ATOM 7865 C CA . GLN D 2 211 ? 188.755 203.877 162.629 1.00 173.31 211 GLN D CA 1
ATOM 7866 C C . GLN D 2 211 ? 187.592 203.973 163.607 1.00 173.31 211 GLN D C 1
ATOM 7867 O O . GLN D 2 211 ? 186.721 203.099 163.639 1.00 173.31 211 GLN D O 1
ATOM 7873 N N . ARG D 2 212 ? 187.609 205.030 164.422 1.00 176.68 212 ARG D N 1
ATOM 7874 C CA . ARG D 2 212 ? 186.534 205.325 165.373 1.00 176.68 212 ARG D CA 1
ATOM 7875 C C . ARG D 2 212 ? 186.236 204.129 166.275 1.00 176.68 212 ARG D C 1
ATOM 7876 O O . ARG D 2 212 ? 185.094 203.892 166.674 1.00 176.68 212 ARG D O 1
ATOM 7882 N N . GLY D 2 213 ? 187.277 203.367 166.601 1.00 171.32 213 GLY D N 1
ATOM 7883 C CA . GLY D 2 213 ? 187.120 202.199 167.442 1.00 171.32 213 GLY D CA 1
ATOM 7884 C C . GLY D 2 213 ? 186.493 201.000 166.769 1.00 171.32 213 GLY D C 1
ATOM 7885 O O . GLY D 2 213 ? 186.171 200.024 167.457 1.00 171.32 213 GLY D O 1
ATOM 7886 N N . ARG D 2 214 ? 186.307 201.037 165.451 1.00 170.66 214 ARG D N 1
ATOM 7887 C CA . ARG D 2 214 ? 185.688 199.948 164.713 1.00 170.66 214 ARG D CA 1
ATOM 7888 C C . ARG D 2 214 ? 186.552 199.580 163.516 1.00 170.66 214 ARG D C 1
ATOM 7889 O O . ARG D 2 214 ? 187.265 200.421 162.962 1.00 170.66 214 ARG D O 1
ATOM 7895 N N . ILE D 2 215 ? 186.476 198.314 163.121 1.00 168.44 215 ILE D N 1
ATOM 7896 C CA . ILE D 2 215 ? 187.218 197.802 161.976 1.00 168.44 215 ILE D CA 1
ATOM 7897 C C . ILE D 2 215 ? 186.266 197.659 160.799 1.00 168.44 215 ILE D C 1
ATOM 7898 O O . ILE D 2 215 ? 185.079 197.353 160.962 1.00 168.44 215 ILE D O 1
ATOM 7903 N N . ILE D 2 216 ? 186.791 197.889 159.597 1.00 170.79 216 ILE D N 1
ATOM 7904 C CA . ILE D 2 216 ? 185.989 197.805 158.382 1.00 170.79 216 ILE D CA 1
ATOM 7905 C C . ILE D 2 216 ? 186.165 196.427 157.758 1.00 170.79 216 ILE D C 1
ATOM 7906 O O . ILE D 2 216 ? 185.206 195.655 157.649 1.00 170.79 216 ILE D O 1
ATOM 7911 N N . ALA D 2 217 ? 187.391 196.110 157.356 1.00 166.91 217 ALA D N 1
ATOM 7912 C CA . ALA D 2 217 ? 187.720 194.829 156.739 1.00 166.91 217 ALA D CA 1
ATOM 7913 C C . ALA D 2 217 ? 189.238 194.698 156.730 1.00 166.91 217 ALA D C 1
ATOM 7914 O O . ALA D 2 217 ? 189.960 195.593 157.180 1.00 166.91 217 ALA D O 1
ATOM 7916 N N . ASP D 2 218 ? 189.718 193.570 156.214 1.00 165.46 218 ASP D N 1
ATOM 7917 C CA . ASP D 2 218 ? 191.144 193.302 156.098 1.00 165.46 218 ASP D CA 1
ATOM 7918 C C . ASP D 2 218 ? 191.502 193.130 154.630 1.00 165.46 218 ASP D C 1
ATOM 7919 O O . ASP D 2 218 ? 190.858 192.354 153.917 1.00 165.46 218 ASP D O 1
ATOM 7924 N N . ARG D 2 219 ? 192.527 193.852 154.187 1.00 169.12 219 ARG D N 1
ATOM 7925 C CA . ARG D 2 219 ? 192.986 193.817 152.805 1.00 169.12 219 ARG D CA 1
ATOM 7926 C C . ARG D 2 219 ? 194.472 193.495 152.786 1.00 169.12 219 ARG D C 1
ATOM 7927 O O . ARG D 2 219 ? 195.227 193.981 153.634 1.00 169.12 219 ARG D O 1
ATOM 7933 N N . GLU D 2 220 ? 194.887 192.672 151.826 1.00 173.06 220 GLU D N 1
ATOM 7934 C CA . GLU D 2 220 ? 196.287 192.285 151.707 1.00 173.06 220 GLU D CA 1
ATOM 7935 C C . GLU D 2 220 ? 197.007 193.243 150.765 1.00 173.06 220 GLU D C 1
ATOM 7936 O O . GLU D 2 220 ? 196.677 193.319 149.577 1.00 173.06 220 GLU D O 1
ATOM 7942 N N . ASP D 2 221 ? 197.989 193.972 151.300 1.00 171.22 221 ASP D N 1
ATOM 7943 C CA . ASP D 2 221 ? 198.816 194.901 150.529 1.00 171.22 221 ASP D CA 1
ATOM 7944 C C . ASP D 2 221 ? 197.954 195.954 149.827 1.00 171.22 221 ASP D C 1
ATOM 7945 O O . ASP D 2 221 ? 197.874 196.021 148.599 1.00 171.22 221 ASP D O 1
ATOM 7950 N N . GLU D 2 222 ? 197.302 196.780 150.640 1.00 173.76 222 GLU D N 1
ATOM 7951 C CA . GLU D 2 222 ? 196.433 197.840 150.134 1.00 173.76 222 GLU D CA 1
ATOM 7952 C C . GLU D 2 222 ? 197.214 198.916 149.381 1.00 173.76 222 GLU D C 1
ATOM 7953 O O . GLU D 2 222 ? 198.432 198.827 149.225 1.00 173.76 222 GLU D O 1
ATOM 7959 N N . SER E 3 32 ? 220.272 213.693 365.943 1.00 585.73 51 SER E N 1
ATOM 7960 C CA . SER E 3 32 ? 219.671 214.232 364.729 1.00 585.73 51 SER E CA 1
ATOM 7961 C C . SER E 3 32 ? 220.512 213.891 363.503 1.00 585.73 51 SER E C 1
ATOM 7962 O O . SER E 3 32 ? 220.177 214.276 362.384 1.00 585.73 51 SER E O 1
ATOM 7964 N N . GLY E 3 33 ? 221.610 213.166 363.724 1.00 586.49 52 GLY E N 1
ATOM 7965 C CA . GLY E 3 33 ? 222.474 212.796 362.614 1.00 586.49 52 GLY E CA 1
ATOM 7966 C C . GLY E 3 33 ? 221.799 211.859 361.631 1.00 586.49 52 GLY E C 1
ATOM 7967 O O . GLY E 3 33 ? 222.032 211.939 360.423 1.00 586.49 52 GLY E O 1
ATOM 7968 N N . VAL E 3 34 ? 220.961 210.953 362.134 1.00 587.03 53 VAL E N 1
ATOM 7969 C CA . VAL E 3 34 ? 220.264 210.017 361.257 1.00 587.03 53 VAL E CA 1
ATOM 7970 C C . VAL E 3 34 ? 219.204 210.742 360.435 1.00 587.03 53 VAL E C 1
ATOM 7971 O O . VAL E 3 34 ? 219.034 210.479 359.239 1.00 587.03 53 VAL E O 1
ATOM 7973 N N . GLN E 3 35 ? 218.474 211.664 361.064 1.00 585.58 54 GLN E N 1
ATOM 7974 C CA . GLN E 3 35 ? 217.332 212.312 360.426 1.00 585.58 54 GLN E CA 1
ATOM 7975 C C . GLN E 3 35 ? 217.746 213.484 359.537 1.00 585.58 54 GLN E C 1
ATOM 7976 O O . GLN E 3 35 ? 217.470 213.481 358.333 1.00 585.58 54 GLN E O 1
ATOM 7978 N N . LYS E 3 36 ? 218.393 214.496 360.121 1.00 582.59 55 LYS E N 1
ATOM 7979 C CA . LYS E 3 36 ? 218.665 215.738 359.403 1.00 582.59 55 LYS E CA 1
ATOM 7980 C C . LYS E 3 36 ? 219.670 215.546 358.271 1.00 582.59 55 LYS E C 1
ATOM 7981 O O . LYS E 3 36 ? 219.500 216.117 357.187 1.00 582.59 55 LYS E O 1
ATOM 7983 N N . GLN E 3 37 ? 220.728 214.765 358.504 1.00 580.93 56 GLN E N 1
ATOM 7984 C CA . GLN E 3 37 ? 221.723 214.548 357.458 1.00 580.93 56 GLN E CA 1
ATOM 7985 C C . GLN E 3 37 ? 221.122 213.807 356.271 1.00 580.93 56 GLN E C 1
ATOM 7986 O O . GLN E 3 37 ? 221.414 214.135 355.115 1.00 580.93 56 GLN E O 1
ATOM 7988 N N . LEU E 3 38 ? 220.285 212.801 356.535 1.00 579.88 57 LEU E N 1
ATOM 7989 C CA . LEU E 3 38 ? 219.599 212.102 355.456 1.00 579.88 57 LEU E CA 1
ATOM 7990 C C . LEU E 3 38 ? 218.589 212.997 354.751 1.00 579.88 57 LEU E C 1
ATOM 7991 O O . LEU E 3 38 ? 218.442 212.912 353.527 1.00 579.88 57 LEU E O 1
ATOM 7993 N N . LYS E 3 39 ? 217.887 213.855 355.498 1.00 577.21 58 LYS E N 1
ATOM 7994 C CA . LYS E 3 39 ? 216.929 214.766 354.882 1.00 577.21 58 LYS E CA 1
ATOM 7995 C C . LYS E 3 39 ? 217.615 215.775 353.971 1.00 577.21 58 LYS E C 1
ATOM 7996 O O . LYS E 3 39 ? 217.088 216.099 352.902 1.00 577.21 58 LYS E O 1
ATOM 7998 N N . SER E 3 40 ? 218.779 216.288 354.377 1.00 572.51 59 SER E N 1
ATOM 7999 C CA . SER E 3 40 ? 219.519 217.210 353.518 1.00 572.51 59 SER E CA 1
ATOM 8000 C C . SER E 3 40 ? 219.960 216.527 352.229 1.00 572.51 59 SER E C 1
ATOM 8001 O O . SER E 3 40 ? 219.866 217.111 351.141 1.00 572.51 59 SER E O 1
ATOM 8003 N N . THR E 3 41 ? 220.444 215.287 352.331 1.00 568.04 60 THR E N 1
ATOM 8004 C CA . THR E 3 41 ? 220.839 214.544 351.139 1.00 568.04 60 THR E CA 1
ATOM 8005 C C . THR E 3 41 ? 219.641 214.276 350.237 1.00 568.04 60 THR E C 1
ATOM 8006 O O . THR E 3 41 ? 219.749 214.359 349.009 1.00 568.04 60 THR E O 1
ATOM 8008 N N . GLU E 3 42 ? 218.489 213.952 350.829 1.00 563.92 61 GLU E N 1
ATOM 8009 C CA . GLU E 3 42 ? 217.283 213.735 350.036 1.00 563.92 61 GLU E CA 1
ATOM 8010 C C . GLU E 3 42 ? 216.838 215.017 349.343 1.00 563.92 61 GLU E C 1
ATOM 8011 O O . GLU E 3 42 ? 216.386 214.985 348.193 1.00 563.92 61 GLU E O 1
ATOM 8013 N N . THR E 3 43 ? 216.947 216.156 350.032 1.00 558.13 62 THR E N 1
ATOM 8014 C CA . THR E 3 43 ? 216.596 217.432 349.415 1.00 558.13 62 THR E CA 1
ATOM 8015 C C . THR E 3 43 ? 217.530 217.759 348.257 1.00 558.13 62 THR E C 1
ATOM 8016 O O . THR E 3 43 ? 217.086 218.243 347.209 1.00 558.13 62 THR E O 1
ATOM 8018 N N . GLU E 3 44 ? 218.830 217.506 348.428 1.00 549.64 63 GLU E N 1
ATOM 8019 C CA . GLU E 3 44 ? 219.771 217.711 347.330 1.00 549.64 63 GLU E CA 1
ATOM 8020 C C . GLU E 3 44 ? 219.462 216.781 346.162 1.00 549.64 63 GLU E C 1
ATOM 8021 O O . GLU E 3 44 ? 219.538 217.186 344.994 1.00 549.64 63 GLU E O 1
ATOM 8023 N N . MET E 3 45 ? 219.112 215.528 346.461 1.00 543.76 64 MET E N 1
ATOM 8024 C CA . MET E 3 45 ? 218.750 214.583 345.412 1.00 543.76 64 MET E CA 1
ATOM 8025 C C . MET E 3 45 ? 217.507 215.043 344.663 1.00 543.76 64 MET E C 1
ATOM 8026 O O . MET E 3 45 ? 217.434 214.916 343.439 1.00 543.76 64 MET E O 1
ATOM 8028 N N . GLY E 3 46 ? 216.518 215.578 345.380 1.00 535.57 65 GLY E N 1
ATOM 8029 C CA . GLY E 3 46 ? 215.336 216.106 344.716 1.00 535.57 65 GLY E CA 1
ATOM 8030 C C . GLY E 3 46 ? 215.633 217.333 343.874 1.00 535.57 65 GLY E C 1
ATOM 8031 O O . GLY E 3 46 ? 215.075 217.504 342.785 1.00 535.57 65 GLY E O 1
ATOM 8032 N N . ASP E 3 47 ? 216.512 218.208 344.368 1.00 529.58 66 ASP E N 1
ATOM 8033 C CA . ASP E 3 47 ? 216.918 219.370 343.583 1.00 529.58 66 ASP E CA 1
ATOM 8034 C C . ASP E 3 47 ? 217.604 218.943 342.292 1.00 529.58 66 ASP E C 1
ATOM 8035 O O . ASP E 3 47 ? 217.368 219.530 341.229 1.00 529.58 66 ASP E O 1
ATOM 8037 N N . LEU E 3 48 ? 218.460 217.922 342.366 1.00 521.77 67 LEU E N 1
ATOM 8038 C CA . LEU E 3 48 ? 219.066 217.378 341.154 1.00 521.77 67 LEU E CA 1
ATOM 8039 C C . LEU E 3 48 ? 218.021 216.707 340.267 1.00 521.77 67 LEU E C 1
ATOM 8040 O O . LEU E 3 48 ? 218.090 216.800 339.037 1.00 521.77 67 LEU E O 1
ATOM 8045 N N . GLU E 3 49 ? 217.046 216.029 340.876 1.00 515.03 68 GLU E N 1
ATOM 8046 C CA . GLU E 3 49 ? 216.005 215.352 340.110 1.00 515.03 68 GLU E CA 1
ATOM 8047 C C . GLU E 3 49 ? 215.129 216.341 339.356 1.00 515.03 68 GLU E C 1
ATOM 8048 O O . GLU E 3 49 ? 214.546 215.988 338.328 1.00 515.03 68 GLU E O 1
ATOM 8054 N N . LYS E 3 50 ? 215.006 217.570 339.856 1.00 507.67 69 LYS E N 1
ATOM 8055 C CA . LYS E 3 50 ? 214.287 218.594 339.100 1.00 507.67 69 LYS E CA 1
ATOM 8056 C C . LYS E 3 50 ? 214.959 218.848 337.753 1.00 507.67 69 LYS E C 1
ATOM 8057 O O . LYS E 3 50 ? 214.311 218.807 336.698 1.00 507.67 69 LYS E O 1
ATOM 8063 N N . GLN E 3 51 ? 216.272 219.093 337.770 1.00 500.11 70 GLN E N 1
ATOM 8064 C CA . GLN E 3 51 ? 217.005 219.260 336.520 1.00 500.11 70 GLN E CA 1
ATOM 8065 C C . GLN E 3 51 ? 217.031 217.968 335.716 1.00 500.11 70 GLN E C 1
ATOM 8066 O O . GLN E 3 51 ? 217.135 218.005 334.487 1.00 500.11 70 GLN E O 1
ATOM 8072 N N . ILE E 3 52 ? 216.926 216.821 336.386 1.00 491.34 71 ILE E N 1
ATOM 8073 C CA . ILE E 3 52 ? 216.872 215.548 335.673 1.00 491.34 71 ILE E CA 1
ATOM 8074 C C . ILE E 3 52 ? 215.571 215.434 334.881 1.00 491.34 71 ILE E C 1
ATOM 8075 O O . ILE E 3 52 ? 215.562 214.998 333.724 1.00 491.34 71 ILE E O 1
ATOM 8080 N N . LYS E 3 53 ? 214.450 215.823 335.490 1.00 487.60 72 LYS E N 1
ATOM 8081 C CA . LYS E 3 53 ? 213.190 215.871 334.752 1.00 487.60 72 LYS E CA 1
ATOM 8082 C C . LYS E 3 53 ? 213.261 216.890 333.623 1.00 487.60 72 LYS E C 1
ATOM 8083 O O . LYS E 3 53 ? 212.731 216.658 332.529 1.00 487.60 72 LYS E O 1
ATOM 8089 N N . ALA E 3 54 ? 213.918 218.026 333.869 1.00 475.94 73 ALA E N 1
ATOM 8090 C CA . ALA E 3 54 ? 214.108 219.009 332.806 1.00 475.94 73 ALA E CA 1
ATOM 8091 C C . ALA E 3 54 ? 214.901 218.419 331.643 1.00 475.94 73 ALA E C 1
ATOM 8092 O O . ALA E 3 54 ? 214.617 218.709 330.473 1.00 475.94 73 ALA E O 1
ATOM 8094 N N . LEU E 3 55 ? 215.904 217.592 331.943 1.00 466.73 74 LEU E N 1
ATOM 8095 C CA . LEU E 3 55 ? 216.702 217.010 330.872 1.00 466.73 74 LEU E CA 1
ATOM 8096 C C . LEU E 3 55 ? 215.970 215.878 330.158 1.00 466.73 74 LEU E C 1
ATOM 8097 O O . LEU E 3 55 ? 216.169 215.702 328.955 1.00 466.73 74 LEU E O 1
ATOM 8102 N N . GLN E 3 56 ? 215.099 215.125 330.840 1.00 461.81 75 GLN E N 1
ATOM 8103 C CA . GLN E 3 56 ? 214.193 214.253 330.085 1.00 461.81 75 GLN E CA 1
ATOM 8104 C C . GLN E 3 56 ? 213.263 215.060 329.187 1.00 461.81 75 GLN E C 1
ATOM 8105 O O . GLN E 3 56 ? 212.931 214.621 328.083 1.00 461.81 75 GLN E O 1
ATOM 8111 N N . ASP E 3 57 ? 212.810 216.228 329.647 1.00 451.54 76 ASP E N 1
ATOM 8112 C CA . ASP E 3 57 ? 211.947 217.053 328.804 1.00 451.54 76 ASP E CA 1
ATOM 8113 C C . ASP E 3 57 ? 212.681 217.524 327.551 1.00 451.54 76 ASP E C 1
ATOM 8114 O O . ASP E 3 57 ? 212.153 217.431 326.433 1.00 451.54 76 ASP E O 1
ATOM 8119 N N . GLU E 3 58 ? 213.905 218.030 327.717 1.00 437.92 77 GLU E N 1
ATOM 8120 C CA . GLU E 3 58 ? 214.673 218.459 326.552 1.00 437.92 77 GLU E CA 1
ATOM 8121 C C . GLU E 3 58 ? 215.058 217.264 325.688 1.00 437.92 77 GLU E C 1
ATOM 8122 O O . GLU E 3 58 ? 215.194 217.391 324.468 1.00 437.92 77 GLU E O 1
ATOM 8128 N N . LEU E 3 59 ? 215.219 216.088 326.302 1.00 425.68 78 LEU E N 1
ATOM 8129 C CA . LEU E 3 59 ? 215.457 214.870 325.537 1.00 425.68 78 LEU E CA 1
ATOM 8130 C C . LEU E 3 59 ? 214.249 214.517 324.682 1.00 425.68 78 LEU E C 1
ATOM 8131 O O . LEU E 3 59 ? 214.396 214.101 323.530 1.00 425.68 78 LEU E O 1
ATOM 8136 N N . ASP E 3 60 ? 213.045 214.663 325.238 1.00 421.16 79 ASP E N 1
ATOM 8137 C CA . ASP E 3 60 ? 211.833 214.421 324.463 1.00 421.16 79 ASP E CA 1
ATOM 8138 C C . ASP E 3 60 ? 211.722 215.404 323.307 1.00 421.16 79 ASP E C 1
ATOM 8139 O O . ASP E 3 60 ? 211.352 215.022 322.191 1.00 421.16 79 ASP E O 1
ATOM 8144 N N . LYS E 3 61 ? 212.039 216.676 323.556 1.00 407.58 80 LYS E N 1
ATOM 8145 C CA . LYS E 3 61 ? 212.029 217.659 322.473 1.00 407.58 80 LYS E CA 1
ATOM 8146 C C . LYS E 3 61 ? 213.052 217.305 321.396 1.00 407.58 80 LYS E C 1
ATOM 8147 O O . LYS E 3 61 ? 212.758 217.380 320.193 1.00 407.58 80 LYS E O 1
ATOM 8153 N N . SER E 3 62 ? 214.257 216.909 321.812 1.00 393.65 81 SER E N 1
ATOM 8154 C CA . SER E 3 62 ? 215.299 216.540 320.861 1.00 393.65 81 SER E CA 1
ATOM 8155 C C . SER E 3 62 ? 214.894 215.320 320.047 1.00 393.65 81 SER E C 1
ATOM 8156 O O . SER E 3 62 ? 215.127 215.270 318.839 1.00 393.65 81 SER E O 1
ATOM 8159 N N . GLU E 3 63 ? 214.278 214.328 320.689 1.00 379.71 82 GLU E N 1
ATOM 8160 C CA . GLU E 3 63 ? 213.828 213.145 319.962 1.00 379.71 82 GLU E CA 1
ATOM 8161 C C . GLU E 3 63 ? 212.692 213.479 319.003 1.00 379.71 82 GLU E C 1
ATOM 8162 O O . GLU E 3 63 ? 212.630 212.939 317.890 1.00 379.71 82 GLU E O 1
ATOM 8168 N N . ALA E 3 64 ? 211.776 214.358 319.418 1.00 372.02 83 ALA E N 1
ATOM 8169 C CA . ALA E 3 64 ? 210.694 214.771 318.533 1.00 372.02 83 ALA E CA 1
ATOM 8170 C C . ALA E 3 64 ? 211.246 215.449 317.287 1.00 372.02 83 ALA E C 1
ATOM 8171 O O . ALA E 3 64 ? 210.839 215.135 316.163 1.00 372.02 83 ALA E O 1
ATOM 8173 N N . GLU E 3 65 ? 212.205 216.361 317.463 1.00 361.28 84 GLU E N 1
ATOM 8174 C CA . GLU E 3 65 ? 212.803 216.986 316.286 1.00 361.28 84 GLU E CA 1
ATOM 8175 C C . GLU E 3 65 ? 213.678 216.003 315.515 1.00 361.28 84 GLU E C 1
ATOM 8176 O O . GLU E 3 65 ? 213.870 216.168 314.307 1.00 361.28 84 GLU E O 1
ATOM 8182 N N . LEU E 3 66 ? 214.192 214.963 316.179 1.00 353.25 85 LEU E N 1
ATOM 8183 C CA . LEU E 3 66 ? 214.955 213.939 315.472 1.00 353.25 85 LEU E CA 1
ATOM 8184 C C . LEU E 3 66 ? 214.071 213.158 314.511 1.00 353.25 85 LEU E C 1
ATOM 8185 O O . LEU E 3 66 ? 214.427 212.973 313.343 1.00 353.25 85 LEU E O 1
ATOM 8190 N N . LYS E 3 67 ? 212.911 212.686 314.979 1.00 341.81 86 LYS E N 1
ATOM 8191 C CA . LYS E 3 67 ? 211.977 212.069 314.036 1.00 341.81 86 LYS E CA 1
ATOM 8192 C C . LYS E 3 67 ? 211.427 213.075 313.032 1.00 341.81 86 LYS E C 1
ATOM 8193 O O . LYS E 3 67 ? 211.110 212.695 311.900 1.00 341.81 86 LYS E O 1
ATOM 8199 N N . ARG E 3 68 ? 211.317 214.353 313.404 1.00 331.06 87 ARG E N 1
ATOM 8200 C CA . ARG E 3 68 ? 210.911 215.361 312.429 1.00 331.06 87 ARG E CA 1
ATOM 8201 C C . ARG E 3 68 ? 211.912 215.443 311.282 1.00 331.06 87 ARG E C 1
ATOM 8202 O O . ARG E 3 68 ? 211.530 215.510 310.108 1.00 331.06 87 ARG E O 1
ATOM 8208 N N . LEU E 3 69 ? 213.205 215.435 311.608 1.00 317.61 88 LEU E N 1
ATOM 8209 C CA . LEU E 3 69 ? 214.238 215.477 310.579 1.00 317.61 88 LEU E CA 1
ATOM 8210 C C . LEU E 3 69 ? 214.310 214.158 309.818 1.00 317.61 88 LEU E C 1
ATOM 8211 O O . LEU E 3 69 ? 214.605 214.135 308.619 1.00 317.61 88 LEU E O 1
ATOM 8216 N N . ASP E 3 70 ? 214.064 213.042 310.508 1.00 308.20 89 ASP E N 1
ATOM 8217 C CA . ASP E 3 70 ? 214.090 211.740 309.850 1.00 308.20 89 ASP E CA 1
ATOM 8218 C C . ASP E 3 70 ? 212.980 211.628 308.814 1.00 308.20 89 ASP E C 1
ATOM 8219 O O . ASP E 3 70 ? 213.203 211.146 307.698 1.00 308.20 89 ASP E O 1
ATOM 8224 N N . GLY E 3 71 ? 211.772 212.070 309.167 1.00 294.03 90 GLY E N 1
ATOM 8225 C CA . GLY E 3 71 ? 210.692 212.092 308.195 1.00 294.03 90 GLY E CA 1
ATOM 8226 C C . GLY E 3 71 ? 210.983 213.024 307.036 1.00 294.03 90 GLY E C 1
ATOM 8227 O O . GLY E 3 71 ? 210.631 212.735 305.890 1.00 294.03 90 GLY E O 1
ATOM 8228 N N . GLU E 3 72 ? 211.633 214.155 307.318 1.00 285.44 91 GLU E N 1
ATOM 8229 C CA . GLU E 3 72 ? 212.031 215.065 306.249 1.00 285.44 91 GLU E CA 1
ATOM 8230 C C . GLU E 3 72 ? 213.018 214.396 305.301 1.00 285.44 91 GLU E C 1
ATOM 8231 O O . GLU E 3 72 ? 212.892 214.514 304.078 1.00 285.44 91 GLU E O 1
ATOM 8237 N N . LYS E 3 73 ? 214.001 213.678 305.846 1.00 278.86 92 LYS E N 1
ATOM 8238 C CA . LYS E 3 73 ? 214.957 212.977 304.994 1.00 278.86 92 LYS E CA 1
ATOM 8239 C C . LYS E 3 73 ? 214.282 211.868 304.196 1.00 278.86 92 LYS E C 1
ATOM 8240 O O . LYS E 3 73 ? 214.614 211.649 303.027 1.00 278.86 92 LYS E O 1
ATOM 8246 N N . LYS E 3 74 ? 213.338 211.150 304.810 1.00 264.11 93 LYS E N 1
ATOM 8247 C CA . LYS E 3 74 ? 212.637 210.094 304.083 1.00 264.11 93 LYS E CA 1
ATOM 8248 C C . LYS E 3 74 ? 211.784 210.660 302.954 1.00 264.11 93 LYS E C 1
ATOM 8249 O O . LYS E 3 74 ? 211.747 210.096 301.855 1.00 264.11 93 LYS E O 1
ATOM 8255 N N . LYS E 3 75 ? 211.089 211.774 303.200 1.00 254.21 94 LYS E N 1
ATOM 8256 C CA . LYS E 3 75 ? 210.286 212.376 302.140 1.00 254.21 94 LYS E CA 1
ATOM 8257 C C . LYS E 3 75 ? 211.174 213.003 301.073 1.00 254.21 94 LYS E C 1
ATOM 8258 O O . LYS E 3 75 ? 210.782 213.101 299.904 1.00 254.21 94 LYS E O 1
ATOM 8264 N N . LEU E 3 76 ? 212.376 213.437 301.458 1.00 243.31 95 LEU E N 1
ATOM 8265 C CA . LEU E 3 76 ? 213.324 213.960 300.483 1.00 243.31 95 LEU E CA 1
ATOM 8266 C C . LEU E 3 76 ? 213.881 212.841 299.611 1.00 243.31 95 LEU E C 1
ATOM 8267 O O . LEU E 3 76 ? 214.099 213.026 298.408 1.00 243.31 95 LEU E O 1
ATOM 8272 N N . GLN E 3 77 ? 214.118 211.669 300.206 1.00 239.61 96 GLN E N 1
ATOM 8273 C CA . GLN E 3 77 ? 214.535 210.501 299.441 1.00 239.61 96 GLN E CA 1
ATOM 8274 C C . GLN E 3 77 ? 213.387 209.905 298.640 1.00 239.61 96 GLN E C 1
ATOM 8275 O O . GLN E 3 77 ? 213.631 209.129 297.710 1.00 239.61 96 GLN E O 1
ATOM 8281 N N . ASP E 3 78 ? 212.141 210.227 298.997 1.00 229.66 97 ASP E N 1
ATOM 8282 C CA . ASP E 3 78 ? 211.020 209.891 298.128 1.00 229.66 97 ASP E CA 1
ATOM 8283 C C . ASP E 3 78 ? 211.139 210.624 296.801 1.00 229.66 97 ASP E C 1
ATOM 8284 O O . ASP E 3 78 ? 210.822 210.070 295.742 1.00 229.66 97 ASP E O 1
ATOM 8289 N N . ALA E 3 79 ? 211.596 211.874 296.841 1.00 207.43 98 ALA E N 1
ATOM 8290 C CA . ALA E 3 79 ? 212.024 212.550 295.626 1.00 207.43 98 ALA E CA 1
ATOM 8291 C C . ALA E 3 79 ? 213.264 211.861 295.074 1.00 207.43 98 ALA E C 1
ATOM 8292 O O . ALA E 3 79 ? 213.834 210.980 295.723 1.00 207.43 98 ALA E O 1
ATOM 8294 N N . ARG E 3 80 ? 213.656 212.251 293.860 1.00 178.91 99 ARG E N 1
ATOM 8295 C CA . ARG E 3 80 ? 214.766 211.677 293.100 1.00 178.91 99 ARG E CA 1
ATOM 8296 C C . ARG E 3 80 ? 214.398 210.298 292.563 1.00 178.91 99 ARG E C 1
ATOM 8297 O O . ARG E 3 80 ? 215.135 209.734 291.752 1.00 178.91 99 ARG E O 1
ATOM 8303 N N . ILE E 3 81 ? 213.247 209.763 292.980 1.00 172.18 100 ILE E N 1
ATOM 8304 C CA . ILE E 3 81 ? 212.709 208.562 292.347 1.00 172.18 100 ILE E CA 1
ATOM 8305 C C . ILE E 3 81 ? 211.869 208.948 291.138 1.00 172.18 100 ILE E C 1
ATOM 8306 O O . ILE E 3 81 ? 211.954 208.326 290.065 1.00 172.18 100 ILE E O 1
ATOM 8311 N N . GLU E 3 82 ? 211.063 210.000 291.286 1.00 156.94 101 GLU E N 1
ATOM 8312 C CA . GLU E 3 82 ? 210.438 210.623 290.133 1.00 156.94 101 GLU E CA 1
ATOM 8313 C C . GLU E 3 82 ? 211.479 211.076 289.123 1.00 156.94 101 GLU E C 1
ATOM 8314 O O . GLU E 3 82 ? 211.162 211.193 287.938 1.00 156.94 101 GLU E O 1
ATOM 8320 N N . GLN E 3 83 ? 212.716 211.317 289.566 1.00 157.88 102 GLN E N 1
ATOM 8321 C CA . GLN E 3 83 ? 213.793 211.593 288.625 1.00 157.88 102 GLN E CA 1
ATOM 8322 C C . GLN E 3 83 ? 213.980 210.441 287.647 1.00 157.88 102 GLN E C 1
ATOM 8323 O O . GLN E 3 83 ? 213.943 210.648 286.427 1.00 157.88 102 GLN E O 1
ATOM 8329 N N . GLN E 3 84 ? 214.159 209.213 288.153 1.00 158.68 103 GLN E N 1
ATOM 8330 C CA . GLN E 3 84 ? 214.297 208.084 287.238 1.00 158.68 103 GLN E CA 1
ATOM 8331 C C . GLN E 3 84 ? 213.021 207.870 286.443 1.00 158.68 103 GLN E C 1
ATOM 8332 O O . GLN E 3 84 ? 213.077 207.549 285.252 1.00 158.68 103 GLN E O 1
ATOM 8338 N N . ARG E 3 85 ? 211.858 208.037 287.080 1.00 149.70 104 ARG E N 1
ATOM 8339 C CA . ARG E 3 85 ? 210.607 207.836 286.351 1.00 149.70 104 ARG E CA 1
ATOM 8340 C C . ARG E 3 85 ? 210.514 208.761 285.139 1.00 149.70 104 ARG E C 1
ATOM 8341 O O . ARG E 3 85 ? 210.313 208.302 284.006 1.00 149.70 104 ARG E O 1
ATOM 8347 N N . LEU E 3 86 ? 210.702 210.063 285.355 1.00 141.51 105 LEU E N 1
ATOM 8348 C CA . LEU E 3 86 ? 210.550 211.041 284.285 1.00 141.51 105 LEU E CA 1
ATOM 8349 C C . LEU E 3 86 ? 211.658 210.900 283.248 1.00 141.51 105 LEU E C 1
ATOM 8350 O O . LEU E 3 86 ? 211.413 211.036 282.041 1.00 141.51 105 LEU E O 1
ATOM 8355 N N . LEU E 3 87 ? 212.887 210.624 283.696 1.00 136.03 106 LEU E N 1
ATOM 8356 C CA . LEU E 3 87 ? 213.981 210.425 282.752 1.00 136.03 106 LEU E CA 1
ATOM 8357 C C . LEU E 3 87 ? 213.731 209.209 281.871 1.00 136.03 106 LEU E C 1
ATOM 8358 O O . LEU E 3 87 ? 213.992 209.247 280.663 1.00 136.03 106 LEU E O 1
ATOM 8363 N N . ALA E 3 88 ? 213.223 208.121 282.454 1.00 130.73 107 ALA E N 1
ATOM 8364 C CA . ALA E 3 88 ? 212.893 206.942 281.664 1.00 130.73 107 ALA E CA 1
ATOM 8365 C C . ALA E 3 88 ? 211.787 207.244 280.665 1.00 130.73 107 ALA E C 1
ATOM 8366 O O . ALA E 3 88 ? 211.848 206.803 279.511 1.00 130.73 107 ALA E O 1
ATOM 8368 N N . ILE E 3 89 ? 210.767 207.997 281.087 1.00 128.27 108 ILE E N 1
ATOM 8369 C CA . ILE E 3 89 ? 209.695 208.352 280.159 1.00 128.27 108 ILE E CA 1
ATOM 8370 C C . ILE E 3 89 ? 210.245 209.147 278.982 1.00 128.27 108 ILE E C 1
ATOM 8371 O O . ILE E 3 89 ? 209.929 208.861 277.819 1.00 128.27 108 ILE E O 1
ATOM 8376 N N . GLN E 3 90 ? 211.086 210.146 279.258 1.00 123.57 109 GLN E N 1
ATOM 8377 C CA . GLN E 3 90 ? 211.623 210.957 278.168 1.00 123.57 109 GLN E CA 1
ATOM 8378 C C . GLN E 3 90 ? 212.550 210.148 277.268 1.00 123.57 109 GLN E C 1
ATOM 8379 O O . GLN E 3 90 ? 212.536 210.321 276.045 1.00 123.57 109 GLN E O 1
ATOM 8385 N N . ALA E 3 91 ? 213.368 209.267 277.846 1.00 118.71 110 ALA E N 1
ATOM 8386 C CA . ALA E 3 91 ? 214.266 208.452 277.035 1.00 118.71 110 ALA E CA 1
ATOM 8387 C C . ALA E 3 91 ? 213.481 207.519 276.118 1.00 118.71 110 ALA E C 1
ATOM 8388 O O . ALA E 3 91 ? 213.796 207.378 274.928 1.00 118.71 110 ALA E O 1
ATOM 8390 N N . ARG E 3 92 ? 212.443 206.873 276.660 1.00 114.36 111 ARG E N 1
ATOM 8391 C CA . ARG E 3 92 ? 211.607 206.010 275.837 1.00 114.36 111 ARG E CA 1
ATOM 8392 C C . ARG E 3 92 ? 210.908 206.796 274.740 1.00 114.36 111 ARG E C 1
ATOM 8393 O O . ARG E 3 92 ? 210.825 206.325 273.602 1.00 114.36 111 ARG E O 1
ATOM 8399 N N . ALA E 3 93 ? 210.404 207.993 275.055 1.00 112.11 112 ALA E N 1
ATOM 8400 C CA . ALA E 3 93 ? 209.765 208.812 274.030 1.00 112.11 112 ALA E CA 1
ATOM 8401 C C . ALA E 3 93 ? 210.753 209.203 272.939 1.00 112.11 112 ALA E C 1
ATOM 8402 O O . ALA E 3 93 ? 210.423 209.169 271.746 1.00 112.11 112 ALA E O 1
ATOM 8404 N N . ALA E 3 94 ? 211.970 209.584 273.331 1.00 108.06 113 ALA E N 1
ATOM 8405 C CA . ALA E 3 94 ? 212.977 209.988 272.359 1.00 108.06 113 ALA E CA 1
ATOM 8406 C C . ALA E 3 94 ? 213.342 208.836 271.435 1.00 108.06 113 ALA E C 1
ATOM 8407 O O . ALA E 3 94 ? 213.473 209.018 270.220 1.00 108.06 113 ALA E O 1
ATOM 8409 N N . TYR E 3 95 ? 213.516 207.637 271.991 1.00 106.06 114 TYR E N 1
ATOM 8410 C CA . TYR E 3 95 ? 213.837 206.500 271.135 1.00 106.06 114 TYR E CA 1
ATOM 8411 C C . TYR E 3 95 ? 212.650 206.138 270.247 1.00 106.06 114 TYR E C 1
ATOM 8412 O O . TYR E 3 95 ? 212.823 205.807 269.067 1.00 106.06 114 TYR E O 1
ATOM 8421 N N . GLN E 3 96 ? 211.433 206.205 270.793 1.00 105.12 115 GLN E N 1
ATOM 8422 C CA . GLN E 3 96 ? 210.245 205.873 270.020 1.00 105.12 115 GLN E CA 1
ATOM 8423 C C . GLN E 3 96 ? 210.052 206.805 268.839 1.00 105.12 115 GLN E C 1
ATOM 8424 O O . GLN E 3 96 ? 209.687 206.342 267.754 1.00 105.12 115 GLN E O 1
ATOM 8430 N N . SER E 3 97 ? 210.292 208.105 269.015 1.00 104.00 116 SER E N 1
ATOM 8431 C CA . SER E 3 97 ? 210.355 209.032 267.891 1.00 104.00 116 SER E CA 1
ATOM 8432 C C . SER E 3 97 ? 211.727 209.704 267.912 1.00 104.00 116 SER E C 1
ATOM 8433 O O . SER E 3 97 ? 211.886 210.841 268.362 1.00 104.00 116 SER E O 1
ATOM 8436 N N . GLY E 3 98 ? 212.724 208.975 267.421 1.00 99.09 117 GLY E N 1
ATOM 8437 C CA . GLY E 3 98 ? 214.029 209.513 267.104 1.00 99.09 117 GLY E CA 1
ATOM 8438 C C . GLY E 3 98 ? 214.636 208.766 265.937 1.00 99.09 117 GLY E C 1
ATOM 8439 O O . GLY E 3 98 ? 215.796 208.986 265.578 1.00 99.09 117 GLY E O 1
ATOM 8440 N N . ARG E 3 99 ? 213.849 207.873 265.339 1.00 99.77 118 ARG E N 1
ATOM 8441 C CA . ARG E 3 99 ? 214.293 207.033 264.227 1.00 99.77 118 ARG E CA 1
ATOM 8442 C C . ARG E 3 99 ? 213.376 207.317 263.044 1.00 99.77 118 ARG E C 1
ATOM 8443 O O . ARG E 3 99 ? 212.377 206.618 262.850 1.00 99.77 118 ARG E O 1
ATOM 8449 N N . GLU E 3 100 ? 213.709 208.332 262.253 1.00 98.18 119 GLU E N 1
ATOM 8450 C CA . GLU E 3 100 ? 212.890 208.645 261.092 1.00 98.18 119 GLU E CA 1
ATOM 8451 C C . GLU E 3 100 ? 213.747 209.077 259.913 1.00 98.18 119 GLU E C 1
ATOM 8452 O O . GLU E 3 100 ? 214.425 210.108 259.975 1.00 98.18 119 GLU E O 1
ATOM 8458 N N . GLU E 3 101 ? 213.727 208.292 258.840 1.00 96.22 120 GLU E N 1
ATOM 8459 C CA . GLU E 3 101 ? 214.362 208.721 257.604 1.00 96.22 120 GLU E CA 1
ATOM 8460 C C . GLU E 3 101 ? 213.680 209.988 257.109 1.00 96.22 120 GLU E C 1
ATOM 8461 O O . GLU E 3 101 ? 212.452 210.060 257.026 1.00 96.22 120 GLU E O 1
ATOM 8467 N N . TYR E 3 102 ? 214.482 211.002 256.787 1.00 92.73 121 TYR E N 1
ATOM 8468 C CA . TYR E 3 102 ? 213.910 212.318 256.523 1.00 92.73 121 TYR E CA 1
ATOM 8469 C C . TYR E 3 102 ? 213.117 212.344 255.223 1.00 92.73 121 TYR E C 1
ATOM 8470 O O . TYR E 3 102 ? 212.339 213.276 254.992 1.00 92.73 121 TYR E O 1
ATOM 8479 N N . LEU E 3 103 ? 213.290 211.335 254.367 1.00 92.22 122 LEU E N 1
ATOM 8480 C CA . LEU E 3 103 ? 212.521 211.283 253.130 1.00 92.22 122 LEU E CA 1
ATOM 8481 C C . LEU E 3 103 ? 211.070 210.879 253.350 1.00 92.22 122 LEU E C 1
ATOM 8482 O O . LEU E 3 103 ? 210.241 211.128 252.468 1.00 92.22 122 LEU E O 1
ATOM 8487 N N . LYS E 3 104 ? 210.736 210.268 254.488 1.00 92.30 123 LYS E N 1
ATOM 8488 C CA . LYS E 3 104 ? 209.349 209.963 254.812 1.00 92.30 123 LYS E CA 1
ATOM 8489 C C . LYS E 3 104 ? 208.724 211.028 255.703 1.00 92.30 123 LYS E C 1
ATOM 8490 O O . LYS E 3 104 ? 207.591 210.859 256.162 1.00 92.30 123 LYS E O 1
ATOM 8496 N N . LEU E 3 105 ? 209.446 212.115 255.963 1.00 95.16 124 LEU E N 1
ATOM 8497 C CA . LEU E 3 105 ? 208.912 213.262 256.682 1.00 95.16 124 LEU E CA 1
ATOM 8498 C C . LEU E 3 105 ? 208.413 214.345 255.740 1.00 95.16 124 LEU E C 1
ATOM 8499 O O . LEU E 3 105 ? 207.331 214.902 255.948 1.00 95.16 124 LEU E O 1
ATOM 8504 N N . LEU E 3 106 ? 209.186 214.657 254.698 1.00 89.53 125 LEU E N 1
ATOM 8505 C CA . LEU E 3 106 ? 208.764 215.665 253.732 1.00 89.53 125 LEU E CA 1
ATOM 8506 C C . LEU E 3 106 ? 207.597 215.172 252.888 1.00 89.53 125 LEU E C 1
ATOM 8507 O O . LEU E 3 106 ? 206.734 215.961 252.486 1.00 89.53 125 LEU E O 1
ATOM 8512 N N . LEU E 3 107 ? 207.552 213.872 252.609 1.00 88.69 126 LEU E N 1
ATOM 8513 C CA . LEU E 3 107 ? 206.540 213.298 251.733 1.00 88.69 126 LEU E CA 1
ATOM 8514 C C . LEU E 3 107 ? 205.241 212.965 252.454 1.00 88.69 126 LEU E C 1
ATOM 8515 O O . LEU E 3 107 ? 204.301 212.487 251.812 1.00 88.69 126 LEU E O 1
ATOM 8520 N N . ASN E 3 108 ? 205.162 213.199 253.764 1.00 92.69 127 ASN E N 1
ATOM 8521 C CA . ASN E 3 108 ? 203.966 212.887 254.538 1.00 92.69 127 ASN E CA 1
ATOM 8522 C C . ASN E 3 108 ? 203.360 214.127 255.182 1.00 92.69 127 ASN E C 1
ATOM 8523 O O . ASN E 3 108 ? 202.585 214.010 256.137 1.00 92.69 127 ASN E O 1
ATOM 8528 N N . GLN E 3 109 ? 203.699 215.314 254.680 1.00 96.40 128 GLN E N 1
ATOM 8529 C CA . GLN E 3 109 ? 203.272 216.603 255.218 1.00 96.40 128 GLN E CA 1
ATOM 8530 C C . GLN E 3 109 ? 203.571 216.754 256.702 1.00 96.40 128 GLN E C 1
ATOM 8531 O O . GLN E 3 109 ? 202.887 217.522 257.389 1.00 96.40 128 GLN E O 1
ATOM 8537 N N . GLU E 3 110 ? 204.576 216.047 257.219 1.00 101.06 129 GLU E N 1
ATOM 8538 C CA . GLU E 3 110 ? 204.953 216.216 258.617 1.00 101.06 129 GLU E CA 1
ATOM 8539 C C . GLU E 3 110 ? 205.714 217.518 258.829 1.00 101.06 129 GLU E C 1
ATOM 8540 O O . GLU E 3 110 ? 206.125 217.821 259.954 1.00 101.06 129 GLU E O 1
ATOM 8546 N N . HIS E 3 111 ? 205.906 218.297 257.757 1.00 102.27 130 HIS E N 1
ATOM 8547 C CA . HIS E 3 111 ? 206.635 219.562 257.751 1.00 102.27 130 HIS E CA 1
ATOM 8548 C C . HIS E 3 111 ? 207.960 219.415 258.496 1.00 102.27 130 HIS E C 1
ATOM 8549 O O . HIS E 3 111 ? 208.109 219.891 259.628 1.00 102.27 130 HIS E O 1
ATOM 8556 N N . PRO E 3 112 ? 208.950 218.767 257.883 1.00 99.81 131 PRO E N 1
ATOM 8557 C CA . PRO E 3 112 ? 210.205 218.445 258.578 1.00 99.81 131 PRO E CA 1
ATOM 8558 C C . PRO E 3 112 ? 211.047 219.650 258.970 1.00 99.81 131 PRO E C 1
ATOM 8559 O O . PRO E 3 112 ? 212.214 219.467 259.326 1.00 99.81 131 PRO E O 1
ATOM 8563 N N . GLU E 3 113 ? 210.508 220.865 258.856 1.00 105.31 132 GLU E N 1
ATOM 8564 C CA . GLU E 3 113 ? 211.069 221.986 259.597 1.00 105.31 132 GLU E CA 1
ATOM 8565 C C . GLU E 3 113 ? 211.193 221.630 261.073 1.00 105.31 132 GLU E C 1
ATOM 8566 O O . GLU E 3 113 ? 212.188 221.969 261.723 1.00 105.31 132 GLU E O 1
ATOM 8572 N N . LYS E 3 114 ? 210.188 220.945 261.614 1.00 105.84 133 LYS E N 1
ATOM 8573 C CA . LYS E 3 114 ? 210.279 220.343 262.933 1.00 105.84 133 LYS E CA 1
ATOM 8574 C C . LYS E 3 114 ? 211.027 219.015 262.834 1.00 105.84 133 LYS E C 1
ATOM 8575 O O . LYS E 3 114 ? 211.633 218.689 261.811 1.00 105.84 133 LYS E O 1
ATOM 8581 N N . PHE E 3 115 ? 211.001 218.240 263.918 1.00 103.54 134 PHE E N 1
ATOM 8582 C CA . PHE E 3 115 ? 211.779 217.013 264.083 1.00 103.54 134 PHE E CA 1
ATOM 8583 C C . PHE E 3 115 ? 213.278 217.275 264.035 1.00 103.54 134 PHE E C 1
ATOM 8584 O O . PHE E 3 115 ? 214.074 216.333 264.138 1.00 103.54 134 PHE E O 1
ATOM 8592 N N . SER E 3 116 ? 213.680 218.534 263.883 1.00 107.11 135 SER E N 1
ATOM 8593 C CA . SER E 3 116 ? 215.045 218.998 264.081 1.00 107.11 135 SER E CA 1
ATOM 8594 C C . SER E 3 116 ? 215.103 220.083 265.140 1.00 107.11 135 SER E C 1
ATOM 8595 O O . SER E 3 116 ? 216.037 220.109 265.950 1.00 107.11 135 SER E O 1
ATOM 8598 N N . ARG E 3 117 ? 214.121 220.986 265.150 1.00 108.46 136 ARG E N 1
ATOM 8599 C CA . ARG E 3 117 ? 213.951 221.879 266.288 1.00 108.46 136 ARG E CA 1
ATOM 8600 C C . ARG E 3 117 ? 213.616 221.093 267.546 1.00 108.46 136 ARG E C 1
ATOM 8601 O O . ARG E 3 117 ? 214.151 221.375 268.624 1.00 108.46 136 ARG E O 1
ATOM 8607 N N . THR E 3 118 ? 212.733 220.096 267.431 1.00 112.17 137 THR E N 1
ATOM 8608 C CA . THR E 3 118 ? 212.366 219.329 268.615 1.00 112.17 137 THR E CA 1
ATOM 8609 C C . THR E 3 118 ? 213.500 218.419 269.055 1.00 112.17 137 THR E C 1
ATOM 8610 O O . THR E 3 118 ? 213.479 217.908 270.175 1.00 112.17 137 THR E O 1
ATOM 8614 N N . LEU E 3 119 ? 214.493 218.194 268.193 1.00 112.08 138 LEU E N 1
ATOM 8615 C CA . LEU E 3 119 ? 215.726 217.573 268.661 1.00 112.08 138 LEU E CA 1
ATOM 8616 C C . LEU E 3 119 ? 216.461 218.508 269.611 1.00 112.08 138 LEU E C 1
ATOM 8617 O O . LEU E 3 119 ? 216.885 218.109 270.702 1.00 112.08 138 LEU E O 1
ATOM 8622 N N . THR E 3 120 ? 216.589 219.779 269.230 1.00 116.75 139 THR E N 1
ATOM 8623 C CA . THR E 3 120 ? 217.192 220.738 270.144 1.00 116.75 139 THR E CA 1
ATOM 8624 C C . THR E 3 120 ? 216.212 221.132 271.244 1.00 116.75 139 THR E C 1
ATOM 8625 O O . THR E 3 120 ? 216.635 221.534 272.330 1.00 116.75 139 THR E O 1
ATOM 8629 N N . TYR E 3 121 ? 214.904 220.997 271.002 1.00 117.13 140 TYR E N 1
ATOM 8630 C CA . TYR E 3 121 ? 213.955 221.121 272.105 1.00 117.13 140 TYR E CA 1
ATOM 8631 C C . TYR E 3 121 ? 214.191 220.029 273.138 1.00 117.13 140 TYR E C 1
ATOM 8632 O O . TYR E 3 121 ? 214.122 220.281 274.343 1.00 117.13 140 TYR E O 1
ATOM 8641 N N . TYR E 3 122 ? 214.454 218.803 272.680 1.00 120.53 141 TYR E N 1
ATOM 8642 C CA . TYR E 3 122 ? 214.814 217.727 273.596 1.00 120.53 141 TYR E CA 1
ATOM 8643 C C . TYR E 3 122 ? 216.143 218.004 274.277 1.00 120.53 141 TYR E C 1
ATOM 8644 O O . TYR E 3 122 ? 216.327 217.658 275.444 1.00 120.53 141 TYR E O 1
ATOM 8653 N N . ASP E 3 123 ? 217.089 218.611 273.563 1.00 130.94 142 ASP E N 1
ATOM 8654 C CA . ASP E 3 123 ? 218.343 218.991 274.207 1.00 130.94 142 ASP E CA 1
ATOM 8655 C C . ASP E 3 123 ? 218.103 220.019 275.308 1.00 130.94 142 ASP E C 1
ATOM 8656 O O . ASP E 3 123 ? 218.670 219.916 276.400 1.00 130.94 142 ASP E O 1
ATOM 8661 N N . TYR E 3 124 ? 217.260 221.017 275.037 1.00 130.83 143 TYR E N 1
ATOM 8662 C CA . TYR E 3 124 ? 216.932 222.014 276.049 1.00 130.83 143 TYR E CA 1
ATOM 8663 C C . TYR E 3 124 ? 216.154 221.412 277.207 1.00 130.83 143 TYR E C 1
ATOM 8664 O O . TYR E 3 124 ? 216.372 221.790 278.358 1.00 130.83 143 TYR E O 1
ATOM 8673 N N . ILE E 3 125 ? 215.243 220.486 276.936 1.00 134.21 144 ILE E N 1
ATOM 8674 C CA . ILE E 3 125 ? 214.469 219.859 277.995 1.00 134.21 144 ILE E CA 1
ATOM 8675 C C . ILE E 3 125 ? 215.319 218.864 278.784 1.00 134.21 144 ILE E C 1
ATOM 8676 O O . ILE E 3 125 ? 215.078 218.653 279.961 1.00 134.21 144 ILE E O 1
ATOM 8681 N N . ASN E 3 126 ? 216.355 218.301 278.165 1.00 138.85 145 ASN E N 1
ATOM 8682 C CA . ASN E 3 126 ? 217.308 217.453 278.857 1.00 138.85 145 ASN E CA 1
ATOM 8683 C C . ASN E 3 126 ? 218.280 218.256 279.700 1.00 138.85 145 ASN E C 1
ATOM 8684 O O . ASN E 3 126 ? 218.617 217.823 280.800 1.00 138.85 145 ASN E O 1
ATOM 8686 N N . LYS E 3 127 ? 218.713 219.428 279.239 1.00 144.83 146 LYS E N 1
ATOM 8687 C CA . LYS E 3 127 ? 219.474 220.345 280.072 1.00 144.83 146 LYS E CA 1
ATOM 8688 C C . LYS E 3 127 ? 218.625 221.004 281.150 1.00 144.83 146 LYS E C 1
ATOM 8689 O O . LYS E 3 127 ? 219.141 221.291 282.231 1.00 144.83 146 LYS E O 1
ATOM 8695 N N . ALA E 3 128 ? 217.336 221.214 280.906 1.00 146.69 147 ALA E N 1
ATOM 8696 C CA . ALA E 3 128 ? 216.405 221.681 281.917 1.00 146.69 147 ALA E CA 1
ATOM 8697 C C . ALA E 3 128 ? 216.080 220.604 282.936 1.00 146.69 147 ALA E C 1
ATOM 8698 O O . ALA E 3 128 ? 215.929 220.911 284.118 1.00 146.69 147 ALA E O 1
ATOM 8700 N N . ARG E 3 129 ? 215.991 219.348 282.516 1.00 149.62 148 ARG E N 1
ATOM 8701 C CA . ARG E 3 129 ? 215.903 218.228 283.430 1.00 149.62 148 ARG E CA 1
ATOM 8702 C C . ARG E 3 129 ? 217.237 217.939 284.089 1.00 149.62 148 ARG E C 1
ATOM 8703 O O . ARG E 3 129 ? 217.264 217.320 285.144 1.00 149.62 148 ARG E O 1
ATOM 8709 N N . LEU E 3 130 ? 218.340 218.399 283.506 1.00 156.42 149 LEU E N 1
ATOM 8710 C CA . LEU E 3 130 ? 219.635 218.416 284.163 1.00 156.42 149 LEU E CA 1
ATOM 8711 C C . LEU E 3 130 ? 219.734 219.516 285.206 1.00 156.42 149 LEU E C 1
ATOM 8712 O O . LEU E 3 130 ? 220.400 219.329 286.216 1.00 156.42 149 LEU E O 1
ATOM 8717 N N . GLU E 3 131 ? 219.076 220.651 284.990 1.00 162.93 150 GLU E N 1
ATOM 8718 C CA . GLU E 3 131 ? 218.860 221.642 286.038 1.00 162.93 150 GLU E CA 1
ATOM 8719 C C . GLU E 3 131 ? 217.925 221.139 287.127 1.00 162.93 150 GLU E C 1
ATOM 8720 O O . GLU E 3 131 ? 218.165 221.390 288.310 1.00 162.93 150 GLU E O 1
ATOM 8726 N N . GLN E 3 132 ? 216.866 220.428 286.745 1.00 164.78 151 GLN E N 1
ATOM 8727 C CA . GLN E 3 132 ? 216.037 219.724 287.714 1.00 164.78 151 GLN E CA 1
ATOM 8728 C C . GLN E 3 132 ? 216.858 218.696 288.484 1.00 164.78 151 GLN E C 1
ATOM 8729 O O . GLN E 3 132 ? 216.768 218.606 289.711 1.00 164.78 151 GLN E O 1
ATOM 8735 N N . LEU E 3 133 ? 217.693 217.936 287.780 1.00 168.06 152 LEU E N 1
ATOM 8736 C CA . LEU E 3 133 ? 218.566 216.970 288.424 1.00 168.06 152 LEU E CA 1
ATOM 8737 C C . LEU E 3 133 ? 219.657 217.662 289.222 1.00 168.06 152 LEU E C 1
ATOM 8738 O O . LEU E 3 133 ? 220.211 217.070 290.140 1.00 168.06 152 LEU E O 1
ATOM 8743 N N . ALA E 3 134 ? 219.969 218.916 288.896 1.00 173.99 153 ALA E N 1
ATOM 8744 C CA . ALA E 3 134 ? 220.876 219.703 289.722 1.00 173.99 153 ALA E CA 1
ATOM 8745 C C . ALA E 3 134 ? 220.179 220.167 290.990 1.00 173.99 153 ALA E C 1
ATOM 8746 O O . ALA E 3 134 ? 220.812 220.309 292.039 1.00 173.99 153 ALA E O 1
ATOM 8748 N N . SER E 3 135 ? 218.874 220.413 290.910 1.00 178.22 154 SER E N 1
ATOM 8749 C CA . SER E 3 135 ? 218.088 220.569 292.128 1.00 178.22 154 SER E CA 1
ATOM 8750 C C . SER E 3 135 ? 218.100 219.275 292.931 1.00 178.22 154 SER E C 1
ATOM 8751 O O . SER E 3 135 ? 218.156 219.297 294.163 1.00 178.22 154 SER E O 1
ATOM 8754 N N . PHE E 3 136 ? 218.071 218.132 292.243 1.00 183.52 155 PHE E N 1
ATOM 8755 C CA . PHE E 3 136 ? 218.234 216.857 292.941 1.00 183.52 155 PHE E CA 1
ATOM 8756 C C . PHE E 3 136 ? 219.665 216.650 293.435 1.00 183.52 155 PHE E C 1
ATOM 8757 O O . PHE E 3 136 ? 219.881 215.897 294.385 1.00 183.52 155 PHE E O 1
ATOM 8765 N N . ASN E 3 137 ? 220.654 217.288 292.808 1.00 188.27 156 ASN E N 1
ATOM 8766 C CA . ASN E 3 137 ? 222.012 217.250 293.345 1.00 188.27 156 ASN E CA 1
ATOM 8767 C C . ASN E 3 137 ? 222.124 218.126 294.582 1.00 188.27 156 ASN E C 1
ATOM 8768 O O . ASN E 3 137 ? 222.861 217.804 295.515 1.00 188.27 156 ASN E O 1
ATOM 8773 N N . GLU E 3 138 ? 221.415 219.253 294.591 1.00 197.57 157 GLU E N 1
ATOM 8774 C CA . GLU E 3 138 ? 221.226 220.008 295.823 1.00 197.57 157 GLU E CA 1
ATOM 8775 C C . GLU E 3 138 ? 220.564 219.137 296.879 1.00 197.57 157 GLU E C 1
ATOM 8776 O O . GLU E 3 138 ? 220.963 219.142 298.046 1.00 197.57 157 GLU E O 1
ATOM 8782 N N . THR E 3 139 ? 219.548 218.377 296.473 1.00 204.94 158 THR E N 1
ATOM 8783 C CA . THR E 3 139 ? 218.909 217.410 297.359 1.00 204.94 158 THR E CA 1
ATOM 8784 C C . THR E 3 139 ? 219.921 216.419 297.921 1.00 204.94 158 THR E C 1
ATOM 8785 O O . THR E 3 139 ? 219.965 216.179 299.130 1.00 204.94 158 THR E O 1
ATOM 8789 N N . LEU E 3 140 ? 220.753 215.843 297.054 1.00 213.38 159 LEU E N 1
ATOM 8790 C CA . LEU E 3 140 ? 221.696 214.812 297.476 1.00 213.38 159 LEU E CA 1
ATOM 8791 C C . LEU E 3 140 ? 222.814 215.390 298.336 1.00 213.38 159 LEU E C 1
ATOM 8792 O O . LEU E 3 140 ? 223.261 214.749 299.290 1.00 213.38 159 LEU E O 1
ATOM 8794 N N . ARG E 3 141 ? 223.282 216.596 298.016 1.00 222.58 160 ARG E N 1
ATOM 8795 C CA . ARG E 3 141 ? 224.334 217.237 298.802 1.00 222.58 160 ARG E CA 1
ATOM 8796 C C . ARG E 3 141 ? 223.796 217.680 300.158 1.00 222.58 160 ARG E C 1
ATOM 8797 O O . ARG E 3 141 ? 224.482 217.572 301.179 1.00 222.58 160 ARG E O 1
ATOM 8799 N N . GLN E 3 142 ? 222.561 218.178 300.185 1.00 230.58 161 GLN E N 1
ATOM 8800 C CA . GLN E 3 142 ? 221.895 218.519 301.430 1.00 230.58 161 GLN E CA 1
ATOM 8801 C C . GLN E 3 142 ? 221.675 217.257 302.246 1.00 230.58 161 GLN E C 1
ATOM 8802 O O . GLN E 3 142 ? 221.771 217.290 303.469 1.00 230.58 161 GLN E O 1
ATOM 8804 N N . LEU E 3 143 ? 221.384 216.140 301.576 1.00 241.09 162 LEU E N 1
ATOM 8805 C CA . LEU E 3 143 ? 221.242 214.867 302.275 1.00 241.09 162 LEU E CA 1
ATOM 8806 C C . LEU E 3 143 ? 222.574 214.398 302.844 1.00 241.09 162 LEU E C 1
ATOM 8807 O O . LEU E 3 143 ? 222.629 213.890 303.965 1.00 241.09 162 LEU E O 1
ATOM 8809 N N . ALA E 3 144 ? 223.660 214.568 302.092 1.00 252.52 163 ALA E N 1
ATOM 8810 C CA . ALA E 3 144 ? 224.981 214.215 302.602 1.00 252.52 163 ALA E CA 1
ATOM 8811 C C . ALA E 3 144 ? 225.356 215.073 303.805 1.00 252.52 163 ALA E C 1
ATOM 8812 O O . ALA E 3 144 ? 225.887 214.564 304.799 1.00 252.52 163 ALA E O 1
ATOM 8814 N N . ASN E 3 145 ? 225.085 216.378 303.734 1.00 263.76 164 ASN E N 1
ATOM 8815 C CA . ASN E 3 145 ? 225.378 217.262 304.858 1.00 263.76 164 ASN E CA 1
ATOM 8816 C C . ASN E 3 145 ? 224.473 216.965 306.048 1.00 263.76 164 ASN E C 1
ATOM 8817 O O . ASN E 3 145 ? 224.933 216.956 307.196 1.00 263.76 164 ASN E O 1
ATOM 8819 N N . VAL E 3 146 ? 223.194 216.689 305.792 1.00 270.54 165 VAL E N 1
ATOM 8820 C CA . VAL E 3 146 ? 222.192 216.462 306.823 1.00 270.54 165 VAL E CA 1
ATOM 8821 C C . VAL E 3 146 ? 222.229 214.994 307.214 1.00 270.54 165 VAL E C 1
ATOM 8822 O O . VAL E 3 146 ? 221.356 214.510 307.940 1.00 270.54 165 VAL E O 1
ATOM 8824 N N . GLU E 3 147 ? 223.216 214.274 306.688 1.00 283.65 166 GLU E N 1
ATOM 8825 C CA . GLU E 3 147 ? 223.590 212.959 307.178 1.00 283.65 166 GLU E CA 1
ATOM 8826 C C . GLU E 3 147 ? 224.863 212.982 308.001 1.00 283.65 166 GLU E C 1
ATOM 8827 O O . GLU E 3 147 ? 224.912 212.349 309.054 1.00 283.65 166 GLU E O 1
ATOM 8829 N N . GLN E 3 148 ? 225.867 213.752 307.580 1.00 293.38 167 GLN E N 1
ATOM 8830 C CA . GLN E 3 148 ? 227.066 213.916 308.395 1.00 293.38 167 GLN E CA 1
ATOM 8831 C C . GLN E 3 148 ? 226.753 214.646 309.698 1.00 293.38 167 GLN E C 1
ATOM 8832 O O . GLN E 3 148 ? 227.106 214.174 310.788 1.00 293.38 167 GLN E O 1
ATOM 8834 N N . ASP E 3 149 ? 226.057 215.783 309.622 1.00 302.47 168 ASP E N 1
ATOM 8835 C CA . ASP E 3 149 ? 225.735 216.479 310.859 1.00 302.47 168 ASP E CA 1
ATOM 8836 C C . ASP E 3 149 ? 224.720 215.709 311.690 1.00 302.47 168 ASP E C 1
ATOM 8837 O O . ASP E 3 149 ? 224.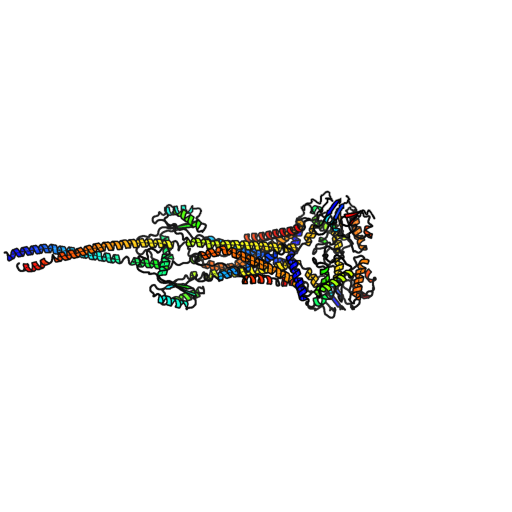758 215.796 312.918 1.00 302.47 168 ASP E O 1
ATOM 8842 N N . ILE E 3 150 ? 223.804 214.965 311.060 1.00 312.25 169 ILE E N 1
ATOM 8843 C CA . ILE E 3 150 ? 222.832 214.212 311.848 1.00 312.25 169 ILE E CA 1
ATOM 8844 C C . ILE E 3 150 ? 223.522 213.046 312.543 1.00 312.25 169 ILE E C 1
ATOM 8845 O O . ILE E 3 150 ? 223.150 212.656 313.650 1.00 312.25 169 ILE E O 1
ATOM 8850 N N . SER E 3 151 ? 224.556 212.482 311.910 1.00 318.40 170 SER E N 1
ATOM 8851 C CA . SER E 3 151 ? 225.420 211.544 312.615 1.00 318.40 170 SER E CA 1
ATOM 8852 C C . SER E 3 151 ? 226.142 212.231 313.764 1.0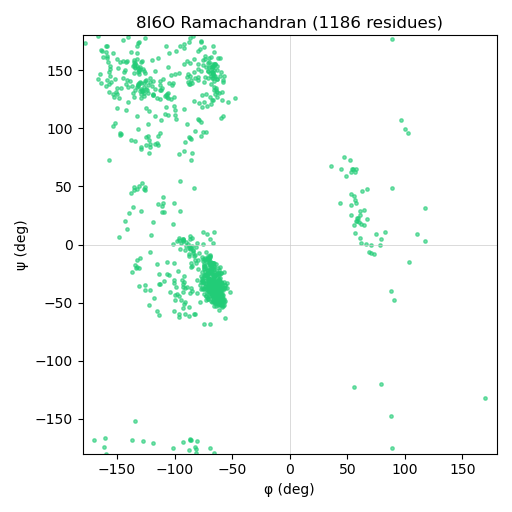0 318.40 170 SER E C 1
ATOM 8853 O O . SER E 3 151 ? 226.411 211.607 314.796 1.00 318.40 170 SER E O 1
ATOM 8856 N N . ALA E 3 152 ? 226.468 213.514 313.604 1.00 325.60 171 ALA E N 1
ATOM 8857 C CA . ALA E 3 152 ? 227.010 214.265 314.734 1.00 325.60 171 ALA E CA 1
ATOM 8858 C C . ALA E 3 152 ? 225.991 214.374 315.868 1.00 325.60 171 ALA E C 1
ATOM 8859 O O . ALA E 3 152 ? 226.352 214.261 317.045 1.00 325.60 171 ALA E O 1
ATOM 8861 N N . GLN E 3 153 ? 224.712 214.606 315.544 1.00 334.11 172 GLN E N 1
ATOM 8862 C CA . GLN E 3 153 ? 223.724 214.623 316.626 1.00 334.11 172 GLN E CA 1
ATOM 8863 C C . GLN E 3 153 ? 223.425 213.226 317.165 1.00 334.11 172 GLN E C 1
ATOM 8864 O O . GLN E 3 153 ? 222.972 213.106 318.300 1.00 334.11 172 GLN E O 1
ATOM 8870 N N . LYS E 3 154 ? 223.667 212.161 316.399 1.00 345.13 173 LYS E N 1
ATOM 8871 C CA . LYS E 3 154 ? 223.707 210.836 317.025 1.00 345.13 173 LYS E CA 1
ATOM 8872 C C . LYS E 3 154 ? 224.901 210.644 317.953 1.00 345.13 173 LYS E C 1
ATOM 8873 O O . LYS E 3 154 ? 224.773 209.947 318.963 1.00 345.13 173 LYS E O 1
ATOM 8879 N N . ALA E 3 155 ? 226.055 211.229 317.638 1.00 357.30 174 ALA E N 1
ATOM 8880 C CA . ALA E 3 155 ? 227.147 211.239 318.608 1.00 357.30 174 ALA E CA 1
ATOM 8881 C C . ALA E 3 155 ? 226.743 212.002 319.864 1.00 357.30 174 ALA E C 1
ATOM 8882 O O . ALA E 3 155 ? 227.032 211.575 320.990 1.00 357.30 174 ALA E O 1
ATOM 8884 N N . GLU E 3 156 ? 226.063 213.134 319.683 1.00 367.98 175 GLU E N 1
ATOM 8885 C CA . GLU E 3 156 ? 225.513 213.875 320.814 1.00 367.98 175 GLU E CA 1
ATOM 8886 C C . GLU E 3 156 ? 224.460 213.053 321.549 1.00 367.98 175 GLU E C 1
ATOM 8887 O O . GLU E 3 156 ? 224.317 213.160 322.770 1.00 367.98 175 GLU E O 1
ATOM 8893 N N . GLN E 3 157 ? 223.708 212.234 320.815 1.00 377.65 176 GLN E N 1
ATOM 8894 C CA . GLN E 3 157 ? 222.728 211.340 321.420 1.00 377.65 176 GLN E CA 1
ATOM 8895 C C . GLN E 3 157 ? 223.405 210.294 322.292 1.00 377.65 176 GLN E C 1
ATOM 8896 O O . GLN E 3 157 ? 222.928 209.984 323.387 1.00 377.65 176 GLN E O 1
ATOM 8902 N N . LEU E 3 158 ? 224.518 209.738 321.818 1.00 385.57 177 LEU E N 1
ATOM 8903 C CA . LEU E 3 158 ? 225.297 208.821 322.643 1.00 385.57 177 LEU E CA 1
ATOM 8904 C C . LEU E 3 158 ? 225.848 209.533 323.874 1.00 385.57 177 LEU E C 1
ATOM 8905 O O . LEU E 3 158 ? 225.847 208.976 324.978 1.00 385.57 177 LEU E O 1
ATOM 8910 N N . SER E 3 159 ? 226.309 210.774 323.703 1.00 396.09 178 SER E N 1
ATOM 8911 C CA . SER E 3 159 ? 226.824 211.539 324.837 1.00 396.09 178 SER E CA 1
ATOM 8912 C C . SER E 3 159 ? 225.733 211.814 325.868 1.00 396.09 178 SER E C 1
ATOM 8913 O O . SER E 3 159 ? 225.972 211.722 327.079 1.00 396.09 178 SER E O 1
ATOM 8916 N N . LYS E 3 160 ? 224.527 212.158 325.413 1.00 410.03 179 LYS E N 1
ATOM 8917 C CA . LYS E 3 160 ? 223.442 212.416 326.351 1.00 410.03 179 LYS E CA 1
ATOM 8918 C C . LYS E 3 160 ? 222.920 211.132 326.984 1.00 410.03 179 LYS E C 1
ATOM 8919 O O . LYS E 3 160 ? 222.531 211.145 328.154 1.00 410.03 179 LYS E O 1
ATOM 8925 N N . GLN E 3 161 ? 222.916 210.016 326.253 1.00 417.36 180 GLN E N 1
ATOM 8926 C CA . GLN E 3 161 ? 222.630 208.741 326.896 1.00 417.36 180 GLN E CA 1
ATOM 8927 C C . GLN E 3 161 ? 223.661 208.442 327.973 1.00 417.36 180 GLN E C 1
ATOM 8928 O O . GLN E 3 161 ? 223.315 207.932 329.044 1.00 417.36 180 GLN E O 1
ATOM 8934 N N . GLY E 3 162 ? 224.925 208.784 327.720 1.00 432.28 181 GLY E N 1
ATOM 8935 C CA . GLY E 3 162 ? 225.945 208.630 328.745 1.00 432.28 181 GLY E CA 1
ATOM 8936 C C . GLY E 3 162 ? 225.699 209.509 329.957 1.00 432.28 181 GLY E C 1
ATOM 8937 O O . GLY E 3 162 ? 225.903 209.086 331.098 1.00 432.28 181 GLY E O 1
ATOM 8938 N N . GLU E 3 163 ? 225.275 210.756 329.731 1.00 442.36 182 GLU E N 1
ATOM 8939 C CA . GLU E 3 163 ? 225.073 211.649 330.869 1.00 442.36 182 GLU E CA 1
ATOM 8940 C C . GLU E 3 163 ? 223.810 211.310 331.658 1.00 442.36 182 GLU E C 1
ATOM 8941 O O . GLU E 3 163 ? 223.788 211.530 332.874 1.00 442.36 182 GLU E O 1
ATOM 8947 N N . LEU E 3 164 ? 222.766 210.775 331.013 1.00 452.57 183 LEU E N 1
ATOM 8948 C CA . LEU E 3 164 ? 221.692 210.147 331.785 1.00 452.57 183 LEU E CA 1
ATOM 8949 C C . LEU E 3 164 ? 222.195 208.925 332.542 1.00 452.57 183 LEU E C 1
ATOM 8950 O O . LEU E 3 164 ? 221.802 208.701 333.692 1.00 452.57 183 LEU E O 1
ATOM 8955 N N . ASP E 3 165 ? 223.054 208.115 331.914 1.00 461.00 184 ASP E N 1
ATOM 8956 C CA . ASP E 3 165 ? 223.661 206.995 332.625 1.00 461.00 184 ASP E CA 1
ATOM 8957 C C . ASP E 3 165 ? 224.387 207.470 333.876 1.00 461.00 184 ASP E C 1
ATOM 8958 O O . ASP E 3 165 ? 224.399 206.770 334.895 1.00 461.00 184 ASP E O 1
ATOM 8963 N N . SER E 3 166 ? 224.998 208.654 333.814 1.00 467.58 185 SER E N 1
ATOM 8964 C CA . SER E 3 166 ? 225.519 209.284 335.021 1.00 467.58 185 SER E CA 1
ATOM 8965 C C . SER E 3 166 ? 224.393 209.747 335.939 1.00 467.58 185 SER E C 1
ATOM 8966 O O . SER E 3 166 ? 224.529 209.679 337.166 1.00 467.58 185 SER E O 1
ATOM 8969 N N . ARG E 3 167 ? 223.286 210.221 335.372 1.00 476.61 186 ARG E N 1
ATOM 8970 C CA . ARG E 3 167 ? 222.160 210.733 336.156 1.00 476.61 186 ARG E CA 1
ATOM 8971 C C . ARG E 3 167 ? 221.088 209.668 336.382 1.00 476.61 186 ARG E C 1
ATOM 8972 O O . ARG E 3 167 ? 219.915 209.862 336.065 1.00 476.61 186 ARG E O 1
ATOM 8978 N N . ARG E 3 168 ? 221.488 208.524 336.936 1.00 492.54 187 ARG E N 1
ATOM 8979 C CA . ARG E 3 168 ? 220.547 207.485 337.339 1.00 492.54 187 ARG E CA 1
ATOM 8980 C C . ARG E 3 168 ? 220.791 206.936 338.735 1.00 492.54 187 ARG E C 1
ATOM 8981 O O . ARG E 3 168 ? 219.871 206.339 339.307 1.00 492.54 187 ARG E O 1
ATOM 8987 N N . GLU E 3 169 ? 221.987 207.110 339.303 1.00 515.44 188 GLU E N 1
ATOM 8988 C CA . GLU E 3 169 ? 222.257 206.623 340.649 1.00 515.44 188 GLU E CA 1
ATOM 8989 C C . GLU E 3 169 ? 221.530 207.433 341.714 1.00 515.44 188 GLU E C 1
ATOM 8990 O O . GLU E 3 169 ? 221.525 207.031 342.883 1.00 515.44 188 GLU E O 1
ATOM 8996 N N . ALA E 3 170 ? 220.929 208.566 341.340 1.00 539.46 189 ALA E N 1
ATOM 8997 C CA . ALA E 3 170 ? 220.216 209.387 342.313 1.00 539.46 189 ALA E CA 1
ATOM 8998 C C . ALA E 3 170 ? 219.032 208.638 342.913 1.00 539.46 189 ALA E C 1
ATOM 8999 O O . ALA E 3 170 ? 218.808 208.697 344.127 1.00 539.46 189 ALA E O 1
ATOM 9001 N N . LEU E 3 171 ? 218.263 207.932 342.081 1.00 549.82 190 LEU E N 1
ATOM 9002 C CA . LEU E 3 171 ? 217.138 207.155 342.595 1.00 549.82 190 LEU E CA 1
ATOM 9003 C C . LEU E 3 171 ? 217.617 206.007 343.476 1.00 549.82 190 LEU E C 1
ATOM 9004 O O . LEU E 3 171 ? 217.013 205.716 344.517 1.00 549.82 190 LEU E O 1
ATOM 9009 N N . ALA E 3 172 ? 218.706 205.344 343.075 1.00 558.89 191 ALA E N 1
ATOM 9010 C CA . ALA E 3 172 ? 219.249 204.256 343.881 1.00 558.89 191 ALA E CA 1
ATOM 9011 C C . ALA E 3 172 ? 219.700 204.757 345.247 1.00 558.89 191 ALA E C 1
ATOM 9012 O O . ALA E 3 172 ? 219.489 204.085 346.264 1.00 558.89 191 ALA E O 1
ATOM 9014 N N . ALA E 3 173 ? 220.331 205.933 345.290 1.00 568.13 192 ALA E N 1
ATOM 9015 C CA . ALA E 3 173 ? 220.695 206.525 346.573 1.00 568.13 192 ALA E CA 1
ATOM 9016 C C . ALA E 3 173 ? 219.454 206.877 347.384 1.00 568.13 192 ALA E C 1
ATOM 9017 O O . ALA E 3 173 ? 219.329 206.469 348.546 1.00 568.13 192 ALA E O 1
ATOM 9019 N N . THR E 3 174 ? 218.502 207.584 346.767 1.00 571.31 193 THR E N 1
ATOM 9020 C CA . THR E 3 174 ? 217.287 207.983 347.469 1.00 571.31 193 THR E CA 1
ATOM 9021 C C . THR E 3 174 ? 216.584 206.778 348.077 1.00 571.31 193 THR E C 1
ATOM 9022 O O . THR E 3 174 ? 215.991 206.877 349.155 1.00 571.31 193 THR E O 1
ATOM 9026 N N . ARG E 3 175 ? 216.674 205.621 347.418 1.00 578.15 194 ARG E N 1
ATOM 9027 C CA . ARG E 3 175 ? 216.124 204.401 348.002 1.00 578.15 194 ARG E CA 1
ATOM 9028 C C . ARG E 3 175 ? 216.796 204.070 349.332 1.00 578.15 194 ARG E C 1
ATOM 9029 O O . ARG E 3 175 ? 216.126 203.669 350.291 1.00 578.15 194 ARG E O 1
ATOM 9035 N N . LYS E 3 176 ? 218.120 204.233 349.411 1.00 582.83 195 LYS E N 1
ATOM 9036 C CA . LYS E 3 176 ? 218.835 203.909 350.644 1.00 582.83 195 LYS E CA 1
ATOM 9037 C C . LYS E 3 176 ? 218.562 204.935 351.739 1.00 582.83 195 LYS E C 1
ATOM 9038 O O . LYS E 3 176 ? 218.259 204.571 352.881 1.00 582.83 195 LYS E O 1
ATOM 9044 N N . GLU E 3 177 ? 218.663 206.225 351.411 1.00 586.00 196 GLU E N 1
ATOM 9045 C CA . GLU E 3 177 ? 218.425 207.243 352.437 1.00 586.00 196 GLU E CA 1
ATOM 9046 C C . GLU E 3 177 ? 216.948 207.530 352.692 1.00 586.00 196 GLU E C 1
ATOM 9047 O O . GLU E 3 177 ? 216.645 208.397 353.518 1.00 586.00 196 GLU E O 1
ATOM 9053 N N . ARG E 3 178 ? 216.026 206.842 352.015 1.00 590.31 197 ARG E N 1
ATOM 9054 C CA . ARG E 3 178 ? 214.620 206.945 352.394 1.00 590.31 197 ARG E CA 1
ATOM 9055 C C . ARG E 3 178 ? 214.363 206.298 353.750 1.00 590.31 197 ARG E C 1
ATOM 9056 O O . ARG E 3 178 ? 213.558 206.803 354.543 1.00 590.31 197 ARG E O 1
ATOM 9062 N N . GLN E 3 179 ? 215.041 205.183 354.035 1.00 592.84 198 GLN E N 1
ATOM 9063 C CA . GLN E 3 179 ? 214.799 204.458 355.279 1.00 592.84 198 GLN E CA 1
ATOM 9064 C C . GLN E 3 179 ? 215.166 205.297 356.498 1.00 592.84 198 GLN E C 1
ATOM 9065 O O . GLN E 3 179 ? 214.445 205.293 357.502 1.00 592.84 198 GLN E O 1
ATOM 9071 N N . GLN E 3 180 ? 216.286 206.021 356.432 1.00 593.18 199 GLN E N 1
ATOM 9072 C CA . GLN E 3 180 ? 216.712 206.837 357.563 1.00 593.18 199 GLN E CA 1
ATOM 9073 C C . GLN E 3 180 ? 215.787 208.021 357.811 1.00 593.18 199 GLN E C 1
ATOM 9074 O O . GLN E 3 180 ? 215.757 208.542 358.931 1.00 593.18 199 GLN E O 1
ATOM 9080 N N . ALA E 3 181 ? 215.039 208.456 356.803 1.00 594.45 200 ALA E N 1
ATOM 9081 C CA . ALA E 3 181 ? 214.123 209.579 356.960 1.00 594.45 200 ALA E CA 1
ATOM 9082 C C . ALA E 3 181 ? 212.871 209.160 357.725 1.00 594.45 200 ALA E C 1
ATOM 9083 O O . ALA E 3 181 ? 212.876 209.094 358.954 1.00 594.45 200 ALA E O 1
#

Organism: Pseudomonas aeruginosa (strain ATCC 15692 / DSM 22644 / CIP 104116 / JCM 14847 / LMG 12228 / 1C / PRS 101 / PAO1) (NCBI:txid208964)

Sequence (1196 aa):
SAYLESHRASLVDSLRRLFGHPFGSFFTCLVMGITLSLPMGLSLLLNNVERLGGSWQRAAQISLFLDLKTSENQGQDLREQIERLPDVIEAQLISREQALSELQEQSGLGEALKELPENPLPPVISVTPKQIDRAGLEALRQQLAELPHVQQAQLDLVWVERLSAILKLGERFVFGLTILLVLTLLLVVGNTIRLHIENRRNEIEVIKLVGGTDGYVRRPFLYMGALYGLGAGILSWALLAYSLNWLNGSVVNLSGLYGSDFGLQGVPLDDGLSLTVGAVLLGWVGAWLAVARHLRELAPRMIRFEQVGKRYPNGHVGLHEVSFRVHRGEILFVTGHSGAGKSTLLRLILAMERPTSGKLLLGGQDLGRITTAQIPFLRRQIGVVFQNHQLLTDRTVADNIALPLQILGMPKPEIAKRVASALERVNLKEKGEALPSDLSTGQQQRVGIARAIVHQPALLLADEPTGNLDPRLASEIMGVFEDINRLGTTVLIASHDLALIARMRHRMLTLQRGRIIADREDESAYLESHRASLVDSLRRLFGHPFGSFFTCLVMGITLSLPMGLSLLLNNVERLGGSWQRAAQISLFLDLKTSENQGQDLREQIERLPDVIEAQLISREQALSELQEQSGLGEALKELPENPLPPVISVTPKQIDRAGLEALRQQLAELPHVQQAQLDLVWVERLSAILKLGERFVFGLTILLVLTLLLVVGNTIRLHIENRRNEIEVIKLVGGTDGYVRRPFLYMGALYGLGAGILSWALLAYSLNWLNGSVVNLSGLYGSDFGLQGVPLDDGLSLTVGAVLLGWVGAWLAVARHLRELAPRMIRFEQVGKRYPNGHVGLHEVSFRVHRGEILFVTGHSGAGKSTLLRLILAMERPTSGKLLLGGQDLGRITTAQIPFLRRQIGVVFQNHQLLTDRTVADNIALPLQILGMPKPEIAKRVASALERVNLKEKGEALPSDLSTGQQQRVGIARAIVHQPALLLADEPTGNLDPRLASEIMGVFEDINRLGTTVLIASHDLALIARMRHRMLTLQRGRIIADREDESGVQKQLKSTETEMGDLEKQIKALQDELDKSEAELKRLDGEKKKLQDARIEQQRLLAIQARAAYQSGREEYLKLLLNQEHPEKFSRTLTYYDYINKARLEQLASFNETLRQLANVEQDISAQKAEQLSKQGELDSRREALAATRKERQQA

Foldseek 3Di:
DPCVVLVVVLQVVLVVVCPPPVVVLLVLLQVLLVLLLVLLLVVLVVVLVVVPVVVLFPPFKKKFFFDQDDDVVRVVVVQVVLVPDPFWDHKDKADQVRVVVVCCVVVVPHDDPPPPDDRRRGIMMITTGDDQALPVVVVVCVVVCPDPTTDDIDTDSVVSHVSVVVVVVVVVVSVVVSVVSVVSSLVSLLVVLLVVLVVDDVQVVVQVVPDHDDCSSQVSLLSNLLVSLLSSLVSNLVPSQVVLVVVQVPVQVVCVVVPHGSGSDDDDVVSSVVSSVVSSVSSNVSSVVSSVVSVVVPDPD/DWWFAFFAAQDPPDGGAATTDTDDDDWLDEAEAAADPPDPPCVVVCCVLLVDATPDGWTDDPPDTSNDDDPVCSVVVNLFEQEFEDPDDWDFPDFLLCRALVSVVVVDDDPPVSNVLSVVLVVLQVDDPRRGDTLPPDDPPVVSVSRNSSRVSDQHREYEEEAPPQPHDPVSVVSVVVVVVVSSVVIYYYHYYHHDPVVCLDPQYFYWHDDPNYTDDGDHND/DCPVVLLVVLLVVLVCVCPVDPVPPVVLLAVLQQLLLQLLPVVLVVVQVVVVVVPLWPPFKKKQQWAQDDDPVVVVVVQVVLVPDAQWDHKDKDDLVNVVVVCQVDPPPDPCCVVPDDRSRGMMMITIGDDQDLPVVVVVLVVVVPDPTTDHIDGDSVVSPVSVVVVVVVVVVSVVSSVVSVVVSLVSLLVVLLVVVVVPVPVLVVCVVPDHDPVSSQSSSLSNQLVSLLSSLVSNLVVQQVVQVVVQPPVQVVQVVPPHGGTRDGQDPVNSVVSSVVSSVSRVVSSVVSVVVSVVVPPDD/DWWAAQFWAADPPDGTQAGGDTDDDDFLAEEAEAEDVVSRPVVVVVDVLLPDDTPDDFTDGPRDTSNDDDPVCSVVPNLQEAEFEPDFDWDFPAFLLVRLQVSVVVVDDDDVVSNVLSVVLCVLLPHDPSRRPTCPPDDPPVSLSSSLSSRVSDQHQEYEYECSDDPDDVVNCVSVVVSVVVSSVVGHYYHYYYHDPVVLQPDWHWYFYDYNNDGDDTDTSD/DCLAPVLVVLLVVLVVVVVVVVVLVVVVVVVVVVLVVVVVVLVVLVVPVVVLVVVVVVLVVVCVVPVDDDVVVCVVVVVPVVPVVVVVVVSVVVVVVSVVVVVVVVVSVVVSVVCVVVSVVVVVVVVVVVVVVVVVPCSVVVCVVSVVSD

Nearest PDB structures (foldseek):
  8i6o-assembly1_D  TM=1.005E+00  e=1.600E-50  Pseudomonas aeruginosa
  8i6s-assembly1_B  TM=9.502E-01  e=6.176E-39  Pseudomonas aeruginosa
  6z67-assembly2_B  TM=8.897E-01  e=4.498E-27  Streptococcus pneumoniae
  6z4w-assembly1_A  TM=8.965E-01  e=7.842E-26  Streptococcus pneumoniae
  8idd-assembly1_A  TM=8.871E-01  e=1.457E-24  Mycobacterium tuberculosis

Radius of gyration: 53.91 Å; Cα contacts (8 Å, |Δi|>4): 1493; chains: 5; bounding box: 58×68×216 Å

Solvent-accessible surface area: 63095 Å² total; per-residue (Å²): 142,85,130,117,101,22,68,122,58,8,84,83,64,7,54,153,109,38,148,43,114,87,141,15,16,98,97,0,13,47,4,5,1,16,6,18,8,24,20,70,15,45,49,19,48,91,100,9,70,124,119,95,22,53,59,115,60,82,5,5,19,0,3,0,1,6,54,104,168,27,67,116,101,48,4,80,58,9,53,101,81,4,53,148,58,116,49,12,95,78,6,89,44,22,32,70,130,98,0,49,71,38,5,71,134,29,16,65,36,29,96,9,42,104,107,28,126,116,51,28,6,5,13,1,5,12,2,4,5,97,82,25,50,108,78,27,3,64,62,20,37,100,108,6,54,124,43,97,60,35,85,66,21,63,22,45,49,103,23,0,41,38,13,25,15,65,73,123,51,38,128,69,87,51,116,30,56,57,95,34,13,61,85,8,14,92,34,5,14,32,8,12,0,58,9,27,1,60,76,45,110,66,50,4,60,0,12,34,28,28,3,1,63,63,32,58,6,41,42,27,0,31,57,25,0,27,48,24,1,88,20,2,0,85,58,2,93,77,60,10,36,154,44,18,115,103,30,40,53,19,15,78,95,22,9,48,76,61,63,70,143,40,40,25,103,27,42,66,135,104,62,2,100,77,12,23,94,30,6,43,103,58,2,102,58,13,0,119,107,14,3,34,92,24,33,143,133,79,58,22,190,75,5,51,2,80,104,1,6,13,100,82,126,146,52,108,99,19,17,64,81,2,32,27,132,68,20,143,38,51,34,12,8,11,4,14,91,37,60,62,66,41,42,30,10,8,60,7,6,3,6,65,58,58,25,86,61,46,97,4,41,34,50,64,86,52,5,36,160,18,79,86,90,87,11,16,153,14,22,43,103,19,4,31,19,56,30,67,38,54,18,7,82,121,66,49,14,35,44,2,8,5,3,8,1,83,31,75,53,92,91,163,105,53,30,66,126,69,15,48,65,10,26,117,97,18,82,31,118,156,90,20,136,43,75,22,64,138,19,34,40,12,62,32,31,25,6,5,23,1,23,8,18,10,24,142,3,76,20,4,0,0,28,47,12,36,30,60,30,28,74,141,40,9,71,64,22,38,30,26,15,65,76,21,30,144,133,38,2,9,2,6,12,13,19,84,77,120,66,62,6,40,106,47,144,6,75,6,31,37,12,68,146,15,72,51,96,61,95,101,108,76,90,149,48,146,129,72,28,59,114,47,12,74,70,70,6,60,144,103,47,156,59,108,100,207,10,23,94,110,1,19,44,3,10,0,4,4,17,4,18,29,59,10,54,55,24,54,78,84,8,75,122,114,71,39,46,71,141,59,98,33,19,67,4,26,5,17,4,58,70,159,26,54,139,95,63,4,88,77,28,36,62,68,2,72,147,42,95,59,11,112,50,5,83,49,29,54,62,123,89,1,52,62,76,13,65,148,79,101,3,23,11,125,16,28,182,81,12,98,121,38,15,3,4,17,11,2,21,3,2,8,81,78,37,59,104,79,27,5,60,61,17,40,98,101,7,47,127,35,109,58,32,114,80,36,78,36,65,66,83,22,2,43,16,24,45,20,65,73,120,44,33,110,53,80,55,112,25,49,57,81,48,13,57,96,8,22,96,51,5,8,33,11,14,5,50,12,33,1,62,63,54,105,65,46,1,70,2,13,41,22,25,0,2,66,66,30,67,5,39,39,33,2,39,48,23,2,31,38,16,3,84,16,2,0,87,59,0,61,59,47,18,43,141,46,26,106,119,35,39,58,31,20,72,85,30,16,50,64,75,88,77,134,40,30,16,103,48,33,62,132,116,42,1,98,73,6,17,95,38,5,48,113,42,6,172,66,12,0,138,126,15,0,43,73,17,36,138,106,69,32,42,180,113,7,73,6,78,85,0,6,24,138,73,145,147,49,98,83,0,4,96,72,2,31,25,95,3,118,143,62,53,31,2,14,8,16,15,107,47,61,32,4,8,47,14,17,14,72,2,11,8,11,58,23,71,24,83,57,57,136,11,59,24,55,60,98,64,6,34,152,40,89,94,75,91,11,12,125,48,27,51,92,16,7,17,17,37,43,58,84,46,24,3,85,123,59,50,16,41,55,1,2,4,4,8,5,56,22,95,29,78,91,86,90,48,12,64,113,59,16,61,48,6,29,84,95,23,94,32,135,140,68,22,143,32,101,9,47,127,28,30,53,20,45,18,44,43,19,9,6,1,15,4,18,8,19,121,1,61,13,2,0,0,8,29,13,22,33,81,32,41,72,131,53,14,69,85,15,45,29,25,7,85,74,12,28,132,106,57,5,9,3,16,18,8,4,89,48,109,66,40,3,81,125,50,174,12,64,9,5,38,10,63,166,4,83,58,129,65,60,123,127,54,102,116,60,74,56,60,66,9,53,65,50,40,68,58,17,33,57,93,23,129,115,10,103,54,28,62,95,75,26,85,126,18,32,65,73,12,121,128,69,38,32,85,31,120,126,50,86,100,37,70,105,61,6,48,104,15,31,14,85,12,4,62,14,12,12,58,37,49,104,63,108,50,77,44,5,51,80,14,115,65,85,5,37,26,42,26,10,12,65,16,1,10,42,36,10,19,112,8,9,72,117,12,15,43,54,26,78,110,15,42,64,42,28,64,61,39,49,72,70,15,67,57,71,78,62,85,50,137,71,21,84,35,68,23,86,78,60,108,111,19,113,58,48,53,124,136,61,127,130,81,95

InterPro domains:
  IPR003838 ABC3 transporter permease, C-terminal [PF02687] (211-327)
  IPR004513 Cell division protein FtsX [PIRSF003097] (48-331)
  IPR004513 Cell division protein FtsX [PTHR47755] (38-332)
  IPR040690 FtsX, extracellular domain [PF18075] (94-201)
  IPR047590 Cell division protein FtsX, proteobacterial-type [TIGR00439] (41-330)